Protein AF-A0ABD2Z767-F1 (afdb_monomer)

Radius of gyration: 34.0 Å; Cα contacts (8 Å, |Δi|>4): 1048; chains: 1; bounding box: 90×94×65 Å

Sequence (775 aa):
MAVALTAKDADDWTYRGEGALNLVLAYAGNSPEFVGKVLRIQKIPKNGSQCENGRPALTSHECLLWKDTADLISAPTREIAEQLYVQHIMRPLLGSNHVDAGMRILVSKEFLEAVENNVLSQRPPWRVKAAKVNLLCDSVLLISDHSVFPHGTLKEEFSLCVEIKPKCGFLPTSEFIAEGNAIKRSVTRFKMHQALKLHDSTISEISEYDPLDLFSGSKERLHKAIKALYNTPQNNFRVFLNGSLIFGGLGGGTKSTNYMDGQDFEDALKHVIMAEDGMRTEKFLELITEALFGSGLLDRLLEVQKLDVIDIEGVIHAYYDIVSEPCLVCRKIDANKFPNRYASLHSIPLEQSLKIVRDYLIAATAKDLSMMLTFRTQQRSNVDSPYGILFLKSANQSYDHKVSFIDLDMKPLKKVVYYYELDQQIVSFYVQMAKTEHWLENKANDQEMSGEDESSVIEYSSRTKDIAVIPYINISFSSFLLTNHAMILRKTVVSVDLLCSKCRMKVMKLISKLEGITSIVLDPSKSTVTVIGEADPVCIIKQVRKFRRTAQITSIGPPKEEKKDDKKDSIPSLPKTCQRCEVCCSFHHGHHCSPQNLKRPLCYTSSKTNLRRVSGISPAFLFSHLTIVIDEFEGLSSNQMFEAANLYLGTKISHSTHRIMVNKSAKDQELAVTVDKNQELLEFFQEHTVGLRRPVEWMYTTRCPTALSAGFRNLAYNYLKVDEHILFKEIEEMLIEVQATPVEIAGELMKSDNADTAVHSLIKHLRIKEFKSED

Foldseek 3Di:
DFAEDELVCLVQWAFLADDLFWGKTAGNDDDLVRFQKIWIFTKDFPPDDAPPQPDALADPLVCVLCVVQVQLSVDRHVLSNQLSCQVPPVCVLLHVQFGWSFDKGFYQLSSQVSNQVNCVVVYDPVSNNTITTRSPDRIIGMTGNLQDDGDPPDPQWKKKKKKFQLFAQDQAPAPLQDPLLCCSNPDPPLQLVLLVCVVVVVEVHRQPADSPLCLVLDLVSVLVNLVSCLQAVQPGIWMDMNSHTLADDSSSHDHGQDPVSVQSVQVVCVSFFPDDRPCSVVLVSVQVSQVSSVPCSSVSLNVLLCLLRNPLSLLQLLLCVSVVHDRPVVVVDDCVPDPPSNVVSVPDDNVVSSSNLSSNQSSVLSRGKMKMKMKIWDDPPPPPDPADWDQSPVRRTIIGIDIHIDSNGRDHSVCSVVVSVVSCVSSVSSSVVVVVVVVVVVVVVVVVPPDDDDDDDDDDDDDDDDDDDDDDDDDDDDDDDDDDDDDAKKKWKKAAQCQDPVSVVVLVVQQVVFPFWDDWDADNPRRMIITIGSTDNVVSQVSSCVPPVPMDTPDMGGPDDDDDDDDDDDDDDDRDDPPPDDDDDDDDDDDDDDDDDDDDDDDDPPLVVPVVPPVPDDPVPDDPDDDDDDAQDDPPHGGPNLVSVQVVQQVDDDPQQPDWDWDDDPVDPDIRIGGDAQDKDWDFDDDPDDDDTDIDIDGRHDDPDLCCLVCLLVLCCVQQVDNDDPCSVVLSVLSNQAPDDNCVSNVQLNPDNDSVNSSVSSSVVSVVRSVVVVD

Solvent-accessible surface area (backbone atoms only — not comparable to full-atom values): 46412 Å² total; per-residue (Å²): 128,86,66,64,45,40,50,81,57,31,81,34,48,40,85,72,51,68,63,91,54,38,39,34,27,35,51,71,57,84,56,81,93,42,54,43,23,23,43,44,38,57,40,39,54,67,87,54,79,74,82,64,88,85,57,72,40,57,53,74,65,51,38,63,53,43,57,93,39,63,69,43,62,64,28,82,37,48,68,53,26,32,33,39,40,27,54,71,51,48,14,72,66,69,28,76,87,27,36,76,48,50,46,82,36,37,40,38,51,55,15,46,54,42,38,47,62,76,36,59,87,75,48,56,71,69,53,59,63,48,35,43,64,45,64,82,50,59,56,37,35,44,32,74,32,63,35,44,70,65,83,67,92,51,102,78,73,62,21,43,15,38,40,35,39,63,42,64,44,66,61,59,78,32,88,51,57,49,80,95,49,52,62,46,59,82,46,45,78,62,62,38,41,36,55,50,35,41,75,70,64,59,35,88,63,73,59,73,53,44,33,56,28,51,55,52,88,40,70,69,39,25,36,50,24,50,49,21,31,60,46,29,15,26,68,38,27,34,34,20,53,68,58,43,80,68,40,64,47,97,82,40,56,38,58,64,61,47,77,64,61,51,49,58,40,38,59,69,39,55,87,70,41,78,54,62,92,91,43,32,56,61,53,50,49,46,49,54,36,51,55,50,67,76,60,56,55,58,60,48,44,45,58,44,34,52,44,43,57,45,40,59,70,35,38,52,52,25,45,23,61,70,73,72,45,84,52,68,67,69,71,72,49,61,68,91,78,61,70,63,83,61,50,62,60,76,66,57,56,68,71,55,28,38,48,51,45,44,32,30,39,52,10,58,24,56,34,64,22,34,41,31,40,25,37,30,68,58,57,97,83,69,79,89,60,96,51,49,79,45,73,43,73,94,58,74,42,49,26,37,34,52,58,36,53,43,70,60,58,69,63,60,76,81,45,53,61,55,55,37,54,55,46,54,51,31,50,53,49,43,57,49,51,56,50,52,52,53,52,51,55,53,52,54,58,64,62,68,78,74,74,92,78,92,84,86,89,83,88,80,88,91,88,86,82,90,82,90,81,84,80,90,82,88,85,88,87,79,91,81,91,89,89,91,88,85,81,78,61,30,29,34,31,30,38,42,87,39,79,41,70,74,46,45,55,53,49,51,68,42,54,75,74,50,72,53,65,74,49,78,48,77,38,64,90,80,21,31,37,39,38,33,24,64,44,54,64,69,58,53,52,58,44,50,33,77,79,40,72,84,42,43,82,74,47,76,45,68,78,65,87,80,77,89,75,90,75,83,90,77,82,88,73,82,86,75,75,68,96,86,60,94,76,83,88,84,88,79,87,85,88,87,85,81,98,83,83,92,81,84,87,91,81,88,65,68,72,74,51,62,84,74,61,74,86,78,74,63,87,88,71,77,63,98,78,82,88,84,85,70,63,63,51,60,87,95,36,78,23,69,69,33,54,45,48,53,62,51,55,41,75,60,84,50,101,80,56,89,51,67,42,77,44,66,58,102,81,53,93,62,75,51,62,31,66,43,86,65,48,72,46,83,41,72,52,81,70,99,66,86,92,69,83,47,80,45,81,43,75,47,73,71,86,70,70,63,65,48,32,77,40,42,51,59,48,41,31,72,75,55,71,40,84,79,60,95,61,50,63,60,45,38,53,51,36,69,77,30,95,74,50,74,66,57,55,47,58,37,44,72,72,36,90,50,52,73,62,12,52,53,50,38,50,54,51,48,56,62,48,44,78,61,74,83,120

Secondary structure (DSSP, 8-state):
---EE-GGGGTTEEEEEE-SSEEEEEE-S--TTTTTEEEEEEEEETTSPPP-BTB-SS-HHHHHHTTT-HHHHT-SSHHHHHHHHIIIIIHHHH-TTT----EEEEE-HHHHHHHHHHHTTTS-HHHHHHEEE-TT-SEEEEEE-TTS-S---STT--EEEEEE-----S----TTS-GGGGGGGTS-HHHHHHHHHHHTTSSSS--S--HHHHTSS-HHHHHHHHHHHHH--TTTEEEEETTEEEES-TTS------HHHHHHHHHHGGGTS---TTTHHHHHHHHHHHHHHHH-HHHHHHHHHTT--SHHHHHHHHHHHHTT---HHHHHS-TTT-TTTTTTTTSS-HHHHHHHHHHHHHHHHHTT-EEEEEEEEPPTT----SSEEEEETTTTEEEEEEEEEE------TTHHHHHHHHHHHHHHHHHHHHHHHHHHHHHHHHHHTS------------------PPPP-----------------EEEEEE----SHHHHHHHHHHHTTSTTEEEEEEETTTTEEEEEESS-HHHHHHHHHTT-TT-EEEEEE-------------PPPP----TT-----------------------SSSHHHHTT--TT--GGG--S-------SEETTEE-HHHHHHHHHHTT---TT---EEEE--TT-SS-EEEEPTT-EEEEEE--SSSS--EEEEEE-----STTTHHHHHHHHHHHH--S--TTHHHHHHHHHHS---HHHHHHHHTT-SSHHHHHHHHHHHHHHHHTTS--

pLDDT: mean 72.66, std 24.14, range [22.44, 98.75]

Nearest PDB structures (foldseek):
  6fl3-assembly1_A  TM=9.379E-01  e=1.747E-48  Arabidopsis thaliana
  2xam-assembly2_B  TM=9.410E-01  e=1.006E-47  Arabidopsis thaliana
  6fjk-assembly1_A  TM=9.361E-01  e=2.145E-47  Arabidopsis thaliana
  6fjk-assembly2_B  TM=9.404E-01  e=3.784E-47  Arabidopsis thaliana
  4axf-assembly1_A  TM=9.327E-01  e=2.760E-46  Arabidopsis thaliana

InterPro domains:
  IPR006121 Heavy metal-associated domain, HMA [PF00403] (494-546)
  IPR006121 Heavy metal-associated domain, HMA [PS50846] (489-555)
  IPR006121 Heavy metal-associated domain, HMA [cd00371] (500-543)
  IPR009286 Inositol-pentakisphosphate 2-kinase [PF06090] (15-425)
  IPR009286 Inositol-pentakisphosphate 2-kinase [PTHR14456] (1-437)
  IPR025753 AAA-type ATPase, N-terminal domain [PF14363] (620-690)
  IPR036163 Heavy metal-associated domain superfamily [SSF55008] (487-553)
  IPR043001 Inositol-pentakisphosphate 2-kinase, N-terminal lobe [G3DSA:3.30.200.110] (1-156)
  IPR058017 AAA+ ATPase At3g28540-like, C-terminal domain [PF25568] (710-769)

Structure (mmCIF, N/CA/C/O backbone):
data_AF-A0ABD2Z767-F1
#
_entry.id   AF-A0ABD2Z767-F1
#
loop_
_atom_site.group_PDB
_atom_site.id
_atom_site.type_symbol
_atom_site.label_atom_id
_atom_site.label_alt_id
_atom_site.label_comp_id
_atom_site.label_asym_id
_atom_site.label_entity_id
_atom_site.label_seq_id
_atom_site.pdbx_PDB_ins_code
_atom_site.Cartn_x
_atom_site.Cartn_y
_atom_site.Cartn_z
_atom_site.occupancy
_atom_site.B_iso_or_equiv
_atom_site.auth_seq_id
_atom_site.auth_comp_id
_atom_site.auth_asym_id
_atom_site.auth_atom_id
_atom_site.pdbx_PDB_model_num
ATOM 1 N N . MET A 1 1 ? -26.355 -25.051 -1.130 1.00 46.75 1 MET A N 1
ATOM 2 C CA . MET A 1 1 ? -26.452 -24.257 -2.381 1.00 46.75 1 MET A CA 1
ATOM 3 C C . MET A 1 1 ? -25.256 -23.317 -2.424 1.00 46.75 1 MET A C 1
ATOM 5 O O . MET A 1 1 ? -24.626 -23.161 -1.385 1.00 46.75 1 MET A O 1
ATOM 9 N N . ALA A 1 2 ? -24.915 -22.721 -3.570 1.00 59.91 2 ALA A N 1
ATOM 10 C CA . ALA A 1 2 ? -23.987 -21.589 -3.554 1.00 59.91 2 ALA A CA 1
ATOM 11 C C . ALA A 1 2 ? -24.658 -20.425 -2.810 1.00 59.91 2 ALA A C 1
ATOM 13 O O . ALA A 1 2 ? -25.836 -20.157 -3.050 1.00 59.91 2 ALA A O 1
ATOM 14 N N . VAL A 1 3 ? -23.940 -19.781 -1.890 1.00 74.44 3 VAL A N 1
ATOM 15 C CA . VAL A 1 3 ? -24.447 -18.596 -1.191 1.00 74.44 3 VAL A CA 1
ATOM 16 C C . VAL A 1 3 ? -24.439 -17.427 -2.177 1.00 74.44 3 VAL A C 1
ATOM 18 O O . VAL A 1 3 ? -23.458 -17.229 -2.900 1.00 74.44 3 VAL A O 1
ATOM 21 N N . ALA A 1 4 ? -25.550 -16.696 -2.243 1.00 88.31 4 ALA A N 1
ATOM 22 C CA . ALA A 1 4 ? -25.748 -15.586 -3.163 1.00 88.31 4 ALA A CA 1
ATOM 23 C C . ALA A 1 4 ? -26.429 -14.427 -2.429 1.00 88.31 4 ALA A C 1
ATOM 25 O O . ALA A 1 4 ? -27.496 -14.621 -1.847 1.00 88.31 4 ALA A O 1
ATOM 26 N N . LEU A 1 5 ? -25.813 -13.245 -2.445 1.00 93.81 5 LEU A N 1
ATOM 27 C CA . LEU A 1 5 ? -26.324 -12.065 -1.747 1.00 93.81 5 LEU A CA 1
ATOM 28 C C . LEU A 1 5 ? -27.363 -11.338 -2.605 1.00 93.81 5 LEU A C 1
ATOM 30 O O . LEU A 1 5 ? -27.146 -11.063 -3.788 1.00 93.81 5 LEU A O 1
ATOM 34 N N . THR A 1 6 ? -28.497 -11.027 -1.990 1.00 93.94 6 THR A N 1
ATOM 35 C CA . THR A 1 6 ? -29.654 -10.351 -2.582 1.00 93.94 6 THR A CA 1
ATOM 36 C C . THR A 1 6 ? -29.773 -8.927 -2.043 1.00 93.94 6 THR A C 1
ATOM 38 O O . THR A 1 6 ? -29.142 -8.576 -1.051 1.00 93.94 6 THR A O 1
ATOM 41 N N . ALA A 1 7 ? -30.630 -8.093 -2.637 1.00 93.69 7 ALA A N 1
ATOM 42 C CA . ALA A 1 7 ? -30.853 -6.719 -2.166 1.00 93.69 7 ALA A CA 1
ATOM 43 C C . ALA A 1 7 ? -31.206 -6.593 -0.666 1.00 93.69 7 ALA A C 1
ATOM 45 O O . ALA A 1 7 ? -30.943 -5.554 -0.074 1.00 93.69 7 ALA A O 1
ATOM 46 N N . LYS A 1 8 ? -31.772 -7.639 -0.044 1.00 93.56 8 LYS A N 1
ATOM 47 C CA . LYS A 1 8 ? -32.091 -7.660 1.397 1.00 93.56 8 LYS A CA 1
ATOM 48 C C . LYS A 1 8 ? -30.852 -7.757 2.283 1.00 93.56 8 LYS A C 1
ATOM 50 O O . LYS A 1 8 ? -30.876 -7.295 3.415 1.00 93.56 8 LYS A O 1
ATOM 55 N N . ASP A 1 9 ? -29.794 -8.370 1.767 1.00 95.12 9 ASP A N 1
ATOM 56 C CA . ASP A 1 9 ? -28.559 -8.628 2.497 1.00 95.12 9 ASP A CA 1
ATOM 57 C C . ASP A 1 9 ? -27.623 -7.405 2.470 1.00 95.12 9 ASP A C 1
ATOM 59 O O . ASP A 1 9 ? -26.574 -7.431 3.098 1.00 95.12 9 ASP A O 1
ATOM 63 N N . ALA A 1 10 ? -27.972 -6.333 1.743 1.00 94.69 10 ALA A N 1
ATOM 64 C CA . ALA A 1 10 ? -27.149 -5.129 1.587 1.00 94.69 10 ALA A CA 1
ATOM 65 C C . ALA A 1 10 ? -27.087 -4.242 2.845 1.00 94.69 10 ALA A C 1
ATOM 67 O O . ALA A 1 10 ? -26.077 -3.574 3.061 1.00 94.69 10 ALA A O 1
ATOM 68 N N . ASP A 1 11 ? -28.129 -4.253 3.680 1.00 94.12 11 ASP A N 1
ATOM 69 C CA . ASP A 1 11 ? -28.189 -3.465 4.924 1.00 94.12 11 ASP A CA 1
ATOM 70 C C . ASP A 1 11 ? -27.327 -4.074 6.051 1.00 94.12 11 ASP A C 1
ATOM 72 O O . ASP A 1 11 ? -26.939 -3.385 6.993 1.00 94.12 11 ASP A O 1
ATOM 76 N N . ASP A 1 12 ? -26.962 -5.350 5.912 1.00 94.69 12 ASP A N 1
ATOM 77 C CA . ASP A 1 12 ? -26.055 -6.088 6.798 1.00 94.69 12 ASP A CA 1
ATOM 78 C C . ASP A 1 12 ? -24.564 -5.709 6.589 1.00 94.69 12 ASP A C 1
ATOM 80 O O . ASP A 1 12 ? -23.702 -6.164 7.349 1.00 94.69 12 ASP A O 1
ATOM 84 N N . TRP A 1 13 ? -24.230 -4.888 5.578 1.00 94.31 13 TRP A N 1
ATOM 85 C CA . TRP A 1 13 ? -22.855 -4.488 5.239 1.00 94.31 13 TRP A CA 1
ATOM 86 C C . TRP A 1 13 ? -22.613 -2.985 5.424 1.00 94.31 13 TRP A C 1
ATOM 88 O O . TRP A 1 13 ? -23.275 -2.135 4.833 1.00 94.31 13 TRP A O 1
ATOM 98 N N . THR A 1 14 ? -21.581 -2.649 6.198 1.00 91.56 14 THR A N 1
ATOM 99 C CA . THR A 1 14 ? -21.209 -1.266 6.550 1.00 91.56 14 THR A CA 1
ATOM 100 C C . THR A 1 14 ? -19.915 -0.834 5.866 1.00 91.56 14 THR A C 1
ATOM 102 O O . THR A 1 14 ? -19.039 -1.655 5.607 1.00 91.56 14 THR A O 1
ATOM 105 N N . TYR A 1 15 ? -19.758 0.454 5.549 1.00 89.25 15 TYR A N 1
ATOM 106 C CA . TYR A 1 15 ? -18.561 0.954 4.866 1.00 89.25 15 TYR A CA 1
ATOM 107 C C . TYR A 1 15 ? -17.321 0.905 5.777 1.00 89.25 15 TYR A C 1
ATOM 109 O O . TYR A 1 15 ? -17.299 1.533 6.833 1.00 89.25 15 TYR A O 1
ATOM 117 N N . ARG A 1 16 ? -16.262 0.200 5.345 1.00 85.00 16 ARG A N 1
ATOM 118 C CA . ARG A 1 16 ? -14.961 0.142 6.044 1.00 85.00 16 ARG A CA 1
ATOM 119 C C . ARG A 1 16 ? -13.894 1.008 5.357 1.00 85.00 16 ARG A C 1
ATOM 121 O O . ARG A 1 16 ? -13.049 1.579 6.039 1.00 85.00 16 ARG A O 1
ATOM 128 N N . GLY A 1 17 ? -13.917 1.130 4.026 1.00 83.25 17 GLY A N 1
ATOM 129 C CA . GLY A 1 17 ? -12.979 1.982 3.279 1.00 83.25 17 GLY A CA 1
ATOM 130 C C . GLY A 1 17 ? -12.991 1.756 1.763 1.00 83.25 17 GLY A C 1
ATOM 131 O O . GLY A 1 17 ? -13.678 0.870 1.260 1.00 83.25 17 GLY A O 1
ATOM 132 N N . GLU A 1 18 ? -12.204 2.529 1.003 1.00 83.12 18 GLU A N 1
ATOM 133 C CA . GLU A 1 18 ? -11.991 2.260 -0.429 1.00 83.12 18 GLU A CA 1
ATOM 134 C C . GLU A 1 18 ? -10.604 2.669 -0.966 1.00 83.12 18 GLU A C 1
ATOM 136 O O . GLU A 1 18 ? -10.106 3.786 -0.765 1.00 83.12 18 GLU A O 1
ATOM 141 N N . GLY A 1 19 ? -10.009 1.769 -1.752 1.00 75.56 19 GLY A N 1
ATOM 142 C CA . GLY A 1 19 ? -8.842 2.045 -2.591 1.00 75.56 19 GLY A CA 1
ATOM 143 C C . GLY A 1 19 ? -9.229 2.787 -3.876 1.00 75.56 19 GLY A C 1
ATOM 144 O O . GLY A 1 19 ? -10.333 3.319 -4.003 1.00 75.56 19 GLY A O 1
ATOM 145 N N . ALA A 1 20 ? -8.345 2.801 -4.877 1.00 74.75 20 ALA A N 1
ATOM 146 C CA . ALA A 1 20 ? -8.712 3.290 -6.210 1.00 74.75 20 ALA A CA 1
ATOM 147 C C . ALA A 1 20 ? -9.734 2.348 -6.880 1.00 74.75 20 ALA A C 1
ATOM 149 O O . ALA A 1 20 ? -10.834 2.778 -7.226 1.00 74.75 20 ALA A O 1
ATOM 150 N N . LEU A 1 21 ? -9.389 1.058 -6.970 1.00 79.94 21 LEU A N 1
ATOM 151 C CA . LEU A 1 21 ? -10.139 0.033 -7.707 1.00 79.94 21 LEU A CA 1
ATOM 152 C C . LEU A 1 21 ? -11.258 -0.636 -6.897 1.00 79.94 21 LEU A C 1
ATOM 154 O O . LEU A 1 21 ? -12.272 -1.007 -7.470 1.00 79.94 21 LEU A O 1
ATOM 158 N N . ASN A 1 22 ? -11.100 -0.776 -5.577 1.00 87.62 22 ASN A N 1
ATOM 159 C CA . ASN A 1 22 ? -11.973 -1.616 -4.749 1.00 87.62 22 ASN A CA 1
ATOM 160 C C . ASN A 1 22 ? -12.596 -0.848 -3.573 1.00 87.62 22 ASN A C 1
ATOM 162 O O . ASN A 1 22 ? -11.951 0.013 -2.969 1.00 87.62 22 ASN A O 1
ATOM 166 N N . LEU A 1 23 ? -13.856 -1.163 -3.284 1.00 91.75 23 LEU A N 1
ATOM 167 C CA . LEU A 1 23 ? -14.633 -0.798 -2.099 1.00 91.75 23 LEU A CA 1
ATOM 168 C C . LEU A 1 23 ? -14.530 -1.943 -1.077 1.00 91.75 23 LEU A C 1
ATOM 170 O O . LEU A 1 23 ? -14.503 -3.107 -1.478 1.00 91.75 23 LEU A O 1
ATOM 174 N N . VAL A 1 24 ? -14.472 -1.626 0.217 1.00 92.75 24 VAL A N 1
ATOM 175 C CA . VAL A 1 24 ? -14.426 -2.611 1.308 1.00 92.75 24 VAL A CA 1
ATOM 176 C C . VAL A 1 24 ? -15.547 -2.336 2.306 1.00 92.75 24 VAL A C 1
ATOM 178 O O . VAL A 1 24 ? -15.655 -1.225 2.835 1.00 92.75 24 VAL A O 1
ATOM 181 N N . LEU A 1 25 ? -16.363 -3.356 2.570 1.00 94.00 25 LEU A N 1
ATOM 182 C CA . LEU A 1 25 ? -17.464 -3.322 3.535 1.00 94.00 25 LEU A CA 1
ATOM 183 C C . LEU A 1 25 ? -17.238 -4.356 4.638 1.00 94.00 25 LEU A C 1
ATOM 185 O O . LEU A 1 25 ? -16.785 -5.451 4.330 1.00 94.00 25 LEU A O 1
ATOM 189 N N . ALA A 1 26 ? -17.593 -4.055 5.885 1.00 92.06 26 ALA A N 1
ATOM 190 C CA . ALA A 1 26 ? -17.563 -5.000 7.001 1.00 92.06 26 ALA A CA 1
ATOM 191 C C . ALA A 1 26 ? -18.968 -5.511 7.340 1.00 92.06 26 ALA A C 1
ATOM 193 O O . ALA A 1 26 ? -19.935 -4.743 7.305 1.00 92.06 26 ALA A O 1
ATOM 194 N N . TYR A 1 27 ? -19.077 -6.799 7.675 1.00 92.69 27 TYR A N 1
ATOM 195 C CA . TYR A 1 27 ? -20.344 -7.395 8.093 1.00 92.69 27 TYR A CA 1
ATOM 196 C C . TYR A 1 27 ? -20.761 -6.887 9.479 1.00 92.69 27 TYR A C 1
ATOM 198 O O . TYR A 1 27 ? -19.983 -6.968 10.432 1.00 92.69 27 TYR A O 1
ATOM 206 N N . ALA A 1 28 ? -21.991 -6.390 9.583 1.00 89.31 28 ALA A N 1
ATOM 207 C CA . ALA A 1 28 ? -22.608 -5.888 10.811 1.00 89.31 28 ALA A CA 1
ATOM 208 C C . ALA A 1 28 ? -23.867 -6.677 11.227 1.00 89.31 28 ALA A C 1
ATOM 210 O O . ALA A 1 28 ? -24.420 -6.426 12.299 1.00 89.31 28 ALA A O 1
ATOM 211 N N . GLY A 1 29 ? -24.316 -7.624 10.396 1.00 87.81 29 GLY A N 1
ATOM 212 C CA . GLY A 1 29 ? -25.424 -8.525 10.703 1.00 87.81 29 GLY A CA 1
ATOM 213 C C . GLY A 1 29 ? -25.059 -9.670 11.656 1.00 87.81 29 GLY A C 1
ATOM 214 O O . GLY A 1 29 ? -23.999 -9.693 12.283 1.00 87.81 29 GLY A O 1
ATOM 215 N N . ASN A 1 30 ? -25.948 -10.664 11.748 1.00 86.56 30 ASN A N 1
ATOM 216 C CA . ASN A 1 30 ? -25.848 -11.766 12.719 1.00 86.56 30 ASN A CA 1
ATOM 217 C C . ASN A 1 30 ? -25.598 -13.162 12.104 1.00 86.56 30 ASN A C 1
ATOM 219 O O . ASN A 1 30 ? -25.542 -14.141 12.846 1.00 86.56 30 ASN A O 1
ATOM 223 N N . SER A 1 31 ? -25.455 -13.291 10.779 1.00 87.69 31 SER A N 1
ATOM 224 C CA . SER A 1 31 ? -25.183 -14.579 10.119 1.00 87.69 31 SER A CA 1
ATOM 225 C C . SER A 1 31 ? -23.796 -15.126 10.494 1.00 87.69 31 SER A C 1
ATOM 227 O O . SER A 1 31 ? -22.790 -14.480 10.179 1.00 87.69 31 SER A O 1
ATOM 229 N N . PRO A 1 32 ? -23.688 -16.331 11.094 1.00 85.56 32 PRO A N 1
ATOM 230 C CA . PRO A 1 32 ? -22.397 -16.915 11.470 1.00 85.56 32 PRO A CA 1
ATOM 231 C C . PRO A 1 32 ? -21.429 -17.123 10.296 1.00 85.56 32 PRO A C 1
ATOM 233 O O . PRO A 1 32 ? -20.224 -17.173 10.516 1.00 85.56 32 PRO A O 1
ATOM 236 N N . GLU A 1 33 ? -21.934 -17.214 9.061 1.00 86.31 33 GLU A N 1
ATOM 237 C CA . GLU A 1 33 ? -21.122 -17.367 7.844 1.00 86.31 33 GLU A CA 1
ATOM 238 C C . GLU A 1 33 ? -20.329 -16.093 7.486 1.00 86.31 33 GLU A C 1
ATOM 240 O O . GLU A 1 33 ? -19.294 -16.171 6.819 1.00 86.31 33 GLU A O 1
ATOM 245 N N . PHE A 1 34 ? -20.790 -14.922 7.948 1.00 89.88 34 PHE A N 1
ATOM 246 C CA . PHE A 1 34 ? -20.226 -13.610 7.608 1.00 89.88 34 PHE A CA 1
ATOM 247 C C . PHE A 1 34 ? -19.665 -12.831 8.813 1.00 89.88 34 PHE A C 1
ATOM 249 O O . PHE A 1 34 ? -18.958 -11.841 8.622 1.00 89.88 34 PHE A O 1
ATOM 256 N N . VAL A 1 35 ? -19.916 -13.265 10.054 1.00 88.06 35 VAL A N 1
ATOM 257 C CA . VAL A 1 35 ? -19.327 -12.647 11.258 1.00 88.06 35 VAL A CA 1
ATOM 258 C C . VAL A 1 35 ? -17.795 -12.623 11.166 1.00 88.06 35 VAL A C 1
ATOM 260 O O . VAL A 1 35 ? -17.143 -13.646 10.962 1.00 88.06 35 VAL A O 1
ATOM 263 N N . GLY A 1 36 ? -17.204 -11.434 11.328 1.00 86.69 36 GLY A N 1
ATOM 264 C CA . GLY A 1 36 ? -15.757 -11.239 11.191 1.00 86.69 36 GLY A CA 1
ATOM 265 C C . GLY A 1 36 ? -15.248 -11.325 9.746 1.00 86.69 36 GLY A C 1
ATOM 266 O O . GLY A 1 36 ? -14.091 -11.697 9.533 1.00 86.69 36 GLY A O 1
ATOM 267 N N . LYS A 1 37 ? -16.090 -11.011 8.752 1.00 92.56 37 LYS A N 1
ATOM 268 C CA . LYS A 1 37 ? -15.732 -10.935 7.328 1.00 92.56 37 LYS A CA 1
ATOM 269 C C . LYS A 1 37 ? -15.925 -9.532 6.749 1.00 92.56 37 LYS A C 1
ATOM 271 O O . LYS A 1 37 ? -16.730 -8.736 7.234 1.00 92.56 37 LYS A O 1
ATOM 276 N N . VAL A 1 38 ? -15.205 -9.270 5.660 1.00 94.75 38 VAL A N 1
ATOM 277 C CA . VAL A 1 38 ? -15.376 -8.105 4.788 1.00 94.75 38 VAL A CA 1
ATOM 278 C C . VAL A 1 38 ? -15.715 -8.535 3.361 1.00 94.75 38 VAL A C 1
ATOM 280 O O . VAL A 1 38 ? -15.215 -9.551 2.877 1.00 94.75 38 VAL A O 1
ATOM 283 N N . LEU A 1 39 ? -16.516 -7.734 2.659 1.00 95.12 39 LEU A N 1
ATOM 284 C CA . LEU A 1 39 ? -16.652 -7.813 1.206 1.00 95.12 39 LEU A CA 1
ATOM 285 C C . LEU A 1 39 ? -15.695 -6.839 0.529 1.00 95.12 39 LEU A C 1
ATOM 287 O O . LEU A 1 39 ? -15.669 -5.654 0.859 1.00 95.12 39 LEU A O 1
ATOM 291 N N . ARG A 1 40 ? -14.972 -7.330 -0.476 1.00 93.75 40 ARG A N 1
ATOM 292 C CA . ARG A 1 40 ? -14.203 -6.537 -1.436 1.00 93.75 40 ARG A CA 1
ATOM 293 C C . ARG A 1 40 ? -14.967 -6.502 -2.759 1.00 93.75 40 ARG A C 1
ATOM 295 O O . ARG A 1 40 ? -15.142 -7.533 -3.409 1.00 93.75 40 ARG A O 1
ATOM 302 N N . ILE A 1 41 ? -15.424 -5.311 -3.139 1.00 92.62 41 ILE A N 1
ATOM 303 C CA . ILE A 1 41 ? -16.314 -5.077 -4.283 1.00 92.62 41 ILE A CA 1
ATOM 304 C C . ILE A 1 41 ? -15.609 -4.159 -5.285 1.00 92.62 41 ILE A C 1
ATOM 306 O O . ILE A 1 41 ? -15.073 -3.113 -4.908 1.00 92.62 41 ILE A O 1
ATOM 310 N N . GLN A 1 42 ? -15.606 -4.531 -6.565 1.00 89.06 42 GLN A N 1
ATOM 311 C CA . GLN A 1 42 ? -14.953 -3.741 -7.607 1.00 89.06 42 GLN A CA 1
ATOM 312 C C . GLN A 1 42 ? -15.700 -2.427 -7.882 1.00 89.06 42 GLN A C 1
ATOM 314 O O . GLN A 1 42 ? -16.931 -2.357 -7.844 1.00 89.06 42 GLN A O 1
ATOM 319 N N . LYS A 1 43 ? -14.944 -1.380 -8.218 1.00 90.69 43 LYS A N 1
ATOM 320 C CA . LYS A 1 43 ? -15.444 -0.101 -8.723 1.00 90.69 43 LYS A CA 1
ATOM 321 C C . LYS A 1 43 ? -14.943 0.177 -10.138 1.00 90.69 43 LYS A C 1
ATOM 323 O O . LYS A 1 43 ? -13.820 -0.172 -10.492 1.00 90.69 43 LYS A O 1
ATOM 328 N N . ILE A 1 44 ? -15.754 0.899 -10.903 1.00 87.62 44 ILE A N 1
ATOM 329 C CA . ILE A 1 44 ? -15.458 1.377 -12.256 1.00 87.62 44 ILE A CA 1
ATOM 330 C C . ILE A 1 44 ? -15.409 2.912 -12.306 1.00 87.62 44 ILE A C 1
ATOM 332 O O . ILE A 1 44 ? -16.214 3.565 -11.626 1.00 87.62 44 ILE A O 1
ATOM 336 N N . PRO A 1 45 ? -14.496 3.518 -13.095 1.00 86.50 45 PRO A N 1
ATOM 337 C CA . PRO A 1 45 ? -14.453 4.967 -13.285 1.00 86.50 45 PRO A CA 1
ATOM 338 C C . PRO A 1 45 ? -15.766 5.505 -13.863 1.00 86.50 45 PRO A C 1
ATOM 340 O O . PRO A 1 45 ? -16.354 4.883 -14.745 1.00 86.50 45 PRO A O 1
ATOM 343 N N . LYS A 1 46 ? -16.217 6.685 -13.419 1.00 82.00 46 LYS A N 1
ATOM 344 C CA . LYS A 1 46 ? -17.455 7.296 -13.947 1.00 82.00 46 LYS A CA 1
ATOM 345 C C . LYS A 1 46 ? -17.320 7.831 -15.378 1.00 82.00 46 LYS A C 1
ATOM 347 O O . LYS A 1 46 ? -18.321 7.868 -16.085 1.00 82.00 46 LYS A O 1
ATOM 352 N N . ASN A 1 47 ? -16.099 8.163 -15.803 1.00 66.75 47 ASN A N 1
ATOM 353 C CA . ASN A 1 47 ? -15.790 8.708 -17.133 1.00 66.75 47 ASN A CA 1
ATOM 354 C C . ASN A 1 47 ? -15.090 7.686 -18.057 1.00 66.75 47 ASN A C 1
ATOM 356 O O . ASN A 1 47 ? -14.654 8.042 -19.147 1.00 66.75 47 ASN A O 1
ATOM 360 N N . GLY A 1 48 ? -14.928 6.434 -17.616 1.00 52.94 48 GLY A N 1
ATOM 361 C CA . GLY A 1 48 ? -14.328 5.373 -18.429 1.00 52.94 48 GLY A CA 1
ATOM 362 C C . GLY A 1 48 ? -15.346 4.710 -19.357 1.00 52.94 48 GLY A C 1
ATOM 363 O O . GLY A 1 48 ? -16.556 4.788 -19.131 1.00 52.94 48 GLY A O 1
ATOM 364 N N . SER A 1 49 ? -14.856 3.992 -20.369 1.00 43.66 49 SER A N 1
ATOM 365 C CA . SER A 1 49 ? -15.676 3.010 -21.082 1.00 43.66 49 SER A CA 1
ATOM 366 C C . SER A 1 49 ? -16.231 1.964 -20.106 1.00 43.66 49 SER A C 1
ATOM 368 O O . SER A 1 49 ? -15.636 1.690 -19.061 1.00 43.66 49 SER A O 1
ATOM 370 N N . GLN A 1 50 ? -17.373 1.366 -20.453 1.00 44.12 50 GLN A N 1
ATOM 371 C CA . GLN A 1 50 ? -17.934 0.236 -19.706 1.00 44.12 50 GLN A CA 1
ATOM 372 C C . GLN A 1 50 ? -16.916 -0.915 -19.610 1.00 44.12 50 GLN A C 1
ATOM 374 O O . GLN A 1 50 ? -15.992 -0.989 -20.424 1.00 44.12 50 GLN A O 1
ATOM 379 N N . CYS A 1 51 ? -17.102 -1.818 -18.639 1.00 44.00 51 CYS A N 1
ATOM 380 C CA . CYS A 1 51 ? -16.324 -3.053 -18.546 1.00 44.00 51 CYS A CA 1
ATOM 381 C C . CYS A 1 51 ? -16.254 -3.738 -19.909 1.00 44.00 51 CYS A C 1
ATOM 383 O O . CYS A 1 51 ? -17.278 -3.947 -20.561 1.00 44.00 51 CYS A O 1
ATOM 385 N N . GLU A 1 52 ? -15.041 -4.079 -20.332 1.00 44.47 52 GLU A N 1
ATOM 386 C CA . GLU A 1 52 ? -14.787 -4.676 -21.638 1.00 44.47 52 GLU A CA 1
ATOM 387 C C . GLU A 1 52 ? -15.142 -6.167 -21.611 1.00 44.47 52 GLU A C 1
ATOM 389 O O . GLU A 1 52 ? -14.271 -7.031 -21.701 1.00 44.47 52 GLU A O 1
ATOM 394 N N . ASN A 1 53 ? -16.439 -6.460 -21.477 1.00 39.72 53 ASN A N 1
ATOM 395 C CA . ASN A 1 53 ? -17.026 -7.793 -21.574 1.00 39.72 53 ASN A CA 1
ATOM 396 C C . ASN A 1 53 ? -16.730 -8.359 -22.975 1.00 39.72 53 ASN A C 1
ATOM 398 O O . ASN A 1 53 ? -17.481 -8.132 -23.922 1.00 39.72 53 ASN A O 1
ATOM 402 N N . GLY A 1 54 ? -15.589 -9.040 -23.109 1.00 47.91 54 GLY A N 1
ATOM 403 C CA . GLY A 1 54 ? -15.028 -9.477 -24.389 1.00 47.91 54 GLY A CA 1
ATOM 404 C C . GLY A 1 54 ? -13.505 -9.332 -24.520 1.00 47.91 54 GLY A C 1
ATOM 405 O O . GLY A 1 54 ? -12.938 -9.935 -25.430 1.00 47.91 54 GLY A O 1
ATOM 406 N N . ARG A 1 55 ? -12.810 -8.599 -23.633 1.00 55.88 55 ARG A N 1
ATOM 407 C CA . ARG A 1 55 ? -11.343 -8.706 -23.523 1.00 55.88 55 ARG A CA 1
ATOM 408 C C . ARG A 1 55 ? -10.945 -9.878 -22.613 1.00 55.88 55 ARG A C 1
ATOM 410 O O . ARG A 1 55 ? -11.610 -10.100 -21.603 1.00 55.88 55 ARG A O 1
ATOM 417 N N . PRO A 1 56 ? -9.857 -10.607 -22.928 1.00 67.19 56 PRO A N 1
ATOM 418 C CA . PRO A 1 56 ? -9.292 -11.605 -22.024 1.00 67.19 56 PRO A CA 1
ATOM 419 C C . PRO A 1 56 ? -8.879 -10.997 -20.675 1.00 67.19 56 PRO A C 1
ATOM 421 O O . PRO A 1 56 ? -8.427 -9.853 -20.621 1.00 67.19 56 PRO A O 1
ATOM 424 N N . ALA A 1 57 ? -8.962 -11.789 -19.602 1.00 80.81 57 ALA A N 1
ATOM 425 C CA . ALA A 1 57 ? -8.559 -11.390 -18.248 1.00 80.81 57 ALA A CA 1
ATOM 426 C C . ALA A 1 57 ? -7.096 -10.920 -18.140 1.00 80.81 57 ALA A C 1
ATOM 428 O O . ALA A 1 57 ? -6.752 -10.131 -17.256 1.00 80.81 57 ALA A O 1
ATOM 429 N N . LEU A 1 58 ? -6.241 -11.428 -19.031 1.00 90.56 58 LEU A N 1
ATOM 430 C CA . LEU A 1 58 ? -4.803 -11.199 -19.094 1.00 90.56 58 LEU A CA 1
ATOM 431 C C . LEU A 1 58 ? -4.387 -10.959 -20.547 1.00 90.56 58 LEU A C 1
ATOM 433 O O . LEU A 1 58 ? -4.937 -11.558 -21.471 1.00 90.56 58 LEU A O 1
ATOM 437 N N . THR A 1 59 ? -3.398 -10.095 -20.760 1.00 92.69 59 THR A N 1
ATOM 438 C CA . THR A 1 59 ? -2.792 -9.924 -22.090 1.00 92.69 59 THR A CA 1
ATOM 439 C C . THR A 1 59 ? -2.046 -11.189 -22.531 1.00 92.69 59 THR A C 1
ATOM 441 O O . THR A 1 59 ? -1.618 -11.984 -21.699 1.00 92.69 59 THR A O 1
ATOM 444 N N . SER A 1 60 ? -1.819 -11.369 -23.838 1.00 93.00 60 SER A N 1
ATOM 445 C CA . SER A 1 60 ? -1.046 -12.503 -24.381 1.00 93.00 60 SER A CA 1
ATOM 446 C C . SER A 1 60 ? 0.323 -12.671 -23.706 1.00 93.00 60 SER A C 1
ATOM 448 O O . SER A 1 60 ? 0.719 -13.786 -23.374 1.00 93.00 60 SER A O 1
ATOM 450 N N . HIS A 1 61 ? 1.014 -11.559 -23.447 1.00 94.94 61 HIS A N 1
ATOM 451 C CA . HIS A 1 61 ? 2.300 -11.540 -22.752 1.00 94.94 61 HIS A CA 1
ATOM 452 C C . HIS A 1 61 ? 2.174 -11.870 -21.251 1.00 94.94 61 HIS A C 1
ATOM 454 O O . HIS A 1 61 ? 3.056 -12.528 -20.710 1.00 94.94 61 HIS A O 1
ATOM 460 N N . GLU A 1 62 ? 1.078 -11.499 -20.576 1.00 95.81 62 GLU A N 1
ATOM 461 C CA . GLU A 1 62 ? 0.796 -11.960 -19.205 1.00 95.81 62 GLU A CA 1
ATOM 462 C C . GLU A 1 62 ? 0.466 -13.463 -19.167 1.00 95.81 62 GLU A C 1
ATOM 464 O O . GLU A 1 62 ? 0.962 -14.163 -18.289 1.00 95.81 62 GLU A O 1
ATOM 469 N N . CYS A 1 63 ? -0.289 -13.997 -20.135 1.00 94.94 63 CYS A N 1
ATOM 470 C CA . CYS A 1 63 ? -0.523 -15.442 -20.244 1.00 94.94 63 CYS A CA 1
ATOM 471 C C . CYS A 1 63 ? 0.782 -16.224 -20.464 1.00 94.94 63 CYS A C 1
ATOM 473 O O . CYS A 1 63 ? 0.954 -17.298 -19.894 1.00 94.94 63 CYS A O 1
ATOM 475 N N . LEU A 1 64 ? 1.721 -15.679 -21.246 1.00 94.88 64 LEU A N 1
ATOM 476 C CA . LEU A 1 64 ? 3.057 -16.255 -21.420 1.00 94.88 64 LEU A CA 1
ATOM 477 C C . LEU A 1 64 ? 3.890 -16.182 -20.126 1.00 94.88 64 LEU A C 1
ATOM 479 O O . LEU A 1 64 ? 4.573 -17.144 -19.782 1.00 94.88 64 LEU A O 1
ATOM 483 N N . LEU A 1 65 ? 3.804 -15.070 -19.388 1.00 96.06 65 LEU A N 1
ATOM 484 C CA . LEU A 1 65 ? 4.510 -14.854 -18.120 1.00 96.06 65 LEU A CA 1
ATOM 485 C C . LEU A 1 65 ? 4.058 -15.819 -17.010 1.00 96.06 65 LEU A C 1
ATOM 487 O O . LEU A 1 65 ? 4.876 -16.311 -16.232 1.00 96.06 65 LEU A O 1
ATOM 491 N N . TRP A 1 66 ? 2.756 -16.105 -16.950 1.00 96.31 66 TRP A N 1
ATOM 492 C CA . TRP A 1 66 ? 2.144 -16.962 -15.930 1.00 96.31 66 TRP A CA 1
ATOM 493 C C . TRP A 1 66 ? 1.784 -18.370 -16.429 1.00 96.31 66 TRP A C 1
ATOM 495 O O . TRP A 1 66 ? 1.053 -19.087 -15.748 1.00 96.31 66 TRP A O 1
ATOM 505 N N . LYS A 1 67 ? 2.319 -18.789 -17.584 1.00 93.88 67 LYS A N 1
ATOM 506 C CA . LYS A 1 67 ? 2.019 -20.068 -18.261 1.00 93.88 67 LYS A CA 1
ATOM 507 C C . LYS A 1 67 ? 2.087 -21.315 -17.363 1.00 93.88 67 LYS A C 1
ATOM 509 O O . LYS A 1 67 ? 1.354 -22.271 -17.586 1.00 93.88 67 LYS A O 1
ATOM 514 N N . ASP A 1 68 ? 2.937 -21.285 -16.335 1.00 92.62 68 ASP A N 1
ATOM 515 C CA . ASP A 1 68 ? 3.150 -22.387 -15.389 1.00 92.62 68 ASP A CA 1
ATOM 516 C C . ASP A 1 68 ? 1.987 -22.536 -14.374 1.00 92.62 68 ASP A C 1
ATOM 518 O O . ASP A 1 68 ? 1.981 -23.456 -13.562 1.00 92.62 68 ASP A O 1
ATOM 522 N N . THR A 1 69 ? 0.999 -21.629 -14.384 1.00 93.44 69 THR A N 1
ATOM 523 C CA . THR A 1 69 ? -0.181 -21.627 -13.499 1.00 93.44 69 THR A CA 1
ATOM 524 C C . THR A 1 69 ? -1.466 -21.696 -14.330 1.00 93.44 69 THR A C 1
ATOM 526 O O . THR A 1 69 ? -2.113 -20.681 -14.596 1.00 93.44 69 THR A O 1
ATOM 529 N N . ALA A 1 70 ? -1.834 -22.914 -14.741 1.00 92.12 70 ALA A N 1
ATOM 530 C CA . ALA A 1 70 ? -2.950 -23.191 -15.655 1.00 92.12 70 ALA A CA 1
ATOM 531 C C . ALA A 1 70 ? -4.279 -22.526 -15.240 1.00 92.12 70 ALA A C 1
ATOM 533 O O . ALA A 1 70 ? -4.930 -21.885 -16.065 1.00 92.12 70 ALA A O 1
ATOM 534 N N . ASP A 1 71 ? -4.646 -22.610 -13.957 1.00 91.88 71 ASP A N 1
ATOM 535 C CA . ASP A 1 71 ? -5.889 -22.024 -13.437 1.00 91.88 71 ASP A CA 1
ATOM 536 C C . ASP A 1 71 ? -5.940 -20.504 -13.673 1.00 91.88 71 ASP A C 1
ATOM 538 O O . ASP A 1 71 ? -6.945 -19.973 -14.146 1.00 91.88 71 ASP A O 1
ATOM 542 N N . LEU A 1 72 ? -4.830 -19.807 -13.410 1.00 93.00 72 LEU A N 1
ATOM 543 C CA . LEU A 1 72 ? -4.714 -18.351 -13.516 1.00 93.00 72 LEU A CA 1
ATOM 544 C C . LEU A 1 72 ? -4.786 -17.875 -14.973 1.00 93.00 72 LEU A C 1
ATOM 546 O O . LEU A 1 72 ? -5.462 -16.884 -15.243 1.00 93.00 72 LEU A O 1
ATOM 550 N N . ILE A 1 73 ? -4.150 -18.578 -15.918 1.00 93.31 73 ILE A N 1
ATOM 551 C CA . ILE A 1 73 ? -4.252 -18.234 -17.350 1.00 93.31 73 ILE A CA 1
ATOM 552 C C . ILE A 1 73 ? -5.618 -18.601 -17.954 1.00 93.31 73 ILE A C 1
ATOM 554 O O . ILE A 1 73 ? -5.995 -18.048 -18.984 1.00 93.31 73 ILE A O 1
ATOM 558 N N . SER A 1 74 ? -6.374 -19.496 -17.307 1.00 91.50 74 SER A N 1
ATOM 559 C CA . SER A 1 74 ? -7.753 -19.850 -17.679 1.00 91.50 74 SER A CA 1
ATOM 560 C C . SER A 1 74 ? -8.825 -18.928 -17.076 1.00 91.50 74 SER A C 1
ATOM 562 O O . SER A 1 74 ? -10.014 -19.102 -17.350 1.00 91.50 74 SER A O 1
ATOM 564 N N . ALA A 1 75 ? -8.430 -17.953 -16.250 1.00 90.88 75 ALA A N 1
ATOM 565 C CA . ALA A 1 75 ? -9.350 -17.063 -15.554 1.00 90.88 75 ALA A CA 1
ATOM 566 C C . ALA A 1 75 ? -10.248 -16.274 -16.536 1.00 90.88 75 ALA A C 1
ATOM 568 O O . ALA A 1 75 ? -9.730 -15.609 -17.436 1.00 90.88 75 ALA A O 1
ATOM 569 N N . PRO A 1 76 ? -11.585 -16.275 -16.360 1.00 86.81 76 PRO A N 1
ATOM 570 C CA . PRO A 1 76 ? -12.492 -15.579 -17.273 1.00 86.81 76 PRO A CA 1
ATOM 571 C C . PRO A 1 76 ? -12.548 -14.061 -17.034 1.00 86.81 76 PRO A C 1
ATOM 573 O O . PRO A 1 76 ? -12.978 -13.329 -17.920 1.00 86.81 76 PRO A O 1
ATOM 576 N N . THR A 1 77 ? -12.106 -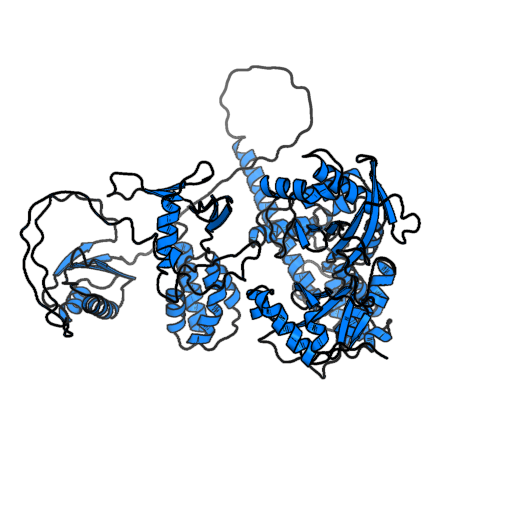13.573 -15.868 1.00 85.81 77 THR A N 1
ATOM 577 C CA . THR A 1 77 ? -12.036 -12.138 -15.541 1.00 85.81 77 THR A CA 1
ATOM 578 C C . THR A 1 77 ? -10.735 -11.792 -14.808 1.00 85.81 77 THR A C 1
ATOM 580 O O . THR A 1 77 ? -10.080 -12.666 -14.226 1.00 85.81 77 THR A O 1
ATOM 583 N N . ARG A 1 78 ? -10.343 -10.510 -14.824 1.00 85.50 78 ARG A N 1
ATOM 584 C CA . ARG A 1 78 ? -9.094 -10.032 -14.203 1.00 85.50 78 ARG A CA 1
ATOM 585 C C . ARG A 1 78 ? -9.092 -10.228 -12.685 1.00 85.50 78 ARG A C 1
ATOM 587 O O . ARG A 1 78 ? -8.058 -10.540 -12.108 1.00 85.50 78 ARG A O 1
ATOM 594 N N . GLU A 1 79 ? -10.251 -10.101 -12.057 1.00 82.75 79 GLU A N 1
ATOM 595 C CA . GLU A 1 79 ? -10.457 -10.216 -10.612 1.00 82.75 79 GLU A CA 1
ATOM 596 C C . GLU A 1 79 ? -10.291 -11.675 -10.162 1.00 82.75 79 GLU A C 1
ATOM 598 O O . GLU A 1 79 ? -9.723 -11.947 -9.105 1.00 82.75 79 GLU A O 1
ATOM 603 N N . ILE A 1 80 ? -10.718 -12.626 -11.003 1.00 88.62 80 ILE A N 1
ATOM 604 C CA . ILE A 1 80 ? -10.476 -14.057 -10.796 1.00 88.62 80 ILE A CA 1
ATOM 605 C C . ILE A 1 80 ? -8.989 -14.383 -10.993 1.00 88.62 80 ILE A C 1
ATOM 607 O O . ILE A 1 80 ? -8.429 -15.122 -10.186 1.00 88.62 80 ILE A O 1
ATOM 611 N N . ALA A 1 81 ? -8.323 -13.795 -11.994 1.00 92.19 81 ALA A N 1
ATOM 612 C CA . ALA A 1 81 ? -6.875 -13.945 -12.165 1.00 92.19 81 ALA A CA 1
ATOM 613 C C . ALA A 1 81 ? -6.090 -13.379 -10.964 1.00 92.19 81 ALA A C 1
ATOM 615 O O . ALA A 1 81 ? -5.127 -13.994 -10.513 1.00 92.19 81 ALA A O 1
ATOM 616 N N . GLU A 1 82 ? -6.521 -12.247 -10.401 1.00 90.88 82 GLU A N 1
ATOM 617 C CA . GLU A 1 82 ? -5.924 -11.636 -9.206 1.00 90.88 82 GLU A CA 1
ATOM 618 C C . GLU A 1 82 ? -6.169 -12.465 -7.936 1.00 90.88 82 GLU A C 1
ATOM 620 O O . GLU A 1 82 ? -5.238 -12.664 -7.155 1.00 90.88 82 GLU A O 1
ATOM 625 N N . GLN A 1 83 ? -7.360 -13.042 -7.753 1.00 92.88 83 GLN A N 1
ATOM 626 C CA . GLN A 1 83 ? -7.612 -13.991 -6.662 1.00 92.88 83 GLN A CA 1
ATOM 627 C C . GLN A 1 83 ? -6.727 -15.244 -6.786 1.00 92.88 83 GLN A C 1
ATOM 629 O O . GLN A 1 83 ? -6.113 -15.677 -5.809 1.00 92.88 83 GLN A O 1
ATOM 634 N N . LEU A 1 84 ? -6.629 -15.818 -7.990 1.00 95.25 84 LEU A N 1
ATOM 635 C CA . LEU A 1 84 ? -5.803 -16.997 -8.257 1.00 95.25 84 LEU A CA 1
ATOM 636 C C . LEU A 1 84 ? -4.307 -16.684 -8.108 1.00 95.25 84 LEU A C 1
ATOM 638 O O . LEU A 1 84 ? -3.564 -17.512 -7.591 1.00 95.25 84 LEU A O 1
ATOM 642 N N . TYR A 1 85 ? -3.861 -15.473 -8.445 1.00 96.88 85 TYR A N 1
ATOM 643 C CA . TYR A 1 85 ? -2.505 -15.006 -8.152 1.00 96.88 85 TYR A CA 1
ATOM 644 C C . TYR A 1 85 ? -2.219 -14.995 -6.644 1.00 96.88 85 TYR A C 1
ATOM 646 O O . TYR A 1 85 ? -1.202 -15.532 -6.198 1.00 96.88 85 TYR A O 1
ATOM 654 N N . VAL A 1 86 ? -3.138 -14.467 -5.828 1.00 96.75 86 VAL A N 1
ATOM 655 C CA . VAL A 1 86 ? -2.984 -14.509 -4.367 1.00 96.75 86 VAL A CA 1
ATOM 656 C C . VAL A 1 86 ? -2.985 -15.956 -3.858 1.00 96.75 86 VAL A C 1
ATOM 658 O O . VAL A 1 86 ? -2.127 -16.318 -3.055 1.00 96.75 86 VAL A O 1
ATOM 661 N N . GLN A 1 87 ? -3.885 -16.808 -4.357 1.00 95.88 87 GLN A N 1
ATOM 662 C CA . GLN A 1 87 ? -4.037 -18.200 -3.922 1.00 95.88 87 GLN A CA 1
ATOM 663 C C . GLN A 1 87 ? -2.866 -19.120 -4.321 1.00 95.88 87 GLN A C 1
ATOM 665 O O . GLN A 1 87 ? -2.461 -19.951 -3.507 1.00 95.88 87 GLN A O 1
ATOM 670 N N . HIS A 1 88 ? -2.337 -18.996 -5.541 1.00 96.38 88 HIS A N 1
ATOM 671 C CA . HIS A 1 88 ? -1.351 -19.924 -6.112 1.00 96.38 88 HIS A CA 1
ATOM 672 C C . HIS A 1 88 ? 0.086 -19.374 -6.116 1.00 96.38 88 HIS A C 1
ATOM 674 O O . HIS A 1 88 ? 1.019 -20.171 -6.106 1.00 96.38 88 HIS A O 1
ATOM 680 N N . ILE A 1 89 ? 0.286 -18.048 -6.081 1.00 97.25 89 ILE A N 1
ATOM 681 C CA . ILE A 1 89 ? 1.620 -17.419 -6.070 1.00 97.25 89 ILE A CA 1
ATOM 682 C C . ILE A 1 89 ? 1.935 -16.823 -4.692 1.00 97.25 89 ILE A C 1
ATOM 684 O O . ILE A 1 89 ? 2.859 -17.277 -4.015 1.00 97.25 89 ILE A O 1
ATOM 688 N N . MET A 1 90 ? 1.156 -15.842 -4.221 1.00 98.06 90 MET A N 1
ATOM 689 C CA . MET A 1 90 ? 1.507 -15.111 -2.991 1.00 98.06 90 MET A CA 1
ATOM 690 C C . MET A 1 90 ? 1.326 -15.947 -1.717 1.00 98.06 90 MET A C 1
ATOM 692 O O . MET A 1 90 ? 2.127 -15.831 -0.790 1.00 98.06 90 MET A O 1
ATOM 696 N N . ARG A 1 91 ? 0.306 -16.812 -1.652 1.00 96.88 91 ARG A N 1
ATOM 697 C CA . ARG A 1 91 ? -0.000 -17.631 -0.467 1.00 96.88 91 ARG A CA 1
ATOM 698 C C . ARG A 1 91 ? 1.051 -18.714 -0.174 1.00 96.88 91 ARG A C 1
ATOM 700 O O . ARG A 1 91 ? 1.425 -18.826 0.995 1.00 96.88 91 ARG A O 1
ATOM 707 N N . PRO A 1 92 ? 1.601 -19.461 -1.153 1.00 97.00 92 PRO A N 1
ATOM 708 C CA . PRO A 1 92 ? 2.776 -20.304 -0.915 1.00 97.00 92 PRO A CA 1
ATOM 709 C C . PRO A 1 92 ? 4.015 -19.505 -0.488 1.00 97.00 92 PRO A C 1
ATOM 711 O O . PRO A 1 92 ? 4.721 -19.914 0.435 1.00 97.00 92 PRO A O 1
ATOM 714 N N . LEU A 1 93 ? 4.255 -18.341 -1.101 1.00 97.62 93 LEU A N 1
ATOM 715 C CA . LEU A 1 93 ? 5.437 -17.519 -0.823 1.00 97.62 93 LEU A CA 1
ATOM 716 C C . LEU A 1 93 ? 5.415 -16.887 0.578 1.00 97.62 93 LEU A C 1
ATOM 718 O O . LEU A 1 93 ? 6.400 -17.004 1.301 1.00 97.62 93 LEU A O 1
ATOM 722 N N . LEU A 1 94 ? 4.297 -16.292 1.008 1.00 96.94 94 LEU A N 1
ATOM 723 C CA . LEU A 1 94 ? 4.173 -15.575 2.291 1.00 96.94 94 LEU A CA 1
ATOM 724 C C . LEU A 1 94 ? 3.561 -16.410 3.435 1.00 96.94 94 LEU A C 1
ATOM 726 O O . LEU A 1 94 ? 3.778 -16.098 4.604 1.00 96.94 94 LEU A O 1
ATOM 730 N N . GLY A 1 95 ? 2.855 -17.501 3.125 1.00 93.69 95 GLY A N 1
ATOM 731 C CA . GLY A 1 95 ? 2.371 -18.486 4.097 1.00 93.69 95 GLY A CA 1
ATOM 732 C C . GLY A 1 95 ? 0.853 -18.682 4.092 1.00 93.69 95 GLY A C 1
ATOM 733 O O . GLY A 1 95 ? 0.076 -17.731 4.175 1.00 93.69 95 GLY A O 1
ATOM 734 N N . SER A 1 96 ? 0.428 -19.951 4.092 1.00 90.31 96 SER A N 1
ATOM 735 C CA . SER A 1 96 ? -0.978 -20.394 4.059 1.00 90.31 96 SER A CA 1
ATOM 736 C C . SER A 1 96 ? -1.866 -19.820 5.164 1.00 90.31 96 SER A C 1
ATOM 738 O O . SER A 1 96 ? -3.081 -19.730 4.971 1.00 90.31 96 SER A O 1
ATOM 740 N N . ASN A 1 97 ? -1.256 -19.455 6.294 1.00 90.94 97 ASN A N 1
ATOM 741 C CA . ASN A 1 97 ? -1.913 -19.002 7.521 1.00 90.94 97 ASN A CA 1
ATOM 742 C C . ASN A 1 97 ? -1.950 -17.465 7.633 1.00 90.94 97 ASN A C 1
ATOM 744 O O . ASN A 1 97 ? -2.638 -16.933 8.498 1.00 90.94 97 ASN A O 1
ATOM 748 N N . HIS A 1 98 ? -1.213 -16.760 6.766 1.00 94.00 98 HIS A N 1
ATOM 749 C CA . HIS A 1 98 ? -1.060 -15.299 6.783 1.00 94.00 98 HIS A CA 1
ATOM 750 C C . HIS A 1 98 ? -1.613 -14.631 5.520 1.00 94.00 98 HIS A C 1
ATOM 752 O O . HIS A 1 98 ? -1.734 -13.412 5.478 1.00 94.00 98 HIS A O 1
ATOM 758 N N . VAL A 1 99 ? -1.966 -15.411 4.496 1.00 96.19 99 VAL A N 1
ATOM 759 C CA . VAL A 1 99 ? -2.610 -14.930 3.270 1.00 96.19 99 VAL A CA 1
ATOM 760 C C . VAL A 1 99 ? -3.991 -15.567 3.142 1.00 96.19 99 VAL A C 1
ATOM 762 O O . VAL A 1 99 ? -4.108 -16.768 2.877 1.00 96.19 99 VAL A O 1
ATOM 765 N N . ASP A 1 100 ? -5.026 -14.743 3.303 1.00 94.12 100 ASP A N 1
ATOM 766 C CA . ASP A 1 100 ? -6.393 -15.054 2.886 1.00 94.12 100 ASP A CA 1
ATOM 767 C C . ASP A 1 100 ? -6.561 -14.593 1.428 1.00 94.12 100 ASP A C 1
ATOM 769 O O . ASP A 1 100 ? -6.404 -13.413 1.118 1.00 94.12 100 ASP A O 1
ATOM 773 N N . ALA A 1 101 ? -6.835 -15.529 0.518 1.00 93.12 101 ALA A N 1
ATOM 774 C CA . ALA A 1 101 ? -7.101 -15.211 -0.888 1.00 93.12 101 ALA A CA 1
ATOM 775 C C . ALA A 1 101 ? -8.554 -14.755 -1.126 1.00 93.12 101 ALA A C 1
ATOM 777 O O . ALA A 1 101 ? -8.891 -14.323 -2.227 1.00 93.12 101 ALA A O 1
ATOM 778 N N . GLY A 1 102 ? -9.415 -14.857 -0.110 1.00 92.69 102 GLY A N 1
ATOM 779 C CA . GLY A 1 102 ? -10.848 -14.638 -0.218 1.00 92.69 102 GLY A CA 1
ATOM 780 C C . GLY A 1 102 ? -11.593 -15.791 -0.890 1.00 92.69 102 GLY A C 1
ATOM 781 O O . GLY A 1 102 ? -11.037 -16.592 -1.644 1.00 92.69 102 GLY A O 1
ATOM 782 N N . MET A 1 103 ? -12.894 -15.851 -0.631 1.00 92.00 103 MET A N 1
ATOM 783 C CA . MET A 1 103 ? -13.857 -16.741 -1.274 1.00 92.00 103 MET A CA 1
ATOM 784 C C . MET A 1 103 ? -14.735 -15.922 -2.223 1.00 92.00 103 MET A C 1
ATOM 786 O O . MET A 1 103 ? -15.183 -14.838 -1.855 1.00 92.00 103 MET A O 1
ATOM 790 N N . ARG A 1 104 ? -15.018 -16.427 -3.431 1.00 91.44 104 ARG A N 1
ATOM 791 C CA . ARG A 1 104 ? -16.002 -15.778 -4.314 1.00 91.44 104 ARG A CA 1
ATOM 792 C C . ARG A 1 104 ? -17.412 -16.120 -3.854 1.00 91.44 104 ARG A C 1
ATOM 794 O O . ARG A 1 104 ? -17.728 -17.295 -3.687 1.00 91.44 104 ARG A O 1
ATOM 801 N N . ILE A 1 105 ? -18.243 -15.099 -3.694 1.00 92.50 105 ILE A N 1
ATOM 802 C CA . ILE A 1 105 ? -19.669 -15.220 -3.382 1.00 92.50 105 ILE A CA 1
ATOM 803 C C . ILE A 1 105 ? -20.457 -14.541 -4.495 1.00 92.50 105 ILE A C 1
ATOM 805 O O . ILE A 1 105 ? -20.042 -13.496 -4.997 1.00 92.50 105 ILE A O 1
ATOM 809 N N . LEU A 1 106 ? -21.560 -15.162 -4.911 1.00 93.31 106 LEU A N 1
ATOM 810 C CA . LEU A 1 106 ? -22.417 -14.631 -5.969 1.00 93.31 106 LEU A CA 1
ATOM 811 C C . LEU A 1 106 ? -23.206 -13.423 -5.449 1.00 93.31 106 LEU A C 1
ATOM 813 O O . LEU A 1 106 ? -23.595 -13.383 -4.282 1.00 93.31 106 LEU A O 1
ATOM 817 N N . VAL A 1 107 ? -23.472 -12.449 -6.312 1.00 94.50 107 VAL A N 1
ATOM 818 C CA . VAL A 1 107 ? -24.273 -11.265 -5.980 1.00 94.50 107 VAL A CA 1
ATOM 819 C C . VAL A 1 107 ? -25.341 -11.027 -7.030 1.00 94.50 107 VAL A C 1
ATOM 821 O O . VAL A 1 107 ? -25.123 -11.220 -8.225 1.00 94.50 107 VAL A O 1
ATOM 824 N N . SER A 1 108 ? -26.509 -10.577 -6.582 1.00 95.00 108 SER A N 1
ATOM 825 C CA . SER A 1 108 ? -27.505 -10.013 -7.481 1.00 95.00 108 SER A CA 1
ATOM 826 C C . SER A 1 108 ? -27.108 -8.584 -7.877 1.00 95.00 108 SER A C 1
ATOM 828 O O . SER A 1 108 ? -26.434 -7.868 -7.130 1.00 95.00 108 SER A O 1
ATOM 830 N N . LYS A 1 109 ? -27.554 -8.128 -9.050 1.00 95.06 109 LYS A N 1
ATOM 831 C CA . LYS A 1 109 ? -27.333 -6.742 -9.489 1.00 95.06 109 LYS A CA 1
ATOM 832 C C . LYS A 1 109 ? -27.985 -5.748 -8.519 1.00 95.06 109 LYS A C 1
ATOM 834 O O . LYS A 1 109 ? -27.432 -4.693 -8.229 1.00 95.06 109 LYS A O 1
ATOM 839 N N . GLU A 1 110 ? -29.133 -6.128 -7.973 1.00 96.31 110 GLU A N 1
ATOM 840 C CA . GLU A 1 110 ? -29.932 -5.361 -7.020 1.00 96.31 110 GLU A CA 1
ATOM 841 C C . GLU A 1 110 ? -29.226 -5.236 -5.656 1.00 96.31 110 GLU A C 1
ATOM 843 O O . GLU A 1 110 ? -29.356 -4.202 -5.007 1.00 96.31 110 GLU A O 1
ATOM 848 N N . PHE A 1 111 ? -28.425 -6.232 -5.242 1.00 97.00 111 PHE A N 1
ATOM 849 C CA . PHE A 1 111 ? -27.513 -6.106 -4.096 1.00 97.00 111 PHE A CA 1
ATOM 850 C C . PHE A 1 111 ? -26.456 -5.027 -4.347 1.00 97.00 111 PHE A C 1
ATOM 852 O O . PHE A 1 111 ? -26.255 -4.163 -3.499 1.00 97.00 111 PHE A O 1
ATOM 859 N N . LEU A 1 112 ? -25.818 -5.021 -5.521 1.00 96.12 112 LEU A N 1
ATOM 860 C CA . LEU A 1 112 ? -24.800 -4.020 -5.861 1.00 96.12 112 LEU A CA 1
ATOM 861 C C . LEU A 1 112 ? -25.387 -2.603 -6.008 1.00 96.12 112 LEU A C 1
ATOM 863 O O . LEU A 1 112 ? -24.732 -1.624 -5.644 1.00 96.12 112 LEU A O 1
ATOM 867 N N . GLU A 1 113 ? -26.626 -2.487 -6.493 1.00 96.19 113 GLU A N 1
ATOM 868 C CA . GLU A 1 113 ? -27.371 -1.223 -6.547 1.00 96.19 113 GLU A CA 1
ATOM 869 C C . GLU A 1 113 ? -27.764 -0.724 -5.149 1.00 96.19 113 GLU A C 1
ATOM 871 O O . GLU A 1 113 ? -27.592 0.461 -4.862 1.00 96.19 113 GLU A O 1
ATOM 876 N N . ALA A 1 114 ? -28.227 -1.601 -4.253 1.00 96.50 114 ALA A N 1
ATOM 877 C CA . ALA A 1 114 ? -28.476 -1.252 -2.853 1.00 96.50 114 ALA A CA 1
ATOM 878 C C . ALA A 1 114 ? -27.176 -0.834 -2.138 1.00 96.50 114 ALA A C 1
ATOM 880 O O . ALA A 1 114 ? -27.137 0.213 -1.495 1.00 96.50 114 ALA A O 1
ATOM 881 N N . VAL A 1 115 ? -26.085 -1.581 -2.337 1.00 95.94 115 VAL A N 1
ATOM 882 C CA . VAL A 1 115 ? -24.765 -1.288 -1.762 1.00 95.94 115 VAL A CA 1
ATOM 883 C C . VAL A 1 115 ? -24.242 0.090 -2.168 1.00 95.94 115 VAL A C 1
ATOM 885 O O . VAL A 1 115 ? -23.896 0.852 -1.270 1.00 95.94 115 VAL A O 1
ATOM 888 N N . GLU A 1 116 ? -24.186 0.446 -3.465 1.00 94.56 116 GLU A N 1
ATOM 889 C CA . GLU A 1 116 ? -23.704 1.781 -3.892 1.00 94.56 116 GLU A CA 1
ATOM 890 C C . GLU A 1 116 ? -24.506 2.883 -3.188 1.00 94.56 116 GLU A C 1
ATOM 892 O O . GLU A 1 116 ? -23.903 3.792 -2.619 1.00 94.56 116 GLU A O 1
ATOM 897 N N . ASN A 1 117 ? -25.840 2.765 -3.153 1.00 93.88 117 ASN A N 1
ATOM 898 C CA . ASN A 1 117 ? -26.719 3.733 -2.493 1.00 93.88 117 ASN A CA 1
ATOM 899 C C . ASN A 1 117 ? -26.453 3.841 -0.981 1.00 93.88 117 ASN A C 1
ATOM 901 O O . ASN A 1 117 ? -26.276 4.953 -0.481 1.00 93.88 117 ASN A O 1
ATOM 905 N N . ASN A 1 118 ? -26.352 2.713 -0.269 1.00 93.75 118 ASN A N 1
ATOM 906 C CA . ASN A 1 118 ? -26.121 2.672 1.180 1.00 93.75 118 ASN A CA 1
ATOM 907 C C . ASN A 1 118 ? -24.791 3.336 1.590 1.00 93.75 118 ASN A C 1
ATOM 909 O O . ASN A 1 118 ? -24.689 3.903 2.681 1.00 93.75 118 ASN A O 1
ATOM 913 N N . VAL A 1 119 ? -23.771 3.318 0.721 1.00 91.88 119 VAL A N 1
ATOM 914 C CA . VAL A 1 119 ? -22.454 3.914 1.013 1.00 91.88 119 VAL A CA 1
ATOM 915 C C . VAL A 1 119 ? -22.227 5.308 0.417 1.00 91.88 119 VAL A C 1
ATOM 917 O O . VAL A 1 119 ? -21.212 5.926 0.740 1.00 91.88 119 VAL A O 1
ATOM 920 N N . LEU A 1 120 ? -23.129 5.845 -0.419 1.00 89.12 120 LEU A N 1
ATOM 921 C CA . LEU A 1 120 ? -22.930 7.130 -1.122 1.00 89.12 120 LEU A CA 1
ATOM 922 C C . LEU A 1 120 ? -22.573 8.304 -0.193 1.00 89.12 120 LEU A C 1
ATOM 924 O O . LEU A 1 120 ? -21.777 9.158 -0.576 1.00 89.12 120 LEU A O 1
ATOM 928 N N . SER A 1 121 ? -23.150 8.346 1.011 1.00 86.69 121 SER A N 1
ATOM 929 C CA . SER A 1 121 ? -22.902 9.376 2.034 1.00 86.69 121 SER A CA 1
ATOM 930 C C . SER A 1 121 ? -21.652 9.126 2.888 1.00 86.69 121 SER A C 1
ATOM 932 O O . SER A 1 121 ? -21.144 10.055 3.510 1.00 86.69 121 SER A O 1
ATOM 934 N N . GLN A 1 122 ? -21.162 7.884 2.923 1.00 83.94 122 GLN A N 1
ATOM 935 C CA . GLN A 1 122 ? -20.029 7.434 3.742 1.00 83.94 122 GLN A CA 1
ATOM 936 C C . GLN A 1 122 ? -18.700 7.504 2.963 1.00 83.94 122 GLN A C 1
ATOM 938 O O . GLN A 1 122 ? -17.620 7.633 3.542 1.00 83.94 122 GLN A O 1
ATOM 943 N N . ARG A 1 123 ? -18.775 7.431 1.629 1.00 84.44 123 ARG A N 1
ATOM 944 C CA . ARG A 1 123 ? -17.632 7.477 0.711 1.00 84.44 123 ARG A CA 1
ATOM 945 C C . ARG A 1 123 ? -17.111 8.914 0.506 1.00 84.44 123 ARG A C 1
ATOM 947 O O . ARG A 1 123 ? -17.911 9.826 0.294 1.00 84.44 123 ARG A O 1
ATOM 954 N N . PRO A 1 124 ? -15.782 9.151 0.474 1.00 80.44 124 PRO A N 1
ATOM 955 C CA . PRO A 1 124 ? -15.226 10.492 0.282 1.00 80.44 124 PRO A CA 1
ATOM 956 C C . PRO A 1 124 ? -15.679 11.161 -1.033 1.00 80.44 124 PRO A C 1
ATOM 958 O O . PRO A 1 124 ? -15.639 10.512 -2.083 1.00 80.44 124 PRO A O 1
ATOM 961 N N . PRO A 1 125 ? -16.019 12.468 -1.059 1.00 83.00 125 PRO A N 1
ATOM 962 C CA . PRO A 1 125 ? -16.602 13.107 -2.246 1.00 83.00 125 PRO A CA 1
ATOM 963 C C . PRO A 1 125 ? -15.766 12.994 -3.531 1.00 83.00 125 PRO A C 1
ATOM 965 O O . PRO A 1 125 ? -16.320 12.868 -4.623 1.00 83.00 125 PRO A O 1
ATOM 968 N N . TRP A 1 126 ? -14.432 12.993 -3.433 1.00 78.62 126 TRP A N 1
ATOM 969 C CA . TRP A 1 126 ? -13.550 12.796 -4.592 1.00 78.62 126 TRP A CA 1
ATOM 970 C C . TRP A 1 126 ? -13.558 11.347 -5.102 1.00 78.62 126 TRP A C 1
ATOM 972 O O . TRP A 1 126 ? -13.498 11.123 -6.310 1.00 78.62 126 TRP A O 1
ATOM 982 N N . ARG A 1 127 ? -13.710 10.357 -4.212 1.00 83.25 127 ARG A N 1
ATOM 983 C CA . ARG A 1 127 ? -13.893 8.948 -4.589 1.00 83.25 127 ARG A CA 1
ATOM 984 C C . ARG A 1 127 ? -15.239 8.720 -5.276 1.00 83.25 127 ARG A C 1
ATOM 986 O O . ARG A 1 127 ? -15.273 8.060 -6.312 1.00 83.25 127 ARG A O 1
ATOM 993 N N . VAL A 1 128 ? -16.313 9.317 -4.750 1.00 86.75 128 VAL A N 1
ATOM 994 C CA . VAL A 1 128 ? -17.662 9.265 -5.347 1.00 86.75 128 VAL A CA 1
ATOM 995 C C . VAL A 1 128 ? -17.698 9.951 -6.716 1.00 86.75 128 VAL A C 1
ATOM 997 O O . VAL A 1 128 ? -18.411 9.488 -7.607 1.00 86.75 128 VAL A O 1
ATOM 1000 N N . LYS A 1 129 ? -16.920 11.021 -6.929 1.00 86.38 129 LYS A N 1
ATOM 1001 C CA . LYS A 1 129 ? -16.734 11.628 -8.260 1.00 86.38 129 LYS A CA 1
ATOM 1002 C C . LYS A 1 129 ? -15.948 10.717 -9.210 1.00 86.38 129 LYS A C 1
ATOM 1004 O O . LYS A 1 129 ? -16.364 10.551 -10.350 1.00 86.38 129 LYS A O 1
ATOM 1009 N N . ALA A 1 130 ? -14.858 10.104 -8.747 1.00 84.75 130 ALA A N 1
ATOM 1010 C CA . ALA A 1 130 ? -13.990 9.287 -9.594 1.00 84.75 130 ALA A CA 1
ATOM 1011 C C . ALA A 1 130 ? -14.630 7.958 -10.045 1.00 84.75 130 ALA A C 1
ATOM 1013 O O . ALA A 1 130 ? -14.510 7.595 -11.215 1.00 84.75 130 ALA A O 1
ATOM 1014 N N . ALA A 1 131 ? -15.289 7.218 -9.143 1.00 89.56 131 ALA A N 1
ATOM 1015 C CA . ALA A 1 131 ? -15.730 5.845 -9.408 1.00 89.56 131 ALA A CA 1
ATOM 1016 C C . ALA A 1 131 ? -17.016 5.434 -8.661 1.00 89.56 131 ALA A C 1
ATOM 1018 O O . ALA A 1 131 ? -17.315 5.935 -7.574 1.00 89.56 131 ALA A O 1
ATOM 1019 N N . LYS A 1 132 ? -17.747 4.470 -9.230 1.00 92.44 132 LYS A N 1
ATOM 1020 C CA . LYS A 1 132 ? -18.944 3.806 -8.664 1.00 92.44 132 LYS A CA 1
ATOM 1021 C C . LYS A 1 132 ? -18.735 2.293 -8.571 1.00 92.44 132 LYS A C 1
ATOM 1023 O O . LYS A 1 132 ? -17.878 1.780 -9.286 1.00 92.44 132 LYS A O 1
ATOM 1028 N N . VAL A 1 133 ? -19.507 1.577 -7.754 1.00 93.06 133 VAL A N 1
ATOM 1029 C CA . VAL A 1 133 ? -19.543 0.099 -7.759 1.00 93.06 133 VAL A CA 1
ATOM 1030 C C . VAL A 1 133 ? -19.814 -0.454 -9.167 1.00 93.06 133 VAL A C 1
ATOM 1032 O O . VAL A 1 133 ? -20.581 0.118 -9.948 1.00 93.06 133 VAL A O 1
ATOM 1035 N N . ASN A 1 134 ? -19.164 -1.571 -9.503 1.00 91.12 134 ASN A N 1
ATOM 1036 C CA . ASN A 1 134 ? -19.355 -2.258 -10.773 1.00 91.12 134 ASN A CA 1
ATOM 1037 C C . ASN A 1 134 ? -20.629 -3.121 -10.773 1.00 91.12 134 ASN A C 1
ATOM 1039 O O . ASN A 1 134 ? -20.595 -4.295 -10.423 1.00 91.12 134 ASN A O 1
ATOM 1043 N N . LEU A 1 135 ? -21.745 -2.552 -11.236 1.00 91.31 135 LEU A N 1
ATOM 1044 C CA . LEU A 1 135 ? -23.046 -3.234 -11.350 1.00 91.31 135 LEU A CA 1
ATOM 1045 C C . LEU A 1 135 ? -23.099 -4.367 -12.403 1.00 91.31 135 LEU A C 1
ATOM 1047 O O . LEU A 1 135 ? -24.175 -4.909 -12.648 1.00 91.31 135 LEU A O 1
ATOM 1051 N N . LEU A 1 136 ? -21.979 -4.683 -13.067 1.00 86.12 136 LEU A N 1
ATOM 1052 C CA . LEU A 1 136 ? -21.856 -5.786 -14.030 1.00 86.12 136 LEU A CA 1
ATOM 1053 C C . LEU A 1 136 ? -21.178 -7.035 -13.437 1.00 86.12 136 LEU A C 1
ATOM 1055 O O . LEU A 1 136 ? -21.101 -8.051 -14.123 1.00 86.12 136 LEU A O 1
ATOM 1059 N N . CYS A 1 137 ? -20.686 -6.979 -12.193 1.00 85.00 137 CYS A N 1
ATOM 1060 C CA . CYS A 1 137 ? -20.151 -8.151 -11.497 1.00 85.00 137 CYS A CA 1
ATOM 1061 C C . CYS A 1 137 ? -21.277 -9.114 -11.085 1.00 85.00 137 CYS A C 1
ATOM 1063 O O . CYS A 1 137 ? -22.266 -8.696 -10.488 1.00 85.00 137 CYS A O 1
ATOM 1065 N N . ASP A 1 138 ? -21.081 -10.410 -11.333 1.00 88.25 138 ASP A N 1
ATOM 1066 C CA . ASP A 1 138 ? -21.922 -11.504 -10.820 1.00 88.25 138 ASP A CA 1
ATOM 1067 C C . ASP A 1 138 ? -21.448 -12.035 -9.454 1.00 88.25 138 ASP A C 1
ATOM 1069 O O . ASP A 1 138 ? -22.124 -12.841 -8.811 1.00 88.25 138 ASP A O 1
ATOM 1073 N N . SER A 1 139 ? -20.261 -11.606 -9.018 1.00 90.81 139 SER A N 1
ATOM 1074 C CA . SER A 1 139 ? -19.568 -12.127 -7.848 1.00 90.81 139 SER A CA 1
ATOM 1075 C C . SER A 1 139 ? -18.646 -11.091 -7.194 1.00 90.81 139 SER A C 1
ATOM 1077 O O . SER A 1 139 ? -18.202 -10.123 -7.814 1.00 90.81 139 SER A O 1
ATOM 1079 N N . VAL A 1 140 ? -18.376 -11.293 -5.904 1.00 92.62 140 VAL A N 1
ATOM 1080 C CA . VAL A 1 140 ? -17.517 -10.456 -5.046 1.00 92.62 140 VAL A CA 1
ATOM 1081 C C . VAL A 1 140 ? -16.597 -11.336 -4.200 1.00 92.62 140 VAL A C 1
ATOM 1083 O O . VAL A 1 140 ? -16.855 -12.530 -4.036 1.00 92.62 140 VAL A O 1
ATOM 1086 N N . LEU A 1 141 ? -15.534 -10.758 -3.633 1.00 93.25 141 LEU A N 1
ATOM 1087 C CA . LEU A 1 141 ? -14.629 -11.477 -2.732 1.00 93.25 141 LEU A CA 1
ATOM 1088 C C . LEU A 1 141 ? -15.022 -11.252 -1.267 1.00 93.25 141 LEU A C 1
ATOM 1090 O O . LEU A 1 141 ? -14.908 -10.139 -0.758 1.00 93.25 141 LEU A O 1
ATOM 1094 N N . LEU A 1 142 ? -15.428 -12.322 -0.584 1.00 94.44 142 LEU A N 1
ATOM 1095 C CA . LEU A 1 142 ? -15.532 -12.384 0.872 1.00 94.44 142 LEU A CA 1
ATOM 1096 C C . LEU A 1 142 ? -14.154 -12.729 1.452 1.00 94.44 142 LEU A C 1
ATOM 1098 O O . LEU A 1 142 ? -13.621 -13.804 1.183 1.00 94.44 142 LEU A O 1
ATOM 1102 N N . ILE A 1 143 ? -13.584 -11.836 2.254 1.00 93.50 143 ILE A N 1
ATOM 1103 C CA . ILE A 1 143 ? -12.267 -11.983 2.894 1.00 93.50 143 ILE A CA 1
ATOM 1104 C C . ILE A 1 143 ? -12.468 -11.910 4.413 1.00 93.50 143 ILE A C 1
ATOM 1106 O O . ILE A 1 143 ? -13.458 -11.356 4.894 1.00 93.50 143 ILE A O 1
ATOM 1110 N N . SER A 1 144 ? -11.574 -12.493 5.204 1.00 92.25 144 SER A N 1
ATOM 1111 C CA . SER A 1 144 ? -11.593 -12.313 6.660 1.00 92.25 144 SER A CA 1
ATOM 1112 C C . SER A 1 144 ? -11.363 -10.851 7.054 1.00 92.25 144 SER A C 1
ATOM 1114 O O . SER A 1 144 ? -10.526 -10.169 6.469 1.00 92.25 144 SER A O 1
ATOM 1116 N N . ASP A 1 145 ? -12.083 -10.347 8.061 1.00 91.62 145 ASP A N 1
ATOM 1117 C CA . ASP A 1 145 ? -11.758 -9.039 8.626 1.00 91.62 145 ASP A CA 1
ATOM 1118 C C . ASP A 1 145 ? -10.485 -9.186 9.477 1.00 91.62 145 ASP A C 1
ATOM 1120 O O . ASP A 1 145 ? -10.464 -9.786 10.557 1.00 91.62 145 ASP A O 1
ATOM 1124 N N . HIS A 1 146 ? -9.376 -8.679 8.947 1.00 92.06 146 HIS A N 1
ATOM 1125 C CA . HIS A 1 146 ? -8.079 -8.721 9.615 1.00 92.06 146 HIS A CA 1
ATOM 1126 C C . HIS A 1 146 ? -7.936 -7.633 10.698 1.00 92.06 146 HIS A C 1
ATOM 1128 O O . HIS A 1 146 ? -6.943 -7.642 11.416 1.00 92.06 146 HIS A O 1
ATOM 1134 N N . SER A 1 147 ? -8.923 -6.742 10.876 1.00 89.50 147 SER A N 1
ATOM 1135 C CA . SER A 1 147 ? -8.947 -5.736 11.953 1.00 89.50 147 SER A CA 1
ATOM 1136 C C . SER A 1 147 ? -9.590 -6.219 13.264 1.00 89.50 147 SER A C 1
ATOM 1138 O O . SER A 1 147 ? -9.380 -5.606 14.313 1.00 89.50 147 SER A O 1
ATOM 1140 N N . VAL A 1 148 ? -10.330 -7.335 13.231 1.00 88.06 148 VAL A N 1
ATOM 1141 C CA . VAL A 1 148 ? -11.029 -7.919 14.391 1.00 88.06 148 VAL A CA 1
ATOM 1142 C C . VAL A 1 148 ? -10.793 -9.425 14.521 1.00 88.06 148 VAL A C 1
ATOM 1144 O O . VAL A 1 148 ? -10.434 -10.094 13.551 1.00 88.06 148 VAL A O 1
ATOM 1147 N N . PHE A 1 149 ? -11.016 -9.995 15.705 1.00 84.88 149 PHE A N 1
ATOM 1148 C CA . PHE A 1 149 ? -11.136 -11.448 15.871 1.00 84.88 149 PHE A CA 1
ATOM 1149 C C . PHE A 1 149 ? -12.575 -11.905 15.563 1.00 84.88 149 PHE A C 1
ATOM 1151 O O . PHE A 1 149 ? -13.522 -11.228 15.967 1.00 84.88 149 PHE A O 1
ATOM 1158 N N . PRO A 1 150 ? -12.779 -13.035 14.857 1.00 71.81 150 PRO A N 1
ATOM 1159 C CA . PRO A 1 150 ? -14.110 -13.609 14.693 1.00 71.81 150 PRO A CA 1
ATOM 1160 C C . PRO A 1 150 ? -14.627 -14.145 16.038 1.00 71.81 150 PRO A C 1
ATOM 1162 O O . PRO A 1 150 ? -13.883 -14.779 16.785 1.00 71.81 150 PRO A O 1
ATOM 1165 N N . HIS A 1 151 ? -15.915 -13.913 16.306 1.00 63.88 151 HIS A N 1
ATOM 1166 C CA . HIS A 1 151 ? -16.646 -14.314 17.518 1.00 63.88 151 HIS A CA 1
ATOM 1167 C C . HIS A 1 151 ? -16.132 -13.721 18.847 1.00 63.88 151 HIS A C 1
ATOM 1169 O O . HIS A 1 151 ? -15.650 -14.434 19.723 1.00 63.88 151 HIS A O 1
ATOM 1175 N N . GLY A 1 152 ? -16.367 -12.421 19.048 1.00 49.25 152 GLY A N 1
ATOM 1176 C CA . GLY A 1 152 ? -16.497 -11.839 20.388 1.00 49.25 152 GLY A CA 1
ATOM 1177 C C . GLY A 1 152 ? -17.953 -11.904 20.865 1.00 49.25 152 GLY A C 1
ATOM 1178 O O . GLY A 1 152 ? -18.711 -10.961 20.660 1.00 49.25 152 GLY A O 1
ATOM 1179 N N . THR A 1 153 ? -18.381 -13.010 21.489 1.00 43.12 153 THR A N 1
ATOM 1180 C CA . THR A 1 153 ? -19.739 -13.135 22.080 1.00 43.12 153 THR A CA 1
ATOM 1181 C C . THR A 1 153 ? -19.913 -12.370 23.399 1.00 43.12 153 THR A C 1
ATOM 1183 O O . THR A 1 153 ? -21.003 -12.357 23.970 1.00 43.12 153 THR A O 1
ATOM 1186 N N . LEU A 1 154 ? -18.855 -11.715 23.880 1.00 46.66 154 LEU A N 1
ATOM 1187 C CA . LEU A 1 154 ? -18.865 -10.796 25.014 1.00 46.66 154 LEU A CA 1
ATOM 1188 C C . LEU A 1 154 ? -18.787 -9.357 24.490 1.00 46.66 154 LEU A C 1
ATOM 1190 O O . LEU A 1 154 ? -17.906 -9.034 23.697 1.00 46.66 154 LEU A O 1
ATOM 1194 N N . LYS A 1 155 ? -19.665 -8.470 24.978 1.00 48.81 155 LYS A N 1
ATOM 1195 C CA . LYS A 1 155 ? -19.752 -7.045 24.579 1.00 48.81 155 LYS A CA 1
ATOM 1196 C C . LYS A 1 155 ? -18.537 -6.177 24.969 1.00 48.81 155 LYS A C 1
ATOM 1198 O O . LYS A 1 155 ? -18.590 -4.961 24.818 1.00 48.81 155 LYS A O 1
ATOM 1203 N N . GLU A 1 156 ? -17.482 -6.789 25.498 1.00 55.16 156 GLU A N 1
ATOM 1204 C CA . GLU A 1 156 ? -16.387 -6.132 26.223 1.00 55.16 156 GLU A CA 1
ATOM 1205 C C . GLU A 1 156 ? -14.992 -6.609 25.762 1.00 55.16 156 GLU A C 1
ATOM 1207 O O . GLU A 1 156 ? -13.980 -6.183 26.313 1.00 55.16 156 GLU A O 1
ATOM 1212 N N . GLU A 1 157 ? -14.902 -7.477 24.744 1.00 72.06 157 GLU A N 1
ATOM 1213 C CA . GLU A 1 157 ? -13.610 -7.852 24.153 1.00 72.06 157 GLU A CA 1
ATOM 1214 C C . GLU A 1 157 ? -13.114 -6.781 23.172 1.00 72.06 157 GLU A C 1
ATOM 1216 O O . GLU A 1 157 ? -13.693 -6.571 22.106 1.00 72.06 157 GLU A O 1
ATOM 1221 N N . PHE A 1 158 ? -12.001 -6.131 23.516 1.00 85.25 158 PHE A N 1
ATOM 1222 C CA . PHE A 1 158 ? -11.310 -5.198 22.630 1.00 85.25 158 PHE A CA 1
ATOM 1223 C C . PHE A 1 158 ? -10.319 -5.927 21.714 1.00 85.25 158 PHE A C 1
ATOM 1225 O O . PHE A 1 158 ? -9.490 -6.719 22.166 1.00 85.25 158 PHE A O 1
ATOM 1232 N N . SER A 1 159 ? -10.381 -5.606 20.424 1.00 89.31 159 SER A N 1
ATOM 1233 C CA . SER A 1 159 ? -9.453 -6.054 19.388 1.00 89.31 159 SER A CA 1
ATOM 1234 C C . SER A 1 159 ? -8.676 -4.855 18.852 1.00 89.31 159 SER A C 1
ATOM 1236 O O . SER A 1 159 ? -9.253 -3.970 18.219 1.00 89.31 159 SER A O 1
ATOM 1238 N N . LEU A 1 160 ? -7.366 -4.833 19.086 1.00 94.38 160 LEU A N 1
ATOM 1239 C CA . LEU A 1 160 ? -6.461 -3.773 18.648 1.00 94.38 160 LEU A CA 1
ATOM 1240 C C . LEU A 1 160 ? -5.687 -4.250 17.416 1.00 94.38 160 LEU A C 1
ATOM 1242 O O . LEU A 1 160 ? -4.974 -5.246 17.488 1.00 94.38 160 LEU A O 1
ATOM 1246 N N . CYS A 1 161 ? -5.819 -3.564 16.283 1.00 96.00 161 CYS A N 1
ATOM 1247 C CA . CYS A 1 161 ? -5.134 -3.926 15.044 1.00 96.00 161 CYS A CA 1
ATOM 1248 C C . CYS A 1 161 ? -4.174 -2.837 14.579 1.00 96.00 161 CYS A C 1
ATOM 1250 O O . CYS A 1 161 ? -4.527 -1.664 14.556 1.00 96.00 161 CYS A O 1
ATOM 1252 N N . VAL A 1 162 ? -2.996 -3.240 14.113 1.00 97.44 162 VAL A N 1
ATOM 1253 C CA . VAL A 1 162 ? -1.976 -2.361 13.534 1.00 97.44 162 VAL A CA 1
ATOM 1254 C C . VAL A 1 162 ? -1.808 -2.703 12.061 1.00 97.44 162 VAL A C 1
ATOM 1256 O O . VAL A 1 162 ? -1.592 -3.867 11.737 1.00 97.44 162 VAL A O 1
ATOM 1259 N N . GLU A 1 163 ? -1.898 -1.720 11.168 1.00 97.38 163 GLU A N 1
ATOM 1260 C CA . GLU A 1 163 ? -1.521 -1.872 9.759 1.00 97.38 163 GLU A CA 1
ATOM 1261 C C . GLU A 1 163 ? -0.154 -1.217 9.528 1.00 97.38 163 GLU A C 1
ATOM 1263 O O . GLU A 1 163 ? 0.021 -0.027 9.789 1.00 97.38 163 GLU A O 1
ATOM 1268 N N . ILE A 1 164 ? 0.796 -1.986 8.995 1.00 97.69 164 ILE A N 1
ATOM 1269 C CA . ILE A 1 164 ? 2.138 -1.528 8.625 1.00 97.69 164 ILE A CA 1
ATOM 1270 C C . ILE A 1 164 ? 2.338 -1.745 7.124 1.00 97.69 164 ILE A C 1
ATOM 1272 O O . ILE A 1 164 ? 2.154 -2.860 6.641 1.00 97.69 164 ILE A O 1
ATOM 1276 N N . LYS A 1 165 ? 2.776 -0.724 6.375 1.00 97.38 165 LYS A N 1
ATOM 1277 C CA . LYS A 1 165 ? 3.302 -0.891 5.005 1.00 97.38 165 LYS A CA 1
ATOM 1278 C C . LYS A 1 165 ? 4.833 -0.833 5.039 1.00 97.38 165 LYS A C 1
ATOM 1280 O O . LYS A 1 165 ? 5.381 0.270 5.030 1.00 97.38 165 LYS A O 1
ATOM 1285 N N . PRO A 1 166 ? 5.538 -1.980 5.061 1.00 97.69 166 PRO A N 1
ATOM 1286 C CA . PRO A 1 166 ? 6.965 -2.029 5.396 1.00 97.69 166 PRO A CA 1
ATOM 1287 C C . PRO A 1 166 ? 7.897 -1.600 4.246 1.00 97.69 166 PRO A C 1
ATOM 1289 O O . PRO A 1 166 ? 9.061 -1.281 4.463 1.00 97.69 166 PRO A O 1
ATOM 1292 N N . LYS A 1 167 ? 7.391 -1.556 3.006 1.00 97.88 167 LYS A N 1
ATOM 1293 C CA . LYS A 1 167 ? 8.157 -1.191 1.798 1.00 97.88 167 LYS A CA 1
ATOM 1294 C C . LYS A 1 167 ? 9.422 -2.055 1.619 1.00 97.88 167 LYS A C 1
ATOM 1296 O O . LYS A 1 167 ? 9.452 -3.189 2.087 1.00 97.88 167 LYS A O 1
ATOM 1301 N N . CYS A 1 168 ? 10.388 -1.602 0.816 1.00 98.38 168 CYS A N 1
ATOM 1302 C CA . CYS A 1 168 ? 11.523 -2.415 0.358 1.00 98.38 168 CYS A CA 1
ATOM 1303 C C . CYS A 1 168 ? 12.636 -2.499 1.416 1.00 98.38 168 CYS A C 1
ATOM 1305 O O . CYS A 1 168 ? 13.315 -1.505 1.660 1.00 98.38 168 CYS A O 1
ATOM 1307 N N . GLY A 1 169 ? 12.840 -3.684 1.995 1.00 98.12 169 GLY A N 1
ATOM 1308 C CA . GLY A 1 169 ? 13.756 -3.952 3.110 1.00 98.12 169 GLY A CA 1
ATOM 1309 C C . GLY A 1 169 ? 15.220 -4.225 2.761 1.00 98.12 169 GLY A C 1
ATOM 1310 O O . GLY A 1 169 ? 15.956 -4.708 3.614 1.00 98.12 169 GLY A O 1
ATOM 1311 N N . PHE A 1 170 ? 15.655 -3.968 1.526 1.00 98.50 170 PHE A N 1
ATOM 1312 C CA . PHE A 1 170 ? 17.045 -4.167 1.099 1.00 98.50 170 PHE A CA 1
ATOM 1313 C C . PHE A 1 170 ? 17.516 -3.090 0.113 1.00 98.50 170 PHE A C 1
ATOM 1315 O O . PHE A 1 170 ? 16.704 -2.410 -0.522 1.00 98.50 170 PHE A O 1
ATOM 1322 N N . LEU A 1 171 ? 18.840 -2.963 -0.013 1.00 98.38 171 LEU A N 1
ATOM 1323 C CA . LEU A 1 171 ? 19.520 -2.150 -1.024 1.00 98.38 171 LEU A CA 1
ATOM 1324 C C . LEU A 1 171 ? 19.863 -3.029 -2.243 1.00 98.38 171 LEU A C 1
ATOM 1326 O O . LEU A 1 171 ? 20.415 -4.116 -2.051 1.00 98.38 171 LEU A O 1
ATOM 1330 N N . PRO A 1 172 ? 19.556 -2.606 -3.482 1.00 97.31 172 PRO A N 1
ATOM 1331 C CA . PRO A 1 172 ? 19.830 -3.400 -4.675 1.00 97.31 172 PRO A CA 1
ATOM 1332 C C . PRO A 1 172 ? 21.336 -3.504 -4.968 1.00 97.31 172 PRO A C 1
ATOM 1334 O O . PRO A 1 172 ? 22.067 -2.512 -4.990 1.00 97.31 172 PRO A O 1
ATOM 1337 N N . THR A 1 173 ? 21.797 -4.725 -5.241 1.00 94.31 173 THR A N 1
ATOM 1338 C CA . THR A 1 173 ? 23.206 -5.045 -5.533 1.00 94.31 173 THR A CA 1
ATOM 1339 C C . THR A 1 173 ? 23.507 -5.213 -7.025 1.00 94.31 173 THR A C 1
ATOM 1341 O O . THR A 1 173 ? 24.679 -5.265 -7.392 1.00 94.31 173 THR A O 1
ATOM 1344 N N . SER A 1 174 ? 22.479 -5.240 -7.882 1.00 95.06 174 SER A N 1
ATOM 1345 C CA . SER A 1 174 ? 22.550 -5.452 -9.338 1.00 95.06 174 SER A CA 1
ATOM 1346 C C . SER A 1 174 ? 23.728 -4.767 -10.041 1.00 95.06 174 SER A C 1
ATOM 1348 O O . SER A 1 174 ? 23.995 -3.584 -9.827 1.00 95.06 174 SER A O 1
ATOM 1350 N N . GLU A 1 175 ? 24.402 -5.481 -10.943 1.00 93.06 175 GLU A N 1
ATOM 1351 C CA . GLU A 1 175 ? 25.448 -4.928 -11.818 1.00 93.06 175 GLU A CA 1
ATOM 1352 C C . GLU A 1 175 ? 24.908 -3.945 -12.879 1.00 93.06 175 GLU A C 1
ATOM 1354 O O . GLU A 1 175 ? 25.667 -3.142 -13.416 1.00 93.06 175 GLU A O 1
ATOM 1359 N N . PHE A 1 176 ? 23.595 -3.954 -13.135 1.00 93.50 176 PHE A N 1
ATOM 1360 C CA . PHE A 1 176 ? 22.951 -3.165 -14.193 1.00 93.50 176 PHE A CA 1
ATOM 1361 C C . PHE A 1 176 ? 22.556 -1.740 -13.774 1.00 93.50 176 PHE A C 1
ATOM 1363 O O . PHE A 1 176 ? 22.190 -0.942 -14.632 1.00 93.50 176 PHE A O 1
ATOM 1370 N N . ILE A 1 177 ? 22.679 -1.388 -12.489 1.00 93.81 177 ILE A N 1
ATOM 1371 C CA . ILE A 1 177 ? 22.512 -0.005 -12.009 1.00 93.81 177 ILE A CA 1
ATOM 1372 C C . ILE A 1 177 ? 23.519 0.913 -12.721 1.00 93.81 177 ILE A C 1
ATOM 1374 O O . ILE A 1 177 ? 24.728 0.652 -12.710 1.00 93.81 177 ILE A O 1
ATOM 1378 N N . ALA A 1 178 ? 23.043 2.002 -13.332 1.00 89.38 178 ALA A N 1
ATOM 1379 C CA . ALA A 1 178 ? 23.903 2.954 -14.028 1.00 89.38 178 ALA A CA 1
ATOM 1380 C C . ALA A 1 178 ? 24.883 3.667 -13.075 1.00 89.38 178 ALA A C 1
ATOM 1382 O O . ALA A 1 178 ? 24.588 3.884 -11.903 1.00 89.38 178 ALA A O 1
ATOM 1383 N N . GLU A 1 179 ? 26.041 4.102 -13.587 1.00 86.88 179 GLU A N 1
ATOM 1384 C CA . GLU A 1 179 ? 27.089 4.724 -12.754 1.00 86.88 179 GLU A CA 1
ATOM 1385 C C . GLU A 1 179 ? 26.595 6.007 -12.061 1.00 86.88 179 GLU A C 1
ATOM 1387 O O . GLU A 1 179 ? 26.794 6.208 -10.866 1.00 86.88 179 GLU A O 1
ATOM 1392 N N . GLY A 1 180 ? 25.841 6.841 -12.788 1.00 86.75 180 GLY A N 1
ATOM 1393 C CA . GLY A 1 180 ? 25.189 8.032 -12.229 1.00 86.75 180 GLY A CA 1
ATOM 1394 C C . GLY A 1 180 ? 24.090 7.731 -11.199 1.00 86.75 180 GLY A C 1
ATOM 1395 O O . GLY A 1 180 ? 23.712 8.627 -10.450 1.00 86.75 180 GLY A O 1
ATOM 1396 N N . ASN A 1 181 ? 23.626 6.479 -11.136 1.00 94.00 181 ASN A N 1
ATOM 1397 C CA . ASN A 1 181 ? 22.592 5.976 -10.232 1.00 94.00 181 ASN A CA 1
ATOM 1398 C C . ASN A 1 181 ? 23.186 5.164 -9.057 1.00 94.00 181 ASN A C 1
ATOM 1400 O O . ASN A 1 181 ? 22.436 4.604 -8.257 1.00 94.00 181 ASN A O 1
ATOM 1404 N N . ALA A 1 182 ? 24.519 5.113 -8.899 1.00 94.19 182 ALA A N 1
ATOM 1405 C CA . ALA A 1 182 ? 25.204 4.283 -7.898 1.00 94.19 182 ALA A CA 1
ATOM 1406 C C . ALA A 1 182 ? 24.753 4.521 -6.439 1.00 94.19 182 ALA A C 1
ATOM 1408 O O . ALA A 1 182 ? 24.860 3.613 -5.615 1.00 94.19 182 ALA A O 1
ATOM 1409 N N . ILE A 1 183 ? 24.172 5.689 -6.131 1.00 95.62 183 ILE A N 1
ATOM 1410 C CA . ILE A 1 183 ? 23.556 6.018 -4.832 1.00 95.62 183 ILE A CA 1
ATOM 1411 C C . ILE A 1 183 ? 22.495 4.993 -4.381 1.00 95.62 183 ILE A C 1
ATOM 1413 O O . ILE A 1 183 ? 22.320 4.771 -3.184 1.00 95.62 183 ILE A O 1
ATOM 1417 N N . LYS A 1 184 ? 21.843 4.290 -5.322 1.00 97.62 184 LYS A N 1
ATOM 1418 C CA . LYS A 1 184 ? 20.893 3.197 -5.040 1.00 97.62 184 LYS A CA 1
ATOM 1419 C C . LYS A 1 184 ? 21.506 2.066 -4.206 1.00 97.62 184 LYS A C 1
ATOM 1421 O O . LYS A 1 184 ? 20.780 1.369 -3.506 1.00 97.62 184 LYS A O 1
ATOM 1426 N N . ARG A 1 185 ? 22.831 1.884 -4.267 1.00 96.81 185 ARG A N 1
ATOM 1427 C CA . ARG A 1 185 ? 23.568 0.849 -3.522 1.00 96.81 185 ARG A CA 1
ATOM 1428 C C . ARG A 1 185 ? 23.773 1.193 -2.041 1.00 96.81 185 ARG A C 1
ATOM 1430 O O . ARG A 1 185 ? 24.156 0.310 -1.282 1.00 96.81 185 ARG A O 1
ATOM 1437 N N . SER A 1 186 ? 23.556 2.448 -1.635 1.00 96.44 186 SER A N 1
ATOM 1438 C CA . SER A 1 186 ? 23.821 2.945 -0.273 1.00 96.44 186 SER A CA 1
ATOM 1439 C C . SER A 1 186 ? 22.651 3.697 0.373 1.00 96.44 186 SER A C 1
ATOM 1441 O O . SER A 1 186 ? 22.612 3.802 1.597 1.00 96.44 186 SER A O 1
ATOM 1443 N N . VAL A 1 187 ? 21.677 4.186 -0.403 1.00 97.25 187 VAL A N 1
ATOM 1444 C CA . VAL A 1 187 ? 20.485 4.889 0.100 1.00 97.25 187 VAL A CA 1
ATOM 1445 C C . VAL A 1 187 ? 19.218 4.138 -0.294 1.00 97.25 187 VAL A C 1
ATOM 1447 O O . VAL A 1 187 ? 19.060 3.700 -1.433 1.00 97.25 187 VAL A O 1
ATOM 1450 N N . THR A 1 188 ? 18.279 3.993 0.645 1.00 98.12 188 THR A N 1
ATOM 1451 C CA . THR A 1 188 ? 17.067 3.204 0.401 1.00 98.12 188 THR A CA 1
ATOM 1452 C C . THR A 1 188 ? 16.136 3.839 -0.620 1.00 98.12 188 THR A C 1
ATOM 1454 O O . THR A 1 188 ? 15.935 5.056 -0.679 1.00 98.12 188 THR A O 1
ATOM 1457 N N . ARG A 1 189 ? 15.451 2.970 -1.370 1.00 98.12 189 ARG A N 1
ATOM 1458 C CA . ARG A 1 189 ? 14.383 3.349 -2.303 1.00 98.12 189 ARG A CA 1
ATOM 1459 C C . ARG A 1 189 ? 13.222 4.094 -1.628 1.00 98.12 189 ARG A C 1
ATOM 1461 O O . ARG A 1 189 ? 12.481 4.793 -2.318 1.00 98.12 189 ARG A O 1
ATOM 1468 N N . PHE A 1 190 ? 13.071 3.952 -0.307 1.00 98.12 190 PHE A N 1
ATOM 1469 C CA . PHE A 1 190 ? 12.150 4.742 0.511 1.00 98.12 190 PHE A CA 1
ATOM 1470 C C . PHE A 1 190 ? 12.708 6.144 0.788 1.00 98.12 190 PHE A C 1
ATOM 1472 O O . PHE A 1 190 ? 12.051 7.113 0.419 1.00 98.12 190 PHE A O 1
ATOM 1479 N N . LYS A 1 191 ? 13.928 6.273 1.336 1.00 97.31 191 LYS A N 1
ATOM 1480 C CA . LYS A 1 191 ? 14.536 7.575 1.666 1.00 97.31 191 LYS A CA 1
ATOM 1481 C C . LYS A 1 191 ? 14.685 8.489 0.444 1.00 97.31 191 LYS A C 1
ATOM 1483 O O . LYS A 1 191 ? 14.320 9.657 0.525 1.00 97.31 191 LYS A O 1
ATOM 1488 N N . MET A 1 192 ? 15.112 7.965 -0.709 1.00 97.62 192 MET A N 1
ATOM 1489 C CA . MET A 1 192 ? 15.173 8.770 -1.943 1.00 97.62 192 MET A CA 1
ATOM 1490 C C . MET A 1 192 ? 13.786 9.258 -2.394 1.00 97.62 192 MET A C 1
ATOM 1492 O O . MET A 1 192 ? 13.637 10.377 -2.874 1.00 97.62 192 MET A O 1
ATOM 1496 N N . HIS A 1 193 ? 12.749 8.437 -2.205 1.00 97.06 193 HIS A N 1
ATOM 1497 C CA . HIS A 1 193 ? 11.371 8.778 -2.569 1.00 97.06 193 HIS A CA 1
ATOM 1498 C C . HIS A 1 193 ? 10.734 9.766 -1.575 1.00 97.06 193 HIS A C 1
ATOM 1500 O O . HIS A 1 193 ? 9.878 10.541 -1.980 1.00 97.06 193 HIS A O 1
ATOM 1506 N N . GLN A 1 194 ? 11.154 9.787 -0.303 1.00 95.06 194 GLN A N 1
ATOM 1507 C CA . GLN A 1 194 ? 10.732 10.814 0.661 1.00 95.06 194 GLN A CA 1
ATOM 1508 C C . GLN A 1 194 ? 11.143 12.221 0.196 1.00 95.06 194 GLN A C 1
ATOM 1510 O O . GLN A 1 194 ? 10.328 13.134 0.260 1.00 95.06 194 GLN A O 1
ATOM 1515 N N . ALA A 1 195 ? 12.355 12.386 -0.346 1.00 92.25 195 ALA A N 1
ATOM 1516 C CA . ALA A 1 195 ? 12.823 13.677 -0.857 1.00 92.25 195 ALA A CA 1
ATOM 1517 C C . ALA A 1 195 ? 11.948 14.208 -2.011 1.00 92.25 195 ALA A C 1
ATOM 1519 O O . ALA A 1 195 ? 11.452 15.330 -1.933 1.00 92.25 195 ALA A O 1
ATOM 1520 N N . LEU A 1 196 ? 11.683 13.383 -3.037 1.00 90.62 196 LEU A N 1
ATOM 1521 C CA . LEU A 1 196 ? 10.791 13.776 -4.139 1.00 90.62 196 LEU A CA 1
ATOM 1522 C C . LEU A 1 196 ? 9.360 14.041 -3.643 1.00 90.62 196 LEU A C 1
ATOM 1524 O O . LEU A 1 196 ? 8.742 15.024 -4.025 1.00 90.62 196 LEU A O 1
ATOM 1528 N N . LYS A 1 197 ? 8.836 13.205 -2.739 1.00 86.88 197 LYS A N 1
ATOM 1529 C CA . LYS A 1 197 ? 7.495 13.393 -2.168 1.00 86.88 197 LYS A CA 1
ATOM 1530 C C . LYS A 1 197 ? 7.321 14.714 -1.418 1.00 86.88 197 LYS A C 1
ATOM 1532 O O . LYS A 1 197 ? 6.204 15.233 -1.422 1.00 86.88 197 LYS A O 1
ATOM 1537 N N . LEU A 1 198 ? 8.367 15.183 -0.730 1.00 86.62 198 LEU A N 1
ATOM 1538 C CA . LEU A 1 198 ? 8.367 16.455 -0.004 1.00 86.62 198 LEU A CA 1
ATOM 1539 C C . LEU A 1 198 ? 8.335 17.627 -0.990 1.00 86.62 198 LEU A C 1
ATOM 1541 O O . LEU A 1 198 ? 7.508 18.518 -0.841 1.00 86.62 198 LEU A O 1
ATOM 1545 N N . HIS A 1 199 ? 9.185 17.579 -2.019 1.00 84.81 199 HIS A N 1
ATOM 1546 C CA . HIS A 1 199 ? 9.184 18.534 -3.129 1.00 84.81 199 HIS A CA 1
ATOM 1547 C C . HIS A 1 199 ? 7.809 18.609 -3.812 1.00 84.81 199 HIS A C 1
ATOM 1549 O O . HIS A 1 199 ? 7.233 19.684 -3.941 1.00 84.81 199 HIS A O 1
ATOM 1555 N N . ASP A 1 200 ? 7.221 17.456 -4.132 1.00 82.25 200 ASP A N 1
ATOM 1556 C CA . ASP A 1 200 ? 5.896 17.340 -4.750 1.00 82.25 200 ASP A CA 1
ATOM 1557 C C . ASP A 1 200 ? 4.735 17.655 -3.768 1.00 82.25 200 ASP A C 1
ATOM 1559 O O . ASP A 1 200 ? 3.569 17.405 -4.078 1.00 82.25 200 ASP A O 1
ATOM 1563 N N . SER A 1 201 ? 5.030 18.151 -2.555 1.00 78.75 201 SER A N 1
ATOM 1564 C CA . SER A 1 201 ? 4.071 18.496 -1.487 1.00 78.75 201 SER A CA 1
ATOM 1565 C C . SER A 1 201 ? 3.082 17.379 -1.106 1.00 78.75 201 SER A C 1
ATOM 1567 O O . SER A 1 201 ? 2.000 17.624 -0.571 1.00 78.75 201 SER A O 1
ATOM 1569 N N . THR A 1 202 ? 3.453 16.117 -1.345 1.00 75.88 202 THR A N 1
ATOM 1570 C CA . THR A 1 202 ? 2.620 14.939 -1.028 1.00 75.88 202 THR A CA 1
ATOM 1571 C C . THR A 1 202 ? 2.755 14.468 0.425 1.00 75.88 202 THR A C 1
ATOM 1573 O O . THR A 1 202 ? 1.965 13.638 0.882 1.00 75.88 202 THR A O 1
ATOM 1576 N N . ILE A 1 203 ? 3.750 14.990 1.147 1.00 81.88 203 ILE A N 1
ATOM 1577 C CA . ILE A 1 203 ? 4.015 14.795 2.579 1.00 81.88 203 ILE A CA 1
ATOM 1578 C C . ILE A 1 203 ? 4.444 16.138 3.187 1.00 81.88 203 ILE A C 1
ATOM 1580 O O . ILE A 1 203 ? 5.029 16.963 2.491 1.00 81.88 203 ILE A O 1
ATOM 1584 N N . SER A 1 204 ? 4.179 16.355 4.477 1.00 82.38 204 SER A N 1
ATOM 1585 C CA . SER A 1 204 ? 4.609 17.560 5.210 1.00 82.38 204 SER A CA 1
ATOM 1586 C C . SER A 1 204 ? 6.088 17.552 5.600 1.00 82.38 204 SER A C 1
ATOM 1588 O O . SER A 1 204 ? 6.679 18.610 5.792 1.00 82.38 204 SER A O 1
ATOM 1590 N N . GLU A 1 205 ? 6.671 16.365 5.754 1.00 86.81 205 GLU A N 1
ATOM 1591 C CA . GLU A 1 205 ? 8.019 16.150 6.277 1.00 86.81 205 GLU A CA 1
ATOM 1592 C C . GLU A 1 205 ? 8.562 14.782 5.849 1.00 86.81 205 GLU A C 1
ATOM 1594 O O . GLU A 1 205 ? 7.793 13.856 5.569 1.00 86.81 205 GLU A O 1
ATOM 1599 N N . ILE A 1 206 ? 9.889 14.636 5.835 1.00 91.62 206 ILE A N 1
ATOM 1600 C CA . ILE A 1 206 ? 10.557 13.349 5.612 1.00 91.62 206 ILE A CA 1
ATOM 1601 C C . ILE A 1 206 ? 10.316 12.447 6.827 1.00 91.62 206 ILE A C 1
ATOM 1603 O O . ILE A 1 206 ? 10.601 12.830 7.957 1.00 91.62 206 ILE A O 1
ATOM 1607 N N . SER A 1 207 ? 9.819 11.233 6.588 1.00 95.31 207 SER A N 1
ATOM 1608 C CA . SER A 1 207 ? 9.622 10.239 7.648 1.00 95.31 207 SER A CA 1
ATOM 1609 C C . SER A 1 207 ? 10.950 9.787 8.266 1.00 95.31 207 SER A C 1
ATOM 1611 O O . SER A 1 207 ? 11.920 9.520 7.555 1.00 95.31 207 SER A O 1
ATOM 1613 N N . GLU A 1 208 ? 10.953 9.612 9.588 1.00 96.00 208 GLU A N 1
ATOM 1614 C CA . GLU A 1 208 ? 12.054 9.015 10.358 1.00 96.00 208 GLU A CA 1
ATOM 1615 C C . GLU A 1 208 ? 12.291 7.528 10.017 1.00 96.00 208 GLU A C 1
ATOM 1617 O O . GLU A 1 208 ? 13.310 6.948 10.398 1.00 96.00 208 GLU A O 1
ATOM 1622 N N . TYR A 1 209 ? 11.327 6.881 9.354 1.00 98.19 209 TYR A N 1
ATOM 1623 C CA . TYR A 1 209 ? 11.299 5.438 9.142 1.00 98.19 209 TYR A CA 1
ATOM 1624 C C . TYR A 1 209 ? 12.311 4.965 8.090 1.00 98.19 209 TYR A C 1
ATOM 1626 O O . TYR A 1 209 ? 12.271 5.377 6.929 1.00 98.19 209 TYR A O 1
ATOM 1634 N N . ASP A 1 210 ? 13.154 4.001 8.472 1.00 98.06 210 ASP A N 1
ATOM 1635 C CA . ASP A 1 210 ? 13.984 3.235 7.544 1.00 98.06 210 ASP A CA 1
ATOM 1636 C C . ASP A 1 210 ? 13.525 1.761 7.481 1.00 98.06 210 ASP A C 1
ATOM 1638 O O . ASP A 1 210 ? 13.617 1.042 8.484 1.00 98.06 210 ASP A O 1
ATOM 1642 N N . PRO A 1 211 ? 13.087 1.256 6.311 1.00 98.56 211 PRO A N 1
ATOM 1643 C CA . PRO A 1 211 ? 12.868 -0.172 6.097 1.00 98.56 211 PRO A CA 1
ATOM 1644 C C . PRO A 1 211 ? 14.063 -1.058 6.480 1.00 98.56 211 PRO A C 1
ATOM 1646 O O . PRO A 1 211 ? 13.850 -2.170 6.959 1.00 98.56 211 PRO A O 1
ATOM 1649 N N . LEU A 1 212 ? 15.312 -0.593 6.330 1.00 98.56 212 LEU A N 1
ATOM 1650 C CA . LEU A 1 212 ? 16.496 -1.377 6.711 1.00 98.56 212 LEU A CA 1
ATOM 1651 C C . LEU A 1 212 ? 16.615 -1.596 8.221 1.00 98.56 212 LEU A C 1
ATOM 1653 O O . LEU A 1 212 ? 17.320 -2.517 8.628 1.00 98.56 212 LEU A O 1
ATOM 1657 N N . ASP A 1 213 ? 15.980 -0.762 9.050 1.00 98.62 213 ASP A N 1
ATOM 1658 C CA . ASP A 1 213 ? 15.887 -0.992 10.493 1.00 98.62 213 ASP A CA 1
ATOM 1659 C C . ASP A 1 213 ? 14.815 -2.049 10.809 1.00 98.62 213 ASP A C 1
ATOM 1661 O O . ASP A 1 213 ? 15.065 -2.943 11.621 1.00 98.62 213 ASP A O 1
ATOM 1665 N N . LEU A 1 214 ? 13.668 -2.016 10.115 1.00 98.50 214 LEU A N 1
ATOM 1666 C CA . LEU A 1 214 ? 12.589 -3.002 10.275 1.00 98.50 214 LEU A CA 1
ATOM 1667 C C . LEU A 1 214 ? 13.039 -4.418 9.870 1.00 98.50 214 LEU A C 1
ATOM 1669 O O . LEU A 1 214 ? 12.833 -5.371 10.613 1.00 98.50 214 LEU A O 1
ATOM 1673 N N . PHE A 1 215 ? 13.684 -4.550 8.709 1.00 98.50 215 PHE A N 1
ATOM 1674 C CA . PHE A 1 215 ? 14.153 -5.825 8.145 1.00 98.50 215 PHE A CA 1
ATOM 1675 C C . PHE A 1 215 ? 15.587 -6.197 8.578 1.00 98.50 215 PHE A C 1
ATOM 1677 O O . PHE A 1 215 ? 16.273 -6.967 7.911 1.00 98.50 215 PHE A O 1
ATOM 1684 N N . SER A 1 216 ? 16.071 -5.629 9.684 1.00 97.31 216 SER A N 1
ATOM 1685 C CA . SER A 1 216 ? 17.470 -5.744 10.120 1.00 97.31 216 SER A CA 1
ATOM 1686 C C . SER A 1 216 ? 17.861 -7.073 10.778 1.00 97.31 216 SER A C 1
ATOM 1688 O O . SER A 1 216 ? 19.053 -7.317 10.960 1.00 97.31 216 SER A O 1
ATOM 1690 N N . GLY A 1 217 ? 16.889 -7.864 11.244 1.00 95.69 217 GLY A N 1
ATOM 1691 C CA . GLY A 1 217 ? 17.117 -8.989 12.162 1.00 95.69 217 GLY A CA 1
ATOM 1692 C C . GLY A 1 217 ? 17.532 -8.588 13.593 1.00 95.69 217 GLY A C 1
ATOM 1693 O O . GLY A 1 217 ? 17.667 -9.455 14.451 1.00 95.69 217 GLY A O 1
ATOM 1694 N N . SER A 1 218 ? 17.707 -7.292 13.887 1.00 97.75 218 SER A N 1
ATOM 1695 C CA . SER A 1 218 ? 17.955 -6.766 15.239 1.00 97.75 218 SER A CA 1
ATOM 1696 C C . SER A 1 218 ? 16.642 -6.301 15.857 1.00 97.75 218 SER A C 1
ATOM 1698 O O . SER A 1 218 ? 15.904 -5.512 15.263 1.00 97.75 218 SER A O 1
ATOM 1700 N N . LYS A 1 219 ? 16.361 -6.751 17.082 1.00 96.94 219 LYS A N 1
ATOM 1701 C CA . LYS A 1 219 ? 15.160 -6.358 17.830 1.00 96.94 219 LYS A CA 1
ATOM 1702 C C . LYS A 1 219 ? 15.173 -4.868 18.185 1.00 96.94 219 LYS A C 1
ATOM 1704 O O . LYS A 1 219 ? 14.132 -4.220 18.197 1.00 96.94 219 LYS A O 1
ATOM 1709 N N . GLU A 1 220 ? 16.356 -4.319 18.426 1.00 97.94 220 GLU A N 1
ATOM 1710 C CA . GLU A 1 220 ? 16.610 -2.928 18.795 1.00 97.94 220 GLU A CA 1
ATOM 1711 C C . GLU A 1 220 ? 16.335 -1.997 17.607 1.00 97.94 220 GLU A C 1
ATOM 1713 O O . GLU A 1 220 ? 15.638 -0.989 17.742 1.00 97.94 220 GLU A O 1
ATOM 1718 N N . ARG A 1 221 ? 16.826 -2.368 16.416 1.00 98.38 221 ARG A N 1
ATOM 1719 C CA . ARG A 1 221 ? 16.555 -1.651 15.162 1.00 98.38 221 ARG A CA 1
ATOM 1720 C C . ARG A 1 221 ? 15.098 -1.815 14.724 1.00 98.38 221 ARG A C 1
ATOM 1722 O O . ARG A 1 221 ? 14.473 -0.822 14.367 1.00 98.38 221 ARG A O 1
ATOM 1729 N N . LEU A 1 222 ? 14.517 -3.010 14.850 1.00 98.31 222 LEU A N 1
ATOM 1730 C CA . LEU A 1 222 ? 13.083 -3.235 14.641 1.00 98.31 222 LEU A CA 1
ATOM 1731 C C . LEU A 1 222 ? 12.241 -2.315 15.540 1.00 98.31 222 LEU A C 1
ATOM 1733 O O . LEU A 1 222 ? 11.355 -1.621 15.049 1.00 98.31 222 LEU A O 1
ATOM 1737 N N . HIS A 1 223 ? 12.556 -2.235 16.834 1.00 98.38 223 HIS A N 1
ATOM 1738 C CA . HIS A 1 223 ? 11.863 -1.356 17.775 1.00 98.38 223 HIS A CA 1
ATOM 1739 C C . HIS A 1 223 ? 12.015 0.133 17.418 1.00 98.38 223 HIS A C 1
ATOM 1741 O O . HIS A 1 223 ? 11.031 0.874 17.427 1.00 98.38 223 HIS A O 1
ATOM 1747 N N . LYS A 1 224 ? 13.223 0.569 17.025 1.00 98.56 224 LYS A N 1
ATOM 1748 C CA . LYS A 1 224 ? 13.468 1.919 16.484 1.00 98.56 224 LYS A CA 1
ATOM 1749 C C . LYS A 1 224 ? 12.592 2.196 15.255 1.00 98.56 224 LYS A C 1
ATOM 1751 O O . LYS A 1 224 ? 12.000 3.267 15.166 1.00 98.56 224 LYS A O 1
ATOM 1756 N N . ALA A 1 225 ? 12.467 1.239 14.337 1.00 98.62 225 ALA A N 1
ATOM 1757 C CA . ALA A 1 225 ? 11.634 1.374 13.146 1.00 98.62 225 ALA A CA 1
ATOM 1758 C C . ALA A 1 225 ? 10.135 1.486 13.483 1.00 98.62 225 ALA A C 1
ATOM 1760 O O . ALA A 1 225 ? 9.435 2.299 12.884 1.00 98.62 225 ALA A O 1
ATOM 1761 N N . ILE A 1 226 ? 9.650 0.726 14.473 1.00 98.56 226 ILE A N 1
ATOM 1762 C CA . ILE A 1 226 ? 8.277 0.836 14.990 1.00 98.56 226 ILE A CA 1
ATOM 1763 C C . ILE A 1 226 ? 8.033 2.201 15.664 1.00 98.56 226 ILE A C 1
ATOM 1765 O O . ILE A 1 226 ? 6.988 2.807 15.438 1.00 98.56 226 ILE A O 1
ATOM 1769 N N . LYS A 1 227 ? 9.010 2.743 16.404 1.00 98.25 227 LYS A N 1
ATOM 1770 C CA . LYS A 1 227 ? 8.954 4.114 16.947 1.00 98.25 227 LYS A CA 1
ATOM 1771 C C . LYS A 1 227 ? 8.925 5.188 15.859 1.00 98.25 227 LYS A C 1
ATOM 1773 O O . LYS A 1 227 ? 8.069 6.061 15.900 1.00 98.25 227 LYS A O 1
ATOM 1778 N N . ALA A 1 228 ? 9.773 5.080 14.841 1.00 98.06 228 ALA A N 1
ATOM 1779 C CA . ALA A 1 228 ? 9.786 6.006 13.709 1.00 98.06 228 ALA A CA 1
ATOM 1780 C C . ALA A 1 228 ? 8.466 5.997 12.903 1.00 98.06 228 ALA A C 1
ATOM 1782 O O . ALA A 1 228 ? 8.002 7.046 12.445 1.00 98.06 228 ALA A O 1
ATOM 1783 N N . LEU A 1 229 ? 7.831 4.823 12.771 1.00 97.62 229 LEU A N 1
ATOM 1784 C CA . LEU A 1 229 ? 6.492 4.657 12.187 1.00 97.62 229 LEU A CA 1
ATOM 1785 C C . LEU A 1 229 ? 5.383 5.287 13.041 1.00 97.62 229 LEU A C 1
ATOM 1787 O O . LEU A 1 229 ? 4.420 5.807 12.484 1.00 97.62 229 LEU A O 1
ATOM 1791 N N . TYR A 1 230 ? 5.513 5.263 14.369 1.00 96.69 230 TYR A N 1
ATOM 1792 C CA . TYR A 1 230 ? 4.607 5.971 15.275 1.00 96.69 230 TYR A CA 1
ATOM 1793 C C . TYR A 1 230 ? 4.815 7.494 15.224 1.00 96.69 230 TYR A C 1
ATOM 1795 O O . TYR A 1 230 ? 3.839 8.236 15.157 1.00 96.69 230 TYR A O 1
ATOM 1803 N N . ASN A 1 231 ? 6.063 7.970 15.184 1.00 94.75 231 ASN A N 1
ATOM 1804 C CA . ASN A 1 231 ? 6.389 9.399 15.103 1.00 94.75 231 ASN A CA 1
ATOM 1805 C C . ASN A 1 231 ? 5.950 10.026 13.769 1.00 94.75 231 ASN A C 1
ATOM 1807 O O . ASN A 1 231 ? 5.465 11.156 13.746 1.00 94.75 231 ASN A O 1
ATOM 1811 N N . THR A 1 232 ? 6.096 9.297 12.652 1.00 93.50 232 THR A N 1
ATOM 1812 C CA . THR A 1 232 ? 5.803 9.795 11.292 1.00 93.50 232 THR A CA 1
ATOM 1813 C C . THR A 1 232 ? 4.936 8.818 10.468 1.00 93.50 232 THR A C 1
ATOM 1815 O O . THR A 1 232 ? 5.424 8.209 9.512 1.00 93.50 232 THR A O 1
ATOM 1818 N N . PRO A 1 233 ? 3.629 8.658 10.779 1.00 91.06 233 PRO A N 1
ATOM 1819 C CA . PRO A 1 233 ? 2.808 7.564 10.233 1.00 91.06 233 PRO A CA 1
ATOM 1820 C C . PRO A 1 233 ? 2.569 7.592 8.713 1.00 91.06 233 PRO A C 1
ATOM 1822 O O . PRO A 1 233 ? 2.409 6.534 8.094 1.00 91.06 233 PRO A O 1
ATOM 1825 N N . GLN A 1 234 ? 2.534 8.786 8.105 1.00 89.44 234 GLN A N 1
ATOM 1826 C CA . GLN A 1 234 ? 2.274 9.063 6.680 1.00 89.44 234 GLN A CA 1
ATOM 1827 C C . GLN A 1 234 ? 1.185 8.170 6.031 1.00 89.44 234 GLN A C 1
ATOM 1829 O O . GLN A 1 234 ? -0.017 8.399 6.189 1.00 89.44 234 GLN A O 1
ATOM 1834 N N . ASN A 1 235 ? 1.601 7.151 5.262 1.00 88.62 235 ASN A N 1
ATOM 1835 C CA . ASN A 1 235 ? 0.745 6.068 4.763 1.00 88.62 235 ASN A CA 1
ATOM 1836 C C . ASN A 1 235 ? 1.249 4.667 5.142 1.00 88.62 235 ASN A C 1
ATOM 1838 O O . ASN A 1 235 ? 0.725 3.671 4.631 1.00 88.62 235 ASN A O 1
ATOM 1842 N N . ASN A 1 236 ? 2.244 4.622 6.030 1.00 94.25 236 ASN A N 1
ATOM 1843 C CA . ASN A 1 236 ? 3.013 3.457 6.432 1.00 94.25 236 ASN A CA 1
ATOM 1844 C C . ASN A 1 236 ? 2.535 2.829 7.748 1.00 94.25 236 ASN A C 1
ATOM 1846 O O . ASN A 1 236 ? 2.817 1.651 7.950 1.00 94.25 236 ASN A O 1
ATOM 1850 N N . PHE A 1 237 ? 1.819 3.567 8.603 1.00 95.69 237 PHE A N 1
ATOM 1851 C CA . PHE A 1 237 ? 1.332 3.087 9.900 1.00 95.69 237 PHE A CA 1
ATOM 1852 C C . PHE A 1 237 ? -0.113 3.538 10.173 1.00 95.69 237 PHE A C 1
ATOM 1854 O O . PHE A 1 237 ? -0.466 4.693 9.922 1.00 95.69 237 PHE A O 1
ATOM 1861 N N . ARG A 1 238 ? -0.955 2.630 10.681 1.00 94.06 238 ARG A N 1
ATOM 1862 C CA . ARG A 1 238 ? -2.312 2.908 11.197 1.00 94.06 238 ARG A CA 1
ATOM 1863 C C . ARG A 1 238 ? -2.633 1.995 12.372 1.00 94.06 238 ARG A C 1
ATOM 1865 O O . ARG A 1 238 ? -2.177 0.853 12.395 1.00 94.06 238 ARG A O 1
ATOM 1872 N N . VAL A 1 239 ? -3.484 2.457 13.285 1.00 95.50 239 VAL A N 1
ATOM 1873 C CA . VAL A 1 239 ? -4.014 1.635 14.384 1.00 95.50 239 VAL A CA 1
ATOM 1874 C C . VAL A 1 239 ? -5.534 1.722 14.418 1.00 95.50 239 VAL A C 1
ATOM 1876 O O . VAL A 1 239 ? -6.111 2.797 14.259 1.00 95.50 239 VAL A O 1
ATOM 1879 N N . PHE A 1 240 ? -6.180 0.579 14.626 1.00 92.25 240 PHE A N 1
ATOM 1880 C CA . PHE A 1 240 ? -7.626 0.416 14.671 1.00 92.25 240 PHE A CA 1
ATOM 1881 C C . PHE A 1 240 ? -8.036 -0.256 15.984 1.00 92.25 240 PHE A C 1
ATOM 1883 O O . PHE A 1 240 ? -7.440 -1.260 16.371 1.00 92.25 240 PHE A O 1
ATOM 1890 N N . LEU A 1 241 ? -9.093 0.235 16.625 1.00 90.62 241 LEU A N 1
ATOM 1891 C CA . LEU A 1 241 ? -9.735 -0.399 17.775 1.00 90.62 241 LEU A CA 1
ATOM 1892 C C . LEU A 1 241 ? -11.113 -0.907 17.343 1.00 90.62 241 LEU A C 1
ATOM 1894 O O . LEU A 1 241 ? -11.938 -0.139 16.852 1.00 90.62 241 LEU A O 1
ATOM 1898 N N . ASN A 1 242 ? -11.347 -2.214 17.460 1.00 86.88 242 ASN A N 1
ATOM 1899 C CA . ASN A 1 242 ? -12.548 -2.903 16.964 1.00 86.88 242 ASN A CA 1
ATOM 1900 C C . ASN A 1 242 ? -12.845 -2.613 15.469 1.00 86.88 242 ASN A C 1
ATOM 1902 O O . ASN A 1 242 ? -13.993 -2.574 15.026 1.00 86.88 242 ASN A O 1
ATOM 1906 N N . GLY A 1 243 ? -11.785 -2.390 14.681 1.00 83.06 243 GLY A N 1
ATOM 1907 C CA . GLY A 1 243 ? -11.850 -2.032 13.260 1.00 83.06 243 GLY A CA 1
ATOM 1908 C C . GLY A 1 243 ? -12.180 -0.562 12.953 1.00 83.06 243 GLY A C 1
ATOM 1909 O O . GLY A 1 243 ? -12.219 -0.188 11.779 1.00 83.06 243 GLY A O 1
ATOM 1910 N N . SER A 1 244 ? -12.389 0.282 13.965 1.00 84.19 244 SER A N 1
ATOM 1911 C CA . SER A 1 244 ? -12.465 1.743 13.819 1.00 84.19 244 SER A CA 1
ATOM 1912 C C . SER A 1 244 ? -11.064 2.342 13.898 1.00 84.19 244 SER A C 1
ATOM 1914 O O . SER A 1 244 ? -10.314 2.007 14.809 1.00 84.19 244 SER A O 1
ATOM 1916 N N . LEU A 1 245 ? -10.690 3.215 12.960 1.00 86.69 245 LEU A N 1
ATOM 1917 C CA . LEU A 1 245 ? -9.379 3.874 12.964 1.00 86.69 245 LEU A CA 1
ATOM 1918 C C . LEU A 1 245 ? -9.249 4.795 14.191 1.00 86.69 245 LEU A C 1
ATOM 1920 O O . LEU A 1 245 ? -10.106 5.651 14.390 1.00 86.69 245 LEU A O 1
ATOM 1924 N N . ILE A 1 246 ? -8.179 4.628 14.972 1.00 90.06 246 ILE A N 1
ATOM 1925 C CA . ILE A 1 246 ? -7.841 5.476 16.132 1.00 90.06 246 ILE A CA 1
ATOM 1926 C C . ILE A 1 246 ? -6.500 6.209 15.980 1.00 90.06 246 ILE A C 1
ATOM 1928 O O . ILE A 1 246 ? -6.218 7.112 16.755 1.00 90.06 246 ILE A O 1
ATOM 1932 N N . PHE A 1 247 ? -5.661 5.829 15.009 1.00 91.06 247 PHE A N 1
ATOM 1933 C CA . PHE A 1 247 ? -4.352 6.453 14.790 1.00 91.06 247 PHE A CA 1
ATOM 1934 C C . PHE A 1 247 ? -3.874 6.301 13.343 1.00 91.06 247 PHE A C 1
ATOM 1936 O O . PHE A 1 247 ? -4.140 5.283 12.695 1.00 91.06 247 PHE A O 1
ATOM 1943 N N . GLY A 1 248 ? -3.121 7.282 12.843 1.00 85.00 248 GLY A N 1
ATOM 1944 C CA . GLY A 1 248 ? -2.799 7.401 11.419 1.00 85.00 248 GLY A CA 1
ATOM 1945 C C . GLY A 1 248 ? -4.013 7.855 10.596 1.00 85.00 248 GLY A C 1
ATOM 1946 O O . GLY A 1 248 ? -5.024 8.288 11.143 1.00 85.00 248 GLY A O 1
ATOM 1947 N N . GLY A 1 249 ? -3.929 7.792 9.261 1.00 70.06 249 GLY A N 1
ATOM 1948 C CA . GLY A 1 249 ? -4.929 8.435 8.395 1.00 70.06 249 GLY A CA 1
ATOM 1949 C C . GLY A 1 249 ? -5.364 7.643 7.166 1.00 70.06 249 GLY A C 1
ATOM 1950 O O . GLY A 1 249 ? -4.564 6.996 6.482 1.00 70.06 249 GLY A O 1
ATOM 1951 N N . LEU A 1 250 ? -6.653 7.779 6.835 1.00 53.69 250 LEU A N 1
ATOM 1952 C CA . LEU A 1 250 ? -7.298 7.202 5.645 1.00 53.69 250 LEU A CA 1
ATOM 1953 C C . LEU A 1 250 ? -6.749 7.769 4.318 1.00 53.69 250 LEU A C 1
ATOM 1955 O O . LEU A 1 250 ? -6.841 7.112 3.284 1.00 53.69 250 LEU A O 1
ATOM 1959 N N . GLY A 1 251 ? -6.200 8.991 4.338 1.00 49.62 251 GLY A N 1
ATOM 1960 C CA . GLY A 1 251 ? -5.735 9.717 3.147 1.00 49.62 251 GLY A CA 1
ATOM 1961 C C . GLY A 1 251 ? -4.263 9.510 2.768 1.00 49.62 251 GLY A C 1
ATOM 1962 O O . GLY A 1 251 ? -3.881 9.843 1.653 1.00 49.62 251 GLY A O 1
ATOM 1963 N N . GLY A 1 252 ? -3.438 8.954 3.663 1.00 42.12 252 GLY A N 1
ATOM 1964 C CA . GLY A 1 252 ? -2.019 8.677 3.395 1.00 42.12 252 GLY A CA 1
ATOM 1965 C C . GLY A 1 252 ? -1.063 9.881 3.422 1.00 42.12 252 GLY A C 1
ATOM 1966 O O . GLY A 1 252 ? 0.077 9.744 2.985 1.00 42.12 252 GLY A O 1
ATOM 1967 N N . GLY A 1 253 ? -1.519 11.024 3.933 1.00 48.41 253 GLY A N 1
ATOM 1968 C CA . GLY A 1 253 ? -0.719 12.226 4.178 1.00 48.41 253 GLY A CA 1
ATOM 1969 C C . GLY A 1 253 ? -0.968 12.773 5.582 1.00 48.41 253 GLY A C 1
ATOM 1970 O O . GLY A 1 253 ? -1.369 13.924 5.728 1.00 48.41 253 GLY A O 1
ATOM 1971 N N . THR A 1 254 ? -0.828 11.935 6.617 1.00 59.50 254 THR A N 1
ATOM 1972 C CA . THR A 1 254 ? -0.774 12.449 7.994 1.00 59.50 254 THR A CA 1
ATOM 1973 C C . THR A 1 254 ? 0.564 13.129 8.244 1.00 59.50 254 THR A C 1
ATOM 1975 O O . THR A 1 254 ? 1.593 12.689 7.725 1.00 59.50 254 THR A O 1
ATOM 1978 N N . LYS A 1 255 ? 0.528 14.169 9.077 1.00 72.00 255 LYS A N 1
ATOM 1979 C CA . LYS A 1 255 ? 1.711 14.829 9.634 1.00 72.00 255 LYS A CA 1
ATOM 1980 C C . LYS A 1 255 ? 2.439 13.900 10.615 1.00 72.00 255 LYS A C 1
ATOM 1982 O O . LYS A 1 255 ? 1.967 12.789 10.883 1.00 72.00 255 LYS A O 1
ATOM 1987 N N . SER A 1 256 ? 3.559 14.365 11.159 1.00 79.56 256 SER A N 1
ATOM 1988 C CA . SER A 1 256 ? 4.095 13.847 12.418 1.00 79.56 256 SER A CA 1
ATOM 1989 C C . SER A 1 256 ? 3.058 13.880 13.543 1.00 79.56 256 SER A C 1
ATOM 1991 O O . SER A 1 256 ? 2.172 14.737 13.590 1.00 79.56 256 SER A O 1
ATOM 1993 N N . THR A 1 257 ? 3.191 12.914 14.445 1.00 81.25 257 THR A N 1
ATOM 1994 C CA . THR A 1 257 ? 2.334 12.731 15.617 1.00 81.25 257 THR A CA 1
ATOM 1995 C C . THR A 1 257 ? 2.613 13.832 16.632 1.00 81.25 257 THR A C 1
ATOM 1997 O O . THR A 1 257 ? 3.691 13.881 17.228 1.00 81.25 257 THR A O 1
ATOM 2000 N N . ASN A 1 258 ? 1.651 14.733 16.826 1.00 85.56 258 ASN A N 1
ATOM 2001 C CA . ASN A 1 258 ? 1.779 15.825 17.784 1.00 85.56 258 ASN A CA 1
ATOM 2002 C C . ASN A 1 258 ? 1.376 15.392 19.210 1.00 85.56 258 ASN A C 1
ATOM 2004 O O . ASN A 1 258 ? 0.901 14.280 19.437 1.00 85.56 258 ASN A O 1
ATOM 2008 N N . TYR A 1 259 ? 1.582 16.273 20.193 1.00 80.00 259 TYR A N 1
ATOM 2009 C CA . TYR A 1 259 ? 1.326 15.961 21.604 1.00 80.00 259 TYR A CA 1
ATOM 2010 C C . TYR A 1 259 ? -0.145 15.606 21.903 1.00 80.00 259 TYR A C 1
ATOM 2012 O O . TYR A 1 259 ? -0.388 14.747 22.746 1.00 80.00 259 TYR A O 1
ATOM 2020 N N . MET A 1 260 ? -1.112 16.202 21.193 1.00 82.62 260 MET A N 1
ATOM 2021 C CA . MET A 1 260 ? -2.531 15.842 21.323 1.00 82.62 260 MET A CA 1
ATOM 2022 C C . MET A 1 260 ? -2.803 14.465 20.707 1.00 82.62 260 MET A C 1
ATOM 2024 O O . MET A 1 260 ? -3.336 13.604 21.399 1.00 82.62 260 MET A O 1
ATOM 2028 N N . ASP A 1 261 ? -2.328 14.209 19.478 1.00 84.00 261 ASP A N 1
ATOM 2029 C CA . ASP A 1 261 ? -2.477 12.906 18.800 1.00 84.00 261 ASP A CA 1
ATOM 2030 C C . ASP A 1 261 ? -1.956 11.749 19.672 1.00 84.00 261 ASP A C 1
ATOM 2032 O O . ASP A 1 261 ? -2.570 10.685 19.756 1.00 84.00 261 ASP A O 1
ATOM 2036 N N . GLY A 1 262 ? -0.810 11.960 20.331 1.00 86.50 262 GLY A N 1
ATOM 2037 C CA . GLY A 1 262 ? -0.209 10.981 21.234 1.00 86.50 262 GLY A CA 1
ATOM 2038 C C . GLY A 1 262 ? -0.963 10.813 22.555 1.00 86.50 262 GLY A C 1
ATOM 2039 O O . GLY A 1 262 ? -1.009 9.705 23.085 1.00 86.50 262 GLY A O 1
ATOM 2040 N N . GLN A 1 263 ? -1.583 11.874 23.081 1.00 89.19 263 GLN A N 1
ATOM 2041 C CA . GLN A 1 263 ? -2.406 11.794 24.289 1.00 89.19 263 GLN A CA 1
ATOM 2042 C C . GLN A 1 263 ? -3.735 11.071 24.020 1.00 89.19 263 GLN A C 1
ATOM 2044 O O . GLN A 1 263 ? -4.092 10.162 24.770 1.00 89.19 263 GLN A O 1
ATOM 2049 N N . ASP A 1 264 ? -4.425 11.409 22.928 1.00 90.69 264 ASP A N 1
ATOM 2050 C CA . ASP A 1 264 ? -5.660 10.734 22.510 1.00 90.69 264 ASP A CA 1
ATOM 2051 C C . ASP A 1 264 ? -5.410 9.240 22.239 1.00 90.69 264 ASP A C 1
ATOM 2053 O O . ASP A 1 264 ? -6.226 8.384 22.591 1.00 90.69 264 ASP A O 1
ATOM 2057 N N . PHE A 1 265 ? -4.245 8.902 21.675 1.00 93.00 265 PHE A N 1
ATOM 2058 C CA . PHE A 1 265 ? -3.833 7.517 21.463 1.00 93.00 265 PHE A CA 1
ATOM 2059 C C . PHE A 1 265 ? -3.524 6.765 22.773 1.00 93.00 265 PHE A C 1
ATOM 2061 O O . PHE A 1 265 ? -3.972 5.630 22.956 1.00 93.00 265 PHE A O 1
ATOM 2068 N N . GLU A 1 266 ? -2.818 7.396 23.715 1.00 93.56 266 GLU A N 1
ATOM 2069 C CA . GLU A 1 266 ? -2.516 6.841 25.043 1.00 93.56 266 GLU A CA 1
ATOM 2070 C C . GLU A 1 266 ? -3.791 6.546 25.862 1.00 93.56 266 GLU A C 1
ATOM 2072 O O . GLU A 1 266 ? -3.864 5.525 26.559 1.00 93.56 266 GLU A O 1
ATOM 2077 N N . ASP A 1 267 ? -4.822 7.390 25.756 1.00 92.19 267 ASP A N 1
ATOM 2078 C CA . ASP A 1 267 ? -6.131 7.130 26.365 1.00 92.19 267 ASP A CA 1
ATOM 2079 C C . ASP A 1 267 ? -6.956 6.092 25.575 1.00 92.19 267 ASP A C 1
ATOM 2081 O O . ASP A 1 267 ? -7.633 5.262 26.188 1.00 92.19 267 ASP A O 1
ATOM 2085 N N . ALA A 1 268 ? -6.847 6.021 24.243 1.00 92.25 268 ALA A N 1
ATOM 2086 C CA . ALA A 1 268 ? -7.494 4.966 23.449 1.00 92.25 268 ALA A CA 1
ATOM 2087 C C . ALA A 1 268 ? -6.967 3.549 23.774 1.00 92.25 268 ALA A C 1
ATOM 2089 O O . ALA A 1 268 ? -7.717 2.571 23.707 1.00 92.25 268 ALA A O 1
ATOM 2090 N N . LEU A 1 269 ? -5.697 3.418 24.180 1.00 93.12 269 LEU A N 1
ATOM 2091 C CA . LEU A 1 269 ? -5.088 2.144 24.596 1.00 93.12 269 LEU A CA 1
ATOM 2092 C C . LEU A 1 269 ? -5.530 1.653 25.992 1.00 93.12 269 LEU A C 1
ATOM 2094 O O . LEU A 1 269 ? -5.285 0.491 26.335 1.00 93.12 269 LEU A O 1
ATOM 2098 N N . LYS A 1 270 ? -6.192 2.501 26.793 1.00 90.81 270 LYS A N 1
ATOM 2099 C CA . LYS A 1 270 ? -6.489 2.307 28.230 1.00 90.81 270 LYS A CA 1
ATOM 2100 C C . LYS A 1 270 ? -7.228 1.017 28.592 1.00 90.81 270 LYS A C 1
ATOM 2102 O O . LYS A 1 270 ? -7.034 0.490 29.685 1.00 90.81 270 LYS A O 1
ATOM 2107 N N . HIS A 1 271 ? -8.054 0.497 27.686 1.00 84.62 271 HIS A N 1
ATOM 2108 C CA . HIS A 1 271 ? -8.830 -0.731 27.901 1.00 84.62 271 HIS A CA 1
ATOM 2109 C C . HIS A 1 271 ? -8.184 -1.999 27.316 1.00 84.62 271 HIS A C 1
ATOM 2111 O O . HIS A 1 271 ? -8.692 -3.097 27.534 1.00 84.62 271 HIS A O 1
ATOM 2117 N N . VAL A 1 272 ? -7.061 -1.869 26.602 1.00 87.50 272 VAL A N 1
ATOM 2118 C CA . VAL A 1 272 ? -6.320 -2.999 26.014 1.00 87.50 272 VAL A CA 1
ATOM 2119 C C . VAL A 1 272 ? -5.066 -3.307 26.837 1.00 87.50 272 VAL A C 1
ATOM 2121 O O . VAL A 1 272 ? -4.822 -4.459 27.208 1.00 87.50 272 VAL A O 1
ATOM 2124 N N . ILE A 1 273 ? -4.293 -2.264 27.154 1.00 91.25 273 ILE A N 1
ATOM 2125 C CA . ILE A 1 273 ? -2.971 -2.361 27.778 1.00 91.25 273 ILE A CA 1
ATOM 2126 C C . ILE A 1 273 ? -3.046 -1.871 29.224 1.00 91.25 273 ILE A C 1
ATOM 2128 O O . ILE A 1 273 ? -3.301 -0.697 29.494 1.00 91.25 273 ILE A O 1
ATOM 2132 N N . MET A 1 274 ? -2.778 -2.775 30.166 1.00 88.88 274 MET A N 1
ATOM 2133 C CA . MET A 1 274 ? -2.799 -2.488 31.599 1.00 88.88 274 MET A CA 1
ATOM 2134 C C . MET A 1 274 ? -1.456 -1.901 32.039 1.00 88.88 274 MET A C 1
ATOM 2136 O O . MET A 1 274 ? -0.617 -2.580 32.626 1.00 88.88 274 MET A O 1
ATOM 2140 N N . ALA A 1 275 ? -1.269 -0.616 31.741 1.00 90.88 275 ALA A N 1
ATOM 2141 C CA . ALA A 1 275 ? -0.161 0.197 32.229 1.00 90.88 275 ALA A CA 1
ATOM 2142 C C . ALA A 1 275 ? -0.655 1.545 32.789 1.00 90.88 275 ALA A C 1
ATOM 2144 O O . ALA A 1 275 ? -1.788 1.978 32.533 1.00 90.88 275 ALA A O 1
ATOM 2145 N N . GLU A 1 276 ? 0.218 2.186 33.566 1.00 90.62 276 GLU A N 1
ATOM 2146 C CA . GLU A 1 276 ? 0.045 3.544 34.094 1.00 90.62 276 GLU A CA 1
ATOM 2147 C C . GLU A 1 276 ? -0.133 4.565 32.951 1.00 90.62 276 GLU A C 1
ATOM 2149 O O . GLU A 1 276 ? 0.299 4.322 31.822 1.00 90.62 276 GLU A O 1
ATOM 2154 N N . ASP A 1 277 ? -0.810 5.687 33.221 1.00 89.00 277 ASP A N 1
ATOM 2155 C CA . ASP A 1 277 ? -1.039 6.728 32.210 1.00 89.00 277 ASP A CA 1
ATOM 2156 C C . ASP A 1 277 ? 0.304 7.321 31.731 1.00 89.00 277 ASP A C 1
ATOM 2158 O O . ASP A 1 277 ? 1.136 7.734 32.538 1.00 89.00 277 ASP A O 1
ATOM 2162 N N . GLY A 1 278 ? 0.514 7.354 30.412 1.00 90.69 278 GLY A N 1
ATOM 2163 C CA . GLY A 1 278 ? 1.761 7.789 29.773 1.00 90.69 278 GLY A CA 1
ATOM 2164 C C . GLY A 1 278 ? 2.736 6.651 29.443 1.00 90.69 278 GLY A C 1
ATOM 2165 O O . GLY A 1 278 ? 3.788 6.907 28.862 1.00 90.69 278 GLY A O 1
ATOM 2166 N N . MET A 1 279 ? 2.404 5.400 29.788 1.00 93.62 279 MET A N 1
ATOM 2167 C CA . MET A 1 279 ? 3.252 4.228 29.538 1.00 93.62 279 MET A CA 1
ATOM 2168 C C . MET A 1 279 ? 2.679 3.259 28.492 1.00 93.62 279 MET A C 1
ATOM 2170 O O . MET A 1 279 ? 3.425 2.417 27.989 1.00 93.62 279 MET A O 1
ATOM 2174 N N . ARG A 1 280 ? 1.386 3.322 28.142 1.00 95.44 280 ARG A N 1
ATOM 2175 C CA . ARG A 1 280 ? 0.724 2.313 27.287 1.00 95.44 280 ARG A CA 1
ATOM 2176 C C . ARG A 1 280 ? 1.252 2.327 25.864 1.00 95.44 280 ARG A C 1
ATOM 2178 O O . ARG A 1 280 ? 1.427 1.260 25.284 1.00 95.44 280 ARG A O 1
ATOM 2185 N N . THR A 1 281 ? 1.554 3.504 25.331 1.00 96.38 281 THR A N 1
ATOM 2186 C CA . THR A 1 281 ? 2.125 3.688 23.995 1.00 96.38 281 THR A CA 1
ATOM 2187 C C . THR A 1 281 ? 3.475 2.979 23.876 1.00 96.38 281 THR A C 1
ATOM 2189 O O . THR A 1 281 ? 3.679 2.211 22.942 1.00 96.38 281 THR A O 1
ATOM 2192 N N . GLU A 1 282 ? 4.366 3.106 24.863 1.00 96.56 282 GLU A N 1
ATOM 2193 C CA . GLU A 1 282 ? 5.644 2.376 24.865 1.00 96.56 282 GLU A CA 1
ATOM 2194 C C . GLU A 1 282 ? 5.425 0.852 24.890 1.00 96.56 282 GLU A C 1
ATOM 2196 O O . GLU A 1 282 ? 6.028 0.117 24.105 1.00 96.56 282 GLU A O 1
ATOM 2201 N N . LYS A 1 283 ? 4.494 0.371 25.729 1.00 96.75 283 LYS A N 1
ATOM 2202 C CA . LYS A 1 283 ? 4.114 -1.054 25.803 1.00 96.75 283 LYS A CA 1
ATOM 2203 C C . LYS A 1 283 ? 3.479 -1.566 24.509 1.00 96.75 283 LYS A C 1
ATOM 2205 O O . LYS A 1 283 ? 3.684 -2.720 24.150 1.00 96.75 283 LYS A O 1
ATOM 2210 N N . PHE A 1 284 ? 2.733 -0.726 23.797 1.00 97.31 284 PHE A N 1
ATOM 2211 C CA . PHE A 1 284 ? 2.149 -1.031 22.492 1.00 97.31 284 PHE A CA 1
ATOM 2212 C C . PHE A 1 284 ? 3.228 -1.193 21.413 1.00 97.31 284 PHE A C 1
ATOM 2214 O O . PHE A 1 284 ? 3.214 -2.170 20.663 1.00 97.31 284 PHE A O 1
ATOM 2221 N N . LEU A 1 285 ? 4.208 -0.285 21.367 1.00 97.81 285 LEU A N 1
ATOM 2222 C CA . LEU A 1 285 ? 5.330 -0.381 20.430 1.00 97.81 285 LEU A CA 1
ATOM 2223 C C . LEU A 1 285 ? 6.231 -1.590 20.763 1.00 97.81 285 LEU A C 1
ATOM 2225 O O . LEU A 1 285 ? 6.698 -2.280 19.854 1.00 97.81 285 LEU A O 1
ATOM 2229 N N . GLU A 1 286 ? 6.411 -1.920 22.048 1.00 96.94 286 GLU A N 1
ATOM 2230 C CA . GLU A 1 286 ? 7.045 -3.169 22.500 1.00 96.94 286 GLU A CA 1
ATOM 2231 C C . GLU A 1 286 ? 6.244 -4.416 22.067 1.00 96.94 286 GLU A C 1
ATOM 2233 O O . GLU A 1 286 ? 6.829 -5.350 21.521 1.00 96.94 286 GLU A O 1
ATOM 2238 N N . LEU A 1 287 ? 4.910 -4.417 22.206 1.00 96.88 287 LEU A N 1
ATOM 2239 C CA . LEU A 1 287 ? 4.033 -5.524 21.792 1.00 96.88 287 LEU A CA 1
ATOM 2240 C C . LEU A 1 287 ? 4.154 -5.834 20.292 1.00 96.88 287 LEU A C 1
ATOM 2242 O O . LEU A 1 287 ? 4.308 -6.997 19.916 1.00 96.88 287 LEU A O 1
ATOM 2246 N N . ILE A 1 288 ? 4.145 -4.804 19.436 1.00 97.44 288 ILE A N 1
ATOM 2247 C CA . ILE A 1 288 ? 4.380 -4.955 17.988 1.00 97.44 288 ILE A CA 1
ATOM 2248 C C . ILE A 1 288 ? 5.781 -5.520 17.724 1.00 97.44 288 ILE A C 1
ATOM 2250 O O . ILE A 1 288 ? 5.945 -6.395 16.872 1.00 97.44 288 ILE A O 1
ATOM 2254 N N . THR A 1 289 ? 6.788 -5.029 18.455 1.00 97.31 289 THR A N 1
ATOM 2255 C CA . THR A 1 289 ? 8.185 -5.465 18.315 1.00 97.31 289 THR A CA 1
ATOM 2256 C C . THR A 1 289 ? 8.320 -6.958 18.619 1.00 97.31 289 THR A C 1
ATOM 2258 O O . THR A 1 289 ? 8.874 -7.693 17.804 1.00 97.31 289 THR A O 1
ATOM 2261 N N . GLU A 1 290 ? 7.787 -7.424 19.753 1.00 95.88 290 GLU A N 1
ATOM 2262 C CA . GLU A 1 290 ? 7.826 -8.839 20.144 1.00 95.88 290 GLU A CA 1
ATOM 2263 C C . GLU A 1 290 ? 7.040 -9.725 19.163 1.00 95.88 290 GLU A C 1
ATOM 2265 O O . GLU A 1 290 ? 7.519 -10.794 18.782 1.00 95.88 290 GLU A O 1
ATOM 2270 N N . ALA A 1 291 ? 5.870 -9.268 18.698 1.00 95.25 291 ALA A N 1
ATOM 2271 C CA . ALA A 1 291 ? 5.045 -9.997 17.735 1.00 95.25 291 ALA A CA 1
ATOM 2272 C C . ALA A 1 291 ? 5.747 -10.188 16.383 1.00 95.25 291 ALA A C 1
ATOM 2274 O O . ALA A 1 291 ? 5.761 -11.290 15.838 1.00 95.25 291 ALA A O 1
ATOM 2275 N N . LEU A 1 292 ? 6.353 -9.127 15.839 1.00 95.38 292 LEU A N 1
ATOM 2276 C CA . LEU A 1 292 ? 7.095 -9.207 14.581 1.00 95.38 292 LEU A CA 1
ATOM 2277 C C . LEU A 1 292 ? 8.355 -10.063 14.736 1.00 95.38 292 LEU A C 1
ATOM 2279 O O . LEU A 1 292 ? 8.553 -10.982 13.939 1.00 95.38 292 LEU A O 1
ATOM 2283 N N . PHE A 1 293 ? 9.159 -9.813 15.773 1.00 94.00 293 PHE A N 1
ATOM 2284 C CA . PHE A 1 293 ? 10.422 -10.516 16.012 1.00 94.00 293 PHE A CA 1
ATOM 2285 C C . PHE A 1 293 ? 10.220 -12.021 16.236 1.00 94.00 293 PHE A C 1
ATOM 2287 O O . PHE A 1 293 ? 10.930 -12.834 15.651 1.00 94.00 293 PHE A O 1
ATOM 2294 N N . GLY A 1 294 ? 9.209 -12.410 17.021 1.00 89.31 294 GLY A N 1
ATOM 2295 C CA . GLY A 1 294 ? 8.885 -13.816 17.274 1.00 89.31 294 GLY A CA 1
ATOM 2296 C C . GLY A 1 294 ? 8.272 -14.566 16.083 1.00 89.31 294 GLY A C 1
ATOM 2297 O O . GLY A 1 294 ? 8.186 -15.791 16.126 1.00 89.31 294 GLY A O 1
ATOM 2298 N N . SER A 1 295 ? 7.837 -13.864 15.029 1.00 89.50 295 SER A N 1
ATOM 2299 C CA . SER A 1 295 ? 7.089 -14.469 13.915 1.00 89.50 295 SER A CA 1
ATOM 2300 C C . SER A 1 295 ? 7.943 -14.997 12.754 1.00 89.50 295 SER A C 1
ATOM 2302 O O . SER A 1 295 ? 7.465 -15.834 11.990 1.00 89.50 295 SER A O 1
ATOM 2304 N N . GLY A 1 296 ? 9.157 -14.466 12.550 1.00 89.94 296 GLY A N 1
ATOM 2305 C CA . GLY A 1 296 ? 9.972 -14.718 11.345 1.00 89.94 296 GLY A CA 1
ATOM 2306 C C . GLY A 1 296 ? 9.342 -14.244 10.018 1.00 89.94 296 GLY A C 1
ATOM 2307 O O . GLY A 1 296 ? 9.856 -14.531 8.935 1.00 89.94 296 GLY A O 1
ATOM 2308 N N . LEU A 1 297 ? 8.209 -13.527 10.061 1.00 94.38 297 LEU A N 1
ATOM 2309 C CA . LEU A 1 297 ? 7.466 -13.131 8.858 1.00 94.38 297 LEU A CA 1
ATOM 2310 C C . LEU A 1 297 ? 8.139 -12.000 8.078 1.00 94.38 297 LEU A C 1
ATOM 2312 O O . LEU A 1 297 ? 7.927 -11.897 6.870 1.00 94.38 297 LEU A O 1
ATOM 2316 N N . LEU A 1 298 ? 8.960 -11.177 8.739 1.00 97.44 298 LEU A N 1
ATOM 2317 C CA . LEU A 1 298 ? 9.751 -10.137 8.079 1.00 97.44 298 LEU A CA 1
ATOM 2318 C C . LEU A 1 298 ? 10.863 -10.746 7.217 1.00 97.44 298 LEU A C 1
ATOM 2320 O O . LEU A 1 298 ? 11.012 -10.333 6.071 1.00 97.44 298 LEU A O 1
ATOM 2324 N N . ASP A 1 299 ? 11.566 -11.771 7.704 1.00 96.75 299 ASP A N 1
ATOM 2325 C CA . ASP A 1 299 ? 12.592 -12.481 6.926 1.00 96.75 299 ASP A CA 1
ATOM 2326 C C . ASP A 1 299 ? 11.967 -13.163 5.704 1.00 96.75 299 ASP A C 1
ATOM 2328 O O . ASP A 1 299 ? 12.425 -12.999 4.573 1.00 96.75 299 ASP A O 1
ATOM 2332 N N . ARG A 1 300 ? 10.837 -13.855 5.909 1.00 96.94 300 ARG A N 1
ATOM 2333 C CA . ARG A 1 300 ? 10.077 -14.484 4.822 1.00 96.94 300 ARG A CA 1
ATOM 2334 C C . ARG A 1 300 ? 9.610 -13.469 3.777 1.00 96.94 300 ARG A C 1
ATOM 2336 O O . ARG A 1 300 ? 9.718 -13.732 2.583 1.00 96.94 300 ARG A O 1
ATOM 2343 N N . LEU A 1 301 ? 9.101 -12.314 4.209 1.00 98.50 301 LEU A N 1
ATOM 2344 C CA . LEU A 1 301 ? 8.714 -11.227 3.311 1.00 98.50 301 LEU A CA 1
ATOM 2345 C C . LEU A 1 301 ? 9.928 -10.679 2.544 1.00 98.50 301 LEU A C 1
ATOM 2347 O O . LEU A 1 301 ? 9.829 -10.442 1.339 1.00 98.50 301 LEU A O 1
ATOM 2351 N N . LEU A 1 302 ? 11.068 -10.511 3.216 1.00 98.56 302 LEU A N 1
ATOM 2352 C CA . LEU A 1 302 ? 12.301 -9.998 2.629 1.00 98.56 302 LEU A CA 1
ATOM 2353 C C . LEU A 1 302 ? 12.823 -10.900 1.501 1.00 98.56 302 LEU A C 1
ATOM 2355 O O . LEU A 1 302 ? 13.196 -10.383 0.449 1.00 98.56 302 LEU A O 1
ATOM 2359 N N . GLU A 1 303 ? 12.784 -12.226 1.660 1.00 98.31 303 GLU A N 1
ATOM 2360 C CA . GLU A 1 303 ? 13.162 -13.156 0.584 1.00 98.31 303 GLU A CA 1
ATOM 2361 C C . GLU A 1 303 ? 12.246 -13.038 -0.647 1.00 98.31 303 GLU A C 1
ATOM 2363 O O . GLU A 1 303 ? 12.728 -13.073 -1.778 1.00 98.31 303 GLU A O 1
ATOM 2368 N N . VAL A 1 304 ? 10.942 -12.790 -0.464 1.00 98.69 304 VAL A N 1
ATOM 2369 C CA . VAL A 1 304 ? 10.027 -12.521 -1.592 1.00 98.69 304 VAL A CA 1
ATOM 2370 C C . VAL A 1 304 ? 10.318 -11.160 -2.240 1.00 98.69 304 VAL A C 1
ATOM 2372 O O . VAL A 1 304 ? 10.194 -11.015 -3.454 1.00 98.69 304 VAL A O 1
ATOM 2375 N N . GLN A 1 305 ? 10.757 -10.155 -1.475 1.00 98.75 305 GLN A N 1
ATOM 2376 C CA . GLN A 1 305 ? 11.195 -8.874 -2.042 1.00 98.75 305 GLN A CA 1
ATOM 2377 C C . GLN A 1 305 ? 12.519 -8.988 -2.821 1.00 98.75 305 GLN A C 1
ATOM 2379 O O . GLN A 1 305 ? 12.687 -8.278 -3.815 1.00 98.75 305 GLN A O 1
ATOM 2384 N N . LYS A 1 306 ? 13.433 -9.873 -2.400 1.00 98.56 306 LYS A N 1
ATOM 2385 C CA . LYS A 1 306 ? 14.729 -10.157 -3.052 1.00 98.56 306 LYS A CA 1
ATOM 2386 C C . LYS A 1 306 ? 14.615 -10.901 -4.390 1.00 98.56 306 LYS A C 1
ATOM 2388 O O . LYS A 1 306 ? 15.615 -11.018 -5.092 1.00 98.56 306 LYS A O 1
ATOM 2393 N N . LEU A 1 307 ? 13.417 -11.344 -4.786 1.00 98.62 307 LEU A N 1
ATOM 2394 C CA . LEU A 1 307 ? 13.143 -11.833 -6.147 1.00 98.62 307 LEU A CA 1
ATOM 2395 C C . LEU A 1 307 ? 13.413 -10.757 -7.224 1.00 98.62 307 LEU A C 1
ATOM 2397 O O . LEU A 1 307 ? 13.716 -11.084 -8.370 1.00 98.62 307 LEU A O 1
ATOM 2401 N N . ASP A 1 308 ? 13.407 -9.475 -6.846 1.00 98.31 308 ASP A N 1
ATOM 2402 C CA . ASP A 1 308 ? 14.007 -8.382 -7.620 1.00 98.31 308 ASP A CA 1
ATOM 2403 C C . ASP A 1 308 ? 15.544 -8.409 -7.491 1.00 98.31 308 ASP A C 1
ATOM 2405 O O . ASP A 1 308 ? 16.144 -7.644 -6.734 1.00 98.31 308 ASP A O 1
ATOM 2409 N N . VAL A 1 309 ? 16.167 -9.352 -8.207 1.00 96.81 309 VAL A N 1
ATOM 2410 C CA . VAL A 1 309 ? 17.619 -9.612 -8.169 1.00 96.81 309 VAL A CA 1
ATOM 2411 C C . VAL A 1 309 ? 18.416 -8.578 -8.971 1.00 96.81 309 VAL A C 1
ATOM 2413 O O . VAL A 1 309 ? 19.488 -8.154 -8.541 1.00 96.81 309 VAL A O 1
ATOM 2416 N N . ILE A 1 310 ? 17.917 -8.188 -10.151 1.00 96.56 310 ILE A N 1
ATOM 2417 C CA . ILE A 1 310 ? 18.676 -7.377 -11.121 1.00 96.56 310 ILE A CA 1
ATOM 2418 C C . ILE A 1 310 ? 18.269 -5.899 -11.167 1.00 96.56 310 ILE A C 1
ATOM 2420 O O . ILE A 1 310 ? 18.791 -5.171 -12.014 1.00 96.56 310 ILE A O 1
ATOM 2424 N N . ASP A 1 311 ? 17.424 -5.443 -10.237 1.00 98.31 311 ASP A N 1
ATOM 2425 C CA . ASP A 1 311 ? 16.872 -4.082 -10.178 1.00 98.31 311 ASP A CA 1
ATOM 2426 C C . ASP A 1 311 ? 16.034 -3.712 -11.425 1.00 98.31 311 ASP A C 1
ATOM 2428 O O . ASP A 1 311 ? 16.160 -4.294 -12.506 1.00 98.31 311 ASP A O 1
ATOM 2432 N N . ILE A 1 312 ? 15.151 -2.720 -11.303 1.00 98.25 312 ILE A N 1
ATOM 2433 C CA . ILE A 1 312 ? 14.341 -2.234 -12.424 1.00 98.25 312 ILE A CA 1
ATOM 2434 C C . ILE A 1 312 ? 15.180 -1.708 -13.606 1.00 98.25 312 ILE A C 1
ATOM 2436 O O . ILE A 1 312 ? 14.746 -1.825 -14.751 1.00 98.25 312 ILE A O 1
ATOM 2440 N N . GLU A 1 313 ? 16.398 -1.207 -13.365 1.00 96.50 313 GLU A N 1
ATOM 2441 C CA . GLU A 1 313 ? 17.359 -0.854 -14.421 1.00 96.50 313 GLU A CA 1
ATOM 2442 C C . GLU A 1 313 ? 17.826 -2.065 -15.246 1.00 96.50 313 GLU A C 1
ATOM 2444 O O . GLU A 1 313 ? 18.143 -1.896 -16.419 1.00 96.50 313 GLU A O 1
ATOM 2449 N N . GLY A 1 314 ? 17.816 -3.283 -14.692 1.00 96.31 314 GLY A N 1
ATOM 2450 C CA . GLY A 1 314 ? 18.030 -4.518 -15.454 1.00 96.31 314 GLY A CA 1
ATOM 2451 C C . GLY A 1 314 ? 16.732 -5.094 -16.032 1.00 96.31 314 GLY A C 1
ATOM 2452 O O . GLY A 1 314 ? 16.660 -5.423 -17.216 1.00 96.31 314 GLY A O 1
ATOM 2453 N N . VAL A 1 315 ? 15.673 -5.185 -15.219 1.00 98.31 315 VAL A N 1
ATOM 2454 C CA . VAL A 1 315 ? 14.393 -5.834 -15.584 1.00 98.31 315 VAL A CA 1
ATOM 2455 C C . VAL A 1 315 ? 13.728 -5.183 -16.802 1.00 98.31 315 VAL A C 1
ATOM 2457 O O . VAL A 1 315 ? 13.105 -5.879 -17.606 1.00 98.31 315 VAL A O 1
ATOM 2460 N N . ILE A 1 316 ? 13.887 -3.869 -16.984 1.00 97.62 316 ILE A N 1
ATOM 2461 C CA . ILE A 1 316 ? 13.334 -3.141 -18.134 1.00 97.62 316 ILE A CA 1
ATOM 2462 C C . ILE A 1 316 ? 13.836 -3.676 -19.490 1.00 97.62 316 ILE A C 1
ATOM 2464 O O . ILE A 1 316 ? 13.093 -3.627 -20.467 1.00 97.62 316 ILE A O 1
ATOM 2468 N N . HIS A 1 317 ? 15.048 -4.238 -19.559 1.00 96.56 317 HIS A N 1
ATOM 2469 C CA . HIS A 1 317 ? 15.589 -4.834 -20.787 1.00 96.56 317 HIS A CA 1
ATOM 2470 C C . HIS A 1 317 ? 14.848 -6.127 -21.143 1.00 96.56 317 HIS A C 1
ATOM 2472 O O . HIS A 1 317 ? 14.267 -6.221 -22.223 1.00 96.56 317 HIS A O 1
ATOM 2478 N N . ALA A 1 318 ? 14.757 -7.051 -20.181 1.00 97.25 318 ALA A N 1
ATOM 2479 C CA . ALA A 1 318 ? 14.019 -8.306 -20.318 1.00 97.25 318 ALA A CA 1
ATOM 2480 C C . ALA A 1 318 ? 12.522 -8.089 -20.622 1.00 97.25 318 ALA A C 1
ATOM 2482 O O . ALA A 1 318 ? 11.916 -8.889 -21.332 1.00 97.25 318 ALA A O 1
ATOM 2483 N N . TYR A 1 319 ? 11.922 -6.998 -20.128 1.00 97.94 319 TYR A N 1
ATOM 2484 C CA . TYR A 1 319 ? 10.558 -6.599 -20.491 1.00 97.94 319 TYR A CA 1
ATOM 2485 C C . TYR A 1 319 ? 10.413 -6.326 -21.994 1.00 97.94 319 TYR A C 1
ATOM 2487 O O . TYR A 1 319 ? 9.493 -6.866 -22.609 1.00 97.94 319 TYR A O 1
ATOM 2495 N N . TYR A 1 320 ? 11.313 -5.530 -22.587 1.00 97.00 320 TYR A N 1
ATOM 2496 C CA . TYR A 1 320 ? 11.249 -5.187 -24.012 1.00 97.00 320 TYR A CA 1
ATOM 2497 C C . TYR A 1 320 ? 11.395 -6.426 -24.907 1.00 97.00 320 TYR A C 1
ATOM 2499 O O . TYR A 1 320 ? 10.668 -6.550 -25.894 1.00 97.00 320 TYR A O 1
ATOM 2507 N N . ASP A 1 321 ? 12.234 -7.386 -24.507 1.00 95.12 321 ASP A N 1
ATOM 2508 C CA . ASP A 1 321 ? 12.386 -8.663 -25.214 1.00 95.12 321 ASP A CA 1
ATOM 2509 C C . ASP A 1 321 ? 11.103 -9.516 -25.162 1.00 95.12 321 ASP A C 1
ATOM 2511 O O . ASP A 1 321 ? 10.693 -10.073 -26.180 1.00 95.12 321 ASP A O 1
ATOM 2515 N N . ILE A 1 322 ? 10.414 -9.577 -24.012 1.00 96.56 322 ILE A N 1
ATOM 2516 C CA . ILE A 1 322 ? 9.142 -10.317 -23.865 1.00 96.56 322 ILE A CA 1
ATOM 2517 C C . ILE A 1 322 ? 8.041 -9.734 -24.754 1.00 96.56 322 ILE A C 1
ATOM 2519 O O . ILE A 1 322 ? 7.305 -10.495 -25.381 1.00 96.56 322 ILE A O 1
ATOM 2523 N N . VAL A 1 323 ? 7.907 -8.404 -24.808 1.00 96.00 323 VAL A N 1
ATOM 2524 C CA . VAL A 1 323 ? 6.896 -7.749 -25.661 1.00 96.00 323 VAL A CA 1
ATOM 2525 C C . VAL A 1 323 ? 7.331 -7.635 -27.129 1.00 96.00 323 VAL A C 1
ATOM 2527 O O . VAL A 1 323 ? 6.561 -7.150 -27.954 1.00 96.00 323 VAL A O 1
ATOM 2530 N N . SER A 1 324 ? 8.539 -8.106 -27.470 1.00 94.19 324 SER A N 1
ATOM 2531 C CA . SER A 1 324 ? 9.142 -8.020 -28.810 1.00 94.19 324 SER A CA 1
ATOM 2532 C C . SER A 1 324 ? 9.252 -6.584 -29.358 1.00 94.19 324 SER A C 1
ATOM 2534 O O . SER A 1 324 ? 9.201 -6.363 -30.570 1.00 94.19 324 SER A O 1
ATOM 2536 N N . GLU A 1 325 ? 9.421 -5.594 -28.475 1.00 93.75 325 GLU A N 1
ATOM 2537 C CA . GLU A 1 325 ? 9.562 -4.179 -28.840 1.00 93.75 325 GLU A CA 1
ATOM 2538 C C . GLU A 1 325 ? 11.033 -3.721 -28.769 1.00 93.75 325 GLU A C 1
ATOM 2540 O O . GLU A 1 325 ? 11.761 -4.110 -27.856 1.00 93.75 325 GLU A O 1
ATOM 2545 N N . PRO A 1 326 ? 11.508 -2.839 -29.670 1.00 91.50 326 PRO A N 1
ATOM 2546 C CA . PRO A 1 326 ? 12.890 -2.362 -29.622 1.00 91.50 326 PRO A CA 1
ATOM 2547 C C . PRO A 1 326 ? 13.196 -1.534 -28.361 1.00 91.50 326 PRO A C 1
ATOM 2549 O O . PRO A 1 326 ? 12.690 -0.419 -28.207 1.00 91.50 326 PRO A O 1
ATOM 2552 N N . CYS A 1 327 ? 14.089 -2.048 -27.508 1.00 92.94 327 CYS A N 1
ATOM 2553 C CA . CYS A 1 327 ? 14.431 -1.485 -26.199 1.00 92.94 327 CYS A CA 1
ATOM 2554 C C . CYS A 1 327 ? 14.699 0.035 -26.211 1.00 92.94 327 CYS A C 1
ATOM 2556 O O . CYS A 1 327 ? 15.715 0.523 -26.722 1.00 92.94 327 CYS A O 1
ATOM 2558 N N . LEU A 1 328 ? 13.788 0.798 -25.593 1.00 89.69 328 LEU A N 1
ATOM 2559 C CA . LEU A 1 328 ? 13.870 2.262 -25.543 1.00 89.69 328 LEU A CA 1
ATOM 2560 C C . LEU A 1 328 ? 14.990 2.774 -24.624 1.00 89.69 328 LEU A C 1
ATOM 2562 O O . LEU A 1 328 ? 15.431 3.909 -24.795 1.00 89.69 328 LEU A O 1
ATOM 2566 N N . VAL A 1 329 ? 15.473 1.956 -23.681 1.00 90.12 329 VAL A N 1
ATOM 2567 C CA . VAL A 1 329 ? 16.615 2.301 -22.815 1.00 90.12 329 VAL A CA 1
ATOM 2568 C C . VAL A 1 329 ? 17.908 2.280 -23.627 1.00 90.12 329 VAL A C 1
ATOM 2570 O O . VAL A 1 329 ? 18.601 3.293 -23.696 1.00 90.12 329 VAL A O 1
ATOM 2573 N N . CYS A 1 330 ? 18.182 1.188 -24.350 1.00 87.44 330 CYS A N 1
ATOM 2574 C CA . CYS A 1 330 ? 19.338 1.092 -25.247 1.00 87.44 330 CYS A CA 1
ATOM 2575 C C . CYS A 1 330 ? 19.348 2.186 -26.326 1.00 87.44 330 CYS A C 1
ATOM 2577 O O . CYS A 1 330 ? 20.410 2.709 -26.644 1.00 87.44 330 CYS A O 1
ATOM 2579 N N . ARG A 1 331 ? 18.178 2.587 -26.844 1.00 83.31 331 ARG A N 1
ATOM 2580 C CA . ARG A 1 331 ? 18.043 3.691 -27.817 1.00 83.31 331 ARG A CA 1
ATOM 2581 C C . ARG A 1 331 ? 18.390 5.081 -27.268 1.00 83.31 331 ARG A C 1
ATOM 2583 O O . ARG A 1 331 ? 18.721 5.957 -28.058 1.00 83.31 331 ARG A O 1
ATOM 2590 N N . LYS A 1 332 ? 18.276 5.307 -25.953 1.00 75.19 332 LYS A N 1
ATOM 2591 C CA . LYS A 1 332 ? 18.587 6.598 -25.303 1.00 75.19 332 LYS A CA 1
ATOM 2592 C C . LYS A 1 332 ? 20.068 6.745 -24.937 1.00 75.19 332 LYS A C 1
ATOM 2594 O O . LYS A 1 332 ? 20.505 7.848 -24.619 1.00 75.19 332 LYS A O 1
ATOM 2599 N N . ILE A 1 333 ? 20.832 5.654 -24.956 1.00 69.94 333 ILE A N 1
ATOM 2600 C CA . ILE A 1 333 ? 22.255 5.647 -24.616 1.00 69.94 333 ILE A CA 1
ATOM 2601 C C . ILE A 1 333 ? 23.068 5.965 -25.872 1.00 69.94 333 ILE A C 1
ATOM 2603 O O . ILE A 1 333 ? 22.900 5.332 -26.911 1.00 69.94 333 ILE A O 1
ATOM 2607 N N . ASP A 1 334 ? 23.979 6.933 -25.763 1.00 56.88 334 ASP A N 1
ATOM 2608 C CA . ASP A 1 334 ? 24.958 7.236 -26.807 1.00 56.88 334 ASP A CA 1
ATOM 2609 C C . ASP A 1 334 ? 25.836 6.001 -27.070 1.00 56.88 334 ASP A C 1
ATOM 2611 O O . ASP A 1 334 ? 26.664 5.613 -26.236 1.00 56.88 334 ASP A O 1
ATOM 2615 N N . ALA A 1 335 ? 25.647 5.388 -28.242 1.00 50.47 335 ALA A N 1
ATOM 2616 C CA . ALA A 1 335 ? 26.336 4.171 -28.665 1.00 50.47 335 ALA A CA 1
ATOM 2617 C C . ALA A 1 335 ? 27.870 4.311 -28.659 1.00 50.47 335 ALA A C 1
ATOM 2619 O O . ALA A 1 335 ? 28.574 3.308 -28.556 1.00 50.47 335 ALA A O 1
ATOM 2620 N N . ASN A 1 336 ? 28.390 5.543 -28.717 1.00 47.50 336 ASN A N 1
ATOM 2621 C CA . ASN A 1 336 ? 29.823 5.830 -28.691 1.00 47.50 336 ASN A CA 1
ATOM 2622 C C . ASN A 1 336 ? 30.425 5.824 -27.274 1.00 47.50 336 ASN A C 1
ATOM 2624 O O . ASN A 1 336 ? 31.647 5.827 -27.146 1.00 47.50 336 ASN A O 1
ATOM 2628 N N . LYS A 1 337 ? 29.605 5.840 -26.210 1.00 53.22 337 LYS A N 1
ATOM 2629 C CA . LYS A 1 337 ? 30.082 5.93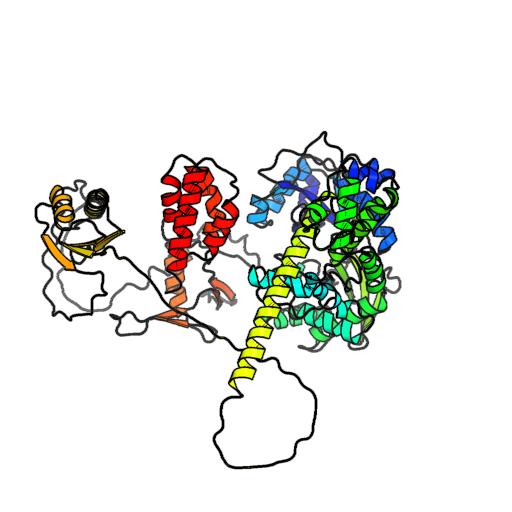1 -24.815 1.00 53.22 337 LYS A CA 1
ATOM 2630 C C . LYS A 1 337 ? 30.032 4.615 -24.050 1.00 53.22 337 LYS A C 1
ATOM 2632 O O . LYS A 1 337 ? 30.953 4.338 -23.291 1.00 53.22 337 LYS A O 1
ATOM 2637 N N . PHE A 1 338 ? 28.984 3.810 -24.237 1.00 54.25 338 PHE A N 1
ATOM 2638 C CA . PHE A 1 338 ? 28.812 2.543 -23.510 1.00 54.25 338 PHE A CA 1
ATOM 2639 C C . PHE A 1 338 ? 28.225 1.424 -24.388 1.00 54.25 338 PHE A C 1
ATOM 2641 O O . PHE A 1 338 ? 27.117 0.947 -24.119 1.00 54.25 338 PHE A O 1
ATOM 2648 N N . PRO A 1 339 ? 28.945 0.962 -25.428 1.00 51.59 339 PRO A N 1
ATOM 2649 C CA . PRO A 1 339 ? 28.565 -0.267 -26.109 1.00 51.59 339 PRO A CA 1
ATOM 2650 C C . PRO A 1 339 ? 28.531 -1.445 -25.116 1.00 51.59 339 PRO A C 1
ATOM 2652 O O . PRO A 1 339 ? 29.398 -1.600 -24.258 1.00 51.59 339 PRO A O 1
ATOM 2655 N N . ASN A 1 340 ? 27.525 -2.303 -25.275 1.00 61.41 340 ASN A N 1
ATOM 2656 C CA . ASN A 1 340 ? 27.403 -3.645 -24.694 1.00 61.41 340 ASN A CA 1
ATOM 2657 C C . ASN A 1 340 ? 27.088 -3.832 -23.192 1.00 61.41 340 ASN A C 1
ATOM 2659 O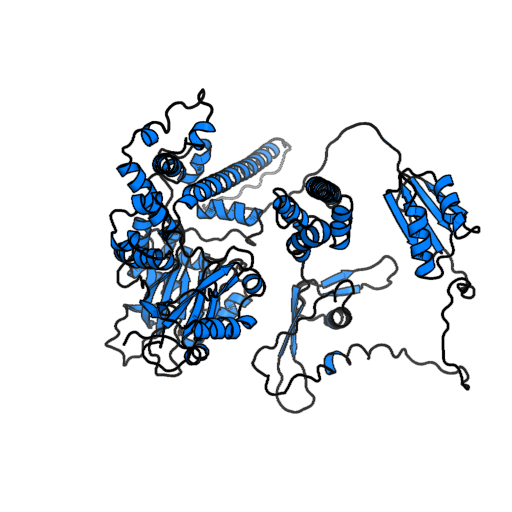 O . ASN A 1 340 ? 26.864 -4.984 -22.827 1.00 61.41 340 ASN A O 1
ATOM 2663 N N . ARG A 1 341 ? 26.946 -2.801 -22.331 1.00 70.88 341 ARG A N 1
ATOM 2664 C CA . ARG A 1 341 ? 26.597 -3.021 -20.892 1.00 70.88 341 ARG A CA 1
ATOM 2665 C C . ARG A 1 341 ? 25.360 -3.916 -20.686 1.00 70.88 341 ARG A C 1
ATOM 2667 O O . ARG A 1 341 ? 25.365 -4.763 -19.803 1.00 70.88 341 ARG A O 1
ATOM 2674 N N . TYR A 1 342 ? 24.331 -3.744 -21.516 1.00 84.69 342 TYR A N 1
ATOM 2675 C CA . TYR A 1 342 ? 23.076 -4.508 -21.449 1.00 84.69 342 TYR A CA 1
ATOM 2676 C C . TYR A 1 342 ? 22.923 -5.529 -22.592 1.00 84.69 342 TYR A C 1
ATOM 2678 O O . TYR A 1 342 ? 21.857 -6.115 -22.759 1.00 84.69 342 TYR A O 1
ATOM 2686 N N . ALA A 1 343 ? 23.968 -5.759 -23.398 1.00 84.81 343 ALA A N 1
ATOM 2687 C CA . ALA A 1 343 ? 23.900 -6.721 -24.504 1.00 84.81 343 ALA A CA 1
ATOM 2688 C C . ALA A 1 343 ? 23.765 -8.168 -24.001 1.00 84.81 343 ALA A C 1
ATOM 2690 O O . ALA A 1 343 ? 23.128 -8.984 -24.661 1.00 84.81 343 ALA A O 1
ATOM 2691 N N . SER A 1 344 ? 24.294 -8.468 -22.811 1.00 89.25 344 SER A N 1
ATOM 2692 C CA . SER A 1 344 ? 24.067 -9.731 -22.099 1.00 89.25 344 SER A CA 1
ATOM 2693 C C . SER A 1 344 ? 22.582 -9.967 -21.799 1.00 89.25 344 SER A C 1
ATOM 2695 O O . SER A 1 344 ? 22.078 -11.051 -22.079 1.00 89.25 344 SER A O 1
ATOM 2697 N N . LEU A 1 345 ? 21.862 -8.948 -21.312 1.00 92.38 345 LEU A N 1
ATOM 2698 C CA . LEU A 1 345 ? 20.422 -9.027 -21.019 1.00 92.38 345 LEU A CA 1
ATOM 2699 C C . LEU A 1 345 ? 19.552 -9.197 -22.270 1.00 92.38 345 LEU A C 1
ATOM 2701 O O . LEU A 1 345 ? 18.508 -9.823 -22.176 1.00 92.38 345 LEU A O 1
ATOM 2705 N N . HIS A 1 346 ? 20.000 -8.718 -23.431 1.00 93.69 346 HIS A N 1
ATOM 2706 C CA . HIS A 1 346 ? 19.337 -8.968 -24.719 1.00 93.69 346 HIS A CA 1
ATOM 2707 C C . HIS A 1 346 ? 19.832 -10.251 -25.425 1.00 93.69 346 HIS A C 1
ATOM 2709 O O . HIS A 1 346 ? 19.457 -10.515 -26.565 1.00 93.69 346 HIS A O 1
ATOM 2715 N N . SER A 1 347 ? 20.687 -11.049 -24.766 1.00 93.44 347 SER A N 1
ATOM 2716 C CA . SER A 1 347 ? 21.232 -12.320 -25.284 1.00 93.44 347 SER A CA 1
ATOM 2717 C C . SER A 1 347 ? 20.802 -13.557 -24.482 1.00 93.44 347 SER A C 1
ATOM 2719 O O . SER A 1 347 ? 21.173 -14.675 -24.845 1.00 93.44 347 SER A O 1
ATOM 2721 N N . ILE A 1 348 ? 20.049 -13.394 -23.388 1.00 95.00 348 ILE A N 1
ATOM 2722 C CA . ILE A 1 348 ? 19.516 -14.522 -22.607 1.00 95.00 348 ILE A CA 1
ATOM 2723 C C . ILE A 1 348 ? 18.299 -15.167 -23.299 1.00 95.00 348 ILE A C 1
ATOM 2725 O O . ILE A 1 348 ? 17.599 -14.507 -24.069 1.00 95.00 348 ILE A O 1
ATOM 2729 N N . PRO A 1 349 ? 17.993 -16.451 -23.028 1.00 97.06 349 PRO A N 1
ATOM 2730 C CA . PRO A 1 349 ? 16.780 -17.086 -23.537 1.00 97.06 349 PRO A CA 1
ATOM 2731 C C . PRO A 1 349 ? 15.509 -16.394 -23.027 1.00 97.06 349 PRO A C 1
ATOM 2733 O O . PRO A 1 349 ? 15.440 -16.014 -21.858 1.00 97.06 349 PRO A O 1
ATOM 2736 N N . LEU A 1 350 ? 14.459 -16.341 -23.856 1.00 95.50 350 LEU A N 1
ATOM 2737 C CA . LEU A 1 350 ? 13.153 -15.756 -23.504 1.00 95.50 350 LEU A CA 1
ATOM 2738 C C . LEU A 1 350 ? 12.585 -16.299 -22.178 1.00 95.50 350 LEU A C 1
ATOM 2740 O O . LEU A 1 350 ? 12.020 -15.547 -21.395 1.00 95.50 350 LEU A O 1
ATOM 2744 N N . GLU A 1 351 ? 12.789 -17.584 -21.886 1.00 96.19 351 GLU A N 1
ATOM 2745 C CA . GLU A 1 351 ? 12.420 -18.226 -20.614 1.00 96.19 351 GLU A CA 1
ATOM 2746 C C . GLU A 1 351 ? 13.071 -17.569 -19.384 1.00 96.19 351 GLU A C 1
ATOM 2748 O O . GLU A 1 351 ? 12.446 -17.431 -18.330 1.00 96.19 351 GLU A O 1
ATOM 2753 N N . GLN A 1 352 ? 14.319 -17.117 -19.520 1.00 96.88 352 GLN A N 1
ATOM 2754 C CA . GLN A 1 352 ? 15.042 -16.408 -18.470 1.00 96.88 352 GLN A CA 1
ATOM 2755 C C . GLN A 1 352 ? 14.539 -14.964 -18.340 1.00 96.88 352 GLN A C 1
ATOM 2757 O O . GLN A 1 352 ? 14.340 -14.506 -17.215 1.00 96.88 352 GLN A O 1
ATOM 2762 N N . SER A 1 353 ? 14.240 -14.284 -19.453 1.00 97.31 353 SER A N 1
ATOM 2763 C CA . SER A 1 353 ? 13.593 -12.962 -19.446 1.00 97.31 353 SER A CA 1
ATOM 2764 C C . SER A 1 353 ? 12.216 -13.011 -18.771 1.00 97.31 353 SER A C 1
ATOM 2766 O O . SER A 1 353 ? 11.939 -12.215 -17.872 1.00 97.31 353 SER A O 1
ATOM 2768 N N . LEU A 1 354 ? 11.383 -13.999 -19.126 1.00 97.88 354 LEU A N 1
ATOM 2769 C CA . LEU A 1 354 ? 10.080 -14.260 -18.501 1.00 97.88 354 LEU A CA 1
ATOM 2770 C C . LEU A 1 354 ? 10.223 -14.491 -16.993 1.00 97.88 354 LEU A C 1
ATOM 2772 O O . LEU A 1 354 ? 9.487 -13.883 -16.217 1.00 97.88 354 LEU A O 1
ATOM 2776 N N . LYS A 1 355 ? 11.196 -15.305 -16.555 1.00 97.81 355 LYS A N 1
ATOM 2777 C CA . LYS A 1 355 ? 11.480 -15.496 -15.124 1.00 97.81 355 LYS A CA 1
ATOM 2778 C C . LYS A 1 355 ? 11.853 -14.177 -14.440 1.00 97.81 355 LYS A C 1
ATOM 2780 O O . LYS A 1 355 ? 11.260 -13.855 -13.419 1.00 97.81 355 LYS A O 1
ATOM 2785 N N . ILE A 1 356 ? 12.780 -13.404 -15.007 1.00 98.12 356 ILE A N 1
ATOM 2786 C CA . ILE A 1 356 ? 13.239 -12.114 -14.459 1.00 98.12 356 ILE A CA 1
ATOM 2787 C C . ILE A 1 356 ? 12.067 -11.146 -14.242 1.00 98.12 356 ILE A C 1
ATOM 2789 O O . ILE A 1 356 ? 11.923 -10.578 -13.160 1.00 98.12 356 ILE A O 1
ATOM 2793 N N . VAL A 1 357 ? 11.200 -10.975 -15.243 1.00 98.44 357 VAL A N 1
ATOM 2794 C CA . VAL A 1 357 ? 10.074 -10.029 -15.160 1.00 98.44 357 VAL A CA 1
ATOM 2795 C C . VAL A 1 357 ? 8.952 -10.547 -14.252 1.00 98.44 357 VAL A C 1
ATOM 2797 O O . VAL A 1 357 ? 8.336 -9.761 -13.532 1.00 98.44 357 VAL A O 1
ATOM 2800 N N . ARG A 1 358 ? 8.715 -11.864 -14.218 1.00 98.19 358 ARG A N 1
ATOM 2801 C CA . ARG A 1 358 ? 7.778 -12.504 -13.282 1.00 98.19 358 ARG A CA 1
ATOM 2802 C C . ARG A 1 358 ? 8.205 -12.287 -11.835 1.00 98.19 358 ARG A C 1
ATOM 2804 O O . ARG A 1 358 ? 7.425 -11.774 -11.035 1.00 98.19 358 ARG A O 1
ATOM 2811 N N . ASP A 1 359 ? 9.444 -12.647 -11.523 1.00 98.62 359 ASP A N 1
ATOM 2812 C CA . ASP A 1 359 ? 10.026 -12.559 -10.187 1.00 98.62 359 ASP A CA 1
ATOM 2813 C C . ASP A 1 359 ? 10.036 -11.100 -9.696 1.00 98.62 359 ASP A C 1
ATOM 2815 O O . ASP A 1 359 ? 9.665 -10.823 -8.553 1.00 98.62 359 ASP A O 1
ATOM 2819 N N . TYR A 1 360 ? 10.322 -10.146 -10.593 1.00 98.75 360 TYR A N 1
ATOM 2820 C CA . TYR A 1 360 ? 10.199 -8.717 -10.310 1.00 98.75 360 TYR A CA 1
ATOM 2821 C C . TYR A 1 360 ? 8.765 -8.277 -9.973 1.00 98.75 360 TYR A C 1
ATOM 2823 O O . TYR A 1 360 ? 8.573 -7.498 -9.042 1.00 98.75 360 TYR A O 1
ATOM 2831 N N . LEU A 1 361 ? 7.734 -8.746 -10.687 1.00 98.62 361 LEU A N 1
ATOM 2832 C CA . LEU A 1 361 ? 6.341 -8.355 -10.406 1.00 98.62 361 LEU A CA 1
ATOM 2833 C C . LEU A 1 361 ? 5.807 -8.980 -9.102 1.00 98.62 361 LEU A C 1
ATOM 2835 O O . LEU A 1 361 ? 5.024 -8.343 -8.385 1.00 98.62 361 LEU A O 1
ATOM 2839 N N . ILE A 1 362 ? 6.299 -10.167 -8.734 1.00 98.62 362 ILE A N 1
ATOM 2840 C CA . ILE A 1 362 ? 6.089 -10.767 -7.407 1.00 98.62 362 ILE A CA 1
ATOM 2841 C C . ILE A 1 362 ? 6.754 -9.894 -6.331 1.00 98.62 362 ILE A C 1
ATOM 2843 O O . ILE A 1 362 ? 6.088 -9.465 -5.383 1.00 98.62 362 ILE A O 1
ATOM 2847 N N . ALA A 1 363 ? 8.026 -9.527 -6.510 1.00 98.69 363 ALA A N 1
ATOM 2848 C CA . ALA A 1 363 ? 8.733 -8.617 -5.609 1.00 98.69 363 ALA A CA 1
ATOM 2849 C C . ALA A 1 363 ? 8.047 -7.243 -5.499 1.00 98.69 363 ALA A C 1
ATOM 2851 O O . ALA A 1 363 ? 7.886 -6.721 -4.399 1.00 98.69 363 ALA A O 1
ATOM 2852 N N . ALA A 1 364 ? 7.565 -6.670 -6.604 1.00 98.25 364 ALA A N 1
ATOM 2853 C CA . ALA A 1 364 ? 6.810 -5.416 -6.629 1.00 98.25 364 ALA A CA 1
ATOM 2854 C C . ALA A 1 364 ? 5.453 -5.516 -5.903 1.00 98.25 364 ALA A C 1
ATOM 2856 O O . ALA A 1 364 ? 4.913 -4.503 -5.460 1.00 98.25 364 ALA A O 1
ATOM 2857 N N . THR A 1 365 ? 4.914 -6.727 -5.730 1.00 98.00 365 THR A N 1
ATOM 2858 C CA . THR A 1 365 ? 3.779 -6.991 -4.832 1.00 98.00 365 THR A CA 1
ATOM 2859 C C . THR A 1 365 ? 4.236 -6.981 -3.372 1.00 98.00 365 THR A C 1
ATOM 2861 O O . THR A 1 365 ? 3.702 -6.223 -2.561 1.00 98.00 365 THR A O 1
ATOM 2864 N N . ALA A 1 366 ? 5.291 -7.734 -3.048 1.00 98.31 366 ALA A N 1
ATOM 2865 C CA . ALA A 1 366 ? 5.867 -7.810 -1.703 1.00 98.31 366 ALA A CA 1
ATOM 2866 C C . ALA A 1 366 ? 6.452 -6.477 -1.181 1.00 98.31 366 ALA A C 1
ATOM 2868 O O . ALA A 1 366 ? 6.529 -6.269 0.028 1.00 98.31 366 ALA A O 1
ATOM 2869 N N . LYS A 1 367 ? 6.837 -5.552 -2.069 1.00 97.75 367 LYS A N 1
ATOM 2870 C CA . LYS A 1 367 ? 7.331 -4.200 -1.739 1.00 97.75 367 LYS A CA 1
ATOM 2871 C C . LYS A 1 367 ? 6.211 -3.170 -1.500 1.00 97.75 367 LYS A C 1
ATOM 2873 O O . LYS A 1 367 ? 6.509 -2.043 -1.104 1.00 97.75 367 LYS A O 1
ATOM 2878 N N . ASP A 1 368 ? 4.942 -3.514 -1.736 1.00 95.31 368 ASP A N 1
ATOM 2879 C CA . ASP A 1 368 ? 3.821 -2.554 -1.738 1.00 95.31 368 ASP A CA 1
ATOM 2880 C C . ASP A 1 368 ? 2.650 -2.913 -0.796 1.00 95.31 368 ASP A C 1
ATOM 2882 O O . ASP A 1 368 ? 1.888 -2.018 -0.414 1.00 95.31 368 ASP A O 1
ATOM 2886 N N . LEU A 1 369 ? 2.563 -4.183 -0.380 1.00 96.00 369 LEU A N 1
ATOM 2887 C CA . LEU A 1 369 ? 1.569 -4.742 0.549 1.00 96.00 369 LEU A CA 1
ATOM 2888 C C . LEU A 1 369 ? 1.504 -4.063 1.937 1.00 96.00 369 LEU A C 1
ATOM 2890 O O . LEU A 1 369 ? 2.393 -3.287 2.309 1.00 96.00 369 LEU A O 1
ATOM 2894 N N . SER A 1 370 ? 0.477 -4.410 2.724 1.00 95.62 370 SER A N 1
ATOM 2895 C CA . SER A 1 370 ? 0.467 -4.191 4.183 1.00 95.62 370 SER A CA 1
ATOM 2896 C C . SER A 1 370 ? 0.558 -5.499 4.963 1.00 95.62 370 SER A C 1
ATOM 2898 O O . SER A 1 370 ? 0.095 -6.547 4.513 1.00 95.62 370 SER A O 1
ATOM 2900 N N . MET A 1 371 ? 1.077 -5.401 6.183 1.00 97.00 371 MET A N 1
ATOM 2901 C CA . MET A 1 371 ? 0.925 -6.377 7.257 1.00 97.00 371 MET A CA 1
ATOM 2902 C C . MET A 1 371 ? -0.114 -5.847 8.248 1.00 97.00 371 MET A C 1
ATOM 2904 O O . MET A 1 371 ? 0.016 -4.718 8.717 1.00 97.00 371 MET A O 1
ATOM 2908 N N . MET A 1 372 ? -1.124 -6.647 8.578 1.00 96.69 372 MET A N 1
ATOM 2909 C CA . MET A 1 372 ? -2.067 -6.384 9.664 1.00 96.69 372 MET A CA 1
ATOM 2910 C C . MET A 1 372 ? -1.747 -7.301 10.845 1.00 96.69 372 MET A C 1
ATOM 2912 O O . MET A 1 372 ? -1.730 -8.522 10.685 1.00 96.69 372 MET A O 1
ATOM 2916 N N . LEU A 1 373 ? -1.485 -6.712 12.012 1.00 97.00 373 LEU A N 1
ATOM 2917 C CA . LEU A 1 373 ? -1.254 -7.406 13.278 1.00 97.00 373 LEU A CA 1
ATOM 2918 C C . LEU A 1 373 ? -2.431 -7.129 14.211 1.00 97.00 373 LEU A C 1
ATOM 2920 O O . LEU A 1 373 ? -2.595 -5.998 14.662 1.00 97.00 373 LEU A O 1
ATOM 2924 N N . THR A 1 374 ? -3.246 -8.142 14.492 1.00 95.19 374 THR A N 1
ATOM 2925 C CA . THR A 1 374 ? -4.402 -8.038 15.394 1.00 95.19 374 THR A CA 1
ATOM 2926 C C . THR A 1 374 ? -4.058 -8.643 16.748 1.00 95.19 374 THR A C 1
ATOM 2928 O O . THR A 1 374 ? -3.559 -9.765 16.792 1.00 95.19 374 THR A O 1
ATOM 2931 N N . PHE A 1 375 ? -4.389 -7.943 17.832 1.00 93.81 375 PHE A N 1
ATOM 2932 C CA . PHE A 1 375 ? -4.168 -8.340 19.222 1.00 93.81 375 PHE A CA 1
ATOM 2933 C C . PHE A 1 375 ? -5.476 -8.320 20.020 1.00 93.81 375 PHE A C 1
ATOM 2935 O O . PHE A 1 375 ? -6.291 -7.410 19.856 1.00 93.81 375 PHE A O 1
ATOM 2942 N N . ARG A 1 376 ? -5.660 -9.294 20.915 1.00 90.25 376 ARG A N 1
ATOM 2943 C CA . ARG A 1 376 ? -6.735 -9.325 21.921 1.00 90.25 376 ARG A CA 1
ATOM 2944 C C . ARG A 1 376 ? -6.164 -9.809 23.250 1.00 90.25 376 ARG A C 1
ATOM 2946 O O . ARG A 1 376 ? -5.452 -10.807 23.286 1.00 90.25 376 ARG A O 1
ATOM 2953 N N . THR A 1 377 ? -6.479 -9.128 24.346 1.00 88.44 377 THR A N 1
ATOM 2954 C CA . THR A 1 377 ? -6.014 -9.506 25.691 1.00 88.44 377 THR A CA 1
ATOM 2955 C C . THR A 1 377 ? -6.622 -10.851 26.111 1.00 88.44 377 THR A C 1
ATOM 2957 O O . THR A 1 377 ? -7.842 -11.013 26.110 1.00 88.44 377 THR A O 1
ATOM 2960 N N . GLN A 1 378 ? -5.785 -11.830 26.466 1.00 80.88 378 GLN A N 1
ATOM 2961 C CA . GLN A 1 378 ? -6.230 -13.194 26.764 1.00 80.88 378 GLN A CA 1
ATOM 2962 C C . GLN A 1 378 ? -6.874 -13.273 28.159 1.00 80.88 378 GLN A C 1
ATOM 2964 O O . GLN A 1 378 ? -6.219 -13.031 29.176 1.00 80.88 378 GLN A O 1
ATOM 2969 N N . GLN A 1 379 ? -8.148 -13.671 28.232 1.00 69.31 379 GLN A N 1
ATOM 2970 C CA . GLN A 1 379 ? -8.788 -14.007 29.508 1.00 69.31 379 GLN A CA 1
ATOM 2971 C C . GLN A 1 379 ? -8.408 -15.426 29.963 1.00 69.31 379 GLN A C 1
ATOM 2973 O O . GLN A 1 379 ? -8.295 -16.342 29.149 1.00 69.31 379 GLN A O 1
ATOM 2978 N N . ARG A 1 380 ? -8.250 -15.623 31.282 1.00 55.25 380 ARG A N 1
ATOM 2979 C CA . ARG A 1 380 ? -7.716 -16.858 31.910 1.00 55.25 380 ARG A CA 1
ATOM 2980 C C . ARG A 1 380 ? -8.499 -18.154 31.626 1.00 55.25 380 ARG A C 1
ATOM 2982 O O . ARG A 1 380 ? -8.026 -19.221 31.999 1.00 55.25 380 ARG A O 1
ATOM 2989 N N . SER A 1 381 ? -9.681 -18.070 31.021 1.00 53.81 381 SER A N 1
ATOM 2990 C CA . SER A 1 381 ? -10.531 -19.206 30.645 1.00 53.81 381 SER A CA 1
ATOM 2991 C C . SER A 1 381 ? -10.245 -19.774 29.247 1.00 53.81 381 SER A C 1
ATOM 2993 O O . SER A 1 381 ? -10.543 -20.943 29.017 1.00 53.81 381 SER A O 1
ATOM 2995 N N . ASN A 1 382 ? -9.665 -18.998 28.322 1.00 54.16 382 ASN A N 1
ATOM 2996 C CA . ASN A 1 382 ? -9.388 -19.451 26.952 1.00 54.16 382 ASN A CA 1
ATOM 2997 C C . ASN A 1 382 ? -7.993 -20.081 26.851 1.00 54.16 382 ASN A C 1
ATOM 2999 O O . ASN A 1 382 ? -7.007 -19.400 26.563 1.00 54.16 382 ASN A O 1
ATOM 3003 N N . VAL A 1 383 ? -7.930 -21.394 27.088 1.00 53.88 383 VAL A N 1
ATOM 3004 C CA . VAL A 1 383 ? -6.712 -22.208 26.917 1.00 53.88 383 VAL A CA 1
ATOM 3005 C C . VAL A 1 383 ? -6.555 -22.674 25.462 1.00 53.88 383 VAL A C 1
ATOM 3007 O O . VAL A 1 383 ? -5.452 -22.624 24.924 1.00 53.88 383 VAL A O 1
ATOM 3010 N N . ASP A 1 384 ? -7.657 -23.032 24.796 1.00 59.97 384 ASP A N 1
ATOM 3011 C CA . ASP A 1 384 ? -7.674 -23.587 23.432 1.00 59.97 384 ASP A CA 1
ATOM 3012 C C . ASP A 1 384 ? -7.810 -22.501 22.342 1.00 59.97 384 ASP A C 1
ATOM 3014 O O . ASP A 1 384 ? -8.704 -22.539 21.493 1.00 59.97 384 ASP A O 1
ATOM 3018 N N . SER A 1 385 ? -6.937 -21.489 22.369 1.00 66.75 385 SER A N 1
ATOM 3019 C CA . SER A 1 385 ? -6.909 -20.450 21.327 1.00 66.75 385 SER A CA 1
ATOM 3020 C C . SER A 1 385 ? -6.233 -20.969 20.045 1.00 66.75 385 SER A C 1
ATOM 3022 O O . SER A 1 385 ? -5.107 -21.461 20.118 1.00 66.75 385 SER A O 1
ATOM 3024 N N . PRO A 1 386 ? -6.845 -20.831 18.849 1.00 75.56 386 PRO A N 1
ATOM 3025 C CA . PRO A 1 386 ? -6.220 -21.204 17.575 1.00 75.56 386 PRO A CA 1
ATOM 3026 C C . PRO A 1 386 ? -5.234 -20.139 17.051 1.00 75.56 386 PRO A C 1
ATOM 3028 O O . PRO A 1 386 ? -4.756 -20.240 15.919 1.00 75.56 386 PRO A O 1
ATOM 3031 N N . TYR A 1 387 ? -4.970 -19.093 17.837 1.00 83.88 387 TYR A N 1
ATOM 3032 C CA . TYR A 1 387 ? -4.117 -17.958 17.491 1.00 83.88 387 TYR A CA 1
ATOM 3033 C C . TYR A 1 387 ? -2.759 -18.041 18.199 1.00 83.88 387 TYR A C 1
ATOM 3035 O O . TYR A 1 387 ? -2.568 -18.828 19.125 1.00 83.88 387 TYR A O 1
ATOM 3043 N N . GLY A 1 388 ? -1.790 -17.231 17.767 1.00 84.94 388 GLY A N 1
ATOM 3044 C CA . GLY A 1 388 ? -0.505 -17.163 18.458 1.00 84.94 388 GLY A CA 1
ATOM 3045 C C . GLY A 1 388 ? -0.681 -16.521 19.834 1.00 84.94 388 GLY A C 1
ATOM 3046 O O . GLY A 1 388 ? -1.327 -15.482 19.943 1.00 84.94 388 GLY A O 1
ATOM 3047 N N . ILE A 1 389 ? -0.077 -17.082 20.880 1.00 90.25 389 ILE A N 1
ATOM 3048 C CA . ILE A 1 389 ? -0.086 -16.479 22.221 1.00 90.25 389 ILE A CA 1
ATOM 3049 C C . ILE A 1 389 ? 1.224 -15.716 22.428 1.00 90.25 389 ILE A C 1
ATOM 3051 O O . ILE A 1 389 ? 2.306 -16.266 22.224 1.00 90.25 389 ILE A O 1
ATOM 3055 N N . LEU A 1 390 ? 1.128 -14.451 22.839 1.00 92.00 390 LEU A N 1
ATOM 3056 C CA . LEU A 1 390 ? 2.262 -13.561 23.080 1.00 92.00 390 LEU A CA 1
ATOM 3057 C C . LEU A 1 390 ? 2.209 -13.000 24.505 1.00 92.00 390 LEU A C 1
ATOM 3059 O O . LEU A 1 390 ? 1.226 -12.370 24.886 1.00 92.00 390 LEU A O 1
ATOM 3063 N N . PHE A 1 391 ? 3.268 -13.206 25.292 1.00 92.00 391 PHE A N 1
ATOM 3064 C CA . PHE A 1 391 ? 3.363 -12.696 26.664 1.00 92.00 391 PHE A CA 1
ATOM 3065 C C . PHE A 1 391 ? 4.273 -11.465 26.741 1.00 92.00 391 PHE A C 1
ATOM 3067 O O . PHE A 1 391 ? 5.500 -11.574 26.672 1.00 92.00 391 PHE A O 1
ATOM 3074 N N . LEU A 1 392 ? 3.668 -10.290 26.925 1.00 92.75 392 LEU A N 1
ATOM 3075 C CA . LEU A 1 392 ? 4.376 -9.027 27.098 1.00 92.75 392 LEU A CA 1
ATOM 3076 C C . LEU A 1 392 ? 4.857 -8.904 28.549 1.00 92.75 392 LEU A C 1
ATOM 3078 O O . LEU A 1 392 ? 4.158 -8.378 29.420 1.00 92.75 392 LEU A O 1
ATOM 3082 N N . LYS A 1 393 ? 6.078 -9.392 28.802 1.00 90.62 393 LYS A N 1
ATOM 3083 C CA . LYS A 1 393 ? 6.721 -9.414 30.131 1.00 90.62 393 LYS A CA 1
ATOM 3084 C C . LYS A 1 393 ? 6.639 -8.072 30.857 1.00 90.62 393 LYS A C 1
ATOM 3086 O O . LYS A 1 393 ? 6.393 -8.042 32.057 1.00 90.62 393 LYS A O 1
ATOM 3091 N N . SER A 1 394 ? 6.837 -6.972 30.133 1.00 89.56 394 SER A N 1
ATOM 3092 C CA . SER A 1 394 ? 6.948 -5.629 30.704 1.00 89.56 394 SER A CA 1
ATOM 3093 C C . SER A 1 394 ? 5.605 -5.000 31.117 1.00 89.56 394 SER A C 1
ATOM 3095 O O . SER A 1 394 ? 5.616 -3.961 31.780 1.00 89.56 394 SER A O 1
ATOM 3097 N N . ALA A 1 395 ? 4.476 -5.609 30.732 1.00 89.06 395 ALA A N 1
ATOM 3098 C CA . ALA A 1 395 ? 3.122 -5.292 31.201 1.00 89.06 395 ALA A CA 1
ATOM 3099 C C . ALA A 1 395 ? 2.496 -6.445 32.016 1.00 89.06 395 ALA A C 1
ATOM 3101 O O . ALA A 1 395 ? 1.409 -6.297 32.565 1.00 89.06 395 ALA A O 1
ATOM 3102 N N . ASN A 1 396 ? 3.167 -7.604 32.092 1.00 90.00 396 ASN A N 1
ATOM 3103 C CA . ASN A 1 396 ? 2.667 -8.840 32.702 1.00 90.00 396 ASN A CA 1
ATOM 3104 C C . ASN A 1 396 ? 1.306 -9.310 32.127 1.00 90.00 396 ASN A C 1
ATOM 3106 O O . ASN A 1 396 ? 0.442 -9.800 32.857 1.00 90.00 396 ASN A O 1
ATOM 3110 N N . GLN A 1 397 ? 1.112 -9.159 30.811 1.00 91.50 397 GLN A N 1
ATOM 3111 C CA . GLN A 1 397 ? -0.123 -9.510 30.093 1.00 91.50 397 GLN A CA 1
ATOM 3112 C C . GLN A 1 397 ? 0.130 -10.519 28.964 1.00 91.50 397 GLN A C 1
ATOM 3114 O O . GLN A 1 397 ? 1.135 -10.431 28.258 1.00 91.50 397 GLN A O 1
ATOM 3119 N N . SER A 1 398 ? -0.828 -11.427 28.753 1.00 91.75 398 SER A N 1
ATOM 3120 C CA . SER A 1 398 ? -0.889 -12.309 27.579 1.00 91.75 398 SER A CA 1
ATOM 3121 C C . SER A 1 398 ? -1.887 -11.789 26.545 1.00 91.75 398 SER A C 1
ATOM 3123 O O . SER A 1 398 ? -2.964 -11.306 26.900 1.00 91.75 398 SER A O 1
ATOM 3125 N N . TYR A 1 399 ? -1.549 -11.955 25.271 1.00 91.56 399 TYR A N 1
ATOM 3126 C CA . TYR A 1 399 ? -2.358 -11.560 24.124 1.00 91.56 399 TYR A CA 1
ATOM 3127 C C . TYR A 1 399 ? -2.516 -12.727 23.143 1.00 91.56 399 TYR A C 1
ATOM 3129 O O . TYR A 1 399 ? -1.523 -13.346 22.755 1.00 91.56 399 TYR A O 1
ATOM 3137 N N . ASP A 1 400 ? -3.745 -12.976 22.690 1.00 91.38 400 ASP A N 1
ATOM 3138 C CA . ASP A 1 400 ? -3.974 -13.614 21.392 1.00 91.38 400 ASP A CA 1
ATOM 3139 C C . ASP A 1 400 ? -3.461 -12.662 20.306 1.00 91.38 400 ASP A C 1
ATOM 3141 O O . ASP A 1 400 ? -3.762 -11.464 20.345 1.00 91.38 400 ASP A O 1
ATOM 3145 N N . HIS A 1 401 ? -2.748 -13.178 19.307 1.00 92.44 401 HIS A N 1
ATOM 3146 C CA . HIS A 1 401 ? -2.386 -12.411 18.122 1.00 92.44 401 HIS A CA 1
ATOM 3147 C C . HIS A 1 401 ? -2.513 -13.205 16.818 1.00 92.44 401 HIS A C 1
ATOM 3149 O O . HIS A 1 401 ? -2.280 -14.416 16.756 1.00 92.44 401 HIS A O 1
ATOM 3155 N N . LYS A 1 402 ? -2.856 -12.489 15.744 1.00 92.19 402 LYS A N 1
ATOM 3156 C CA . LYS A 1 402 ? -2.770 -12.969 14.359 1.00 92.19 402 LYS A CA 1
ATOM 3157 C C . LYS A 1 402 ? -2.040 -11.939 13.501 1.00 92.19 402 LYS A C 1
ATOM 3159 O O . LYS A 1 402 ? -2.173 -10.738 13.719 1.00 92.19 402 LYS A O 1
ATOM 3164 N N . VAL A 1 403 ? -1.294 -12.418 12.508 1.00 94.62 403 VAL A N 1
ATOM 3165 C CA . VAL A 1 403 ? -0.629 -11.580 11.498 1.00 94.62 403 VAL A CA 1
ATOM 3166 C C . VAL A 1 403 ? -1.121 -11.996 10.118 1.00 94.62 403 VAL A C 1
ATOM 3168 O O . VAL A 1 403 ? -1.235 -13.192 9.835 1.00 94.62 403 VAL A O 1
ATOM 3171 N N . SER A 1 404 ? -1.439 -11.031 9.259 1.00 95.69 404 SER A N 1
ATOM 3172 C CA . SER A 1 404 ? -1.935 -11.281 7.902 1.00 95.69 404 SER A CA 1
ATOM 3173 C C . SER A 1 404 ? -1.420 -10.249 6.898 1.00 95.69 404 SER A C 1
ATOM 3175 O O . SER A 1 404 ? -1.203 -9.095 7.253 1.00 95.69 404 SER A O 1
ATOM 3177 N N . PHE A 1 405 ? -1.246 -10.649 5.640 1.00 97.00 405 PHE A N 1
ATOM 3178 C CA . PHE A 1 405 ? -0.822 -9.780 4.542 1.00 97.00 405 PHE A CA 1
ATOM 3179 C C . PHE A 1 405 ? -2.021 -9.372 3.672 1.00 97.00 405 PHE A C 1
ATOM 3181 O O . PHE A 1 405 ? -2.824 -10.222 3.291 1.00 97.00 405 PHE A O 1
ATOM 3188 N N . ILE A 1 406 ? -2.114 -8.085 3.324 1.00 94.12 406 ILE A N 1
ATOM 3189 C CA . ILE A 1 406 ? -3.157 -7.505 2.453 1.00 94.12 406 ILE A CA 1
ATOM 3190 C C . ILE A 1 406 ? -2.533 -6.670 1.316 1.00 94.12 406 ILE A C 1
ATOM 3192 O O . ILE A 1 406 ? -1.317 -6.512 1.264 1.00 94.12 406 ILE A O 1
ATOM 3196 N N . ASP A 1 407 ? -3.339 -6.124 0.398 1.00 91.19 407 ASP A N 1
ATOM 3197 C CA . ASP A 1 407 ? -2.881 -5.374 -0.796 1.00 91.19 407 ASP A CA 1
ATOM 3198 C C . ASP A 1 407 ? -1.971 -6.188 -1.752 1.00 91.19 407 ASP A C 1
ATOM 3200 O O . ASP A 1 407 ? -1.102 -5.661 -2.454 1.00 91.19 407 ASP A O 1
ATOM 3204 N N . LEU A 1 408 ? -2.230 -7.498 -1.827 1.00 94.94 408 LEU A N 1
ATOM 3205 C CA . LEU A 1 408 ? -1.504 -8.495 -2.628 1.00 94.94 408 LEU A CA 1
ATOM 3206 C C . LEU A 1 408 ? -1.894 -8.530 -4.127 1.00 94.94 408 LEU A C 1
ATOM 3208 O O . LEU A 1 408 ? -1.672 -9.538 -4.795 1.00 94.94 408 LEU A O 1
ATOM 3212 N N . ASP A 1 409 ? -2.479 -7.455 -4.664 1.00 89.12 409 ASP A N 1
ATOM 3213 C CA . ASP A 1 409 ? -2.985 -7.401 -6.047 1.00 89.12 409 ASP A CA 1
ATOM 3214 C C . ASP A 1 409 ? -1.874 -7.605 -7.093 1.00 89.12 409 ASP A C 1
ATOM 3216 O O . ASP A 1 409 ? -0.817 -6.962 -7.029 1.00 89.12 409 ASP A O 1
ATOM 3220 N N . MET A 1 410 ? -2.146 -8.441 -8.103 1.00 93.19 410 MET A N 1
ATOM 3221 C CA . MET A 1 410 ? -1.204 -8.748 -9.184 1.00 93.19 410 MET A CA 1
ATOM 3222 C C . MET A 1 410 ? -0.860 -7.494 -9.994 1.00 93.19 410 MET A C 1
ATOM 3224 O O . MET A 1 410 ? -1.708 -6.919 -10.683 1.00 93.19 410 MET A O 1
ATOM 3228 N N . LYS A 1 411 ? 0.408 -7.075 -9.958 1.00 93.69 411 LYS A N 1
ATOM 3229 C CA . LYS A 1 411 ? 0.872 -5.890 -10.693 1.00 93.69 411 LYS A CA 1
ATOM 3230 C C . LYS A 1 411 ? 0.860 -6.193 -12.214 1.00 93.69 411 LYS A C 1
ATOM 3232 O O . LYS A 1 411 ? 1.490 -7.165 -12.624 1.00 93.69 411 LYS A O 1
ATOM 3237 N N . PRO A 1 412 ? 0.156 -5.414 -13.066 1.00 93.88 412 PRO A N 1
ATOM 3238 C CA . PRO A 1 412 ? 0.085 -5.686 -14.508 1.00 93.88 412 PRO A CA 1
ATOM 3239 C C . PRO A 1 412 ? 1.443 -5.549 -15.203 1.00 93.88 412 PRO A C 1
ATOM 3241 O O . PRO A 1 412 ? 2.179 -4.607 -14.904 1.00 93.88 412 PRO A O 1
ATOM 3244 N N . LEU A 1 413 ? 1.728 -6.396 -16.199 1.00 96.00 413 LEU A N 1
ATOM 3245 C CA . LEU A 1 413 ? 3.021 -6.422 -16.911 1.00 96.00 413 LEU A CA 1
ATOM 3246 C C . LEU A 1 413 ? 3.453 -5.042 -17.445 1.00 96.00 413 LEU A C 1
ATOM 3248 O O . LEU A 1 413 ? 4.592 -4.623 -17.254 1.00 96.00 413 LEU A O 1
ATOM 3252 N N . LYS A 1 414 ? 2.519 -4.273 -18.020 1.00 93.31 414 LYS A N 1
ATOM 3253 C CA . LYS A 1 414 ? 2.782 -2.915 -18.534 1.00 93.31 414 LYS A CA 1
ATOM 3254 C C . LYS A 1 414 ? 3.274 -1.903 -17.484 1.00 93.31 414 LYS A C 1
ATOM 3256 O O . LYS A 1 414 ? 3.735 -0.829 -17.856 1.00 93.31 414 LYS A O 1
ATOM 3261 N N . LYS A 1 415 ? 3.184 -2.200 -16.178 1.00 94.31 415 LYS A N 1
ATOM 3262 C CA . LYS A 1 415 ? 3.729 -1.316 -15.136 1.00 94.31 415 LYS A CA 1
ATOM 3263 C C . LYS A 1 415 ? 5.255 -1.329 -15.049 1.00 94.31 415 LYS A C 1
ATOM 3265 O O . LYS A 1 415 ? 5.781 -0.401 -14.450 1.00 94.31 415 LYS A O 1
ATOM 3270 N N . VAL A 1 416 ? 5.969 -2.290 -15.647 1.00 97.75 416 VAL A N 1
ATOM 3271 C CA . VAL A 1 416 ? 7.449 -2.300 -15.628 1.00 97.75 416 VAL A CA 1
ATOM 3272 C C . VAL A 1 416 ? 8.024 -0.994 -16.198 1.00 97.75 416 VAL A C 1
ATOM 3274 O O . VAL A 1 416 ? 8.902 -0.402 -15.579 1.00 97.75 416 VAL A O 1
ATOM 3277 N N . VAL A 1 417 ? 7.459 -0.469 -17.293 1.00 96.75 417 VAL A N 1
ATOM 3278 C CA . VAL A 1 417 ? 7.868 0.829 -17.868 1.00 96.75 417 VAL A CA 1
ATOM 3279 C C . VAL A 1 417 ? 7.664 1.976 -16.869 1.00 96.75 417 VAL A C 1
ATOM 3281 O O . VAL A 1 417 ? 8.602 2.715 -16.585 1.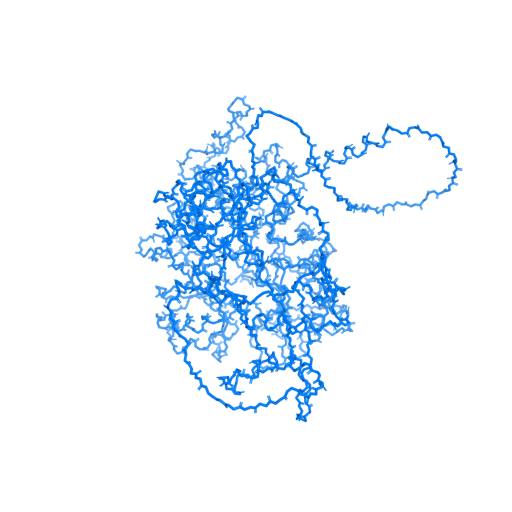00 96.75 417 VAL A O 1
ATOM 3284 N N . TYR A 1 418 ? 6.480 2.067 -16.254 1.00 96.69 418 TYR A N 1
ATOM 3285 C CA . TYR A 1 418 ? 6.178 3.072 -15.225 1.00 96.69 418 TYR A CA 1
ATOM 3286 C C . TYR A 1 418 ? 7.097 2.961 -13.995 1.00 96.69 418 TYR A C 1
ATOM 3288 O O . TYR A 1 418 ? 7.532 3.975 -13.452 1.00 96.69 418 TYR A O 1
ATOM 3296 N N . TYR A 1 419 ? 7.411 1.740 -13.549 1.00 98.06 419 TYR A N 1
ATOM 3297 C CA . TYR A 1 419 ? 8.325 1.522 -12.429 1.00 98.06 419 TYR A CA 1
ATOM 3298 C C . TYR A 1 419 ? 9.748 1.983 -12.763 1.00 98.06 419 TYR A C 1
ATOM 3300 O O . TYR A 1 419 ? 10.390 2.583 -11.904 1.00 98.06 419 TYR A O 1
ATOM 3308 N N . TYR A 1 420 ? 10.214 1.768 -13.999 1.00 97.88 420 TYR A N 1
ATOM 3309 C CA . TYR A 1 420 ? 11.500 2.277 -14.479 1.00 97.88 420 TYR A CA 1
ATOM 3310 C C . TYR A 1 420 ? 11.521 3.811 -14.540 1.00 97.88 420 TYR A C 1
ATOM 3312 O O . TYR A 1 420 ? 12.435 4.436 -14.006 1.00 97.88 420 TYR A O 1
ATOM 3320 N N . GLU A 1 421 ? 10.497 4.436 -15.124 1.00 96.38 421 GLU A N 1
ATOM 3321 C CA . GLU A 1 421 ? 10.408 5.898 -15.242 1.00 96.38 421 GLU A CA 1
ATOM 3322 C C . GLU A 1 421 ? 10.371 6.590 -13.871 1.00 96.38 421 GLU A C 1
ATOM 3324 O O . GLU A 1 421 ? 11.135 7.527 -13.633 1.00 96.38 421 GLU A O 1
ATOM 3329 N N . LEU A 1 422 ? 9.557 6.079 -12.940 1.00 95.69 422 LEU A N 1
ATOM 3330 C CA . LEU A 1 422 ? 9.478 6.571 -11.562 1.00 95.69 422 LEU A CA 1
ATOM 3331 C C . LEU A 1 422 ? 10.791 6.365 -10.786 1.00 95.69 422 LEU A C 1
ATOM 3333 O O . LEU A 1 422 ? 11.119 7.144 -9.893 1.00 95.69 422 LEU A O 1
ATOM 3337 N N . ASP A 1 423 ? 11.542 5.304 -11.084 1.00 98.06 423 ASP A N 1
ATOM 3338 C CA . ASP A 1 423 ? 12.852 5.061 -10.480 1.00 98.06 423 ASP A CA 1
ATOM 3339 C C . ASP A 1 423 ? 13.899 6.066 -10.956 1.00 98.06 423 ASP A C 1
ATOM 3341 O O . ASP A 1 423 ? 14.542 6.711 -10.128 1.00 98.06 423 ASP A O 1
ATOM 3345 N N . GLN A 1 424 ? 13.991 6.287 -12.270 1.00 96.31 424 GLN A N 1
ATOM 3346 C CA . GLN A 1 424 ? 14.901 7.284 -12.833 1.00 96.31 424 GLN A CA 1
ATOM 3347 C C . GLN A 1 424 ? 14.568 8.703 -12.347 1.00 96.31 424 GLN A C 1
ATOM 3349 O O . GLN A 1 424 ? 15.483 9.446 -11.995 1.00 96.31 424 GLN A O 1
ATOM 3354 N N . GLN A 1 425 ? 13.283 9.069 -12.237 1.00 96.06 425 GLN A N 1
ATOM 3355 C CA . GLN A 1 425 ? 12.860 10.345 -11.641 1.00 96.06 425 GLN A CA 1
ATOM 3356 C C . GLN A 1 425 ? 13.406 10.510 -10.215 1.00 96.06 425 GLN A C 1
ATOM 3358 O O . GLN A 1 425 ? 14.143 11.456 -9.943 1.00 96.06 425 GLN A O 1
ATOM 3363 N N . ILE A 1 426 ? 13.118 9.555 -9.327 1.00 96.75 426 ILE A N 1
ATOM 3364 C CA . ILE A 1 426 ? 13.475 9.623 -7.901 1.00 96.75 426 ILE A CA 1
ATOM 3365 C C . ILE A 1 426 ? 14.989 9.643 -7.679 1.00 96.75 426 ILE A C 1
ATOM 3367 O O . ILE A 1 426 ? 15.481 10.403 -6.846 1.00 96.75 426 ILE A O 1
ATOM 3371 N N . VAL A 1 427 ? 15.734 8.834 -8.432 1.00 96.06 427 VAL A N 1
ATOM 3372 C CA . VAL A 1 427 ? 17.197 8.785 -8.324 1.00 96.06 427 VAL A CA 1
ATOM 3373 C C . VAL A 1 427 ? 17.820 10.058 -8.895 1.00 96.06 427 VAL A C 1
ATOM 3375 O O . VAL A 1 427 ? 18.694 10.636 -8.252 1.00 96.06 427 VAL A O 1
ATOM 3378 N N . SER A 1 428 ? 17.337 10.562 -10.038 1.00 93.56 428 SER A N 1
ATOM 3379 C CA . SER A 1 428 ? 17.849 11.815 -10.612 1.00 93.56 428 SER A CA 1
ATOM 3380 C C . SER A 1 428 ? 17.606 13.022 -9.700 1.00 93.56 428 SER A C 1
ATOM 3382 O O . SER A 1 428 ? 18.530 13.809 -9.499 1.00 93.56 428 SER A O 1
ATOM 3384 N N . PHE A 1 429 ? 16.423 13.117 -9.080 1.00 94.31 429 PHE A N 1
ATOM 3385 C CA . PHE A 1 429 ? 16.093 14.159 -8.109 1.00 94.31 429 PHE A CA 1
ATOM 3386 C C . PHE A 1 429 ? 17.016 14.097 -6.885 1.00 94.31 429 PHE A C 1
ATOM 3388 O O . PHE A 1 429 ? 17.670 15.083 -6.549 1.00 94.31 429 PHE A O 1
ATOM 3395 N N . TYR A 1 430 ? 17.147 12.923 -6.256 1.00 94.38 430 TYR A N 1
ATOM 3396 C CA . TYR A 1 430 ? 17.976 12.766 -5.056 1.00 94.38 430 TYR A CA 1
ATOM 3397 C C . TYR A 1 430 ? 19.467 13.039 -5.329 1.00 94.38 430 TYR A C 1
ATOM 3399 O O . TYR A 1 430 ? 20.148 13.660 -4.515 1.00 94.38 430 TYR A O 1
ATOM 3407 N N . VAL A 1 431 ? 19.978 12.637 -6.501 1.00 92.00 431 VAL A N 1
ATOM 3408 C CA . VAL A 1 431 ? 21.360 12.921 -6.932 1.00 92.00 431 VAL A CA 1
ATOM 3409 C C . VAL A 1 431 ? 21.581 14.407 -7.239 1.00 92.00 431 VAL A C 1
ATOM 3411 O O . VAL A 1 431 ? 22.699 14.890 -7.069 1.00 92.00 431 VAL A O 1
ATOM 3414 N N . GLN A 1 432 ? 20.563 15.143 -7.691 1.00 90.06 432 GLN A N 1
ATOM 3415 C CA . GLN A 1 432 ? 20.644 16.598 -7.861 1.00 90.06 432 GLN A CA 1
ATOM 3416 C C . GLN A 1 432 ? 20.629 17.312 -6.503 1.00 90.06 432 GLN A C 1
ATOM 3418 O O . GLN A 1 432 ? 21.521 18.114 -6.239 1.00 90.06 432 GLN A O 1
ATOM 3423 N N . MET A 1 433 ? 19.688 16.956 -5.623 1.00 89.00 433 MET A N 1
ATOM 3424 C CA . MET A 1 433 ? 19.558 17.508 -4.269 1.00 89.00 433 MET A CA 1
ATOM 3425 C C . MET A 1 433 ? 20.865 17.373 -3.470 1.00 89.00 433 MET A C 1
ATOM 3427 O O . MET A 1 433 ? 21.436 18.382 -3.061 1.00 89.00 433 MET A O 1
ATOM 3431 N N . ALA A 1 434 ? 21.410 16.155 -3.369 1.00 82.81 434 ALA A N 1
ATOM 3432 C CA . ALA A 1 434 ? 22.636 15.883 -2.616 1.00 82.81 434 ALA A CA 1
ATOM 3433 C C . ALA A 1 434 ? 23.884 16.597 -3.180 1.00 82.81 434 ALA A C 1
ATOM 3435 O O . ALA A 1 434 ? 24.828 16.883 -2.445 1.00 82.81 434 ALA A O 1
ATOM 3436 N N . LYS A 1 435 ? 23.908 16.914 -4.485 1.00 82.38 435 LYS A N 1
ATOM 3437 C CA . LYS A 1 435 ? 24.980 17.728 -5.087 1.00 82.38 435 LYS A CA 1
ATOM 3438 C C . LYS A 1 435 ? 24.858 19.201 -4.714 1.00 82.38 435 LYS A C 1
ATOM 3440 O O . LYS A 1 435 ? 25.884 19.843 -4.513 1.00 82.38 435 LYS A O 1
ATOM 3445 N N . THR A 1 436 ? 23.638 19.726 -4.621 1.00 76.75 436 THR A N 1
ATOM 3446 C CA . THR A 1 436 ? 23.387 21.101 -4.170 1.00 76.75 436 THR A CA 1
ATOM 3447 C C . THR A 1 436 ? 23.735 21.261 -2.692 1.00 76.75 436 THR A C 1
ATOM 3449 O O . THR A 1 436 ? 24.452 22.196 -2.352 1.00 76.75 436 THR A O 1
ATOM 3452 N N . GLU A 1 437 ? 23.312 20.324 -1.836 1.00 70.38 437 GLU A N 1
ATOM 3453 C CA . GLU A 1 437 ? 23.669 20.291 -0.408 1.00 70.38 437 GLU A CA 1
ATOM 3454 C C . GLU A 1 437 ? 25.194 20.288 -0.228 1.00 70.38 437 GLU A C 1
ATOM 3456 O O . GLU A 1 437 ? 25.749 21.216 0.358 1.00 70.38 437 GLU A O 1
ATOM 3461 N N . HIS A 1 438 ? 25.896 19.331 -0.842 1.00 61.28 438 HIS A N 1
ATOM 3462 C CA . HIS A 1 438 ? 27.350 19.233 -0.718 1.00 61.28 438 HIS A CA 1
ATOM 3463 C C . HIS A 1 438 ? 28.106 20.428 -1.334 1.00 61.28 438 HIS A C 1
ATOM 3465 O O . HIS A 1 438 ? 29.173 20.817 -0.858 1.00 61.28 438 HIS A O 1
ATOM 3471 N N . TRP A 1 439 ? 27.571 21.058 -2.386 1.00 39.22 439 TRP A N 1
ATOM 3472 C CA . TRP A 1 439 ? 28.147 22.295 -2.923 1.00 39.22 439 TRP A CA 1
ATOM 3473 C C . TRP A 1 439 ? 28.002 23.465 -1.945 1.00 39.22 439 TRP A C 1
ATOM 3475 O O . TRP A 1 439 ? 28.942 24.243 -1.815 1.00 39.22 439 TRP A O 1
ATOM 3485 N N . LEU A 1 440 ? 26.873 23.574 -1.235 1.00 39.59 440 LEU A N 1
ATOM 3486 C CA . LEU A 1 440 ? 26.653 24.597 -0.207 1.00 39.59 440 LEU A CA 1
ATOM 3487 C C . LEU A 1 440 ? 27.542 24.372 1.028 1.00 39.59 440 LEU A C 1
ATOM 3489 O O . LEU A 1 440 ? 28.136 25.334 1.509 1.00 39.59 440 LEU A O 1
ATOM 3493 N N . GLU A 1 441 ? 27.695 23.126 1.490 1.00 49.47 441 GLU A N 1
ATOM 3494 C CA . GLU A 1 441 ? 28.616 22.757 2.582 1.00 49.47 441 GLU A CA 1
ATOM 3495 C C . GLU A 1 441 ? 30.061 23.167 2.271 1.00 49.47 441 GLU A C 1
ATOM 3497 O O . GLU A 1 441 ? 30.701 23.864 3.059 1.00 49.47 441 GLU A O 1
ATOM 3502 N N . ASN A 1 442 ? 30.570 22.787 1.093 1.00 43.06 442 ASN A N 1
ATOM 3503 C CA . ASN A 1 442 ? 31.923 23.153 0.673 1.00 43.06 442 ASN A CA 1
ATOM 3504 C C . ASN A 1 442 ? 32.086 24.678 0.571 1.00 43.06 442 ASN A C 1
ATOM 3506 O O . ASN A 1 442 ? 33.103 25.215 1.000 1.00 43.06 442 ASN A O 1
ATOM 3510 N N . LYS A 1 443 ? 31.061 25.391 0.082 1.00 41.12 443 LYS A N 1
ATOM 3511 C CA . LYS A 1 443 ? 31.089 26.856 -0.014 1.00 41.12 443 LYS A CA 1
ATOM 3512 C C . LYS A 1 443 ? 31.109 27.559 1.341 1.00 41.12 443 LYS A C 1
ATOM 3514 O O . LYS A 1 443 ? 31.696 28.631 1.436 1.00 41.12 443 LYS A O 1
ATOM 3519 N N . ALA A 1 444 ? 30.469 26.989 2.362 1.00 46.34 444 ALA A N 1
ATOM 3520 C CA . ALA A 1 444 ? 30.542 27.508 3.725 1.00 46.34 444 ALA A CA 1
ATOM 3521 C C . ALA A 1 444 ? 31.966 27.354 4.284 1.00 46.34 444 ALA A C 1
ATOM 3523 O O . ALA A 1 444 ? 32.544 28.332 4.753 1.00 46.34 444 ALA A O 1
ATOM 3524 N N . ASN A 1 445 ? 32.567 26.169 4.124 1.00 41.66 445 ASN A N 1
ATOM 3525 C CA . ASN A 1 445 ? 33.947 25.900 4.544 1.00 41.66 445 ASN A CA 1
ATOM 3526 C C . ASN A 1 445 ? 34.967 26.808 3.823 1.00 41.66 445 ASN A C 1
ATOM 3528 O O . ASN A 1 445 ? 35.875 27.341 4.459 1.00 41.66 445 ASN A O 1
ATOM 3532 N N . ASP A 1 446 ? 34.794 27.046 2.516 1.00 43.22 446 ASP A N 1
ATOM 3533 C CA . ASP A 1 446 ? 35.649 27.955 1.735 1.00 43.22 446 ASP A CA 1
ATOM 3534 C C . ASP A 1 446 ? 35.586 29.417 2.231 1.00 43.22 446 ASP A C 1
ATOM 3536 O O . ASP A 1 446 ? 36.541 30.170 2.034 1.00 43.22 446 ASP A O 1
ATOM 3540 N N . GLN A 1 447 ? 34.490 29.840 2.879 1.00 43.25 447 GLN A N 1
ATOM 3541 C CA . GLN A 1 447 ? 34.346 31.201 3.419 1.00 43.25 447 GLN A CA 1
ATOM 3542 C C . GLN A 1 447 ? 34.935 31.385 4.826 1.00 43.25 447 GLN A C 1
ATOM 3544 O O . GLN A 1 447 ? 35.217 32.522 5.202 1.00 43.25 447 GLN A O 1
ATOM 3549 N N . GLU A 1 448 ? 35.175 30.314 5.590 1.00 40.97 448 GLU A N 1
ATOM 3550 C CA . GLU A 1 448 ? 35.859 30.406 6.892 1.00 40.97 448 GLU A CA 1
ATOM 3551 C C . GLU A 1 448 ? 37.391 30.509 6.754 1.00 40.97 448 GLU A C 1
ATOM 3553 O O . GLU A 1 448 ? 38.070 30.957 7.676 1.00 40.97 448 GLU A O 1
ATOM 3558 N N . MET A 1 449 ? 37.956 30.165 5.589 1.00 34.38 449 MET A N 1
ATOM 3559 C CA . MET A 1 449 ? 39.410 30.116 5.363 1.00 34.38 449 MET A CA 1
ATOM 3560 C C . MET A 1 449 ? 40.019 31.424 4.805 1.00 34.38 449 MET A C 1
ATOM 3562 O O . MET A 1 449 ? 41.132 31.424 4.280 1.00 34.38 449 MET A O 1
ATOM 3566 N N . SER A 1 450 ? 39.322 32.562 4.923 1.00 33.47 450 SER A N 1
ATOM 3567 C CA . SER A 1 450 ? 39.848 33.888 4.547 1.00 33.47 450 SER A CA 1
ATOM 3568 C C . SER A 1 450 ? 39.514 34.965 5.590 1.00 33.47 450 SER A C 1
ATOM 3570 O O . SER A 1 450 ? 38.725 35.875 5.331 1.00 33.47 450 SER A O 1
ATOM 3572 N N . GLY A 1 451 ? 40.111 34.851 6.781 1.00 30.31 451 GLY A N 1
ATOM 3573 C CA . GLY A 1 451 ? 39.836 35.735 7.918 1.00 30.31 451 GLY A CA 1
ATOM 3574 C C . GLY A 1 451 ? 40.920 35.716 8.998 1.00 30.31 451 GLY A C 1
ATOM 3575 O O . GLY A 1 451 ? 40.632 35.385 10.144 1.00 30.31 451 GLY A O 1
ATOM 3576 N N . GLU A 1 452 ? 42.161 36.060 8.646 1.00 30.08 452 GLU A N 1
ATOM 3577 C CA . GLU A 1 452 ? 43.197 36.361 9.643 1.00 30.08 452 GLU A CA 1
ATOM 3578 C C . GLU A 1 452 ? 42.959 37.749 10.260 1.00 30.08 452 GLU A C 1
ATOM 3580 O O . GLU A 1 452 ? 43.082 38.757 9.565 1.00 30.08 452 GLU A O 1
ATOM 3585 N N . ASP A 1 453 ? 42.681 37.805 11.564 1.00 28.58 453 ASP A N 1
ATOM 3586 C CA . ASP A 1 453 ? 43.204 38.862 12.440 1.00 28.58 453 ASP A CA 1
ATOM 3587 C C . ASP A 1 453 ? 43.297 38.347 13.893 1.00 28.58 453 ASP A C 1
ATOM 3589 O O . ASP A 1 453 ? 42.574 37.430 14.293 1.00 28.58 453 ASP A O 1
ATOM 3593 N N . GLU A 1 454 ? 44.234 38.870 14.683 1.00 30.08 454 GLU A N 1
ATOM 3594 C CA . GLU A 1 454 ? 44.641 38.253 15.956 1.00 30.08 454 GLU A CA 1
ATOM 3595 C C . GLU A 1 454 ? 43.773 38.663 17.166 1.00 30.08 454 GLU A C 1
ATOM 3597 O O . GLU A 1 454 ? 43.470 39.840 17.366 1.00 30.08 454 GLU A O 1
ATOM 3602 N N . SER A 1 455 ? 43.510 3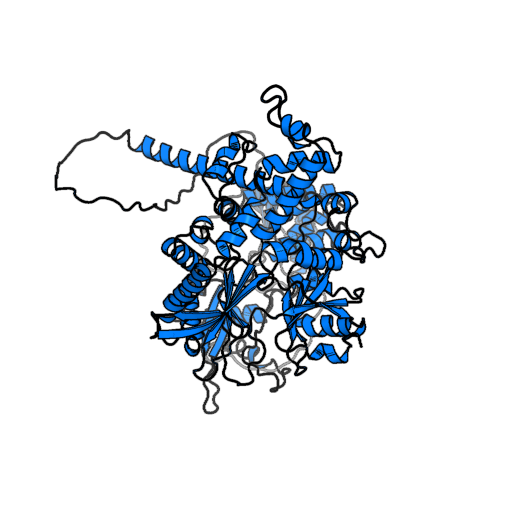7.729 18.098 1.00 25.84 455 SER A N 1
ATOM 3603 C CA . SER A 1 455 ? 44.137 37.738 19.447 1.00 25.84 455 SER A CA 1
ATOM 3604 C C . SER A 1 455 ? 43.357 36.997 20.560 1.00 25.84 455 SER A C 1
ATOM 3606 O O . SER A 1 455 ? 42.161 36.732 20.479 1.00 25.84 455 SER A O 1
ATOM 3608 N N . SER A 1 456 ? 44.072 36.746 21.667 1.00 26.53 456 SER A N 1
ATOM 3609 C CA . SER A 1 456 ? 43.627 36.226 22.977 1.00 26.53 456 SER A CA 1
ATOM 3610 C C . SER A 1 456 ? 43.305 34.721 23.085 1.00 26.53 456 SER A C 1
ATOM 3612 O O . SER A 1 456 ? 42.269 34.218 22.666 1.00 26.53 456 SER A O 1
ATOM 3614 N N . VAL A 1 457 ? 44.221 34.001 23.743 1.00 27.97 457 VAL A N 1
ATOM 3615 C CA . VAL A 1 457 ? 44.097 32.584 24.116 1.00 27.97 457 VAL A CA 1
ATOM 3616 C C . VAL A 1 457 ? 43.360 32.444 25.451 1.00 27.97 457 VAL A C 1
ATOM 3618 O O . VAL A 1 457 ? 43.773 33.051 26.438 1.00 27.97 457 VAL A O 1
ATOM 3621 N N . ILE A 1 458 ? 42.372 31.546 25.520 1.00 26.17 458 ILE A N 1
ATOM 3622 C CA . ILE A 1 458 ? 42.023 30.826 26.756 1.00 26.17 458 ILE A CA 1
ATOM 3623 C C . ILE A 1 458 ? 41.894 29.335 26.419 1.00 26.17 458 ILE A C 1
ATOM 3625 O O . ILE A 1 458 ? 41.050 28.930 25.626 1.00 26.17 458 ILE A O 1
ATOM 3629 N N . GLU A 1 459 ? 42.746 28.519 27.033 1.00 24.12 459 GLU A N 1
ATOM 3630 C CA . GLU A 1 459 ? 42.801 27.064 26.876 1.00 24.12 459 GLU A CA 1
ATOM 3631 C C . GLU A 1 459 ? 42.078 26.382 28.048 1.00 24.12 459 GLU A C 1
ATOM 3633 O O . GLU A 1 459 ? 42.406 26.675 29.195 1.00 24.12 459 GLU A O 1
ATOM 3638 N N . TYR A 1 460 ? 41.151 25.442 27.796 1.00 22.44 460 TYR A N 1
ATOM 3639 C CA . TYR A 1 460 ? 40.744 24.462 28.818 1.00 22.44 460 TYR A CA 1
ATOM 3640 C C . TYR A 1 460 ? 40.185 23.137 28.251 1.00 22.44 460 TYR A C 1
ATOM 3642 O O . TYR A 1 460 ? 39.044 23.052 27.814 1.00 22.44 460 TYR A O 1
ATOM 3650 N N . SER A 1 461 ? 41.003 22.081 28.357 1.00 23.22 461 SER A N 1
ATOM 3651 C CA . SER A 1 461 ? 40.644 20.659 28.554 1.00 23.22 461 SER A CA 1
ATOM 3652 C C . SER A 1 461 ? 39.430 20.068 27.801 1.00 23.22 461 SER A C 1
ATOM 3654 O O . SER A 1 461 ? 38.301 20.074 28.294 1.00 23.22 461 SER A O 1
ATOM 3656 N N . SER A 1 462 ? 39.682 19.395 26.673 1.00 23.36 462 SER A N 1
ATOM 3657 C CA . SER A 1 462 ? 38.682 18.618 25.925 1.00 23.36 462 SER A CA 1
ATOM 3658 C C . SER A 1 462 ? 38.732 17.106 26.226 1.00 23.36 462 SER A C 1
ATOM 3660 O O . SER A 1 462 ? 39.723 16.429 25.948 1.00 23.36 462 SER A O 1
ATOM 3662 N N . ARG A 1 463 ? 37.630 16.531 26.742 1.00 26.56 463 ARG A N 1
ATOM 3663 C CA . ARG A 1 463 ? 37.369 15.070 26.750 1.00 26.56 463 ARG A CA 1
ATOM 3664 C C . ARG A 1 463 ? 35.876 14.719 26.797 1.00 26.56 463 ARG A C 1
ATOM 3666 O O . ARG A 1 463 ? 35.308 14.561 27.872 1.00 26.56 463 ARG A O 1
ATOM 3673 N N . THR A 1 464 ? 35.280 14.458 25.638 1.00 24.53 464 THR A N 1
ATOM 3674 C CA . THR A 1 464 ? 34.558 13.207 25.299 1.00 24.53 464 THR A CA 1
ATOM 3675 C C . THR A 1 464 ? 34.144 13.259 23.824 1.00 24.53 464 THR A C 1
ATOM 3677 O O . THR A 1 464 ? 34.252 14.309 23.195 1.00 24.53 464 THR A O 1
ATOM 3680 N N . LYS A 1 465 ? 33.786 12.112 23.238 1.00 30.27 465 LYS A N 1
ATOM 3681 C CA . LYS A 1 465 ? 33.436 11.982 21.817 1.00 30.27 465 LYS A CA 1
ATOM 3682 C C . LYS A 1 465 ? 31.931 11.771 21.616 1.00 30.27 465 LYS A C 1
ATOM 3684 O O . LYS A 1 465 ? 31.236 11.388 22.549 1.00 30.27 465 LYS A O 1
ATOM 3689 N N . ASP A 1 466 ? 31.524 11.937 20.359 1.00 27.62 466 ASP A N 1
ATOM 3690 C CA . ASP A 1 466 ? 30.325 11.377 19.726 1.00 27.62 466 ASP A CA 1
ATOM 3691 C C . ASP A 1 466 ? 28.959 11.912 20.197 1.00 27.62 466 ASP A C 1
ATOM 3693 O O . ASP A 1 466 ? 28.285 11.315 21.027 1.00 27.62 466 ASP A O 1
ATOM 3697 N N . ILE A 1 467 ? 28.509 12.986 19.537 1.00 23.31 467 ILE A N 1
ATOM 3698 C CA . ILE A 1 467 ? 27.137 13.184 19.027 1.00 23.31 467 ILE A CA 1
ATOM 3699 C C . ILE A 1 467 ? 27.256 14.118 17.811 1.00 23.31 467 ILE A C 1
ATOM 3701 O O . ILE A 1 467 ? 27.854 15.187 17.911 1.00 23.31 467 ILE A O 1
ATOM 3705 N N . ALA A 1 468 ? 26.701 13.723 16.664 1.00 24.73 468 ALA A N 1
ATOM 3706 C CA . ALA A 1 468 ? 26.615 14.577 15.479 1.00 24.73 468 ALA A CA 1
ATOM 3707 C C . ALA A 1 468 ? 25.216 15.208 15.408 1.00 24.73 468 ALA A C 1
ATOM 3709 O O . ALA A 1 468 ? 24.229 14.508 15.182 1.00 24.73 468 ALA A O 1
ATOM 3710 N N . VAL A 1 469 ? 25.132 16.524 15.614 1.00 23.62 469 VAL A N 1
ATOM 3711 C CA . VAL A 1 469 ? 23.901 17.307 15.420 1.00 23.62 469 VAL A CA 1
ATOM 3712 C C . VAL A 1 469 ? 23.915 17.886 14.009 1.00 23.62 469 VAL A C 1
ATOM 3714 O O . VAL A 1 469 ? 24.895 18.515 13.622 1.00 23.62 469 VAL A O 1
ATOM 3717 N N . ILE A 1 470 ? 22.830 17.701 13.254 1.00 24.62 470 ILE A N 1
ATOM 3718 C CA . ILE A 1 470 ? 22.640 18.347 11.948 1.00 24.62 470 ILE A CA 1
ATOM 3719 C C . ILE A 1 470 ? 21.983 19.719 12.188 1.00 24.62 470 ILE A C 1
ATOM 3721 O O . ILE A 1 470 ? 20.873 19.753 12.728 1.00 24.62 470 ILE A O 1
ATOM 3725 N N . PRO A 1 471 ? 22.624 20.847 11.829 1.00 27.08 471 PRO A N 1
ATOM 3726 C CA . PRO A 1 471 ? 22.032 22.169 11.989 1.00 27.08 471 PRO A CA 1
ATOM 3727 C C . PRO A 1 471 ? 21.080 22.505 10.831 1.00 27.08 471 PRO A C 1
ATOM 3729 O O . PRO A 1 471 ? 21.423 22.359 9.661 1.00 27.08 471 PRO A O 1
ATOM 3732 N N . TYR A 1 472 ? 19.900 23.037 11.154 1.00 23.78 472 TYR A N 1
ATOM 3733 C CA . TYR A 1 472 ? 19.069 23.748 10.179 1.00 23.78 472 TYR A CA 1
ATOM 3734 C C . TYR A 1 472 ? 19.686 25.122 9.889 1.00 23.78 472 TYR A C 1
ATOM 3736 O O . TYR A 1 472 ? 19.856 25.916 10.815 1.00 23.78 472 TYR A O 1
ATOM 3744 N N . ILE A 1 473 ? 19.932 25.446 8.617 1.00 26.72 473 ILE A N 1
ATOM 3745 C CA . ILE A 1 473 ? 20.205 26.819 8.164 1.00 26.72 473 ILE A CA 1
ATOM 3746 C C . ILE A 1 473 ? 19.294 27.129 6.970 1.00 26.72 473 ILE A C 1
ATOM 3748 O O . ILE A 1 473 ? 19.071 26.290 6.102 1.00 26.72 473 ILE A O 1
ATOM 3752 N N . ASN A 1 474 ? 18.728 28.335 6.966 1.00 30.05 474 ASN A N 1
ATOM 3753 C CA . ASN A 1 474 ? 17.704 28.796 6.032 1.00 30.05 474 ASN A CA 1
ATOM 3754 C C . ASN A 1 474 ? 18.224 30.055 5.318 1.00 30.05 474 ASN A C 1
ATOM 3756 O O . ASN A 1 474 ? 18.553 31.030 5.996 1.00 30.05 474 ASN A O 1
ATOM 3760 N N . ILE A 1 475 ? 18.352 30.033 3.985 1.00 26.20 475 ILE A N 1
ATOM 3761 C CA . ILE A 1 475 ? 18.968 31.124 3.208 1.00 26.20 475 ILE A CA 1
ATOM 3762 C C . ILE A 1 475 ? 18.180 31.383 1.917 1.00 26.20 475 ILE A C 1
ATOM 3764 O O . ILE A 1 475 ? 18.092 30.517 1.050 1.00 26.20 475 ILE A O 1
ATOM 3768 N N . SER A 1 476 ? 17.680 32.609 1.753 1.00 34.56 476 SER A N 1
ATOM 3769 C CA . SER A 1 476 ? 17.199 33.143 0.471 1.00 34.56 476 SER A CA 1
ATOM 3770 C C . SER A 1 476 ? 18.329 33.847 -0.286 1.00 34.56 476 SER A C 1
ATOM 3772 O O . SER A 1 476 ? 19.112 34.563 0.340 1.00 34.56 476 SER A O 1
ATOM 3774 N N . PHE A 1 477 ? 18.360 33.762 -1.618 1.00 24.77 477 PHE A N 1
ATOM 3775 C CA . PHE A 1 477 ? 19.251 34.581 -2.451 1.00 24.77 477 PHE A CA 1
ATOM 3776 C C . PHE A 1 477 ? 18.536 35.152 -3.678 1.00 24.77 477 PHE A C 1
ATOM 3778 O O . PHE A 1 477 ? 17.723 34.482 -4.304 1.00 24.77 477 PHE A O 1
ATOM 3785 N N . SER A 1 478 ? 18.886 36.389 -4.035 1.00 28.94 478 SER A N 1
ATOM 3786 C CA . SER A 1 478 ? 18.286 37.159 -5.131 1.00 28.94 478 SER A CA 1
ATOM 3787 C C . SER A 1 478 ? 19.346 37.934 -5.922 1.00 28.94 478 SER A C 1
ATOM 3789 O O . SER A 1 478 ? 20.338 38.359 -5.333 1.00 28.94 478 SER A O 1
ATOM 3791 N N . SER A 1 479 ? 19.032 38.261 -7.183 1.00 29.52 479 SER A N 1
ATOM 3792 C CA . SER A 1 479 ? 19.704 39.256 -8.048 1.00 29.52 479 SER A CA 1
ATOM 3793 C C . SER A 1 479 ? 21.074 38.895 -8.654 1.00 29.52 479 SER A C 1
ATOM 3795 O O . SER A 1 479 ? 22.046 38.694 -7.933 1.00 29.52 479 SER A O 1
ATOM 3797 N N . PHE A 1 480 ? 21.177 38.968 -9.995 1.00 26.52 480 PHE A N 1
ATOM 3798 C CA . PHE A 1 480 ? 21.929 40.049 -10.675 1.00 26.52 480 PHE A CA 1
ATOM 3799 C C . PHE A 1 480 ? 21.662 40.123 -12.208 1.00 26.52 480 PHE A C 1
ATOM 3801 O O . PHE A 1 480 ? 21.899 39.147 -12.907 1.00 26.52 480 PHE A O 1
ATOM 3808 N N . LEU A 1 481 ? 21.209 41.303 -12.690 1.00 30.02 481 LEU A N 1
ATOM 3809 C CA . LEU A 1 481 ? 21.698 42.105 -13.857 1.00 30.02 481 LEU A CA 1
ATOM 3810 C C . LEU A 1 481 ? 22.016 41.417 -15.226 1.00 30.02 481 LEU A C 1
ATOM 3812 O O . LEU A 1 481 ? 22.726 40.425 -15.238 1.00 30.02 481 LEU A O 1
ATOM 3816 N N . LEU A 1 482 ? 21.706 41.883 -16.462 1.00 30.50 482 LEU A N 1
ATOM 3817 C CA . LEU A 1 482 ? 21.167 43.081 -17.200 1.00 30.50 482 LEU A CA 1
ATOM 3818 C C . LEU A 1 482 ? 20.846 42.576 -18.671 1.00 30.50 482 LEU A C 1
ATOM 3820 O O . LEU A 1 482 ? 21.125 41.409 -18.924 1.00 30.50 482 LEU A O 1
ATOM 3824 N N . THR A 1 483 ? 20.380 43.226 -19.768 1.00 31.16 483 THR A N 1
ATOM 3825 C CA . THR A 1 483 ? 19.695 44.470 -20.270 1.00 31.16 483 THR A CA 1
ATOM 3826 C C . THR A 1 483 ? 19.346 44.227 -21.787 1.00 31.16 483 THR A C 1
ATOM 3828 O O . THR A 1 483 ? 19.611 43.132 -22.269 1.00 31.16 483 THR A O 1
ATOM 3831 N N . ASN A 1 484 ? 18.778 45.087 -22.669 1.00 30.45 484 ASN A N 1
ATOM 3832 C CA . ASN A 1 484 ? 18.228 46.463 -22.639 1.00 30.45 484 ASN A CA 1
ATOM 3833 C C . ASN A 1 484 ? 17.207 46.699 -23.790 1.00 30.45 484 ASN A C 1
ATOM 3835 O O . ASN A 1 484 ? 17.572 46.474 -24.939 1.00 30.45 484 ASN A O 1
ATOM 3839 N N . HIS A 1 485 ? 16.010 47.247 -23.517 1.00 31.94 485 HIS A N 1
ATOM 3840 C CA . HIS A 1 485 ? 15.300 48.303 -24.292 1.00 31.94 485 HIS A CA 1
ATOM 3841 C C . HIS A 1 485 ? 13.878 48.507 -23.728 1.00 31.94 485 HIS A C 1
ATOM 3843 O O . HIS A 1 485 ? 13.170 47.534 -23.486 1.00 31.94 485 HIS A O 1
ATOM 3849 N N . ALA A 1 486 ? 13.437 49.755 -23.523 1.00 35.78 486 ALA A N 1
ATOM 3850 C CA . ALA A 1 486 ? 12.211 50.052 -22.767 1.00 35.78 486 ALA A CA 1
ATOM 3851 C C . ALA A 1 486 ? 11.086 50.703 -23.597 1.00 35.78 486 ALA A C 1
ATOM 3853 O O . ALA A 1 486 ? 11.314 51.687 -24.303 1.00 35.78 486 ALA A O 1
ATOM 3854 N N . MET A 1 487 ? 9.851 50.223 -23.409 1.00 38.75 487 MET A N 1
ATOM 3855 C CA . MET A 1 487 ? 8.617 50.973 -23.687 1.00 38.75 487 MET A CA 1
ATOM 3856 C C . MET A 1 487 ? 8.080 51.570 -22.377 1.00 38.75 487 MET A C 1
ATOM 3858 O O . MET A 1 487 ? 8.163 50.950 -21.317 1.00 38.75 487 MET A O 1
ATOM 3862 N N . ILE A 1 488 ? 7.594 52.816 -22.418 1.00 51.34 488 ILE A N 1
ATOM 3863 C CA . ILE A 1 488 ? 7.308 53.594 -21.200 1.00 51.34 488 ILE A CA 1
ATOM 3864 C C . ILE A 1 488 ? 5.829 53.490 -20.817 1.00 51.34 488 ILE A C 1
ATOM 3866 O O . ILE A 1 488 ? 5.000 54.263 -21.301 1.00 51.34 488 ILE A O 1
ATOM 3870 N N . LEU A 1 489 ? 5.541 52.586 -19.880 1.00 56.75 489 LEU A N 1
ATOM 3871 C CA . LEU A 1 489 ? 4.254 52.450 -19.196 1.00 56.75 489 LEU A CA 1
ATOM 3872 C C . LEU A 1 489 ? 3.879 53.744 -18.441 1.00 56.75 489 LEU A C 1
ATOM 3874 O O . LEU A 1 489 ? 4.712 54.339 -17.752 1.00 56.75 489 LEU A O 1
ATOM 3878 N N . ARG A 1 490 ? 2.620 54.190 -18.546 1.00 69.94 490 ARG A N 1
ATOM 3879 C CA . ARG A 1 490 ? 2.121 55.451 -17.959 1.00 69.94 490 ARG A CA 1
ATOM 3880 C C . ARG A 1 490 ? 0.833 55.245 -17.164 1.00 69.94 490 ARG A C 1
ATOM 3882 O O . ARG A 1 490 ? 0.006 54.404 -17.492 1.00 69.94 490 ARG A O 1
ATOM 3889 N N . LYS A 1 491 ? 0.648 56.065 -16.130 1.00 82.94 491 LYS A N 1
ATOM 3890 C CA . LYS A 1 491 ? -0.560 56.199 -15.309 1.00 82.94 491 LYS A CA 1
ATOM 3891 C C . LYS A 1 491 ? -1.295 57.478 -15.716 1.00 82.94 491 LYS A C 1
ATOM 3893 O O . LYS A 1 491 ? -0.719 58.563 -15.666 1.00 82.94 491 LYS A O 1
ATOM 3898 N N . THR A 1 492 ? -2.566 57.351 -16.081 1.00 75.88 492 THR A N 1
ATOM 3899 C CA . THR A 1 492 ? -3.468 58.456 -16.435 1.00 75.88 492 THR A CA 1
ATOM 3900 C C . THR A 1 492 ? -4.687 58.425 -15.523 1.00 75.88 492 THR A C 1
ATOM 3902 O O . THR A 1 492 ? -5.413 57.434 -15.507 1.00 75.88 492 THR A O 1
ATOM 3905 N N . VAL A 1 493 ? -4.951 59.503 -14.786 1.00 85.94 493 VAL A N 1
ATOM 3906 C CA . VAL A 1 493 ? -6.148 59.631 -13.937 1.00 85.94 493 VAL A CA 1
ATOM 3907 C C . VAL A 1 493 ? -7.138 60.588 -14.594 1.00 85.94 493 VAL A C 1
ATOM 3909 O O . VAL A 1 493 ? -6.755 61.660 -15.057 1.00 85.94 493 VAL A O 1
ATOM 3912 N N . VAL A 1 494 ? -8.417 60.214 -14.631 1.00 85.06 494 VAL A N 1
ATOM 3913 C CA . VAL A 1 494 ? -9.523 60.986 -15.218 1.00 85.06 494 VAL A CA 1
ATOM 3914 C C . VAL A 1 494 ? -10.668 61.111 -14.213 1.00 85.06 494 VAL A C 1
ATOM 3916 O O . VAL A 1 494 ? -11.122 60.107 -13.673 1.00 85.06 494 VAL A O 1
ATOM 3919 N N . SER A 1 495 ? -11.192 62.316 -13.997 1.00 87.00 495 SER A N 1
ATOM 3920 C CA . SER A 1 495 ? -12.407 62.548 -13.208 1.00 87.00 495 SER A CA 1
ATOM 3921 C C . SER A 1 495 ? -13.672 62.262 -14.027 1.00 87.00 495 SER A C 1
ATOM 3923 O O . SER A 1 495 ? -13.774 62.652 -15.192 1.00 87.00 495 SER A O 1
ATOM 3925 N N . VAL A 1 496 ? -14.643 61.551 -13.441 1.00 84.00 496 VAL A N 1
ATOM 3926 C CA . VAL A 1 496 ? -15.914 61.162 -14.079 1.00 84.00 496 VAL A CA 1
ATOM 3927 C C . VAL A 1 496 ? -16.968 60.739 -13.039 1.00 84.00 496 VAL A C 1
ATOM 3929 O O . VAL A 1 496 ? -16.678 59.967 -12.134 1.00 84.00 496 VAL A O 1
ATOM 3932 N N . ASP A 1 497 ? -18.222 61.192 -13.177 1.00 76.00 497 ASP A N 1
ATOM 3933 C CA . ASP A 1 497 ? -19.299 60.910 -12.205 1.00 76.00 497 ASP A CA 1
ATOM 3934 C C . ASP A 1 497 ? -19.716 59.412 -12.167 1.00 76.00 497 ASP A C 1
ATOM 3936 O O . ASP A 1 497 ? -20.516 58.948 -12.993 1.00 76.00 497 ASP A O 1
ATOM 3940 N N . LEU A 1 498 ? -19.244 58.651 -11.169 1.00 74.75 498 LEU A N 1
ATOM 3941 C CA . LEU A 1 498 ? -19.478 57.199 -11.009 1.00 74.75 498 LEU A CA 1
ATOM 3942 C C . LEU A 1 498 ? -20.696 56.847 -10.122 1.00 74.75 498 LEU A C 1
ATOM 3944 O O . LEU A 1 498 ? -20.657 55.919 -9.306 1.00 74.75 498 LEU A O 1
ATOM 3948 N N . LEU A 1 499 ? -21.802 57.572 -10.319 1.00 71.06 499 LEU A N 1
ATOM 3949 C CA . LEU A 1 499 ? -22.974 57.626 -9.420 1.00 71.06 499 LEU A CA 1
ATOM 3950 C C . LEU A 1 499 ? -23.693 56.285 -9.148 1.00 71.06 499 LEU A C 1
ATOM 3952 O O . LEU A 1 499 ? -24.427 56.183 -8.173 1.00 71.06 499 LEU A O 1
ATOM 3956 N N . CYS A 1 500 ? -23.522 55.253 -9.981 1.00 60.81 500 CYS A N 1
ATOM 3957 C CA . CYS A 1 500 ? -24.126 53.929 -9.766 1.00 60.81 500 CYS A CA 1
ATOM 3958 C C . CYS A 1 500 ? -23.338 52.799 -10.458 1.00 60.81 500 CYS A C 1
ATOM 3960 O O . CYS A 1 500 ? -22.446 53.054 -11.274 1.00 60.81 500 CYS A O 1
ATOM 3962 N N . SER A 1 501 ? -23.700 51.542 -10.181 1.00 57.88 501 SER A N 1
ATOM 3963 C CA . SER A 1 501 ? -23.124 50.340 -10.812 1.00 57.88 501 SER A CA 1
ATOM 3964 C C . SER A 1 501 ? -23.203 50.369 -12.346 1.00 57.88 501 SER A C 1
ATOM 3966 O O . SER A 1 501 ? -22.195 50.158 -13.021 1.00 57.88 501 SER A O 1
ATOM 3968 N N . LYS A 1 502 ? -24.364 50.737 -12.912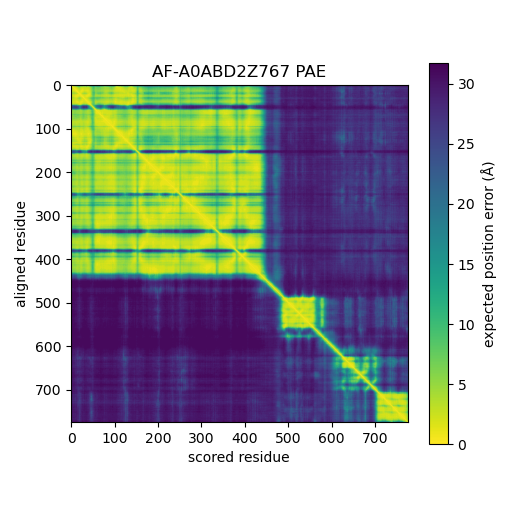 1.00 62.62 502 LYS A N 1
ATOM 3969 C CA . LYS A 1 502 ? -24.562 50.866 -14.370 1.00 62.62 502 LYS A CA 1
ATOM 3970 C C . LYS A 1 502 ? -23.644 51.932 -14.999 1.00 62.62 502 LYS A C 1
ATOM 3972 O O . LYS A 1 502 ? -23.177 51.735 -16.119 1.00 62.62 502 LYS A O 1
ATOM 3977 N N . CYS A 1 503 ? -23.320 53.020 -14.289 1.00 59.12 503 CYS A N 1
ATOM 3978 C CA . CYS A 1 503 ? -22.327 54.007 -14.742 1.00 59.12 503 CYS A CA 1
ATOM 3979 C C . CYS A 1 503 ? -20.906 53.424 -14.758 1.00 59.12 503 CYS A C 1
ATOM 3981 O O . CYS A 1 503 ? -20.194 53.595 -15.745 1.00 59.12 503 CYS A O 1
ATOM 3983 N N . ARG A 1 504 ? -20.509 52.711 -13.695 1.00 71.06 504 ARG A N 1
ATOM 3984 C CA . ARG A 1 504 ? -19.170 52.108 -13.539 1.00 71.06 504 ARG A CA 1
ATOM 3985 C C . ARG A 1 504 ? -18.879 51.102 -14.653 1.00 71.06 504 ARG A C 1
ATOM 3987 O O . ARG A 1 504 ? -17.912 51.270 -15.392 1.00 71.06 504 ARG A O 1
ATOM 3994 N N . MET A 1 505 ? -19.793 50.155 -14.867 1.00 61.38 505 MET A N 1
ATOM 3995 C CA . MET A 1 505 ? -19.712 49.173 -15.955 1.00 61.38 505 MET A CA 1
ATOM 3996 C C . MET A 1 505 ? -19.643 49.833 -17.346 1.00 61.38 505 MET A C 1
ATOM 3998 O O . MET A 1 505 ? -18.925 49.357 -18.225 1.00 61.38 505 MET A O 1
ATOM 4002 N N . LYS A 1 506 ? -20.349 50.954 -17.558 1.00 67.94 506 LYS A N 1
ATOM 4003 C CA . LYS A 1 506 ? -20.371 51.659 -18.852 1.00 67.94 506 LYS A CA 1
ATOM 4004 C C . LYS A 1 506 ? -19.120 52.505 -19.119 1.00 67.94 506 LYS A C 1
ATOM 4006 O O . LYS A 1 506 ? -18.739 52.630 -20.278 1.00 67.94 506 LYS A O 1
ATOM 4011 N N . VAL A 1 507 ? -18.462 53.037 -18.084 1.00 69.62 507 VAL A N 1
ATOM 4012 C CA . VAL A 1 507 ? -17.131 53.667 -18.204 1.00 69.62 507 VAL A CA 1
ATOM 4013 C C . VAL A 1 507 ? -16.071 52.604 -18.501 1.00 69.62 507 VAL A C 1
ATOM 4015 O O . VAL A 1 507 ? -15.332 52.743 -19.473 1.00 69.62 507 VAL A O 1
ATOM 4018 N N . MET A 1 508 ? -16.058 51.506 -17.739 1.00 66.06 508 MET A N 1
ATOM 4019 C CA . MET A 1 508 ? -15.117 50.395 -17.924 1.00 66.06 508 MET A CA 1
ATOM 4020 C C . MET A 1 508 ? -15.193 49.810 -19.347 1.00 66.06 508 MET A C 1
ATOM 4022 O O . MET A 1 508 ? -14.187 49.811 -20.051 1.00 66.06 508 MET A O 1
ATOM 4026 N N . LYS A 1 509 ? -16.396 49.454 -19.829 1.00 70.62 509 LYS A N 1
ATOM 4027 C CA . LYS A 1 509 ? -16.638 48.914 -21.188 1.00 70.62 509 LYS A CA 1
ATOM 4028 C C . LYS A 1 509 ? -16.419 49.922 -22.336 1.00 70.62 509 LYS A C 1
ATOM 4030 O O . LYS A 1 509 ? -16.486 49.549 -23.509 1.00 70.62 509 LYS A O 1
ATOM 4035 N N . LEU A 1 510 ? -16.195 51.203 -22.032 1.00 72.44 510 LEU A N 1
ATOM 4036 C CA . LEU A 1 510 ? -15.758 52.196 -23.019 1.00 72.44 510 LEU A CA 1
ATOM 4037 C C . LEU A 1 510 ? -14.234 52.279 -23.082 1.00 72.44 510 LEU A C 1
ATOM 4039 O O . LEU A 1 510 ? -13.685 52.262 -24.181 1.00 72.44 510 LEU A O 1
ATOM 4043 N N . ILE A 1 511 ? -13.567 52.351 -21.929 1.00 70.56 511 ILE A N 1
ATOM 4044 C CA . ILE A 1 511 ? -12.104 52.430 -21.840 1.00 70.56 511 ILE A CA 1
ATOM 4045 C C . ILE A 1 511 ? -11.462 51.132 -22.348 1.00 70.56 511 ILE A C 1
ATOM 4047 O O . ILE A 1 511 ? -10.531 51.206 -23.139 1.00 70.56 511 ILE A O 1
ATOM 4051 N N . SER A 1 512 ? -12.023 49.961 -22.021 1.00 69.62 512 SER A N 1
ATOM 4052 C CA . SER A 1 512 ? -11.543 48.633 -22.454 1.00 69.62 512 SER A CA 1
ATOM 4053 C C . SER A 1 512 ? -11.657 48.348 -23.967 1.00 69.62 512 SER A C 1
ATOM 4055 O O . SER A 1 512 ? -11.605 47.195 -24.384 1.00 69.62 512 SER A O 1
ATOM 4057 N N . LYS A 1 513 ? -11.900 49.377 -24.787 1.00 75.88 513 LYS A N 1
ATOM 4058 C CA . LYS A 1 513 ? -11.886 49.339 -26.259 1.00 75.88 513 LYS A CA 1
ATOM 4059 C C . LYS A 1 513 ? -10.722 50.142 -26.854 1.00 75.88 513 LYS A C 1
ATOM 4061 O O . LYS A 1 513 ? -10.752 50.462 -28.038 1.00 75.88 513 LYS A O 1
ATOM 4066 N N . LEU A 1 514 ? -9.773 50.559 -26.022 1.00 65.69 514 LEU A N 1
ATOM 4067 C CA . LEU A 1 514 ? -8.536 51.204 -26.438 1.00 65.69 514 LEU A CA 1
ATOM 4068 C C . LEU A 1 514 ? -7.401 50.196 -26.272 1.00 65.69 514 LEU A C 1
ATOM 4070 O O . LEU A 1 514 ? -7.276 49.567 -25.221 1.00 65.69 514 LEU A O 1
ATOM 4074 N N . GLU A 1 515 ? -6.597 50.051 -27.316 1.00 68.00 515 GLU A N 1
ATOM 4075 C CA . GLU A 1 515 ? -5.395 49.219 -27.313 1.00 68.00 515 GLU A CA 1
ATOM 4076 C C . GLU A 1 515 ? -4.299 49.857 -26.443 1.00 68.00 515 GLU A C 1
ATOM 4078 O O . GLU A 1 515 ? -4.320 51.063 -26.183 1.00 68.00 515 GLU A O 1
ATOM 4083 N N . GLY A 1 516 ? -3.360 49.044 -25.952 1.00 59.91 516 GLY A N 1
ATOM 4084 C CA . GLY A 1 516 ? -2.283 49.507 -25.068 1.00 59.91 516 GLY A CA 1
ATOM 4085 C C . GLY A 1 516 ? -2.713 49.821 -23.627 1.00 59.91 516 GLY A C 1
ATOM 4086 O O . GLY A 1 516 ? -2.029 50.585 -22.950 1.00 59.91 516 GLY A O 1
ATOM 4087 N N . ILE A 1 517 ? -3.833 49.282 -23.130 1.00 63.22 517 ILE A N 1
ATOM 4088 C CA . ILE A 1 517 ? -4.242 49.415 -21.718 1.00 63.22 517 ILE A CA 1
ATOM 4089 C C . ILE A 1 517 ? -3.879 48.156 -20.925 1.00 63.22 517 ILE A C 1
ATOM 4091 O O . ILE A 1 517 ? -4.270 47.052 -21.289 1.00 63.22 517 ILE A O 1
ATOM 4095 N N . THR A 1 518 ? -3.182 48.349 -19.804 1.00 63.97 518 THR A N 1
ATOM 4096 C CA . THR A 1 518 ? -2.730 47.295 -18.883 1.00 63.97 518 THR A CA 1
ATOM 4097 C C . THR A 1 518 ? -3.673 47.129 -17.688 1.00 63.97 518 THR A C 1
ATOM 4099 O O . THR A 1 518 ? -3.927 46.005 -17.267 1.00 63.97 518 THR A O 1
ATOM 4102 N N . SER A 1 519 ? -4.224 48.217 -17.132 1.00 63.12 519 SER A N 1
ATOM 4103 C CA . SER A 1 519 ? -5.240 48.139 -16.068 1.00 63.12 519 SER A CA 1
ATOM 4104 C C . SER A 1 519 ? -6.179 49.351 -16.023 1.00 63.12 519 SER A C 1
ATOM 4106 O O . SER A 1 519 ? -5.861 50.436 -16.517 1.00 63.12 519 SER A O 1
ATOM 4108 N N . ILE A 1 520 ? -7.367 49.155 -15.434 1.00 62.03 520 ILE A N 1
ATOM 4109 C CA . ILE A 1 520 ? -8.406 50.180 -15.252 1.00 62.03 520 ILE A CA 1
ATOM 4110 C C . ILE A 1 520 ? -8.963 50.060 -13.827 1.00 62.03 520 ILE A C 1
ATOM 4112 O O . ILE A 1 520 ? -9.655 49.095 -13.512 1.00 62.03 520 ILE A O 1
ATOM 4116 N N . VAL A 1 521 ? -8.717 51.060 -12.981 1.00 68.56 521 VAL A N 1
ATOM 4117 C CA . VAL A 1 521 ? -9.216 51.123 -11.597 1.00 68.56 521 VAL A CA 1
ATOM 4118 C C . VAL A 1 521 ? -10.252 52.236 -11.482 1.00 68.56 521 VAL A C 1
ATOM 4120 O O . VAL A 1 521 ? -9.984 53.382 -11.839 1.00 68.56 521 VAL A O 1
ATOM 4123 N N . LEU A 1 522 ? -11.442 51.914 -10.977 1.00 62.69 522 LEU A N 1
ATOM 4124 C CA . LEU A 1 522 ? -12.506 52.883 -10.706 1.00 62.69 522 LEU A CA 1
ATOM 4125 C C . LEU A 1 522 ? -12.521 53.231 -9.216 1.00 62.69 522 LEU A C 1
ATOM 4127 O O . LEU A 1 522 ? -12.646 52.330 -8.393 1.00 62.69 522 LEU A O 1
ATOM 4131 N N . ASP A 1 523 ? -12.494 54.520 -8.875 1.00 68.19 523 ASP A N 1
ATOM 4132 C CA . ASP A 1 523 ? -12.717 55.009 -7.509 1.00 68.19 523 ASP A CA 1
ATOM 4133 C C . ASP A 1 523 ? -14.037 55.804 -7.456 1.00 68.19 523 ASP A C 1
ATOM 4135 O O . ASP A 1 523 ? -14.075 56.990 -7.803 1.00 68.19 523 ASP A O 1
ATOM 4139 N N . PRO A 1 524 ? -15.155 55.179 -7.033 1.00 65.25 524 PRO A N 1
ATOM 4140 C CA . PRO A 1 524 ? -16.431 55.871 -6.897 1.00 65.25 524 PRO A CA 1
ATOM 4141 C C . PRO A 1 524 ? -16.442 56.921 -5.781 1.00 65.25 524 PRO A C 1
ATOM 4143 O O . PRO A 1 524 ? -17.275 57.823 -5.839 1.00 65.25 524 PRO A O 1
ATOM 4146 N N . SER A 1 525 ? -15.548 56.820 -4.788 1.00 62.41 525 SER A N 1
ATOM 4147 C CA . SER A 1 525 ? -15.484 57.762 -3.661 1.00 62.41 525 SER A CA 1
ATOM 4148 C C . SER A 1 525 ? -14.867 59.096 -4.079 1.00 62.41 525 SER A C 1
ATOM 4150 O O . SER A 1 525 ? -15.383 60.151 -3.719 1.00 62.41 525 SER A O 1
ATOM 4152 N N . LYS A 1 526 ? -13.838 59.057 -4.936 1.00 71.56 526 LYS A N 1
ATOM 4153 C CA . LYS A 1 526 ? -13.222 60.244 -5.553 1.00 71.56 526 LYS A CA 1
ATOM 4154 C C . LYS A 1 526 ? -13.860 60.636 -6.891 1.00 71.56 526 LYS A C 1
ATOM 4156 O O . LYS A 1 526 ? -13.547 61.697 -7.421 1.00 71.56 526 LYS A O 1
ATOM 4161 N N . SER A 1 527 ? -14.745 59.798 -7.443 1.00 78.06 527 SER A N 1
ATOM 4162 C CA . SER A 1 527 ? -15.284 59.918 -8.809 1.00 78.06 527 SER A CA 1
ATOM 4163 C C . SER A 1 527 ? -14.179 60.063 -9.864 1.00 78.06 527 SER A C 1
ATOM 4165 O O . SER A 1 527 ? -14.178 60.982 -10.686 1.00 78.06 527 SER A O 1
ATOM 4167 N N . THR A 1 528 ? -13.226 59.130 -9.836 1.00 77.88 528 THR A N 1
ATOM 4168 C CA . THR A 1 528 ? -12.132 59.032 -10.810 1.00 77.88 528 THR A CA 1
ATOM 4169 C C . THR A 1 528 ? -12.019 57.632 -11.414 1.00 77.88 528 THR A C 1
ATOM 4171 O O . THR A 1 528 ? -12.500 56.635 -10.870 1.00 77.88 528 THR A O 1
ATOM 4174 N N . VAL A 1 529 ? -11.365 57.562 -12.571 1.00 77.12 529 VAL A N 1
ATOM 4175 C CA . VAL A 1 529 ? -10.842 56.342 -13.178 1.00 77.12 529 VAL A CA 1
ATOM 4176 C C . VAL A 1 529 ? -9.348 56.512 -13.426 1.00 77.12 529 VAL A C 1
ATOM 4178 O O . VAL A 1 529 ? -8.922 57.484 -14.047 1.00 77.12 529 VAL A O 1
ATOM 4181 N N . THR A 1 530 ? -8.559 55.566 -12.935 1.00 78.44 530 THR A N 1
ATOM 4182 C CA . THR A 1 530 ? -7.127 55.450 -13.211 1.00 78.44 530 THR A CA 1
ATOM 4183 C C . THR A 1 530 ? -6.939 54.401 -14.294 1.00 78.44 530 THR A C 1
ATOM 4185 O O . THR A 1 530 ? -7.450 53.290 -14.176 1.00 78.44 530 THR A O 1
ATOM 4188 N N . VAL A 1 531 ? -6.200 54.744 -15.340 1.00 71.12 531 VAL A N 1
ATOM 4189 C CA . VAL A 1 531 ? -5.815 53.846 -16.429 1.00 71.12 531 VAL A CA 1
ATOM 4190 C C . VAL A 1 531 ? -4.297 53.742 -16.426 1.00 71.12 531 VAL A C 1
ATOM 4192 O O . VAL A 1 531 ? -3.618 54.770 -16.434 1.00 71.12 531 VAL A O 1
ATOM 4195 N N . ILE A 1 532 ? -3.765 52.524 -16.400 1.00 68.44 532 ILE A N 1
ATOM 4196 C CA . ILE A 1 532 ? -2.328 52.264 -16.544 1.00 68.44 532 ILE A CA 1
ATOM 4197 C C . ILE A 1 532 ? -2.114 51.552 -17.877 1.00 68.44 532 ILE A C 1
ATOM 4199 O O . ILE A 1 532 ? -2.856 50.625 -18.203 1.00 68.44 532 ILE A O 1
ATOM 4203 N N . GLY A 1 533 ? -1.143 52.007 -18.663 1.00 72.88 533 GLY A N 1
ATOM 4204 C CA . GLY A 1 533 ? -0.873 51.483 -19.998 1.00 72.88 533 GLY A CA 1
ATOM 4205 C C . GLY A 1 533 ? 0.033 52.384 -20.832 1.00 72.88 533 GLY A C 1
ATOM 4206 O O . GLY A 1 533 ? 0.569 53.385 -20.358 1.00 72.88 533 GLY A O 1
ATOM 4207 N N . GLU A 1 534 ? 0.179 52.017 -22.095 1.00 75.31 534 GLU A N 1
ATOM 4208 C CA . GLU A 1 534 ? 0.829 52.790 -23.158 1.00 75.31 534 GLU A CA 1
ATOM 4209 C C . GLU A 1 534 ? -0.178 53.688 -23.903 1.00 75.31 534 GLU A C 1
ATOM 4211 O O . GLU A 1 534 ? 0.210 54.651 -24.565 1.00 75.31 534 GLU A O 1
ATOM 4216 N N . ALA A 1 535 ? -1.478 53.401 -23.760 1.00 75.19 535 ALA A N 1
ATOM 4217 C CA . ALA A 1 535 ? -2.578 54.122 -24.390 1.00 75.19 535 ALA A CA 1
ATOM 4218 C C . ALA A 1 535 ? -2.542 55.640 -24.127 1.00 75.19 535 ALA A C 1
ATOM 4220 O O . ALA A 1 535 ? -2.479 56.102 -22.985 1.00 75.19 535 ALA A O 1
ATOM 4221 N N . ASP A 1 536 ? -2.666 56.420 -25.203 1.00 74.88 536 ASP A N 1
ATOM 4222 C CA . ASP A 1 536 ? -2.627 57.883 -25.170 1.00 74.88 536 ASP A CA 1
ATOM 4223 C C . ASP A 1 536 ? -3.705 58.483 -24.225 1.00 74.88 536 ASP A C 1
ATOM 4225 O O . ASP A 1 536 ? -4.907 58.253 -24.433 1.00 74.88 536 ASP A O 1
ATOM 4229 N N . PRO A 1 537 ? -3.316 59.319 -23.236 1.00 78.75 537 PRO A N 1
ATOM 4230 C CA . PRO A 1 537 ? -4.236 60.063 -22.374 1.00 78.75 537 PRO A CA 1
ATOM 4231 C C . PRO A 1 537 ? -5.330 60.832 -23.130 1.00 78.75 537 PRO A C 1
ATOM 4233 O O . PRO A 1 537 ? -6.469 60.919 -22.656 1.00 78.75 537 PRO A O 1
ATOM 4236 N N . VAL A 1 538 ? -5.025 61.370 -24.318 1.00 79.88 538 VAL A N 1
ATOM 4237 C CA . VAL A 1 538 ? -5.986 62.105 -25.154 1.00 79.88 538 VAL A CA 1
ATOM 4238 C C . VAL A 1 538 ? -7.026 61.155 -25.764 1.00 79.88 538 VAL A C 1
ATOM 4240 O O . VAL A 1 538 ? -8.211 61.498 -25.829 1.00 79.88 538 VAL A O 1
ATOM 4243 N N . CYS A 1 539 ? -6.637 59.940 -26.149 1.00 82.38 539 CYS A N 1
ATOM 4244 C CA . CYS A 1 539 ? -7.565 58.888 -26.568 1.00 82.38 539 CYS A CA 1
ATOM 4245 C C . CYS A 1 539 ? -8.437 58.386 -25.404 1.00 82.38 539 CYS A C 1
ATOM 4247 O O . CYS A 1 539 ? -9.659 58.290 -25.563 1.00 82.38 539 CYS A O 1
ATOM 4249 N N . ILE A 1 540 ? -7.854 58.179 -24.217 1.00 81.00 540 ILE A N 1
ATOM 4250 C CA . ILE A 1 540 ? -8.581 57.796 -22.993 1.00 81.00 540 ILE A CA 1
ATOM 4251 C C . ILE A 1 540 ? -9.679 58.824 -22.669 1.00 81.00 540 ILE A C 1
ATOM 4253 O O . ILE A 1 540 ? -10.854 58.461 -22.549 1.00 81.00 540 ILE A O 1
ATOM 4257 N N . ILE A 1 541 ? -9.352 60.122 -22.603 1.00 82.38 541 ILE A N 1
ATOM 4258 C CA . ILE A 1 541 ? -10.354 61.147 -22.265 1.00 82.38 541 ILE A CA 1
ATOM 4259 C C . ILE A 1 541 ? -11.417 61.326 -23.359 1.00 82.38 541 ILE A C 1
ATOM 4261 O O . ILE A 1 541 ? -12.598 61.485 -23.038 1.00 82.38 541 ILE A O 1
ATOM 4265 N N . LYS A 1 542 ? -11.048 61.242 -24.649 1.00 83.31 542 LYS A N 1
ATOM 4266 C CA . LYS A 1 542 ? -12.010 61.249 -25.771 1.00 83.31 542 LYS A CA 1
ATOM 4267 C C . LYS A 1 542 ? -13.022 60.107 -25.637 1.00 83.31 542 LYS A C 1
ATOM 4269 O O . LYS A 1 542 ? -14.212 60.316 -25.871 1.00 83.31 542 LYS A O 1
ATOM 4274 N N . GLN A 1 543 ? -12.569 58.922 -25.232 1.00 80.81 543 GLN A N 1
ATOM 4275 C CA . GLN A 1 543 ? -13.406 57.734 -25.083 1.00 80.81 543 GLN A CA 1
ATOM 4276 C C . GLN A 1 543 ? -14.362 57.837 -23.881 1.00 80.81 543 GLN A C 1
ATOM 4278 O O . GLN A 1 543 ? -15.553 57.560 -24.031 1.00 80.81 543 GLN A O 1
ATOM 4283 N N . VAL A 1 544 ? -13.899 58.320 -22.719 1.00 79.19 544 VAL A N 1
ATOM 4284 C CA . VAL A 1 544 ? -14.758 58.553 -21.535 1.00 79.19 544 VAL A CA 1
ATOM 4285 C C . VAL A 1 544 ? -15.804 59.648 -21.799 1.00 79.19 544 VAL A C 1
ATOM 4287 O O . VAL A 1 544 ? -16.977 59.505 -21.427 1.00 79.19 544 VAL A O 1
ATOM 4290 N N . ARG A 1 545 ? -15.428 60.715 -22.520 1.00 84.25 545 ARG A N 1
ATOM 4291 C CA . ARG A 1 545 ? -16.332 61.827 -22.869 1.00 84.25 545 ARG A CA 1
ATOM 4292 C C . ARG A 1 545 ? -17.518 61.425 -23.754 1.00 84.25 545 ARG A C 1
ATOM 4294 O O . ARG A 1 545 ? -18.519 62.143 -23.753 1.00 84.25 545 ARG A O 1
ATOM 4301 N N . LYS A 1 546 ? -17.479 60.259 -24.418 1.00 79.50 546 LYS A N 1
ATOM 4302 C CA . LYS A 1 546 ? -18.639 59.670 -25.124 1.00 79.50 546 LYS A CA 1
ATOM 4303 C C . LYS A 1 546 ? -19.803 59.327 -24.178 1.00 79.50 546 LYS A C 1
ATOM 4305 O O . LYS A 1 546 ? -20.949 59.311 -24.619 1.00 79.50 546 LYS A O 1
ATOM 4310 N N . PHE A 1 547 ? -19.539 59.088 -22.888 1.00 76.62 547 PHE A N 1
ATOM 4311 C CA . PHE A 1 547 ? -20.573 58.844 -21.870 1.00 76.62 547 PHE A CA 1
ATOM 4312 C C . PHE A 1 547 ? -20.814 60.047 -20.948 1.00 76.62 547 PHE A C 1
ATOM 4314 O O . PHE A 1 547 ? -21.968 60.392 -20.685 1.00 76.62 547 PHE A O 1
ATOM 4321 N N . ARG A 1 548 ? -19.744 60.711 -20.489 1.00 76.00 548 ARG A N 1
ATOM 4322 C CA . ARG A 1 548 ? -19.801 61.897 -19.616 1.00 76.00 548 ARG A CA 1
ATOM 4323 C C . ARG A 1 548 ? -18.918 63.009 -20.182 1.00 76.00 548 ARG A C 1
ATOM 4325 O O . ARG A 1 548 ? -17.719 63.045 -19.926 1.00 76.00 548 ARG A O 1
ATOM 4332 N N . ARG A 1 549 ? -19.517 63.941 -20.937 1.00 76.81 549 ARG A N 1
ATOM 4333 C CA . ARG A 1 549 ? -18.807 65.083 -21.559 1.00 76.81 549 ARG A CA 1
ATOM 4334 C C . ARG A 1 549 ? -18.038 65.953 -20.550 1.00 76.81 549 ARG A C 1
ATOM 4336 O O . ARG A 1 549 ? -17.049 66.568 -20.926 1.00 76.81 549 ARG A O 1
ATOM 4343 N N . THR A 1 550 ? -18.474 65.966 -19.289 1.00 75.50 550 THR A N 1
ATOM 4344 C CA . THR A 1 550 ? -17.868 66.683 -18.155 1.00 75.50 550 THR A CA 1
ATOM 4345 C C . THR A 1 550 ? -16.527 66.121 -17.677 1.00 75.50 550 THR A C 1
ATOM 4347 O O . THR A 1 550 ? -15.851 66.802 -16.914 1.00 75.50 550 THR A O 1
ATOM 4350 N N . ALA A 1 551 ? -16.125 64.917 -18.101 1.00 84.06 551 ALA A N 1
ATOM 4351 C CA . ALA A 1 551 ? -14.893 64.282 -17.633 1.00 84.06 551 ALA A CA 1
ATOM 4352 C C . ALA A 1 551 ? -13.631 65.098 -17.978 1.00 84.06 551 ALA A C 1
ATOM 4354 O O . ALA A 1 551 ? -13.553 65.706 -19.054 1.00 84.06 551 ALA A O 1
ATOM 4355 N N . GLN A 1 552 ? -12.618 65.082 -17.108 1.00 79.19 552 GLN A N 1
ATOM 4356 C CA . GLN A 1 552 ? -11.342 65.792 -17.298 1.00 79.19 552 GLN A CA 1
ATOM 4357 C C . GLN A 1 552 ? -10.153 64.905 -16.907 1.00 79.19 552 GLN A C 1
ATOM 4359 O O . GLN A 1 552 ? -10.287 64.051 -16.039 1.00 79.19 552 GLN A O 1
ATOM 4364 N N . ILE A 1 553 ? -8.986 65.099 -17.530 1.00 85.88 553 ILE A N 1
ATOM 4365 C CA . ILE A 1 553 ? -7.746 64.461 -17.058 1.00 85.88 553 ILE A CA 1
ATOM 4366 C C . ILE A 1 553 ? -7.312 65.174 -15.772 1.00 85.88 553 ILE A C 1
ATOM 4368 O O . ILE A 1 553 ? -7.314 66.400 -15.716 1.00 85.88 553 ILE A O 1
ATOM 4372 N N . THR A 1 554 ? -6.973 64.401 -14.744 1.00 81.50 554 THR A N 1
ATOM 4373 C CA . THR A 1 554 ? -6.557 64.873 -13.416 1.00 81.50 554 THR A CA 1
ATOM 4374 C C . THR A 1 554 ? -5.043 64.767 -13.226 1.00 81.50 554 THR A C 1
ATOM 4376 O O . THR A 1 554 ? -4.449 65.660 -12.632 1.00 81.50 554 THR A O 1
ATOM 4379 N N . SER A 1 555 ? -4.404 63.718 -13.754 1.00 82.06 555 SER A N 1
ATOM 4380 C CA . SER A 1 555 ? -2.940 63.583 -13.777 1.00 82.06 555 SER A CA 1
ATOM 4381 C C . SER A 1 555 ? -2.467 62.622 -14.874 1.00 82.06 555 SER A C 1
ATOM 4383 O O . SER A 1 555 ? -3.219 61.755 -15.327 1.00 82.06 555 SER A O 1
ATOM 4385 N N . ILE A 1 556 ? -1.214 62.791 -15.306 1.00 79.44 556 ILE A N 1
ATOM 4386 C CA . ILE A 1 556 ? -0.479 61.895 -16.211 1.00 79.44 556 ILE A CA 1
ATOM 4387 C C . ILE A 1 556 ? 0.946 61.775 -15.656 1.00 79.44 556 ILE A C 1
ATOM 4389 O O . ILE A 1 556 ? 1.562 62.795 -15.353 1.00 79.44 556 ILE A O 1
ATOM 4393 N N . GLY A 1 557 ? 1.485 60.563 -15.537 1.00 65.56 557 GLY A N 1
ATOM 4394 C CA . GLY A 1 557 ? 2.862 60.337 -15.081 1.00 65.56 557 GLY A CA 1
ATOM 4395 C C . GLY A 1 557 ? 3.302 58.875 -15.207 1.00 65.56 557 GLY A C 1
ATOM 4396 O O . GLY A 1 557 ? 2.531 58.052 -15.699 1.00 65.56 557 GLY A O 1
ATOM 4397 N N . PRO A 1 558 ? 4.524 58.515 -14.781 1.00 56.31 558 PRO A N 1
ATOM 4398 C CA . PRO A 1 558 ? 4.899 57.112 -14.611 1.00 56.31 558 PRO A CA 1
ATOM 4399 C C . PRO A 1 558 ? 4.076 56.469 -13.474 1.00 56.31 558 PRO A C 1
ATOM 4401 O O . PRO A 1 558 ? 3.686 57.171 -12.535 1.00 56.31 558 PRO A O 1
ATOM 4404 N N . PRO A 1 559 ? 3.816 55.150 -13.509 1.00 58.62 559 PRO A N 1
ATOM 4405 C CA . PRO A 1 559 ? 3.157 54.435 -12.419 1.00 58.62 559 PRO A CA 1
ATOM 4406 C C . PRO A 1 559 ? 4.104 54.286 -11.216 1.00 58.62 559 PRO A C 1
ATOM 4408 O O . PRO A 1 559 ? 4.736 53.256 -11.025 1.00 58.62 559 PRO A O 1
ATOM 4411 N N . LYS A 1 560 ? 4.201 55.342 -10.404 1.00 48.44 560 LYS A N 1
ATOM 4412 C CA . LYS A 1 560 ? 4.758 55.285 -9.047 1.00 48.44 560 LYS A CA 1
ATOM 4413 C C . LYS A 1 560 ? 3.636 55.196 -8.016 1.00 48.44 560 LYS A C 1
ATOM 4415 O O . LYS A 1 560 ? 2.515 55.661 -8.258 1.00 48.44 560 LYS A O 1
ATOM 4420 N N . GLU A 1 561 ? 3.966 54.640 -6.858 1.00 40.19 561 GLU A N 1
ATOM 4421 C CA . GLU A 1 561 ? 3.128 54.734 -5.669 1.00 40.19 561 GLU A CA 1
ATOM 4422 C C . GLU A 1 561 ? 2.967 56.198 -5.240 1.00 40.19 561 GLU A C 1
ATOM 4424 O O . GLU A 1 561 ? 3.914 56.989 -5.268 1.00 40.19 561 GLU A O 1
ATOM 4429 N N . GLU A 1 562 ? 1.747 56.574 -4.864 1.00 31.22 562 GLU A N 1
ATOM 4430 C CA . GLU A 1 562 ? 1.451 57.918 -4.376 1.00 31.22 562 GLU A CA 1
ATOM 4431 C C . GLU A 1 562 ? 1.723 57.975 -2.872 1.00 31.22 562 GLU A C 1
ATOM 4433 O O . GLU A 1 562 ? 1.030 57.334 -2.080 1.00 31.22 562 GLU A O 1
ATOM 4438 N N . LYS A 1 563 ? 2.723 58.772 -2.471 1.00 31.75 563 LYS A N 1
ATOM 4439 C CA . LYS A 1 563 ? 2.891 59.149 -1.064 1.00 31.75 563 LYS A CA 1
ATOM 4440 C C . LYS A 1 563 ? 1.609 59.820 -0.565 1.00 31.75 563 LYS A C 1
ATOM 4442 O O . LYS A 1 563 ? 0.964 60.568 -1.299 1.00 31.75 563 LYS A O 1
ATOM 4447 N N . LYS A 1 564 ? 1.257 59.572 0.697 1.00 30.11 564 LYS A N 1
ATOM 4448 C CA . LYS A 1 564 ? 0.167 60.286 1.368 1.00 30.11 564 LYS A CA 1
ATOM 4449 C C . LYS A 1 564 ? 0.516 61.772 1.502 1.00 30.11 564 LYS A C 1
ATOM 4451 O O . LYS A 1 564 ? 1.400 62.105 2.283 1.00 30.11 564 LYS A O 1
ATOM 4456 N N . ASP A 1 565 ? -0.232 62.628 0.815 1.00 29.34 565 ASP A N 1
ATOM 4457 C CA . ASP A 1 565 ? -0.431 64.018 1.232 1.00 29.34 565 ASP A CA 1
ATOM 4458 C C . ASP A 1 565 ? -1.692 64.101 2.101 1.00 29.34 565 ASP A C 1
ATOM 4460 O O . ASP A 1 565 ? -2.762 63.616 1.714 1.00 29.34 565 ASP A O 1
ATOM 4464 N N . ASP A 1 566 ? -1.581 64.743 3.263 1.00 38.47 566 ASP A N 1
ATOM 4465 C CA . ASP A 1 566 ? -2.722 65.009 4.136 1.00 38.47 566 ASP A CA 1
ATOM 4466 C C . ASP A 1 566 ? -3.664 66.057 3.527 1.00 38.47 566 ASP A C 1
ATOM 4468 O O . ASP A 1 566 ? -3.238 67.055 2.938 1.00 38.47 566 ASP A O 1
ATOM 4472 N N . LYS A 1 567 ? -4.976 65.879 3.725 1.00 31.09 567 LYS A N 1
ATOM 4473 C CA . LYS A 1 567 ? -5.976 66.903 3.396 1.00 31.09 567 LYS A CA 1
ATOM 4474 C C . LYS A 1 567 ? -6.958 67.136 4.531 1.00 31.09 567 LYS A C 1
ATOM 4476 O O . LYS A 1 567 ? -7.571 66.205 5.040 1.00 31.09 567 LYS A O 1
ATOM 4481 N N . LYS A 1 568 ? -7.129 68.423 4.849 1.00 30.64 568 LYS A N 1
ATOM 4482 C CA . LYS A 1 568 ? -8.195 68.956 5.701 1.00 30.64 568 LYS A CA 1
ATOM 4483 C C . LYS A 1 568 ? -9.575 68.633 5.127 1.00 30.64 568 LYS A C 1
ATOM 4485 O O . LYS A 1 568 ? -9.746 68.549 3.909 1.00 30.64 568 LYS A O 1
ATOM 4490 N N . ASP A 1 569 ? -10.551 68.539 6.020 1.00 36.62 569 ASP A N 1
ATOM 4491 C CA . ASP A 1 569 ? -11.951 68.289 5.700 1.00 36.62 569 ASP A CA 1
ATOM 4492 C C . ASP A 1 569 ? -12.579 69.340 4.777 1.00 36.62 569 ASP A C 1
ATOM 4494 O O . ASP A 1 569 ?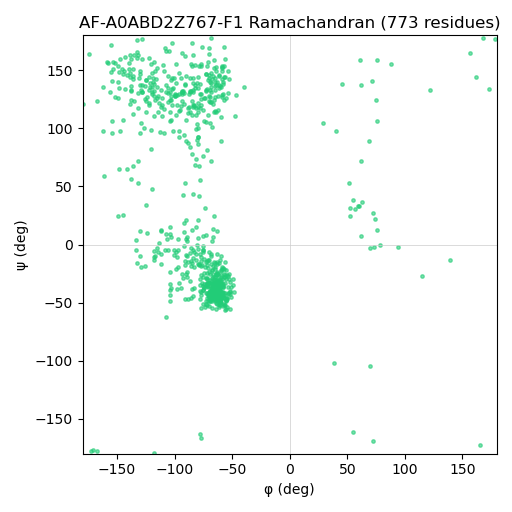 -12.246 70.527 4.796 1.00 36.62 569 ASP A O 1
ATOM 4498 N N . SER A 1 570 ? -13.583 68.900 4.020 1.00 28.81 570 SER A N 1
ATOM 4499 C CA . SER A 1 570 ? -14.613 69.773 3.456 1.00 28.81 570 SER A CA 1
ATOM 4500 C C . SER A 1 570 ? -15.955 69.035 3.424 1.00 28.81 570 SER A C 1
ATOM 4502 O O . SER A 1 570 ? -16.009 67.810 3.314 1.00 28.81 570 SER A O 1
ATOM 4504 N N . ILE A 1 571 ? -17.040 69.786 3.612 1.00 30.83 571 ILE A N 1
ATOM 4505 C CA . ILE A 1 571 ? -18.368 69.259 3.960 1.00 30.83 571 ILE A CA 1
ATOM 4506 C C . ILE A 1 571 ? -19.000 68.509 2.765 1.00 30.83 571 ILE A C 1
ATOM 4508 O O . ILE A 1 571 ? -18.889 68.986 1.631 1.00 30.83 571 ILE A O 1
ATOM 4512 N N . PRO A 1 572 ? -19.708 67.376 2.976 1.00 30.17 572 PRO A N 1
ATOM 4513 C CA . PRO A 1 572 ? -20.401 66.670 1.900 1.00 30.17 572 PRO A CA 1
ATOM 4514 C C . PRO A 1 572 ? -21.436 67.550 1.184 1.00 30.17 572 PRO A C 1
ATOM 4516 O O . PRO A 1 572 ? -22.318 68.135 1.812 1.00 30.17 572 PRO A O 1
ATOM 4519 N N . SER A 1 573 ? -21.372 67.592 -0.148 1.00 36.78 573 SER A N 1
ATOM 4520 C CA . SER A 1 573 ? -22.444 68.158 -0.978 1.00 36.78 573 SER A CA 1
ATOM 4521 C C . SER A 1 573 ? -23.529 67.109 -1.261 1.00 36.78 573 SER A C 1
ATOM 4523 O O . SER A 1 573 ? -23.260 65.907 -1.224 1.00 36.78 573 SER A O 1
ATOM 4525 N N . LEU A 1 574 ? -24.768 67.554 -1.516 1.00 36.56 574 LEU A N 1
ATOM 4526 C CA . LEU A 1 574 ? -25.920 66.657 -1.682 1.00 36.56 574 LEU A CA 1
ATOM 4527 C C . LEU A 1 574 ? -25.705 65.607 -2.798 1.00 36.56 574 LEU A C 1
ATOM 4529 O O . LEU A 1 574 ? -25.128 65.922 -3.845 1.00 36.56 574 LEU A O 1
ATOM 4533 N N . PRO A 1 575 ? -26.218 64.373 -2.622 1.00 39.91 575 PRO A N 1
ATOM 4534 C CA . PRO A 1 575 ? -26.017 63.287 -3.576 1.00 39.91 575 PRO A CA 1
ATOM 4535 C C . PRO A 1 575 ? -26.704 63.572 -4.919 1.00 39.91 575 PRO A C 1
ATOM 4537 O O . PRO A 1 575 ? -27.930 63.586 -5.033 1.00 39.91 575 PRO A O 1
ATOM 4540 N N . LYS A 1 576 ? -25.899 63.748 -5.973 1.00 48.34 576 LYS A N 1
ATOM 4541 C CA . LYS A 1 576 ? -26.380 63.883 -7.357 1.00 48.34 576 LYS A CA 1
ATOM 4542 C C . LYS A 1 576 ? -26.972 62.552 -7.835 1.00 48.34 576 LYS A C 1
ATOM 4544 O O . LYS A 1 576 ? -26.278 61.536 -7.862 1.00 48.34 576 LYS A O 1
ATOM 4549 N N . THR A 1 577 ? -28.235 62.549 -8.255 1.00 50.72 577 THR A N 1
ATOM 4550 C CA . THR A 1 577 ? -28.939 61.339 -8.710 1.00 50.72 577 THR A CA 1
ATOM 4551 C C . THR A 1 577 ? -28.633 60.986 -10.173 1.00 50.72 577 THR A C 1
ATOM 4553 O O . THR A 1 577 ? -28.273 61.832 -10.995 1.00 50.72 577 THR A O 1
ATOM 4556 N N . CYS A 1 578 ? -28.768 59.704 -10.537 1.00 47.94 578 CYS A N 1
ATOM 4557 C CA . CYS A 1 578 ? -28.601 59.264 -11.924 1.00 47.94 578 CYS A CA 1
ATOM 4558 C C . CYS A 1 578 ? -29.867 59.543 -12.759 1.00 47.94 578 CYS A C 1
ATOM 4560 O O . CYS A 1 578 ? -30.725 58.673 -12.890 1.00 47.94 578 CYS A O 1
ATOM 4562 N N . GLN A 1 579 ? -29.933 60.696 -13.432 1.00 53.72 579 GLN A N 1
ATOM 4563 C CA . GLN A 1 579 ? -30.968 61.046 -14.435 1.00 53.72 579 GLN A CA 1
ATOM 4564 C C . GLN A 1 579 ? -30.937 60.185 -15.728 1.00 53.72 579 GLN A C 1
ATOM 4566 O O . GLN A 1 579 ? -31.318 60.631 -16.805 1.00 53.72 579 GLN A O 1
ATOM 4571 N N . ARG A 1 580 ? -30.402 58.961 -15.670 1.00 52.91 580 ARG A N 1
ATOM 4572 C CA . ARG A 1 580 ? -30.293 58.027 -16.807 1.00 52.91 580 ARG A CA 1
ATOM 4573 C C . ARG A 1 580 ? -30.470 56.569 -16.366 1.00 52.91 580 ARG A C 1
ATOM 4575 O O . ARG A 1 580 ? -29.910 55.658 -16.973 1.00 52.91 580 ARG A O 1
ATOM 4582 N N . CYS A 1 581 ? -31.182 56.385 -15.254 1.00 46.47 581 CYS A N 1
ATOM 4583 C CA . CYS A 1 581 ? -31.321 55.141 -14.507 1.00 46.47 581 CYS A CA 1
ATOM 4584 C C . CYS A 1 581 ? -32.780 54.929 -14.054 1.00 46.47 581 CYS A C 1
ATOM 4586 O O . CYS A 1 581 ? -33.040 54.787 -12.864 1.00 46.47 581 CYS A O 1
ATOM 4588 N N . GLU A 1 582 ? -33.736 54.926 -14.983 1.00 31.81 582 GLU A N 1
ATOM 4589 C CA . GLU A 1 582 ? -35.148 54.670 -14.670 1.00 31.81 582 GLU A CA 1
ATOM 4590 C C . GLU A 1 582 ? -35.380 53.204 -14.260 1.00 31.81 582 GLU A C 1
ATOM 4592 O O . GLU A 1 582 ? -35.358 52.314 -15.104 1.00 31.81 582 GLU A O 1
ATOM 4597 N N . VAL A 1 583 ? -35.567 52.973 -12.957 1.00 30.98 583 VAL A N 1
ATOM 4598 C CA . VAL A 1 583 ? -36.658 52.190 -12.332 1.00 30.98 583 VAL A CA 1
ATOM 4599 C C . VAL A 1 583 ? -36.893 52.843 -10.958 1.00 30.98 583 VAL A C 1
ATOM 4601 O O . VAL A 1 583 ? -35.934 53.289 -10.327 1.00 30.98 583 VAL A O 1
ATOM 4604 N N . CYS A 1 584 ? -38.148 52.978 -10.523 1.00 31.33 584 CYS A N 1
ATOM 4605 C CA . CYS A 1 584 ? -38.516 53.798 -9.362 1.00 31.33 584 CYS A CA 1
ATOM 4606 C C . CYS A 1 584 ? -38.594 53.015 -8.035 1.00 31.33 584 CYS A C 1
ATOM 4608 O O . CYS A 1 584 ? -38.698 51.790 -8.026 1.00 31.33 584 CYS A O 1
ATOM 4610 N N . CYS A 1 585 ? -38.603 53.747 -6.918 1.00 29.59 585 CYS A N 1
ATOM 4611 C CA . CYS A 1 585 ? -38.968 53.229 -5.598 1.00 29.59 585 CYS A CA 1
ATOM 4612 C C . CYS A 1 585 ? -40.491 53.290 -5.380 1.00 29.59 585 CYS A C 1
ATOM 4614 O O . CYS A 1 585 ? -41.179 54.153 -5.920 1.00 29.59 585 CYS A O 1
ATOM 4616 N N . SER A 1 586 ? -41.012 52.429 -4.509 1.00 27.86 586 SER A N 1
ATOM 4617 C CA . SER A 1 586 ? -42.334 52.535 -3.866 1.00 27.86 586 SER A CA 1
ATOM 4618 C C . SER A 1 586 ? -42.241 51.751 -2.544 1.00 27.86 586 SER A C 1
ATOM 4620 O O . SER A 1 586 ? -41.562 50.730 -2.519 1.00 27.86 586 SER A O 1
ATOM 4622 N N . PHE A 1 587 ? -42.813 52.146 -1.404 1.00 26.31 587 PHE A N 1
ATOM 4623 C CA . PHE A 1 587 ? -43.863 53.139 -1.124 1.00 26.31 587 PHE A CA 1
ATOM 4624 C C . PHE A 1 587 ? -43.397 54.307 -0.222 1.00 26.31 587 PHE A C 1
ATOM 4626 O O . PHE A 1 587 ? -42.235 54.384 0.173 1.00 26.31 587 PHE A O 1
ATOM 4633 N N . HIS A 1 588 ? -44.314 55.233 0.083 1.00 28.48 588 HIS A N 1
ATOM 4634 C CA . HIS A 1 588 ? -44.077 56.464 0.848 1.00 28.48 588 HIS A CA 1
ATOM 4635 C C . HIS A 1 588 ? -45.139 56.670 1.956 1.00 28.48 588 HIS A C 1
ATOM 4637 O O . HIS A 1 588 ? -46.116 55.927 2.008 1.00 28.48 588 HIS A O 1
ATOM 4643 N N . HIS A 1 589 ? -44.960 57.723 2.771 1.00 29.81 589 HIS A N 1
ATOM 4644 C CA . HIS A 1 589 ? -45.778 58.132 3.938 1.00 29.81 589 HIS A CA 1
ATOM 4645 C C . HIS A 1 589 ? -45.660 57.228 5.195 1.00 29.81 589 HIS A C 1
ATOM 4647 O O . HIS A 1 589 ? -45.577 56.013 5.085 1.00 29.81 589 HIS A O 1
ATOM 4653 N N . GLY A 1 590 ? -45.641 57.764 6.426 1.00 26.52 590 GLY A N 1
ATOM 4654 C CA . GLY A 1 590 ? -45.593 59.180 6.829 1.00 26.52 590 GLY A CA 1
ATOM 4655 C C . GLY A 1 590 ? -45.636 59.398 8.358 1.00 26.52 590 GLY A C 1
ATOM 4656 O O . GLY A 1 590 ? -45.829 58.449 9.108 1.00 26.52 590 GLY A O 1
ATOM 4657 N N . HIS A 1 591 ? -45.531 60.670 8.776 1.00 26.66 591 HIS A N 1
ATOM 4658 C CA . HIS A 1 591 ? -45.601 61.224 10.151 1.00 26.66 591 HIS A CA 1
ATOM 4659 C C . HIS A 1 591 ? -44.311 61.313 11.001 1.00 26.66 591 HIS A C 1
ATOM 4661 O O . HIS A 1 591 ? -43.293 60.680 10.741 1.00 26.66 591 HIS A O 1
ATOM 4667 N N . HIS A 1 592 ? -44.360 62.252 11.955 1.00 27.94 592 HIS A N 1
ATOM 4668 C CA . HIS A 1 592 ? -43.235 62.921 12.620 1.00 27.94 592 HIS A CA 1
ATOM 4669 C C . HIS A 1 592 ? -42.550 62.112 13.732 1.00 27.94 592 HIS A C 1
ATOM 4671 O O . HIS A 1 592 ? -43.218 61.444 14.515 1.00 27.94 592 HIS A O 1
ATOM 4677 N N . CYS A 1 593 ? -41.265 62.407 13.965 1.00 22.58 593 CYS A N 1
ATOM 4678 C CA . CYS A 1 593 ? -40.808 62.781 15.311 1.00 22.58 593 CYS A CA 1
ATOM 4679 C C . CYS A 1 593 ? -39.644 63.796 15.242 1.00 22.58 593 CYS A C 1
ATOM 4681 O O . CYS A 1 593 ? -39.005 63.941 14.201 1.00 22.58 593 CYS A O 1
ATOM 4683 N N . SER A 1 594 ? -39.409 64.534 16.331 1.00 23.84 594 SER A N 1
ATOM 4684 C CA . SER A 1 594 ? -38.434 65.636 16.432 1.00 23.84 594 SER A CA 1
ATOM 4685 C C . SER A 1 594 ? -37.090 65.159 17.023 1.00 23.84 594 SER A C 1
ATOM 4687 O O . SER A 1 594 ? -37.097 64.251 17.857 1.00 23.84 594 SER A O 1
ATOM 4689 N N . PRO A 1 595 ? -35.926 65.729 16.645 1.00 28.11 595 PRO A N 1
ATOM 4690 C CA . PRO A 1 595 ? -34.630 65.241 17.116 1.00 28.11 595 PRO A CA 1
ATOM 4691 C C . PRO A 1 595 ? -34.288 65.743 18.529 1.00 28.11 595 PRO A C 1
ATOM 4693 O O . PRO A 1 595 ? -33.863 66.886 18.705 1.00 28.11 595 PRO A O 1
ATOM 4696 N N . GLN A 1 596 ? -34.414 64.875 19.541 1.00 26.78 596 GLN A N 1
ATOM 4697 C CA . GLN A 1 596 ? -33.843 65.111 20.876 1.00 26.78 596 GLN A CA 1
ATOM 4698 C C . GLN A 1 596 ? -33.732 63.829 21.723 1.00 26.78 596 GLN A C 1
ATOM 4700 O O . GLN A 1 596 ? -34.701 63.413 22.352 1.00 26.78 596 GLN A O 1
ATOM 4705 N N . ASN A 1 597 ? -32.536 63.219 21.740 1.00 25.22 597 ASN A N 1
ATOM 4706 C CA . ASN A 1 597 ? -31.781 62.741 22.921 1.00 25.22 597 ASN A CA 1
ATOM 4707 C C . ASN A 1 597 ? -30.700 61.712 22.528 1.00 25.22 597 ASN A C 1
ATOM 4709 O O . ASN A 1 597 ? -30.896 60.884 21.643 1.00 25.22 597 ASN A O 1
ATOM 4713 N N . LEU A 1 598 ? -29.552 61.743 23.214 1.00 35.53 598 LEU A N 1
ATOM 4714 C CA . LEU A 1 598 ? -28.464 60.776 23.023 1.00 35.53 598 LEU A CA 1
ATOM 4715 C C . LEU A 1 598 ? -28.736 59.482 23.807 1.00 35.53 598 LEU A C 1
ATOM 4717 O O . LEU A 1 598 ? -29.025 59.571 25.001 1.00 35.53 598 LEU A O 1
ATOM 4721 N N . LYS A 1 599 ? -28.487 58.306 23.198 1.00 25.91 599 LYS A N 1
ATOM 4722 C CA . LYS A 1 599 ? -27.751 57.168 23.814 1.00 25.91 599 LYS A CA 1
ATOM 4723 C C . LYS A 1 599 ? -27.597 55.948 22.881 1.00 25.91 599 LYS A C 1
ATOM 4725 O O . LYS A 1 599 ? -28.581 55.296 22.571 1.00 25.91 599 LYS A O 1
ATOM 4730 N N . ARG A 1 600 ? -26.328 55.585 22.627 1.00 25.78 600 ARG A N 1
ATOM 4731 C CA . ARG A 1 600 ? -25.778 54.273 22.186 1.00 25.78 600 ARG A CA 1
ATOM 4732 C C . ARG A 1 600 ? -26.224 53.701 20.813 1.00 25.78 600 ARG A C 1
ATOM 4734 O O . ARG A 1 600 ? -27.409 53.687 20.506 1.00 25.78 600 ARG A O 1
ATOM 4741 N N . PRO A 1 601 ? -25.297 53.137 20.009 1.00 27.25 601 PRO A N 1
ATOM 4742 C CA . PRO A 1 601 ? -25.643 52.434 18.773 1.00 27.25 601 PRO A CA 1
ATOM 4743 C C . PRO A 1 601 ? -26.130 50.998 19.043 1.00 27.25 601 PRO A C 1
ATOM 4745 O O . PRO A 1 601 ? -25.400 50.167 19.582 1.00 27.25 601 PRO A O 1
ATOM 4748 N N . LEU A 1 602 ? -27.351 50.679 18.607 1.00 30.19 602 LEU A N 1
ATOM 4749 C CA . LEU A 1 602 ? -27.863 49.306 18.529 1.00 30.19 602 LEU A CA 1
ATOM 4750 C C . LEU A 1 602 ? -27.469 48.667 17.188 1.00 30.19 602 LEU A C 1
ATOM 4752 O O . LEU A 1 602 ? -28.250 48.669 16.242 1.00 30.19 602 LEU A O 1
ATOM 4756 N N . CYS A 1 603 ? -26.257 48.112 17.110 1.00 27.36 603 CYS A N 1
ATOM 4757 C CA . CYS A 1 603 ? -25.797 47.266 15.996 1.00 27.36 603 CYS A CA 1
ATOM 4758 C C . CYS A 1 603 ? -24.798 46.205 16.492 1.00 27.36 603 CYS A C 1
ATOM 4760 O O . CYS A 1 603 ? -23.621 46.239 16.153 1.00 27.36 603 CYS A O 1
ATOM 4762 N N . TYR A 1 604 ? -25.263 45.274 17.335 1.00 28.53 604 TYR A N 1
ATOM 4763 C CA . TYR A 1 604 ? -24.455 44.128 17.794 1.00 28.53 604 TYR A CA 1
ATOM 4764 C C . TYR A 1 604 ? -25.293 42.862 18.085 1.00 28.53 604 TYR A C 1
ATOM 4766 O O . TYR A 1 604 ? -24.934 42.023 18.911 1.00 28.53 604 TYR A O 1
ATOM 4774 N N . THR A 1 605 ? -26.463 42.742 17.447 1.00 28.38 605 THR A N 1
ATOM 4775 C CA . THR A 1 605 ? -27.499 41.750 17.803 1.00 28.38 605 THR A CA 1
ATOM 4776 C C . THR A 1 605 ? -28.049 40.921 16.637 1.00 28.38 605 THR A C 1
ATOM 4778 O O . THR A 1 605 ? -28.721 39.926 16.897 1.00 28.38 605 THR A O 1
ATOM 4781 N N . SER A 1 606 ? -27.746 41.247 15.375 1.00 32.78 606 SER A N 1
ATOM 4782 C CA . SER A 1 606 ? -28.203 40.472 14.205 1.00 32.78 606 SER A CA 1
ATOM 4783 C C . SER A 1 606 ? -27.393 39.189 13.960 1.00 32.78 606 SER A C 1
ATOM 4785 O O . SER A 1 606 ? -27.971 38.159 13.610 1.00 32.78 606 SER A O 1
ATOM 4787 N N . SER A 1 607 ? -26.083 39.188 14.230 1.00 37.66 607 SER A N 1
ATOM 4788 C CA . SER A 1 607 ? -25.211 38.014 14.025 1.00 37.66 607 SER A CA 1
ATOM 4789 C C . SER A 1 607 ? -25.594 36.803 14.889 1.00 37.66 607 SER A C 1
ATOM 4791 O O . SER A 1 607 ? -25.493 35.665 14.441 1.00 37.66 607 SER A O 1
ATOM 4793 N N . LYS A 1 608 ? -26.132 37.023 16.099 1.00 32.16 608 LYS A N 1
ATOM 4794 C CA . LYS A 1 608 ? -26.586 35.945 17.002 1.00 32.16 608 LYS A CA 1
ATOM 4795 C C . LYS A 1 608 ? -27.941 35.321 16.633 1.00 32.16 608 LYS A C 1
ATOM 4797 O O . LYS A 1 608 ? -28.334 34.340 17.263 1.00 32.16 608 LYS A O 1
ATOM 4802 N N . THR A 1 609 ? -28.674 35.870 15.660 1.00 38.34 609 THR A N 1
ATOM 4803 C CA . THR A 1 609 ? -30.020 35.369 15.307 1.00 38.34 609 THR A CA 1
ATOM 4804 C C . THR A 1 609 ? -30.039 34.329 14.189 1.00 38.34 609 THR A C 1
ATOM 4806 O O . THR A 1 609 ? -30.893 33.444 14.223 1.00 38.34 609 THR A O 1
ATOM 4809 N N . ASN A 1 610 ? -29.082 34.358 13.257 1.00 36.50 610 ASN A N 1
ATOM 4810 C CA . ASN A 1 610 ? -29.093 33.461 12.093 1.00 36.50 610 ASN A CA 1
ATOM 4811 C C . ASN A 1 610 ? -28.738 32.010 12.467 1.00 36.50 610 ASN A C 1
ATOM 4813 O O . ASN A 1 610 ? -29.446 31.086 12.074 1.00 36.50 610 ASN A O 1
ATOM 4817 N N . LEU A 1 611 ? -27.739 31.810 13.339 1.00 42.53 611 LEU A N 1
ATOM 4818 C CA . LEU A 1 611 ? -27.375 30.488 13.880 1.00 42.53 611 LEU A CA 1
ATOM 4819 C C . LEU A 1 611 ? -28.502 29.811 14.691 1.00 42.53 611 LEU A C 1
ATOM 4821 O O . LEU A 1 611 ? -28.460 28.607 14.911 1.00 42.53 611 LEU A O 1
ATOM 4825 N N . ARG A 1 612 ? -29.536 30.554 15.117 1.00 38.12 612 ARG A N 1
ATOM 4826 C CA . ARG A 1 612 ? -30.685 30.020 15.875 1.00 38.12 612 ARG A CA 1
ATOM 4827 C C . ARG A 1 612 ? -31.850 29.530 15.001 1.00 38.12 612 ARG A C 1
ATOM 4829 O O . ARG A 1 612 ? -32.888 29.165 15.547 1.00 38.12 612 ARG A O 1
ATOM 4836 N N . ARG A 1 613 ? -31.731 29.557 13.666 1.00 38.22 613 ARG A N 1
ATOM 4837 C CA . ARG A 1 613 ? -32.836 29.250 12.733 1.00 38.22 613 ARG A CA 1
ATOM 4838 C C . ARG A 1 613 ? -32.538 28.153 11.703 1.00 38.22 613 ARG A C 1
ATOM 4840 O O . ARG A 1 613 ? -33.120 28.145 10.624 1.00 38.22 613 ARG A O 1
ATOM 4847 N N . VAL A 1 614 ? -31.747 27.145 12.077 1.00 39.66 614 VAL A N 1
ATOM 4848 C CA . VAL A 1 614 ? -31.707 25.846 11.366 1.00 39.66 614 VAL A CA 1
ATOM 4849 C C . VAL A 1 614 ? -32.935 24.995 11.758 1.00 39.66 614 VAL A C 1
ATOM 4851 O O . VAL A 1 614 ? -32.832 23.879 12.261 1.00 39.66 614 VAL A O 1
ATOM 4854 N N . SER A 1 615 ? -34.137 25.549 11.577 1.00 35.03 615 SER A N 1
ATOM 4855 C CA . SER A 1 615 ? -35.427 24.993 12.023 1.00 35.03 615 SER A CA 1
ATOM 4856 C C . SER A 1 615 ? -35.962 23.875 11.115 1.00 35.03 615 SER A C 1
ATOM 4858 O O . SER A 1 615 ? -37.146 23.857 10.787 1.00 35.03 615 SER A O 1
ATOM 4860 N N . GLY A 1 616 ? -35.083 22.975 10.669 1.00 36.44 616 GLY A N 1
ATOM 4861 C CA . GLY A 1 616 ? -35.419 21.843 9.796 1.00 36.44 616 GLY A CA 1
ATOM 4862 C C . GLY A 1 616 ? -34.816 20.502 10.227 1.00 36.44 616 GLY A C 1
ATOM 4863 O O . GLY A 1 616 ? -35.126 19.483 9.617 1.00 36.44 616 GLY A O 1
ATOM 4864 N N . ILE A 1 617 ? -33.978 20.474 11.270 1.00 38.91 617 ILE A N 1
ATOM 4865 C CA . ILE A 1 617 ? -33.376 19.238 11.788 1.00 38.91 617 ILE A CA 1
ATOM 4866 C C . ILE A 1 617 ? -34.278 18.669 12.890 1.00 38.91 617 ILE A C 1
ATOM 4868 O O . ILE A 1 617 ? -34.541 19.330 13.894 1.00 38.91 617 ILE A O 1
ATOM 4872 N N . SER A 1 618 ? -34.756 17.436 12.702 1.00 33.66 618 SER A N 1
ATOM 4873 C CA . SER A 1 618 ? -35.531 16.718 13.721 1.00 33.66 618 SER A CA 1
ATOM 4874 C C . SER A 1 618 ? -34.639 16.336 14.917 1.00 33.66 618 SER A C 1
ATOM 4876 O O . SER A 1 618 ? -33.520 15.869 14.688 1.00 33.66 618 SER A O 1
ATOM 4878 N N . PRO A 1 619 ? -35.115 16.431 16.178 1.00 38.88 619 PRO A N 1
ATOM 4879 C CA . PRO A 1 619 ? -34.343 16.040 17.367 1.00 38.88 619 PRO A CA 1
ATOM 4880 C C . PRO A 1 619 ? -33.823 14.590 17.377 1.00 38.88 619 PRO A C 1
ATOM 4882 O O . PRO A 1 619 ? -32.939 14.266 18.164 1.00 38.88 619 PRO A O 1
ATOM 4885 N N . ALA A 1 620 ? -34.341 13.723 16.501 1.00 36.09 620 ALA A N 1
ATOM 4886 C CA . ALA A 1 620 ? -33.901 12.336 16.344 1.00 36.09 620 ALA A CA 1
ATOM 4887 C C . ALA A 1 620 ? -32.482 12.165 15.747 1.00 36.09 620 ALA A C 1
ATOM 4889 O O . ALA A 1 620 ? -31.966 11.053 15.749 1.00 36.09 620 ALA A O 1
ATOM 4890 N N . PHE A 1 621 ? -31.843 13.229 15.242 1.00 38.12 621 PHE A N 1
ATOM 4891 C CA . PHE A 1 621 ? -30.538 13.160 14.555 1.00 38.12 621 PHE A CA 1
ATOM 4892 C C . PHE A 1 621 ? -29.298 13.362 15.452 1.00 38.12 621 PHE A C 1
ATOM 4894 O O . PHE A 1 621 ? -28.188 13.508 14.942 1.00 38.12 621 PHE A O 1
ATOM 4901 N N . LEU A 1 622 ? -29.446 13.365 16.780 1.00 36.69 622 LEU A N 1
ATOM 4902 C CA . LEU A 1 622 ? -28.343 13.623 17.720 1.00 36.69 622 LEU A CA 1
ATOM 4903 C C . LEU A 1 622 ? -27.469 12.383 18.004 1.00 36.69 622 LEU A C 1
ATOM 4905 O O . LEU A 1 622 ? -27.434 11.877 19.126 1.00 36.69 622 LEU A O 1
ATOM 4909 N N . PHE A 1 623 ? -26.722 11.937 16.990 1.00 34.22 623 PHE A N 1
ATOM 4910 C CA . PHE A 1 623 ? -25.483 11.170 17.190 1.00 34.22 623 PHE A CA 1
ATOM 4911 C C . PHE A 1 623 ? -24.323 12.098 17.614 1.00 34.22 623 PHE A C 1
ATOM 4913 O O . PHE A 1 623 ? -24.467 13.320 17.626 1.00 34.22 623 PHE A O 1
ATOM 4920 N N . SER A 1 624 ? -23.188 11.522 18.028 1.00 35.97 624 SER A N 1
ATOM 4921 C CA . SER A 1 624 ? -22.172 12.208 18.847 1.00 35.97 624 SER A CA 1
ATOM 4922 C C . SER A 1 624 ? -21.446 13.389 18.192 1.00 35.97 624 SER A C 1
ATOM 4924 O O . SER A 1 624 ? -21.059 14.295 18.923 1.00 35.97 624 SER A O 1
ATOM 4926 N N . HIS A 1 625 ? -21.301 13.429 16.863 1.00 44.06 625 HIS A N 1
ATOM 4927 C CA . HIS A 1 625 ? -20.650 14.539 16.154 1.00 44.06 625 HIS A CA 1
ATOM 4928 C C . HIS A 1 625 ? -21.466 14.944 14.918 1.00 44.06 625 HIS A C 1
ATOM 4930 O O . HIS A 1 625 ? -21.725 14.120 14.041 1.00 44.06 625 HIS A O 1
ATOM 4936 N N . LEU A 1 626 ? -21.864 16.220 14.840 1.00 40.88 626 LEU A N 1
ATOM 4937 C CA . LEU A 1 626 ? -22.599 16.804 13.711 1.00 40.88 626 LEU A CA 1
ATOM 4938 C C . LEU A 1 626 ? -21.790 17.957 13.106 1.00 40.88 626 LEU A C 1
ATOM 4940 O O . LEU A 1 626 ? -21.826 19.082 13.602 1.00 40.88 626 LEU A O 1
ATOM 4944 N N . THR A 1 627 ? -21.076 17.689 12.015 1.00 45.78 627 THR A N 1
ATOM 4945 C CA . THR A 1 627 ? -20.280 18.704 11.313 1.00 45.78 627 THR A CA 1
ATOM 4946 C C . THR A 1 627 ? -21.166 19.578 10.422 1.00 45.78 627 THR A C 1
ATOM 4948 O O . THR A 1 627 ? -21.761 19.094 9.460 1.00 45.78 627 THR A O 1
ATOM 4951 N N . ILE A 1 628 ? -21.220 20.883 10.699 1.00 47.50 628 ILE A N 1
ATOM 4952 C CA . ILE A 1 628 ? -21.877 21.872 9.831 1.00 47.50 628 ILE A CA 1
ATOM 4953 C C . ILE A 1 628 ? -20.813 22.516 8.936 1.00 47.50 628 ILE A C 1
ATOM 4955 O O . ILE A 1 628 ? -19.932 23.219 9.421 1.00 47.50 628 ILE A O 1
ATOM 4959 N N . VAL A 1 629 ? -20.906 22.293 7.623 1.00 46.94 629 VAL A N 1
ATOM 4960 C CA . VAL A 1 629 ? -20.018 22.915 6.628 1.00 46.94 629 VAL A CA 1
ATOM 4961 C C . VAL A 1 629 ? -20.665 24.191 6.090 1.00 46.94 629 VAL A C 1
ATOM 4963 O O . VAL A 1 629 ? -21.830 24.182 5.698 1.00 46.94 629 VAL A O 1
ATOM 4966 N N . ILE A 1 630 ? -19.901 25.285 6.060 1.00 51.31 630 ILE A N 1
ATOM 4967 C CA . ILE A 1 630 ? -20.311 26.578 5.500 1.00 51.31 630 ILE A CA 1
ATOM 4968 C C . ILE A 1 630 ? -19.235 26.996 4.492 1.00 51.31 630 ILE A C 1
ATOM 4970 O O . ILE A 1 630 ? -18.172 27.470 4.887 1.00 51.31 630 ILE A O 1
ATOM 4974 N N . ASP A 1 631 ? -19.482 26.785 3.198 1.00 43.34 631 ASP A N 1
ATOM 4975 C CA . ASP A 1 631 ? -18.549 27.203 2.144 1.00 43.34 631 ASP A CA 1
ATOM 4976 C C . ASP A 1 631 ? -18.465 28.740 2.052 1.00 43.34 631 ASP A C 1
ATOM 4978 O O . ASP A 1 631 ? -19.472 29.434 2.189 1.00 43.34 631 ASP A O 1
ATOM 4982 N N . GLU A 1 632 ? -17.267 29.271 1.792 1.00 46.81 632 GLU A N 1
ATOM 4983 C CA . GLU A 1 632 ? -16.970 30.716 1.738 1.00 46.81 632 GLU A CA 1
ATOM 4984 C C . GLU A 1 632 ? -17.741 31.462 0.633 1.00 46.81 632 GLU A C 1
ATOM 4986 O O . GLU A 1 632 ? -18.099 32.629 0.799 1.00 46.81 632 GLU A O 1
ATOM 4991 N N . PHE A 1 633 ? -18.069 30.771 -0.464 1.00 44.94 633 PHE A N 1
ATOM 4992 C CA . PHE A 1 633 ? -18.793 31.329 -1.604 1.00 44.94 633 PHE A CA 1
ATOM 4993 C C . PHE A 1 633 ? -20.008 30.478 -1.983 1.00 44.94 633 PHE A C 1
ATOM 4995 O O . PHE A 1 633 ? -19.893 29.275 -2.214 1.00 44.94 633 PHE A O 1
ATOM 5002 N N . GLU A 1 634 ? -21.159 31.127 -2.152 1.00 41.25 634 GLU A N 1
ATOM 5003 C CA . GLU A 1 634 ? -22.312 30.564 -2.851 1.00 41.25 634 GLU A CA 1
ATOM 5004 C C . GLU A 1 634 ? -22.217 30.968 -4.334 1.00 41.25 634 GLU A C 1
ATOM 5006 O O . GLU A 1 634 ? -22.578 32.078 -4.743 1.00 41.25 634 GLU A O 1
ATOM 5011 N N . GLY A 1 635 ? -21.636 30.079 -5.146 1.00 48.12 635 GLY A N 1
ATOM 5012 C CA . GLY A 1 635 ? -21.378 30.314 -6.569 1.00 48.12 635 GLY A CA 1
ATOM 5013 C C . GLY A 1 635 ? -20.279 31.356 -6.808 1.00 48.12 635 GLY A C 1
ATOM 5014 O O . GLY A 1 635 ? -19.099 31.057 -6.667 1.00 48.12 635 GLY A O 1
ATOM 5015 N N . LEU A 1 636 ? -20.672 32.571 -7.204 1.00 32.56 636 LEU A N 1
ATOM 5016 C CA . LEU A 1 636 ? -19.776 33.724 -7.417 1.00 32.56 636 LEU A CA 1
ATOM 5017 C C . LEU A 1 636 ? -19.990 34.839 -6.371 1.00 32.56 636 LEU A C 1
ATOM 5019 O O . LEU A 1 636 ? -19.527 35.966 -6.553 1.00 32.56 636 LEU A O 1
ATOM 5023 N N . SER A 1 637 ? -20.721 34.541 -5.296 1.00 35.19 637 SER A N 1
ATOM 5024 C CA . SER A 1 637 ? -21.112 35.477 -4.235 1.00 35.19 637 SER A CA 1
ATOM 5025 C C . SER A 1 637 ? -20.534 35.032 -2.894 1.00 35.19 637 SER A C 1
ATOM 5027 O O . SER A 1 637 ? -20.559 33.845 -2.588 1.00 35.19 637 SER A O 1
ATOM 5029 N N . SER A 1 638 ? -20.052 35.975 -2.080 1.00 41.41 638 SER A N 1
ATOM 5030 C CA . SER A 1 638 ? -19.640 35.701 -0.694 1.00 41.41 638 SER A CA 1
ATOM 5031 C C . SER A 1 638 ? -20.817 35.165 0.129 1.00 41.41 638 SER A C 1
ATOM 5033 O O . SER A 1 638 ? -21.934 35.684 0.028 1.00 41.41 638 SER A O 1
ATOM 5035 N N . ASN A 1 639 ? -20.584 34.127 0.932 1.00 53.69 639 ASN A N 1
ATOM 5036 C CA . ASN A 1 639 ? -21.612 33.517 1.766 1.00 53.69 639 ASN A CA 1
ATOM 5037 C C . ASN A 1 639 ? -21.808 34.315 3.066 1.00 53.69 639 ASN A C 1
ATOM 5039 O O . ASN A 1 639 ? -20.929 34.380 3.926 1.00 53.69 639 ASN A O 1
ATOM 5043 N N . GLN A 1 640 ? -23.009 34.862 3.264 1.00 51.44 640 GLN A N 1
ATOM 5044 C CA . GLN A 1 640 ? -23.339 35.670 4.446 1.00 51.44 640 GLN A CA 1
ATOM 5045 C C . GLN A 1 640 ? -23.266 34.884 5.768 1.00 51.44 640 GLN A C 1
ATOM 5047 O O . GLN A 1 640 ? -23.040 35.483 6.820 1.00 51.44 640 GLN A O 1
ATOM 5052 N N . MET A 1 641 ? -23.425 33.553 5.746 1.00 50.91 641 MET A N 1
ATOM 5053 C CA . MET A 1 641 ? -23.199 32.713 6.931 1.00 50.91 641 MET A CA 1
ATOM 5054 C C . MET A 1 641 ? -21.706 32.583 7.256 1.00 50.91 641 MET A C 1
ATOM 5056 O O . MET A 1 641 ? -21.349 32.578 8.432 1.00 50.91 641 MET A O 1
ATOM 5060 N N . PHE A 1 642 ? -20.835 32.538 6.242 1.00 59.56 642 PHE A N 1
ATOM 5061 C CA . PHE A 1 642 ? -19.382 32.512 6.424 1.00 59.56 642 PHE A CA 1
ATOM 5062 C C . PHE A 1 642 ? -18.869 33.855 6.963 1.00 59.56 642 PHE A C 1
ATOM 5064 O O . PHE A 1 642 ? -18.156 33.880 7.964 1.00 59.56 642 PHE A O 1
ATOM 5071 N N . GLU A 1 643 ? -19.307 34.980 6.383 1.00 53.00 643 GLU A N 1
ATOM 5072 C CA . GLU A 1 643 ? -18.981 36.324 6.891 1.00 53.00 643 GLU A CA 1
ATOM 5073 C C . GLU A 1 643 ? -19.433 36.511 8.349 1.00 53.00 643 GLU A C 1
ATOM 5075 O O . GLU A 1 643 ? -18.667 37.000 9.182 1.00 53.00 643 GLU A O 1
ATOM 5080 N N . ALA A 1 644 ? -20.656 36.079 8.686 1.00 52.59 644 ALA A N 1
ATOM 5081 C CA . ALA A 1 644 ? -21.185 36.166 10.046 1.00 52.59 644 ALA A CA 1
ATOM 5082 C C . ALA A 1 644 ? -20.450 35.250 11.042 1.00 52.59 644 ALA A C 1
ATOM 5084 O O . ALA A 1 644 ? -20.256 35.646 12.193 1.00 52.59 644 ALA A O 1
ATOM 5085 N N . ALA A 1 645 ? -20.028 34.054 10.615 1.00 56.31 645 ALA A N 1
ATOM 5086 C CA . ALA A 1 645 ? -19.232 33.141 11.432 1.00 56.31 645 ALA A CA 1
ATOM 5087 C C . ALA A 1 645 ? -17.822 33.697 11.684 1.00 56.31 645 ALA A C 1
ATOM 5089 O O . ALA A 1 645 ? -17.395 33.763 12.833 1.00 56.31 645 ALA A O 1
ATOM 5090 N N . ASN A 1 646 ? -17.137 34.185 10.647 1.00 54.03 646 ASN A N 1
ATOM 5091 C CA . ASN A 1 646 ? -15.808 34.794 10.757 1.00 54.03 646 ASN A CA 1
ATOM 5092 C C . ASN A 1 646 ? -15.828 36.026 11.692 1.00 54.03 646 ASN A C 1
ATOM 5094 O O . ASN A 1 646 ? -15.044 36.109 12.638 1.00 54.03 646 ASN A O 1
ATOM 5098 N N . LEU A 1 647 ? -16.815 36.921 11.533 1.00 56.84 647 LEU A N 1
ATOM 5099 C CA . LEU A 1 647 ? -17.039 38.049 12.451 1.00 56.84 647 LEU A CA 1
ATOM 5100 C C . LEU A 1 647 ? -17.327 37.621 13.899 1.00 56.84 647 LEU A C 1
ATOM 5102 O O . LEU A 1 647 ? -16.960 38.340 14.826 1.00 56.84 647 LEU A O 1
ATOM 5106 N N . TYR A 1 648 ? -17.984 36.478 14.118 1.00 56.38 648 TYR A N 1
ATOM 5107 C CA . TYR A 1 648 ? -18.216 35.946 15.462 1.00 56.38 648 TYR A CA 1
ATOM 5108 C C . TYR A 1 648 ? -16.929 35.378 16.078 1.00 56.38 648 TYR A C 1
ATOM 5110 O O . TYR A 1 648 ? -16.562 35.772 17.188 1.00 56.38 648 TYR A O 1
ATOM 5118 N N . LEU A 1 649 ? -16.218 34.509 15.354 1.00 55.00 649 LEU A N 1
ATOM 5119 C CA . LEU A 1 649 ? -14.985 33.856 15.811 1.00 55.00 649 LEU A CA 1
ATOM 5120 C C . LEU A 1 649 ? -13.858 34.870 16.062 1.00 55.00 649 LEU A C 1
ATOM 5122 O O . LEU A 1 649 ? -13.139 34.751 17.051 1.00 55.00 649 LEU A O 1
ATOM 5126 N N . GLY A 1 650 ? -13.776 35.943 15.267 1.00 51.38 650 GLY A N 1
ATOM 5127 C CA . GLY A 1 650 ? -12.858 37.062 15.513 1.00 51.38 650 GLY A CA 1
ATOM 5128 C C . GLY A 1 650 ? -13.044 37.757 16.873 1.00 51.38 650 GLY A C 1
ATOM 5129 O O . GLY A 1 650 ? -12.106 38.371 17.370 1.00 51.38 650 GLY A O 1
ATOM 5130 N N . THR A 1 651 ? -14.207 37.620 17.526 1.00 49.47 651 THR A N 1
ATOM 5131 C CA . THR A 1 651 ? -14.448 38.134 18.893 1.00 49.47 651 THR A CA 1
ATOM 5132 C C . THR A 1 651 ? -14.118 37.133 20.012 1.00 49.47 651 THR A C 1
ATOM 5134 O O . THR A 1 651 ? -14.375 37.417 21.183 1.00 49.47 651 THR A O 1
ATOM 5137 N N . LYS A 1 652 ? -13.567 35.957 19.677 1.00 49.88 652 LYS A N 1
ATOM 5138 C CA . LYS A 1 652 ? -13.358 34.812 20.585 1.00 49.88 652 LYS A CA 1
ATOM 5139 C C . LYS A 1 652 ? -11.886 34.412 20.741 1.00 49.88 652 LYS A C 1
ATOM 5141 O O . LYS A 1 652 ? -11.540 33.236 20.690 1.00 49.88 652 LYS A O 1
ATOM 5146 N N . ILE A 1 653 ? -11.024 35.396 20.987 1.00 54.50 653 ILE A N 1
ATOM 5147 C CA . ILE A 1 653 ? -9.631 35.145 21.385 1.00 54.50 653 ILE A CA 1
ATOM 5148 C C . ILE A 1 653 ? -9.620 34.523 22.795 1.00 54.50 653 ILE A C 1
ATOM 5150 O O . ILE A 1 653 ? -10.294 35.008 23.705 1.00 54.50 653 ILE A O 1
ATOM 5154 N N . SER A 1 654 ? -8.871 33.434 22.953 1.00 51.03 654 SER A N 1
ATOM 5155 C CA . SER A 1 654 ? -8.844 32.542 24.117 1.00 51.03 654 SER A CA 1
ATOM 5156 C C . SER A 1 654 ? -7.397 32.247 24.534 1.00 51.03 654 SER A C 1
ATOM 5158 O O . SER A 1 654 ? -6.466 32.434 23.754 1.00 51.03 654 SER A O 1
ATOM 5160 N N . HIS A 1 655 ? -7.191 31.705 25.738 1.00 43.41 655 HIS A N 1
ATOM 5161 C CA . HIS A 1 655 ? -5.888 31.171 26.163 1.00 43.41 655 HIS A CA 1
ATOM 5162 C C . HIS A 1 655 ? -5.412 29.973 25.309 1.00 43.41 655 HIS A C 1
ATOM 5164 O O . HIS A 1 655 ? -4.237 29.628 25.354 1.00 43.41 655 HIS A O 1
ATOM 5170 N N . SER A 1 656 ? -6.309 29.368 24.519 1.00 47.41 656 SER A N 1
ATOM 5171 C CA . SER A 1 656 ? -6.016 28.332 23.515 1.00 47.41 656 SER A CA 1
ATOM 5172 C C . SER A 1 656 ? -5.739 28.878 22.102 1.00 47.41 656 SER A C 1
ATOM 5174 O O . SER A 1 656 ? -5.483 28.106 21.183 1.00 47.41 656 SER A O 1
ATOM 5176 N N . THR A 1 657 ? -5.802 30.196 21.879 1.00 50.06 657 THR A N 1
ATOM 5177 C CA . THR A 1 657 ? -5.560 30.796 20.556 1.00 50.06 657 THR A CA 1
ATOM 5178 C C . THR A 1 657 ? -4.056 30.894 20.286 1.00 50.06 657 THR A C 1
ATOM 5180 O O . THR A 1 657 ? -3.424 31.914 20.554 1.00 50.06 657 THR A O 1
ATOM 5183 N N . HIS A 1 658 ? -3.468 29.818 19.754 1.00 44.84 658 HIS A N 1
ATOM 5184 C CA . HIS A 1 658 ? -2.019 29.702 19.536 1.00 44.84 658 HIS A CA 1
ATOM 5185 C C . HIS A 1 658 ? -1.447 30.670 18.483 1.00 44.84 658 HIS A C 1
ATOM 5187 O O . HIS A 1 658 ? -0.236 30.894 18.465 1.00 44.84 658 HIS A O 1
ATOM 5193 N N . ARG A 1 659 ? -2.280 31.251 17.607 1.00 42.59 659 ARG A N 1
ATOM 5194 C CA . ARG A 1 659 ? -1.876 32.313 16.674 1.00 42.59 659 ARG A CA 1
ATOM 5195 C C . ARG A 1 659 ? -2.974 33.353 16.485 1.00 42.59 659 ARG A C 1
ATOM 5197 O O . ARG A 1 659 ? -4.124 33.023 16.201 1.00 42.59 659 ARG A O 1
ATOM 5204 N N . ILE A 1 660 ? -2.572 34.620 16.547 1.00 45.94 660 ILE A N 1
ATOM 5205 C CA . ILE A 1 660 ? -3.412 35.774 16.225 1.00 45.94 660 ILE A CA 1
ATOM 5206 C C . ILE A 1 660 ? -2.821 36.546 15.044 1.00 45.94 660 ILE A C 1
ATOM 5208 O O . ILE A 1 660 ? -1.634 36.866 15.023 1.00 45.94 660 ILE A O 1
ATOM 5212 N N . MET A 1 661 ? -3.663 36.872 14.069 1.00 39.53 661 MET A N 1
ATOM 5213 C CA . MET A 1 661 ? -3.330 37.772 12.973 1.00 39.53 661 MET A CA 1
ATOM 5214 C C . MET A 1 661 ? -3.649 39.206 13.406 1.00 39.53 661 MET A C 1
ATOM 5216 O O . MET A 1 661 ? -4.810 39.557 13.640 1.00 39.53 661 MET A O 1
ATOM 5220 N N . VAL A 1 662 ? -2.605 40.025 13.545 1.00 42.16 662 VAL A N 1
ATOM 5221 C CA . VAL A 1 662 ? -2.689 41.415 14.012 1.00 42.16 662 VAL A CA 1
ATOM 5222 C C . VAL A 1 662 ? -2.532 42.357 12.822 1.00 42.16 662 VAL A C 1
ATOM 5224 O O . VAL A 1 662 ? -1.434 42.546 12.306 1.00 42.16 662 VAL A O 1
ATOM 5227 N N . ASN A 1 663 ? -3.636 42.965 12.398 1.00 42.09 663 ASN A N 1
ATOM 5228 C CA . ASN A 1 663 ? -3.690 43.877 11.262 1.00 42.09 663 ASN A CA 1
ATOM 5229 C C . ASN A 1 663 ? -3.840 45.334 11.723 1.00 42.09 663 ASN A C 1
ATOM 5231 O O . ASN A 1 663 ? -4.540 45.631 12.690 1.00 42.09 663 ASN A O 1
ATOM 5235 N N . LYS A 1 664 ? -3.228 46.275 10.997 1.00 36.94 664 LYS A N 1
ATOM 5236 C CA . LYS A 1 664 ? -3.485 47.713 11.159 1.00 36.94 664 LYS A CA 1
ATOM 5237 C C . LYS A 1 664 ? -3.401 48.408 9.810 1.00 36.94 664 LYS A C 1
ATOM 5239 O O . LYS A 1 664 ? -2.305 48.581 9.280 1.00 36.94 664 LYS A O 1
ATOM 5244 N N . SER A 1 665 ? -4.535 48.828 9.245 1.00 43.34 665 SER A N 1
ATOM 5245 C CA . SER A 1 665 ? -4.475 49.696 8.071 1.00 43.34 665 SER A CA 1
ATOM 5246 C C . SER A 1 665 ? -4.003 51.083 8.503 1.00 43.34 665 SER A C 1
ATOM 5248 O O . SER A 1 665 ? -4.234 51.526 9.630 1.00 43.34 665 SER A O 1
ATOM 5250 N N . ALA A 1 666 ? -3.385 51.831 7.589 1.00 35.31 666 ALA A N 1
ATOM 5251 C CA . ALA A 1 666 ? -2.885 53.176 7.869 1.00 35.31 666 ALA A CA 1
ATOM 5252 C C . ALA A 1 666 ? -4.002 54.249 7.984 1.00 35.31 666 ALA A C 1
ATOM 5254 O O . ALA A 1 666 ? -3.791 55.404 7.601 1.00 35.31 666 ALA A O 1
ATOM 5255 N N . LYS A 1 667 ? -5.190 53.860 8.462 1.00 35.19 667 LYS A N 1
ATOM 5256 C CA . LYS A 1 667 ? -6.323 54.702 8.878 1.00 35.19 667 LYS A CA 1
ATOM 5257 C C . LYS A 1 667 ? -6.907 54.292 10.237 1.00 35.19 667 LYS A C 1
ATOM 5259 O O . LYS A 1 667 ? -7.637 55.089 10.822 1.00 35.19 667 LYS A O 1
ATOM 5264 N N . ASP A 1 668 ? -6.597 53.097 10.736 1.00 39.81 668 ASP A N 1
ATOM 5265 C CA . ASP A 1 668 ? -7.164 52.581 11.981 1.00 39.81 668 ASP A CA 1
ATOM 5266 C C . ASP A 1 668 ? -6.367 53.113 13.176 1.00 39.81 668 ASP A C 1
ATOM 5268 O O . ASP A 1 668 ? -5.132 53.092 13.181 1.00 39.81 668 ASP A O 1
ATOM 5272 N N . GLN A 1 669 ? -7.059 53.612 14.203 1.00 41.69 669 GLN A N 1
ATOM 5273 C CA . GLN A 1 669 ? -6.390 54.087 15.419 1.00 41.69 669 GLN A CA 1
ATOM 5274 C C . GLN A 1 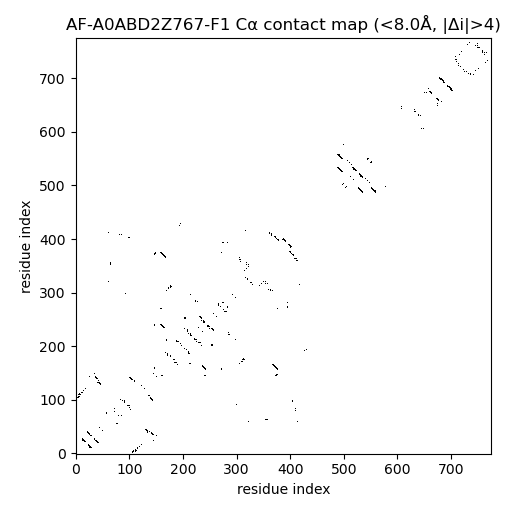669 ? -5.895 52.910 16.277 1.00 41.69 669 GLN A C 1
ATOM 5276 O O . GLN A 1 669 ? -4.773 52.952 16.791 1.00 41.69 669 GLN A O 1
ATOM 5281 N N . GLU A 1 670 ? -6.670 51.828 16.337 1.00 33.91 670 GLU A N 1
ATOM 5282 C CA . GLU A 1 670 ? -6.383 50.605 17.097 1.00 33.91 670 GLU A CA 1
ATOM 5283 C C . GLU A 1 670 ? -5.875 49.462 16.193 1.00 33.91 670 GLU A C 1
ATOM 5285 O O . GLU A 1 670 ? -5.786 49.605 14.973 1.00 33.91 670 GLU A O 1
ATOM 5290 N N . LEU A 1 671 ? -5.463 48.348 16.803 1.00 37.62 671 LEU A N 1
ATOM 5291 C CA . LEU A 1 671 ? -4.997 47.135 16.119 1.00 37.62 671 LEU A CA 1
ATOM 5292 C C . LEU A 1 671 ? -6.174 46.164 15.953 1.00 37.62 671 LEU A C 1
ATOM 5294 O O . LEU A 1 671 ? -6.789 45.768 16.941 1.00 37.62 671 LEU A O 1
ATOM 5298 N N . ALA A 1 672 ? -6.469 45.754 14.722 1.00 44.09 672 ALA A N 1
ATOM 5299 C CA . ALA A 1 672 ? -7.470 44.735 14.431 1.00 44.09 672 ALA A CA 1
ATOM 5300 C C . ALA A 1 672 ? -6.860 43.341 14.641 1.00 44.09 672 ALA A C 1
ATOM 5302 O O . ALA A 1 672 ? -6.127 42.833 13.790 1.00 44.09 672 ALA A O 1
ATOM 5303 N N . VAL A 1 673 ? -7.142 42.732 15.793 1.00 43.91 673 VAL A N 1
ATOM 5304 C CA . VAL A 1 673 ? -6.681 41.380 16.140 1.00 43.91 673 VAL A CA 1
ATOM 5305 C C . VAL A 1 673 ? -7.740 40.353 15.743 1.00 43.91 673 VAL A C 1
ATOM 5307 O O . VAL A 1 673 ? -8.917 40.516 16.051 1.00 43.91 673 VAL A O 1
ATOM 5310 N N . THR A 1 674 ? -7.315 39.293 15.060 1.00 51.66 674 THR A N 1
ATOM 5311 C CA . THR A 1 674 ? -8.162 38.203 14.547 1.00 51.66 674 THR A CA 1
ATOM 5312 C C . THR A 1 674 ? -7.476 36.849 14.754 1.00 51.66 674 THR A C 1
ATOM 5314 O O . THR A 1 674 ? -6.277 36.804 15.021 1.00 51.66 674 THR A O 1
ATOM 5317 N N . VAL A 1 675 ? -8.215 35.741 14.666 1.00 51.41 675 VAL A N 1
ATOM 5318 C CA . VAL A 1 675 ? -7.650 34.380 14.760 1.00 51.41 675 VAL A CA 1
ATOM 5319 C C . VAL A 1 675 ? -7.041 33.983 13.406 1.00 51.41 675 VAL A C 1
ATOM 5321 O O . VAL A 1 675 ? -7.610 34.308 12.364 1.00 51.41 675 VAL A O 1
ATOM 5324 N N . ASP A 1 676 ? -5.878 33.321 13.410 1.00 46.53 676 ASP A N 1
ATOM 5325 C CA . ASP A 1 676 ? -5.210 32.861 12.178 1.00 46.53 676 ASP A CA 1
ATOM 5326 C C . ASP A 1 676 ? -5.970 31.693 11.500 1.00 46.53 676 ASP A C 1
ATOM 5328 O O . ASP A 1 676 ? -6.848 31.058 12.091 1.00 46.53 676 ASP A O 1
ATOM 5332 N N . LYS A 1 677 ? -5.658 31.404 10.234 1.00 47.69 677 LYS A N 1
ATOM 5333 C CA . LYS A 1 677 ? -6.319 30.339 9.462 1.00 47.69 677 LYS A CA 1
ATOM 5334 C C . LYS A 1 677 ? -6.012 28.948 10.030 1.00 47.69 677 LYS A C 1
ATOM 5336 O O . LYS A 1 677 ? -4.887 28.668 10.436 1.00 47.69 677 LYS A O 1
ATOM 5341 N N . ASN A 1 678 ? -6.999 28.049 9.958 1.00 46.28 678 ASN A N 1
ATOM 5342 C CA . ASN A 1 678 ? -6.901 26.642 10.374 1.00 46.28 678 ASN A CA 1
ATOM 5343 C C . ASN A 1 678 ? -6.606 26.442 11.877 1.00 46.28 678 ASN A C 1
ATOM 5345 O O . ASN A 1 678 ? -5.876 25.526 12.250 1.00 46.28 678 ASN A O 1
ATOM 5349 N N . GLN A 1 679 ? -7.173 27.294 12.737 1.00 45.66 679 GLN A N 1
ATOM 5350 C CA . GLN A 1 679 ? -7.241 27.054 14.184 1.00 45.66 679 GLN A CA 1
ATOM 5351 C C . GLN A 1 679 ? -8.551 26.326 14.532 1.00 45.66 679 GLN A C 1
ATOM 5353 O O . GLN A 1 679 ? -9.623 26.685 14.037 1.00 45.66 679 GLN A O 1
ATOM 5358 N N . GLU A 1 680 ? -8.480 25.333 15.411 1.00 49.19 680 GLU A N 1
ATOM 5359 C CA . GLU A 1 680 ? -9.653 24.681 16.000 1.00 49.19 680 GLU A CA 1
ATOM 5360 C C . GLU A 1 680 ? -10.047 25.388 17.302 1.00 49.19 680 GLU A C 1
ATOM 5362 O O . GLU A 1 680 ? -9.193 25.795 18.092 1.00 49.19 680 GLU A O 1
ATOM 5367 N N . LEU A 1 681 ? -11.351 25.585 17.512 1.00 49.69 681 LEU A N 1
ATOM 5368 C CA . LEU A 1 681 ? -11.889 26.334 18.645 1.00 49.69 681 LEU A CA 1
ATOM 5369 C C . LEU A 1 681 ? -12.973 25.519 19.363 1.00 49.69 681 LEU A C 1
ATOM 5371 O O . LEU A 1 681 ? -14.111 25.401 18.911 1.00 49.69 681 LEU A O 1
ATOM 5375 N N . LEU A 1 682 ? -12.610 24.977 20.524 1.00 45.69 682 LEU A N 1
ATOM 5376 C CA . LEU A 1 682 ? -13.519 24.314 21.459 1.00 45.69 682 LEU A CA 1
ATOM 5377 C C . LEU A 1 682 ? -14.311 25.355 22.269 1.00 45.69 682 LEU A C 1
ATOM 5379 O O . LEU A 1 682 ? -13.728 26.111 23.048 1.00 45.69 682 LEU A O 1
ATOM 5383 N N . GLU A 1 683 ? -15.643 25.375 22.139 1.00 46.66 683 GLU A N 1
ATOM 5384 C CA . GLU A 1 683 ? -16.523 26.186 22.992 1.00 46.66 683 GLU A CA 1
ATOM 5385 C C . GLU A 1 683 ? -17.564 25.325 23.725 1.00 46.66 683 GLU A C 1
ATOM 5387 O O . GLU A 1 683 ? -18.264 24.513 23.132 1.00 46.66 683 GLU A O 1
ATOM 5392 N N . PHE A 1 684 ? -17.733 25.545 25.031 1.00 45.41 684 PHE A N 1
ATOM 5393 C CA . PHE A 1 684 ? -18.781 24.895 25.824 1.00 45.41 684 PHE A CA 1
ATOM 5394 C C . PHE A 1 684 ? -20.058 25.740 25.824 1.00 45.41 684 PHE A C 1
ATOM 5396 O O . PHE A 1 684 ? -20.132 26.769 26.503 1.00 45.41 684 PHE A O 1
ATOM 5403 N N . PHE A 1 685 ? -21.087 25.302 25.097 1.00 43.28 685 PHE A N 1
ATOM 5404 C CA . PHE A 1 685 ? -22.341 26.048 25.015 1.00 43.28 685 PHE A CA 1
ATOM 5405 C C . PHE A 1 685 ? -23.183 25.865 26.291 1.00 43.28 685 PHE A C 1
ATOM 5407 O O . PHE A 1 685 ? -23.488 24.744 26.698 1.00 43.28 685 PHE A O 1
ATOM 5414 N N . GLN A 1 686 ? -23.572 26.972 26.932 1.00 38.91 686 GLN A N 1
ATOM 5415 C CA . GLN A 1 686 ? -24.438 26.960 28.117 1.00 38.91 686 GLN A CA 1
ATOM 5416 C C . GLN A 1 686 ? -25.903 27.200 27.740 1.00 38.91 686 GLN A C 1
ATOM 5418 O O . GLN A 1 686 ? -26.375 28.342 27.708 1.00 38.91 686 GLN A O 1
ATOM 5423 N N . GLU A 1 687 ? -26.658 26.124 27.520 1.00 39.28 687 GLU A N 1
ATOM 5424 C CA . GLU A 1 687 ? -28.117 26.224 27.547 1.00 39.28 687 GLU A CA 1
ATOM 5425 C C . GLU A 1 687 ? -28.599 26.612 28.950 1.00 39.28 687 GLU A C 1
ATOM 5427 O O . GLU A 1 687 ? -28.124 26.099 29.962 1.00 39.28 687 GLU A O 1
ATOM 5432 N N . HIS A 1 688 ? -29.568 27.526 29.026 1.00 40.25 688 HIS A N 1
ATOM 5433 C CA . HIS A 1 688 ? -30.159 27.974 30.293 1.00 40.25 688 HIS A CA 1
ATOM 5434 C C . HIS A 1 688 ? -31.274 27.022 30.773 1.00 40.25 688 HIS A C 1
ATOM 5436 O O . HIS A 1 688 ? -32.328 27.454 31.235 1.00 40.25 688 HIS A O 1
ATOM 5442 N N . THR A 1 689 ? -31.018 25.715 30.675 1.00 38.94 689 THR A N 1
ATOM 5443 C CA . THR A 1 689 ? -31.897 24.631 31.134 1.00 38.94 689 THR A CA 1
ATOM 5444 C C . THR A 1 689 ? -31.057 23.448 31.617 1.00 38.94 689 THR A C 1
ATOM 5446 O O . THR A 1 689 ? -30.588 22.641 30.829 1.00 38.94 689 THR A O 1
ATOM 5449 N 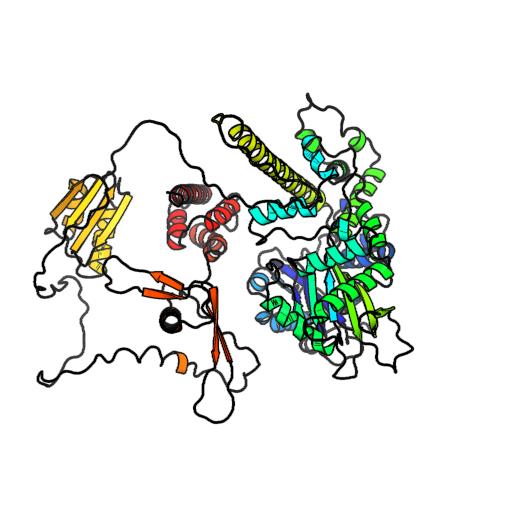N . VAL A 1 690 ? -30.865 23.394 32.939 1.00 37.44 690 VAL A N 1
ATOM 5450 C CA . VAL A 1 690 ? -30.455 22.249 33.779 1.00 37.44 690 VAL A CA 1
ATOM 5451 C C . VAL A 1 690 ? -29.573 21.156 33.133 1.00 37.44 690 VAL A C 1
ATOM 5453 O O . VAL A 1 690 ? -30.061 20.204 32.534 1.00 37.44 690 VAL A O 1
ATOM 5456 N N . GLY A 1 691 ? -28.281 21.167 33.479 1.00 40.28 691 GLY A N 1
ATOM 5457 C CA . GLY A 1 691 ? -27.593 19.925 33.870 1.00 40.28 691 GLY A CA 1
ATOM 5458 C C . GLY A 1 691 ? -26.455 19.408 32.988 1.00 40.28 691 GLY A C 1
ATOM 5459 O O . GLY A 1 691 ? -25.560 18.769 33.533 1.00 40.28 691 GLY A O 1
ATOM 5460 N N . LEU A 1 692 ? -26.417 19.691 31.681 1.00 34.38 692 LEU A N 1
ATOM 5461 C CA . LEU A 1 692 ? -25.305 19.265 30.813 1.00 34.38 692 LEU A CA 1
ATOM 5462 C C . LEU A 1 692 ? -24.553 20.459 30.214 1.00 34.38 692 LEU A C 1
ATOM 5464 O O . LEU A 1 692 ? -25.124 21.264 29.484 1.00 34.38 692 LEU A O 1
ATOM 5468 N N . ARG A 1 693 ? -23.233 20.505 30.431 1.00 39.25 693 ARG A N 1
ATOM 5469 C CA . ARG A 1 693 ? -22.315 21.183 29.506 1.00 39.25 693 ARG A CA 1
ATOM 5470 C C . ARG A 1 693 ? -22.011 20.204 28.377 1.00 39.25 693 ARG A C 1
ATOM 5472 O O . ARG A 1 693 ? -21.468 19.137 28.649 1.00 39.25 693 ARG A O 1
ATOM 5479 N N . ARG A 1 694 ? -22.332 20.559 27.134 1.00 42.62 694 ARG A N 1
ATOM 5480 C CA . ARG A 1 694 ? -21.830 19.852 25.948 1.00 42.62 694 ARG A CA 1
ATOM 5481 C C . ARG A 1 694 ? -20.783 20.742 25.264 1.00 42.62 694 ARG A C 1
ATOM 5483 O O . ARG A 1 694 ? -21.056 21.938 25.109 1.00 42.62 694 ARG A O 1
ATOM 5490 N N . PRO A 1 695 ? -19.595 20.223 24.908 1.00 43.06 695 PRO A N 1
ATOM 5491 C CA . PRO A 1 695 ? -18.707 20.934 23.999 1.00 43.06 695 PRO A CA 1
ATOM 5492 C C . PRO A 1 695 ? -19.381 21.061 22.627 1.00 43.06 695 PRO A C 1
ATOM 5494 O O . PRO A 1 695 ? -20.178 20.213 22.225 1.00 43.06 695 PRO A O 1
ATOM 5497 N N . VAL A 1 696 ? -19.061 22.142 21.928 1.00 44.25 696 VAL A N 1
ATOM 5498 C CA . VAL A 1 696 ? -19.333 22.349 20.509 1.00 44.25 696 VAL A CA 1
ATOM 5499 C C . VAL A 1 696 ? -17.988 22.665 19.870 1.00 44.25 696 VAL A C 1
ATOM 5501 O O . VAL A 1 696 ? -17.356 23.677 20.184 1.00 44.25 696 VAL A O 1
ATOM 5504 N N . GLU A 1 697 ? -17.531 21.763 19.013 1.00 43.81 697 GLU A N 1
ATOM 5505 C CA . GLU A 1 697 ? -16.263 21.880 18.299 1.00 43.81 697 GLU A CA 1
ATOM 5506 C C . GLU A 1 697 ? -16.447 22.728 17.039 1.00 43.81 697 GLU A C 1
ATOM 5508 O O . GLU A 1 697 ? -17.230 22.390 16.150 1.00 43.81 697 GLU A O 1
ATOM 5513 N N . TRP A 1 698 ? -15.715 23.840 16.958 1.00 41.12 698 TRP A N 1
ATOM 5514 C CA . TRP A 1 698 ? -15.689 24.709 15.786 1.00 41.12 698 TRP A CA 1
ATOM 5515 C C . TRP A 1 698 ? -14.338 24.579 15.077 1.00 41.12 698 TRP A C 1
ATOM 5517 O O . TRP A 1 698 ? -13.365 25.252 15.417 1.00 41.12 698 TRP A O 1
ATOM 5527 N N . MET A 1 699 ? -14.280 23.725 14.056 1.00 40.19 699 MET A N 1
ATOM 5528 C CA . MET A 1 699 ? -13.126 23.629 13.160 1.00 40.19 699 MET A CA 1
ATOM 5529 C C . MET A 1 699 ? -13.176 24.770 12.128 1.00 40.19 699 MET A C 1
ATOM 5531 O O . MET A 1 699 ? -13.909 24.692 11.139 1.00 40.19 699 MET A O 1
ATOM 5535 N N . TYR A 1 700 ? -12.407 25.847 12.336 1.00 38.72 700 TYR A N 1
ATOM 5536 C CA . TYR A 1 700 ? -12.358 26.981 11.402 1.00 38.72 700 TYR A CA 1
ATOM 5537 C C . TYR A 1 700 ? -11.418 26.703 10.216 1.00 38.72 700 TYR A C 1
ATOM 5539 O O . TYR A 1 700 ? -10.314 27.241 10.098 1.00 38.72 700 TYR A O 1
ATOM 5547 N N . THR A 1 701 ? -11.874 25.843 9.304 1.00 37.50 701 THR A N 1
ATOM 5548 C CA . THR A 1 701 ? -11.197 25.571 8.029 1.00 37.50 701 THR A CA 1
ATOM 5549 C C . THR A 1 701 ? -11.580 26.586 6.958 1.00 37.50 701 THR A C 1
ATOM 5551 O O . THR A 1 701 ? -12.685 26.538 6.417 1.00 37.50 701 THR A O 1
ATOM 5554 N N . THR A 1 702 ? -10.630 27.432 6.561 1.00 36.69 702 THR A N 1
ATOM 5555 C CA . THR A 1 702 ? -10.705 28.171 5.290 1.00 36.69 702 THR A CA 1
ATOM 5556 C C . THR A 1 702 ? -9.940 27.381 4.230 1.00 36.69 702 THR A C 1
ATOM 5558 O O . THR A 1 702 ? -8.745 27.134 4.404 1.00 36.69 702 THR A O 1
ATOM 5561 N N . ARG A 1 703 ? -10.598 26.948 3.145 1.00 31.20 703 ARG A N 1
ATOM 5562 C CA . ARG A 1 703 ? -9.959 26.090 2.130 1.00 31.20 703 ARG A CA 1
ATOM 5563 C C . ARG A 1 703 ? -8.949 26.885 1.291 1.00 31.20 703 ARG A C 1
ATOM 5565 O O . ARG A 1 703 ? -9.332 27.652 0.415 1.00 31.20 703 ARG A O 1
ATOM 5572 N N . CYS A 1 704 ? -7.661 26.659 1.541 1.00 33.69 704 CYS A N 1
ATOM 5573 C CA . CYS A 1 704 ? -6.560 27.107 0.678 1.00 33.69 704 CYS A CA 1
ATOM 5574 C C . CYS A 1 704 ? -6.524 26.327 -0.670 1.00 33.69 704 CYS A C 1
ATOM 5576 O O . CYS A 1 704 ? -7.289 25.374 -0.843 1.00 33.69 704 CYS A O 1
ATOM 5578 N N . PRO A 1 705 ? -5.727 26.752 -1.673 1.00 38.12 705 PRO A N 1
ATOM 5579 C CA . PRO A 1 705 ? -6.242 27.104 -3.009 1.00 38.12 705 PRO A CA 1
ATOM 5580 C C . PRO A 1 705 ? -6.516 25.953 -4.002 1.00 38.12 705 PRO A C 1
ATOM 5582 O O . PRO A 1 705 ? -6.750 26.202 -5.184 1.00 38.12 705 PRO A O 1
ATOM 5585 N N . THR A 1 706 ? -6.584 24.697 -3.556 1.00 46.69 706 THR A N 1
ATOM 5586 C CA . THR A 1 706 ? -6.714 23.501 -4.424 1.00 46.69 706 THR A CA 1
ATOM 5587 C C . THR A 1 706 ? -8.006 23.420 -5.254 1.00 46.69 706 THR A C 1
ATOM 5589 O O . THR A 1 706 ? -8.139 22.560 -6.125 1.00 46.69 706 THR A O 1
ATOM 5592 N N . ALA A 1 707 ? -8.974 24.311 -5.021 1.00 50.44 707 ALA A N 1
ATOM 5593 C CA . ALA A 1 707 ? -10.238 24.342 -5.752 1.00 50.44 707 ALA A CA 1
ATOM 5594 C C . ALA A 1 707 ? -10.100 24.785 -7.222 1.00 50.44 707 ALA A C 1
ATOM 5596 O O . ALA A 1 707 ? -10.953 24.419 -8.033 1.00 50.44 707 ALA A O 1
ATOM 5597 N N . LEU A 1 708 ? -9.067 25.561 -7.583 1.00 52.25 708 LEU A N 1
ATOM 5598 C CA . LEU A 1 708 ? -8.929 26.084 -8.947 1.00 52.25 708 LEU A CA 1
ATOM 5599 C C . LEU A 1 708 ? -8.262 25.092 -9.905 1.00 52.25 708 LEU A C 1
ATOM 5601 O O . LEU A 1 708 ? -8.795 24.884 -10.992 1.00 52.25 708 LEU A O 1
ATOM 5605 N N . SER A 1 709 ? -7.180 24.421 -9.503 1.00 56.22 709 SER A N 1
ATOM 5606 C CA . SER A 1 709 ? -6.581 23.334 -10.294 1.00 56.22 709 SER A CA 1
ATOM 5607 C C . SER A 1 709 ? -7.587 22.192 -10.499 1.00 56.22 709 SER A C 1
ATOM 5609 O O . SER A 1 709 ? -7.894 21.838 -11.634 1.00 56.22 709 SER A O 1
ATOM 5611 N N . ALA A 1 710 ? -8.256 21.732 -9.434 1.00 52.22 710 ALA A N 1
ATOM 5612 C CA . ALA A 1 710 ? -9.343 20.747 -9.531 1.00 52.22 710 ALA A CA 1
ATOM 5613 C C . ALA A 1 710 ? -10.597 21.251 -10.292 1.00 52.22 710 ALA A C 1
ATOM 5615 O O . ALA A 1 710 ? -11.431 20.455 -10.735 1.00 52.22 710 ALA A O 1
ATOM 5616 N N . GLY A 1 711 ? -10.761 22.570 -10.435 1.00 57.34 711 GLY A N 1
ATOM 5617 C CA . GLY A 1 711 ? -11.845 23.207 -11.186 1.00 57.34 711 GLY A CA 1
ATOM 5618 C C . GLY A 1 711 ? -11.528 23.428 -12.670 1.00 57.34 711 GLY A C 1
ATOM 5619 O O . GLY A 1 711 ? -12.446 23.418 -13.493 1.00 57.34 711 GLY A O 1
ATOM 5620 N N . PHE A 1 712 ? -10.251 23.587 -13.026 1.00 77.88 712 PHE A N 1
ATOM 5621 C CA . PHE A 1 712 ? -9.785 24.043 -14.337 1.00 77.88 712 PHE A CA 1
ATOM 5622 C C . PHE A 1 712 ? -10.275 23.173 -15.501 1.00 77.88 712 PHE A C 1
ATOM 5624 O O . PHE A 1 712 ? -10.814 23.723 -16.463 1.00 77.88 712 PHE A O 1
ATOM 5631 N N . ARG A 1 713 ? -10.203 21.837 -15.402 1.00 75.12 713 ARG A N 1
ATOM 5632 C CA . ARG A 1 713 ? -10.709 20.943 -16.466 1.00 75.12 713 ARG A CA 1
ATOM 5633 C C . ARG A 1 713 ? -12.195 21.156 -16.765 1.00 75.12 713 ARG A C 1
ATOM 5635 O O . ARG A 1 713 ? -12.601 21.102 -17.920 1.00 75.12 713 ARG A O 1
ATOM 5642 N N . ASN A 1 714 ? -13.004 21.497 -15.757 1.00 63.88 714 ASN A N 1
ATOM 5643 C CA . ASN A 1 714 ? -14.416 21.830 -15.969 1.00 63.88 714 ASN A CA 1
ATOM 5644 C C . ASN A 1 714 ? -14.583 23.169 -16.708 1.00 63.88 714 ASN A C 1
ATOM 5646 O O . ASN A 1 714 ? -15.518 23.315 -17.489 1.00 63.88 714 ASN A O 1
ATOM 5650 N N . LEU A 1 715 ? -13.692 24.147 -16.501 1.00 69.50 715 LEU A N 1
ATOM 5651 C CA . LEU A 1 715 ? -13.689 25.399 -17.270 1.00 69.50 715 LEU A CA 1
ATOM 5652 C C . LEU A 1 715 ? -13.264 25.142 -18.725 1.00 69.50 715 LEU A C 1
ATOM 5654 O O . LEU A 1 715 ? -13.945 25.598 -19.643 1.00 69.50 715 LEU A O 1
ATOM 5658 N N . ALA A 1 716 ? -12.206 24.354 -18.941 1.00 73.19 716 ALA A N 1
ATOM 5659 C CA . ALA A 1 716 ? -11.753 23.956 -20.274 1.00 73.19 716 ALA A CA 1
ATOM 5660 C C . ALA A 1 716 ? -12.842 23.185 -21.043 1.00 73.19 716 ALA A C 1
ATOM 5662 O O . ALA A 1 716 ? -13.177 23.554 -22.168 1.00 73.19 716 ALA A O 1
ATOM 5663 N N . TYR A 1 717 ? -13.500 22.207 -20.417 1.00 66.69 717 TYR A N 1
ATOM 5664 C CA . TYR A 1 717 ? -14.638 21.519 -21.023 1.00 66.69 717 TYR A CA 1
ATOM 5665 C C . TYR A 1 717 ? -15.812 22.468 -21.309 1.00 66.69 717 TYR A C 1
ATOM 5667 O O . TYR A 1 717 ? -16.407 22.432 -22.391 1.00 66.69 717 TYR A O 1
ATOM 5675 N N . ASN A 1 718 ? -16.156 23.360 -20.375 1.00 65.12 718 ASN A N 1
ATOM 5676 C CA . ASN A 1 718 ? -17.302 24.256 -20.536 1.00 65.12 718 ASN A CA 1
ATOM 5677 C C . ASN A 1 718 ? -17.120 25.274 -21.670 1.00 65.12 718 ASN A C 1
ATOM 5679 O O . ASN A 1 718 ? -18.072 25.461 -22.431 1.00 65.12 718 ASN A O 1
ATOM 5683 N N . TYR A 1 719 ? -15.929 25.856 -21.835 1.00 67.94 719 TYR A N 1
ATOM 5684 C CA . TYR A 1 719 ? -15.668 26.870 -22.866 1.00 67.94 719 TYR A CA 1
ATOM 5685 C C . TYR A 1 719 ? -15.090 26.313 -24.175 1.00 67.94 719 TYR A C 1
ATOM 5687 O O . TYR A 1 719 ? -15.491 26.776 -25.236 1.00 67.94 719 TYR A O 1
ATOM 5695 N N . LEU A 1 720 ? -14.214 25.304 -24.118 1.00 72.88 720 LEU A N 1
ATOM 5696 C CA . LEU A 1 720 ? -13.468 24.780 -25.277 1.00 72.88 720 LEU A CA 1
ATOM 5697 C C . LEU A 1 720 ? -13.878 23.359 -25.698 1.00 72.88 720 LEU A C 1
ATOM 5699 O O . LEU A 1 720 ? -13.433 22.890 -26.740 1.00 72.88 720 LEU A O 1
ATOM 5703 N N . LYS A 1 721 ? -14.720 22.669 -24.911 1.00 74.94 721 LYS A N 1
ATOM 5704 C CA . LYS A 1 721 ? -15.178 21.282 -25.162 1.00 74.94 721 LYS A CA 1
ATOM 5705 C C . LYS A 1 721 ? -14.035 20.255 -25.217 1.00 74.94 721 LYS A C 1
ATOM 5707 O O . LYS A 1 721 ? -14.127 19.263 -25.932 1.00 74.94 721 LYS A O 1
ATOM 5712 N N . VAL A 1 722 ? -12.983 20.485 -24.426 1.00 69.81 722 VAL A N 1
ATOM 5713 C CA . VAL A 1 722 ? -11.829 19.584 -24.282 1.00 69.81 722 VAL A CA 1
ATOM 5714 C C . VAL A 1 722 ? -11.781 19.002 -22.870 1.00 69.81 722 VAL A C 1
ATOM 5716 O O . VAL A 1 722 ? -11.699 19.751 -21.898 1.00 69.81 722 VAL A O 1
ATOM 5719 N N . ASP A 1 723 ? -11.814 17.671 -22.774 1.00 58.88 723 ASP A N 1
ATOM 5720 C CA . ASP A 1 723 ? -11.698 16.914 -21.519 1.00 58.88 723 ASP A CA 1
ATOM 5721 C C . ASP A 1 723 ? -10.238 16.707 -21.072 1.00 58.88 723 ASP A C 1
ATOM 5723 O O . ASP A 1 723 ? -9.936 16.793 -19.880 1.00 58.88 723 ASP A O 1
ATOM 5727 N N . GLU A 1 724 ? -9.316 16.482 -22.019 1.00 69.12 724 GLU A N 1
ATOM 5728 C CA . GLU A 1 724 ? -7.876 16.327 -21.771 1.00 69.12 724 GLU A CA 1
ATOM 5729 C C . GLU A 1 724 ? -7.017 16.992 -22.857 1.00 69.12 724 GLU A C 1
ATOM 5731 O O . GLU A 1 724 ? -7.356 16.975 -24.039 1.00 69.12 724 GLU A O 1
ATOM 5736 N N . HIS A 1 725 ? -5.867 17.536 -22.456 1.00 78.69 725 HIS A N 1
ATOM 5737 C CA . HIS A 1 725 ? -4.826 18.069 -23.336 1.00 78.69 725 HIS A CA 1
ATOM 5738 C C . HIS A 1 725 ? -3.457 17.860 -22.671 1.00 78.69 725 HIS A C 1
ATOM 5740 O O . HIS A 1 725 ? -3.350 17.914 -21.445 1.00 78.69 725 HIS A O 1
ATOM 5746 N N . ILE A 1 726 ? -2.398 17.662 -23.463 1.00 75.88 726 ILE A N 1
ATOM 5747 C CA . ILE A 1 726 ? -1.053 17.294 -22.974 1.00 75.88 726 ILE A CA 1
ATOM 5748 C C . ILE A 1 726 ? -0.460 18.268 -21.937 1.00 75.88 726 ILE A C 1
ATOM 5750 O O . ILE A 1 726 ? 0.302 17.848 -21.073 1.00 75.88 726 ILE A O 1
ATOM 5754 N N . LEU A 1 727 ? -0.849 19.547 -21.983 1.00 80.25 727 LEU A N 1
ATOM 5755 C CA . LEU A 1 727 ? -0.390 20.591 -21.053 1.00 80.25 727 LEU A CA 1
ATOM 5756 C C . LEU A 1 727 ? -1.355 20.868 -19.883 1.00 80.25 727 LEU A C 1
ATOM 5758 O O . LEU A 1 727 ? -1.119 21.789 -19.108 1.00 80.25 727 LEU A O 1
ATOM 5762 N N . PHE A 1 728 ? -2.452 20.111 -19.728 1.00 83.06 728 PHE A N 1
ATOM 5763 C CA . PHE A 1 728 ? -3.354 20.309 -18.583 1.00 83.06 728 PHE A CA 1
ATOM 5764 C C . PHE A 1 728 ? -2.653 20.039 -17.250 1.00 83.06 728 PHE A C 1
ATOM 5766 O O . PHE A 1 728 ? -2.878 20.797 -16.318 1.00 83.06 728 PHE A O 1
ATOM 5773 N N . LYS A 1 729 ? -1.757 19.044 -17.182 1.00 75.88 729 LYS A N 1
ATOM 5774 C CA . LYS A 1 729 ? -0.973 18.756 -15.971 1.00 75.88 729 LYS A CA 1
ATOM 5775 C C . LYS A 1 729 ? -0.085 19.944 -15.573 1.00 75.88 729 LYS A C 1
ATOM 5777 O O . LYS A 1 729 ? -0.147 20.376 -14.432 1.00 75.88 729 LYS A O 1
ATOM 5782 N N . GLU A 1 730 ? 0.629 20.530 -16.538 1.00 79.25 730 GLU A N 1
ATOM 5783 C CA . GLU A 1 730 ? 1.461 21.730 -16.337 1.00 79.25 730 GLU A CA 1
ATOM 5784 C C . GLU A 1 730 ? 0.631 22.920 -15.820 1.00 79.25 730 GLU A C 1
ATOM 5786 O O . GLU A 1 730 ? 1.052 23.641 -14.919 1.00 79.25 730 GLU A O 1
ATOM 5791 N N . ILE A 1 731 ? -0.581 23.115 -16.353 1.00 79.38 731 ILE A N 1
ATOM 5792 C CA . ILE A 1 731 ? -1.504 24.159 -15.882 1.00 79.38 731 ILE A CA 1
ATOM 5793 C C . ILE A 1 731 ? -2.030 23.853 -14.480 1.00 79.38 731 ILE A C 1
ATOM 5795 O O . ILE A 1 731 ? -2.084 24.754 -13.652 1.00 79.38 731 ILE A O 1
ATOM 5799 N N . GLU A 1 732 ? -2.420 22.611 -14.199 1.00 77.50 732 GLU A N 1
ATOM 5800 C CA . GLU A 1 732 ? -2.894 22.190 -12.877 1.00 77.50 732 GLU A CA 1
ATOM 5801 C C . GLU A 1 732 ? -1.810 22.354 -11.804 1.00 77.50 732 GLU A C 1
ATOM 5803 O O . GLU A 1 732 ? -2.151 22.687 -10.672 1.00 77.50 732 GLU A O 1
ATOM 5808 N N . GLU A 1 733 ? -0.538 22.197 -12.176 1.00 72.06 733 GLU A N 1
ATOM 5809 C CA . GLU A 1 733 ? 0.642 22.429 -11.336 1.00 72.06 733 GLU A CA 1
ATOM 5810 C C . GLU A 1 733 ? 0.891 23.931 -11.113 1.00 72.06 733 GLU A C 1
ATOM 5812 O O . GLU A 1 733 ? 0.869 24.382 -9.970 1.00 72.06 733 GLU A O 1
ATOM 5817 N N . MET A 1 734 ? 0.986 24.749 -12.170 1.00 73.12 734 MET A N 1
ATOM 5818 C CA . MET A 1 734 ? 1.120 26.213 -12.022 1.00 73.12 734 MET A CA 1
ATOM 5819 C C . MET A 1 734 ? -0.065 26.862 -11.280 1.00 73.12 734 MET A C 1
ATOM 5821 O O . MET A 1 734 ? 0.088 27.917 -10.673 1.00 73.12 734 MET A O 1
ATOM 5825 N N . LEU A 1 735 ? -1.260 26.262 -11.316 1.00 71.81 735 LEU A N 1
ATOM 5826 C CA . LEU A 1 735 ? -2.444 26.730 -10.580 1.00 71.81 735 LEU A CA 1
ATOM 5827 C C . LEU A 1 735 ? -2.412 26.442 -9.069 1.00 71.81 735 LEU A C 1
ATOM 5829 O O . LEU A 1 735 ? -3.338 26.857 -8.369 1.00 71.81 735 LEU A O 1
ATOM 5833 N N . ILE A 1 736 ? -1.402 25.724 -8.572 1.00 62.34 736 ILE A N 1
ATOM 5834 C CA . ILE A 1 736 ? -1.164 25.541 -7.134 1.00 62.34 736 ILE A CA 1
ATOM 5835 C C . ILE A 1 736 ? -0.329 26.713 -6.601 1.00 62.34 736 ILE A C 1
ATOM 5837 O O . ILE A 1 736 ? -0.718 27.320 -5.602 1.00 62.34 736 ILE A O 1
ATOM 5841 N N . GLU A 1 737 ? 0.736 27.084 -7.316 1.00 59.34 737 GLU A N 1
ATOM 5842 C CA . GLU A 1 737 ? 1.646 28.176 -6.938 1.00 59.34 737 GLU A CA 1
ATOM 5843 C C . GLU A 1 737 ? 1.057 29.567 -7.235 1.00 59.34 737 GLU A C 1
ATOM 5845 O O . GLU A 1 737 ? 1.113 30.489 -6.416 1.00 59.34 737 GLU A O 1
ATOM 5850 N N . VAL A 1 738 ? 0.431 29.740 -8.404 1.00 65.69 738 VAL A N 1
ATOM 5851 C CA . VAL A 1 738 ? -0.097 31.035 -8.848 1.00 65.69 738 VAL A CA 1
ATOM 5852 C C . VAL A 1 738 ? -1.480 31.296 -8.249 1.00 65.69 738 VAL A C 1
ATOM 5854 O O . VAL A 1 738 ? -2.451 30.618 -8.588 1.00 65.69 738 VAL A O 1
ATOM 5857 N N . GLN A 1 739 ? -1.620 32.372 -7.460 1.00 57.66 739 GLN A N 1
ATOM 5858 C CA . GLN A 1 739 ? -2.917 32.859 -6.953 1.00 57.66 739 GLN A CA 1
ATOM 5859 C C . GLN A 1 739 ? -3.815 33.434 -8.068 1.00 57.66 739 GLN A C 1
ATOM 5861 O O . GLN A 1 739 ? -4.033 34.645 -8.190 1.00 57.66 739 GLN A O 1
ATOM 5866 N N . ALA A 1 740 ? -4.349 32.557 -8.911 1.00 63.00 740 ALA A N 1
ATOM 5867 C CA . ALA A 1 740 ? -5.374 32.858 -9.895 1.00 63.00 740 ALA A CA 1
ATOM 5868 C C . ALA A 1 740 ? -6.791 32.649 -9.339 1.00 63.00 740 ALA A C 1
ATOM 5870 O O . ALA A 1 740 ? -7.015 31.983 -8.331 1.00 63.00 740 ALA A O 1
ATOM 5871 N N . THR A 1 741 ? -7.770 33.232 -10.024 1.00 63.53 741 THR A N 1
ATOM 5872 C CA . THR A 1 741 ? -9.200 33.093 -9.730 1.00 63.53 741 THR A CA 1
ATOM 5873 C C . THR A 1 741 ? -9.925 32.388 -10.883 1.00 63.53 741 THR A C 1
ATOM 5875 O O . THR A 1 741 ? -9.525 32.548 -12.040 1.00 63.53 741 THR A O 1
ATOM 5878 N N . PRO A 1 742 ? -11.042 31.670 -10.636 1.00 56.09 742 PRO A N 1
ATOM 5879 C CA . PRO A 1 742 ? -11.815 31.012 -11.699 1.00 56.09 742 PRO A CA 1
ATOM 5880 C C . PRO A 1 742 ? -12.218 31.938 -12.859 1.00 56.09 742 PRO A C 1
ATOM 5882 O O . PRO A 1 742 ? -12.339 31.489 -13.997 1.00 56.09 742 PRO A O 1
ATOM 5885 N N . VAL A 1 743 ? -12.403 33.234 -12.580 1.00 58.50 743 VAL A N 1
ATOM 5886 C CA . VAL A 1 743 ? -12.786 34.256 -13.565 1.00 58.50 743 VAL A CA 1
ATOM 5887 C C . VAL A 1 743 ? -11.616 34.649 -14.475 1.00 58.50 743 VAL A C 1
ATOM 5889 O O . VAL A 1 743 ? -11.836 34.870 -15.663 1.00 58.50 743 VAL A O 1
ATOM 5892 N N . GLU A 1 744 ? -10.382 34.697 -13.965 1.00 66.62 744 GLU A N 1
ATOM 5893 C CA . GLU A 1 744 ? -9.186 34.918 -14.795 1.00 66.62 744 GLU A CA 1
ATOM 5894 C C . GLU A 1 744 ? -8.940 33.722 -15.723 1.00 66.62 744 GLU A C 1
ATOM 5896 O O . GLU A 1 744 ? -8.718 33.909 -16.916 1.00 66.62 744 GLU A O 1
ATOM 5901 N N . ILE A 1 745 ? -9.070 32.496 -15.205 1.00 77.19 745 ILE A N 1
ATOM 5902 C CA . ILE A 1 745 ? -8.867 31.263 -15.982 1.00 77.19 745 ILE A CA 1
ATOM 5903 C C . ILE A 1 745 ? -9.919 31.114 -17.082 1.00 77.19 745 ILE A C 1
ATOM 5905 O O . ILE A 1 745 ? -9.570 30.898 -18.242 1.00 77.19 745 ILE A O 1
ATOM 5909 N N . ALA A 1 746 ? -11.200 31.314 -16.759 1.00 70.38 746 ALA A N 1
ATOM 5910 C CA . ALA A 1 746 ? -12.252 31.405 -17.768 1.00 70.38 746 ALA A CA 1
ATOM 5911 C C . ALA A 1 746 ? -11.970 32.535 -18.779 1.00 70.38 746 ALA A C 1
ATOM 5913 O O . ALA A 1 746 ? -12.124 32.343 -19.982 1.00 70.38 746 ALA A O 1
ATOM 5914 N N . GLY A 1 747 ? -11.505 33.694 -18.303 1.00 67.75 747 GLY A N 1
ATOM 5915 C CA . GLY A 1 747 ? -11.189 34.861 -19.125 1.00 67.75 747 GLY A CA 1
ATOM 5916 C C . GLY A 1 747 ? -10.024 34.674 -20.104 1.00 67.75 747 GLY A C 1
ATOM 5917 O O . GLY A 1 747 ? -10.043 35.299 -21.161 1.00 67.75 747 GLY A O 1
ATOM 5918 N N . GLU A 1 748 ? -9.039 33.825 -19.795 1.00 81.62 748 GLU A N 1
ATOM 5919 C CA . GLU A 1 748 ? -7.987 33.414 -20.738 1.00 81.62 748 GLU A CA 1
ATOM 5920 C C . GLU A 1 748 ? -8.489 32.361 -21.731 1.00 81.62 748 GLU A C 1
ATOM 5922 O O . GLU A 1 748 ? -8.290 32.516 -22.936 1.00 81.62 748 GLU A O 1
ATOM 5927 N N . LEU A 1 749 ? -9.190 31.326 -21.252 1.00 75.06 749 LEU A N 1
ATOM 5928 C CA . LEU A 1 749 ? -9.703 30.252 -22.110 1.00 75.06 749 LEU A CA 1
ATOM 5929 C C . LEU A 1 749 ? -10.710 30.776 -23.150 1.00 75.06 749 LEU A C 1
ATOM 5931 O O . LEU A 1 749 ? -10.707 30.327 -24.288 1.00 75.06 749 LEU A O 1
ATOM 5935 N N . MET A 1 750 ? -11.516 31.784 -22.802 1.00 76.50 750 MET A N 1
ATOM 5936 C CA . MET A 1 750 ? -12.480 32.424 -23.710 1.00 76.50 750 MET A CA 1
ATOM 5937 C C . MET A 1 750 ? -11.860 33.383 -24.752 1.00 76.50 750 MET A C 1
ATOM 5939 O O . MET A 1 750 ? -12.604 34.075 -25.448 1.00 76.50 750 MET A O 1
ATOM 5943 N N . LYS A 1 751 ? -10.526 33.478 -24.879 1.00 74.81 751 LYS A N 1
ATOM 5944 C CA . LYS A 1 751 ? -9.872 34.338 -25.892 1.00 74.81 751 LYS A CA 1
ATOM 5945 C C . LYS A 1 751 ? -9.719 33.697 -27.270 1.00 74.81 751 LYS A C 1
ATOM 5947 O O . LYS A 1 751 ? -9.418 34.410 -28.226 1.00 74.81 751 LYS A O 1
ATOM 5952 N N . SER A 1 752 ? -9.859 32.378 -27.369 1.00 76.38 752 SER A N 1
ATOM 5953 C CA . SER A 1 752 ? -9.632 31.616 -28.596 1.00 76.38 752 SER A CA 1
ATOM 5954 C C . SER A 1 752 ? -10.545 30.400 -28.626 1.00 76.38 752 SER A C 1
ATOM 5956 O O . SER A 1 752 ? -10.483 29.573 -27.725 1.00 76.38 752 SER A O 1
ATOM 5958 N N . ASP A 1 753 ? -11.320 30.245 -29.698 1.00 73.00 753 ASP A N 1
ATOM 5959 C CA . ASP A 1 753 ? -12.146 29.050 -29.918 1.00 73.00 753 ASP A CA 1
ATOM 5960 C C . ASP A 1 753 ? -11.295 27.811 -30.286 1.00 73.00 753 ASP A C 1
ATOM 5962 O O . ASP A 1 753 ? -11.775 26.680 -30.244 1.00 73.00 753 ASP A O 1
ATOM 5966 N N . ASN A 1 754 ? -10.014 28.002 -30.636 1.00 82.56 754 ASN A N 1
ATOM 5967 C CA . ASN A 1 754 ? -9.039 26.919 -30.767 1.00 82.56 754 ASN A CA 1
ATOM 5968 C C . ASN A 1 754 ? -8.425 26.595 -29.396 1.00 82.56 754 ASN A C 1
ATOM 5970 O O . ASN A 1 754 ? -7.830 27.472 -28.758 1.00 82.56 754 ASN A O 1
ATOM 5974 N N . ALA A 1 755 ? -8.541 25.329 -28.984 1.00 76.62 755 ALA A N 1
ATOM 5975 C CA . ALA A 1 755 ? -8.137 24.865 -27.664 1.00 76.62 755 ALA A CA 1
ATOM 5976 C C . ALA A 1 755 ? -6.631 25.002 -27.408 1.00 76.62 755 ALA A C 1
ATOM 5978 O O . ALA A 1 755 ? -6.255 25.683 -26.462 1.00 76.62 755 ALA A O 1
ATOM 5979 N N . ASP A 1 756 ? -5.774 24.434 -28.258 1.00 78.00 756 ASP A N 1
ATOM 5980 C CA . ASP A 1 756 ? -4.313 24.451 -28.083 1.00 78.00 756 ASP A CA 1
ATOM 5981 C C . ASP A 1 756 ? -3.790 25.890 -27.898 1.00 78.00 756 ASP A C 1
ATOM 5983 O O . ASP A 1 756 ? -3.005 26.176 -26.994 1.00 78.00 756 ASP A O 1
ATOM 5987 N N . THR A 1 757 ? -4.309 26.833 -28.695 1.00 80.62 757 THR A N 1
ATOM 5988 C CA . THR A 1 757 ? -3.988 28.269 -28.612 1.00 80.62 757 THR A CA 1
ATOM 5989 C C . THR A 1 757 ? -4.476 28.900 -27.304 1.00 80.62 757 THR A C 1
ATOM 5991 O O . THR A 1 757 ? -3.735 29.658 -26.674 1.00 80.62 757 THR A O 1
ATOM 5994 N N . ALA A 1 758 ? -5.697 28.587 -26.860 1.00 82.00 758 ALA A N 1
ATOM 5995 C CA . ALA A 1 758 ? -6.246 29.078 -25.593 1.00 82.00 758 ALA A CA 1
ATOM 5996 C C . ALA A 1 758 ? -5.467 28.536 -24.379 1.00 82.00 758 ALA A C 1
ATOM 5998 O O . ALA A 1 758 ? -5.169 29.270 -23.437 1.00 82.00 758 ALA A O 1
ATOM 5999 N N . VAL A 1 759 ? -5.081 27.262 -24.433 1.00 82.50 759 VAL A N 1
ATOM 6000 C CA . VAL A 1 759 ? -4.333 26.549 -23.394 1.00 82.50 759 VAL A CA 1
ATOM 6001 C C . VAL A 1 759 ? -2.889 27.064 -23.311 1.00 82.50 759 VAL A C 1
ATOM 6003 O O . VAL A 1 759 ? -2.423 27.395 -22.221 1.00 82.50 759 VAL A O 1
ATOM 6006 N N . HIS A 1 760 ? -2.207 27.268 -24.444 1.00 83.69 760 HIS A N 1
ATOM 6007 C CA . HIS A 1 760 ? -0.904 27.945 -24.479 1.00 83.69 760 HIS A CA 1
ATOM 6008 C C . HIS A 1 760 ? -0.975 29.418 -24.027 1.00 83.69 760 HIS A C 1
ATOM 6010 O O . HIS A 1 760 ? -0.052 29.891 -23.357 1.00 83.69 760 HIS A O 1
ATOM 6016 N N . SER A 1 761 ? -2.056 30.148 -24.338 1.00 79.94 761 SER A N 1
ATOM 6017 C CA . SER A 1 761 ? -2.272 31.510 -23.816 1.00 79.94 761 SER A CA 1
ATOM 6018 C C . SER A 1 761 ? -2.394 31.508 -22.292 1.00 79.94 761 SER A C 1
ATOM 6020 O O . SER A 1 761 ? -1.782 32.345 -21.627 1.00 79.94 761 SER A O 1
ATOM 6022 N N . LEU A 1 762 ? -3.125 30.541 -21.730 1.00 87.12 762 LEU A N 1
ATOM 6023 C CA . LEU A 1 762 ? -3.278 30.398 -20.286 1.00 87.12 762 LEU A CA 1
ATOM 6024 C C . LEU A 1 762 ? -1.948 30.064 -19.588 1.00 87.12 762 LEU A C 1
ATOM 6026 O O . LEU A 1 762 ? -1.621 30.708 -18.596 1.00 87.12 762 LEU A O 1
ATOM 6030 N N . ILE A 1 763 ? -1.141 29.144 -20.129 1.00 85.12 763 ILE A N 1
ATOM 6031 C CA . ILE A 1 763 ? 0.214 28.852 -19.613 1.00 85.12 763 ILE A CA 1
ATOM 6032 C C . ILE A 1 763 ? 1.054 30.128 -19.554 1.00 85.12 763 ILE A C 1
ATOM 6034 O O . ILE A 1 763 ? 1.672 30.440 -18.537 1.00 85.12 763 ILE A O 1
ATOM 6038 N N . LYS A 1 764 ? 1.028 30.917 -20.634 1.00 82.88 764 LYS A N 1
ATOM 6039 C CA . LYS A 1 764 ? 1.751 32.187 -20.701 1.00 82.88 764 LYS A CA 1
ATOM 6040 C C . LYS A 1 764 ? 1.223 33.215 -19.694 1.00 82.88 764 LYS A C 1
ATOM 6042 O O . LYS A 1 764 ? 2.026 33.958 -19.139 1.00 82.88 764 LYS A O 1
ATOM 6047 N N . HIS A 1 765 ? -0.086 33.262 -19.435 1.00 82.00 765 HIS A N 1
ATOM 6048 C CA . HIS A 1 765 ? -0.658 34.111 -18.386 1.00 82.00 765 HIS A CA 1
ATOM 6049 C C . HIS A 1 765 ? -0.169 33.689 -16.994 1.00 82.00 765 HIS A C 1
ATOM 6051 O O . HIS A 1 765 ? 0.253 34.548 -16.223 1.00 82.00 765 HIS A O 1
ATOM 6057 N N . LEU A 1 766 ? -0.212 32.389 -16.682 1.00 80.12 766 LEU A N 1
ATOM 6058 C CA . LEU A 1 766 ? 0.154 31.860 -15.366 1.00 80.12 766 LEU A CA 1
ATOM 6059 C C . LEU A 1 766 ? 1.626 32.126 -15.048 1.00 80.12 766 LEU A C 1
ATOM 6061 O O . LEU A 1 766 ? 1.894 32.796 -14.056 1.00 80.12 766 LEU A O 1
ATOM 6065 N N . ARG A 1 767 ? 2.557 31.776 -15.946 1.00 77.12 767 ARG A N 1
ATOM 6066 C CA . ARG A 1 767 ? 3.991 32.084 -15.766 1.00 77.12 767 ARG A CA 1
ATOM 6067 C C . ARG A 1 767 ? 4.275 33.589 -15.617 1.00 77.12 767 ARG A C 1
ATOM 6069 O O . ARG A 1 767 ? 5.144 33.997 -14.860 1.00 77.12 767 ARG A O 1
ATOM 6076 N N . ILE A 1 768 ? 3.525 34.461 -16.301 1.00 73.81 768 ILE A N 1
ATOM 6077 C CA . ILE A 1 768 ? 3.657 35.931 -16.157 1.00 73.81 768 ILE A CA 1
ATOM 6078 C C . ILE A 1 768 ? 3.120 36.448 -14.805 1.00 73.81 768 ILE A C 1
ATOM 6080 O O . ILE A 1 768 ? 3.421 37.582 -14.418 1.00 73.81 768 ILE A O 1
ATOM 6084 N N . LYS A 1 769 ? 2.305 35.655 -14.103 1.00 71.44 769 LYS A N 1
ATOM 6085 C CA . LYS A 1 769 ? 1.753 35.970 -12.781 1.00 71.44 769 LYS A CA 1
ATOM 6086 C C . LYS A 1 769 ? 2.591 35.354 -11.650 1.00 71.44 769 LYS A C 1
ATOM 6088 O O . LYS A 1 769 ? 2.758 36.010 -10.634 1.00 71.44 769 LYS A O 1
ATOM 6093 N N . GLU A 1 770 ? 3.178 34.183 -11.889 1.00 63.69 770 GLU A N 1
ATOM 6094 C CA . GLU A 1 770 ? 4.226 33.518 -11.094 1.00 63.69 770 GLU A CA 1
ATOM 6095 C C . GLU A 1 770 ? 5.413 34.468 -10.834 1.00 63.69 770 GLU A C 1
ATOM 6097 O O . GLU A 1 770 ? 5.653 34.856 -9.691 1.00 63.69 770 GLU A O 1
ATOM 6102 N N . PHE A 1 771 ? 6.006 35.019 -11.906 1.00 59.12 771 PHE A N 1
ATOM 6103 C CA . PHE A 1 771 ? 7.036 36.080 -11.886 1.00 59.12 771 PHE A CA 1
ATOM 6104 C C . PHE A 1 771 ? 6.581 37.442 -11.296 1.00 59.12 771 PHE A C 1
ATOM 6106 O O . PHE A 1 771 ? 7.250 38.456 -11.483 1.00 59.12 771 PHE A O 1
ATOM 6113 N N . LYS A 1 772 ? 5.415 37.516 -10.640 1.00 49.22 772 LYS A N 1
ATOM 6114 C CA . LYS A 1 772 ? 4.901 38.708 -9.930 1.00 49.22 772 LYS A CA 1
ATOM 6115 C C . LYS A 1 772 ? 4.441 38.408 -8.501 1.00 49.22 772 LYS A C 1
ATOM 6117 O O . LYS A 1 772 ? 3.769 39.240 -7.895 1.00 49.22 772 LYS A O 1
ATOM 6122 N N . SER A 1 773 ? 4.761 37.219 -7.999 1.00 46.00 773 SER A N 1
ATOM 6123 C CA . SER A 1 773 ? 4.572 36.814 -6.600 1.00 46.00 773 SER A CA 1
ATOM 6124 C C . SER A 1 773 ? 5.894 36.706 -5.827 1.00 46.00 773 SER A C 1
ATOM 6126 O O . SER A 1 773 ? 5.859 36.463 -4.624 1.00 46.00 773 SER A O 1
ATOM 6128 N N . GLU A 1 774 ? 7.033 36.893 -6.505 1.00 37.62 774 GLU A N 1
ATOM 6129 C CA . GLU A 1 774 ? 8.392 36.805 -5.942 1.00 37.62 774 GLU A CA 1
ATOM 6130 C C . GLU A 1 774 ? 9.078 38.182 -5.745 1.00 37.62 774 GLU A C 1
ATOM 6132 O O . GLU A 1 774 ? 10.166 38.232 -5.174 1.00 37.62 774 GLU A O 1
ATOM 6137 N N . ASP A 1 775 ? 8.429 39.273 -6.184 1.00 31.06 775 ASP A N 1
ATOM 6138 C CA . ASP A 1 775 ? 8.787 40.699 -5.985 1.00 31.06 775 ASP A CA 1
ATOM 6139 C C . ASP A 1 775 ? 7.779 41.376 -5.024 1.00 31.06 775 ASP A C 1
ATOM 6141 O O . ASP A 1 775 ? 8.219 42.139 -4.131 1.00 31.06 775 ASP A O 1
#

Organism: NCBI:txid153742

Mean predicted aligned error: 20.25 Å